Protein 7E76 (pdb70)

Foldseek 3Di:
DVVLQVVQWAADDPQRKIKGFSLFPDDDVLCVVCQVLLLVLLVLVVVLLQFDQLQVVVRGGAHLVCLLPLVSRHDPVRSVLSVVQLVVLLVVLVCQLVLVQAQPDADVSGAAEEEEFEEDLLPLLQVLCCLQFFDPRFSHYYDYQHFLDPVVLVVVLVVCPRSLSRYQYEQEDAACPPVSSVSSVVVVVVVCVVVPGLNQSRYEYEYAPPHPVNVVNVVSNHPYYGHDDPSHFSLSCCSPCSNSNSCSNRVADSNLLSVLLNSLVVQQSDSPQSSHLLSSLLSSQCSLCVLQQQAAEEEAEADSSRQSVQVSVQSNFFQLFQDQAFPVGHGRRHGHHTDYGYPPVCVVPCVVCLLPNDQRYAYEYEEEADDDPPPPWDPPDVPHTPVNVSVVSVVVSCVSRSVRVHGYMYMYGHHSGSSNVSSVSSSNNSSSSSNCSSSRHSRRDGPPVVVVVVVVVVLVVLLVLLVVLQCCLVDPPVNDDADLCRSCVSSVNNVCSVSSVVSVVVCCVVVRDDD/DVVLQVQQWAALVVQRKIKGQSLQPDDVVLVVVCLVLLLVLLVLVVCLLQFHQLQVVVRGHAHLVCLLPVVSDNDVVSSVQSVVQLVVLLVVLVCQLVLVQAQPDDDVSGAAEEEEQEEFLLPLLQVLLCLLFFDPRFSHYYDYQYFLDPVVLVVVLVVCPRSLSRYQYEQEDAQCPDVSSVNSVVSNVVSCVVVVHDQQSRYEYEYADPHPVNVVNVVSRHPYYGHDDPSYFSLSCCSGCSNSNSQSNRVADSNLLSVLLNSLVVQCSDSPQSHNLLSSLLSSQCSLCVLAQQAAEEEAEAASSNQSVQVSVQSLFFQQFQDQAFLVRHGRRHGHHTDYGYPPVCVVPCLVCLLPNDQRYAYEYEAEQPHDDPPPWDCPDPPHTPVNVSVVSVVVSQVSNSVSVHGYMYMYGHGSGSSNNSSVSSSSNSSSSSNCSSSRHRRRDGPPVVVVVVVVVVLVVVLVLLVVVQVVQCPDPVRHDDDLCRSCVSSPHNVCSVSVVVSQVVCVVVVNHDD

B-factor: mean 38.46, std 12.87, range [17.07, 135.12]

CATH classification: 3.40.50.10490

Structure (mmCIF, N/CA/C/O backbone):
data_7E76
#
_entry.id   7E76
#
_cell.length_a   73.387
_cell.length_b   73.387
_cell.length_c   360.262
_cell.angle_alpha   90.000
_cell.angle_beta   90.000
_cell.angle_gamma   120.000
#
_symmetry.space_group_name_H-M   'P 61'
#
loop_
_entity.id
_entity.type
_entity.pdbx_description
1 polymer 'Glucose-6-phosphate isomerase'
2 water water
#
loop_
_atom_site.group_PDB
_atom_site.id
_atom_site.type_symbol
_atom_site.label_atom_id
_atom_site.label_alt_id
_atom_site.label_comp_id
_atom_site.label_asym_id
_atom_site.label_entity_id
_atom_site.label_seq_id
_atom_site.pdbx_PDB_ins_code
_atom_site.Cartn_x
_atom_site.Cartn_y
_atom_site.Cartn_z
_atom_site.occupancy
_atom_site.B_iso_or_equiv
_atom_site.auth_seq_id
_atom_site.auth_comp_id
_atom_site.auth_asym_id
_atom_site.auth_atom_id
_atom_site.pdbx_PDB_model_num
ATOM 1 N N . LEU A 1 20 ? -21.16500 45.34800 187.10400 1.000 32.08035 20 LEU A N 1
ATOM 2 C CA . LEU A 1 20 ? -20.47500 44.32800 186.32200 1.000 31.75155 20 LEU A CA 1
ATOM 3 C C . LEU A 1 20 ? -21.32100 43.06800 186.16600 1.000 36.27525 20 LEU A C 1
ATOM 4 O O . LEU A 1 20 ? -21.16800 42.32400 185.19500 1.000 31.82871 20 LEU A O 1
ATOM 9 N N . TRP A 1 21 ? -22.21100 42.83000 187.13400 1.000 33.38745 21 TRP A N 1
ATOM 10 C CA . TRP A 1 21 ? -23.16000 41.72900 187.00700 1.000 31.23734 21 TRP A CA 1
ATOM 11 C C . TRP A 1 21 ? -24.20400 42.02700 185.93900 1.000 32.05229 21 TRP A C 1
ATOM 12 O O . TRP A 1 21 ? -24.50600 41.16700 185.10200 1.000 34.49708 21 TRP A O 1
ATOM 23 N N . ASP A 1 22 ? -24.76100 43.23900 185.94200 1.000 31.13850 22 ASP A N 1
ATOM 24 C CA . ASP A 1 22 ? -25.71900 43.60400 184.90400 1.000 36.10522 22 ASP A CA 1
ATOM 25 C C . ASP A 1 22 ? -25.06700 43.59300 183.52800 1.000 31.77568 22 ASP A C 1
ATOM 26 O O . ASP A 1 22 ? -25.70100 43.21800 182.53400 1.000 31.82975 22 ASP A O 1
ATOM 31 N N . ARG A 1 23 ? -23.79800 43.99500 183.45300 1.000 34.91087 23 ARG A N 1
ATOM 32 C CA . ARG A 1 23 ? -23.08000 43.94700 182.18400 1.000 33.82410 23 ARG A CA 1
ATOM 33 C C . ARG A 1 23 ? -22.83300 42.50900 181.74300 1.000 32.29367 23 ARG A C 1
ATOM 34 O O . ARG A 1 23 ? -22.92500 42.19800 180.55000 1.000 34.51660 23 ARG A O 1
ATOM 42 N N . TYR A 1 24 ? -22.52300 41.61800 182.68700 1.000 32.38922 24 TYR A N 1
ATOM 43 C CA . TYR A 1 24 ? -22.27400 40.22600 182.32700 1.000 32.17870 24 TYR A CA 1
ATOM 44 C C . TYR A 1 24 ? -23.54100 39.55600 181.80400 1.000 34.98547 24 TYR A C 1
ATOM 45 O O . TYR A 1 24 ? -23.48200 38.77100 180.85100 1.000 36.29823 24 TYR A O 1
ATOM 54 N N . VAL A 1 25 ? -24.69700 39.86600 182.39700 1.000 32.18552 25 VAL A N 1
ATOM 55 C CA . VAL A 1 25 ? -25.93900 39.23700 181.95300 1.000 35.46206 25 VAL A CA 1
ATOM 56 C C . VAL A 1 25 ? -26.40300 39.82000 180.62100 1.000 37.09777 25 VAL A C 1
ATOM 57 O O . VAL A 1 25 ? -26.99000 39.10900 179.79600 1.000 39.20903 25 VAL A O 1
ATOM 61 N N . GLU A 1 26 ? -26.13800 41.10600 180.37600 1.000 35.49833 26 GLU A N 1
ATOM 62 C CA . GLU A 1 26 ? -26.61600 41.73800 179.15000 1.000 37.46515 26 GLU A CA 1
ATOM 63 C C . GLU A 1 26 ? -25.84400 41.26700 177.92200 1.000 39.65737 26 GLU A C 1
ATOM 64 O O . GLU A 1 26 ? -26.40300 41.22300 176.82100 1.000 37.11853 26 GLU A O 1
ATOM 70 N N . TRP A 1 27 ? -24.57300 40.90400 178.08300 1.000 37.32286 27 TRP A N 1
ATOM 71 C CA . TRP A 1 27 ? -23.73300 40.56900 176.94400 1.000 35.48966 27 TRP A CA 1
ATOM 72 C C . TRP A 1 27 ? -23.38800 39.09000 176.83400 1.000 34.91649 27 TRP A C 1
ATOM 73 O O . TRP A 1 27 ? -22.75100 38.70100 175.85000 1.000 37.03483 27 TRP A O 1
ATOM 84 N N . LEU A 1 28 ? -23.78800 38.25900 177.79500 1.000 38.94414 28 LEU A N 1
ATOM 85 C CA . LEU A 1 28 ? -23.38000 36.85700 177.77600 1.000 33.70488 28 LEU A CA 1
ATOM 86 C C . LEU A 1 28 ? -23.96700 36.14000 176.56800 1.000 34.08281 28 LEU A C 1
ATOM 87 O O . LEU A 1 28 ? -25.18800 36.10100 176.39100 1.000 32.42744 28 LEU A O 1
ATOM 92 N N . TYR A 1 29 ? -23.09400 35.58300 175.73100 1.000 34.55254 29 TYR A N 1
ATOM 93 C CA . TYR A 1 29 ? -23.52300 34.74900 174.61900 1.000 32.90600 29 TYR A CA 1
ATOM 94 C C . TYR A 1 29 ? -23.48800 33.28600 175.03900 1.000 35.84392 29 TYR A C 1
ATOM 95 O O . TYR A 1 29 ? -22.47800 32.80700 175.56700 1.000 35.84874 29 TYR A O 1
ATOM 104 N N . GLN A 1 30 ? -24.58700 32.57800 174.79500 1.000 39.92539 30 GLN A N 1
ATOM 105 C CA . GLN A 1 30 ? -24.68700 31.15700 175.09900 1.000 40.18456 30 GLN A CA 1
ATOM 106 C C . GLN A 1 30 ? -25.19100 30.42900 173.86500 1.000 41.14657 30 GLN A C 1
ATOM 107 O O . GLN A 1 30 ? -26.18100 30.84800 173.25500 1.000 43.71932 30 GLN A O 1
ATOM 113 N N . HIS A 1 31 ? -24.51200 29.34900 173.49600 1.000 43.37305 31 HIS A N 1
ATOM 114 C CA . HIS A 1 31 ? -24.96000 28.48800 172.41300 1.000 49.73788 31 HIS A CA 1
ATOM 115 C C . HIS A 1 31 ? -25.61000 27.24500 173.00300 1.000 54.98283 31 HIS A C 1
ATOM 116 O O . HIS A 1 31 ? -25.00300 26.55100 173.82600 1.000 48.90612 31 HIS A O 1
ATOM 123 N N . LYS A 1 32 ? -26.84100 26.96600 172.57200 1.000 67.66976 32 LYS A N 1
ATOM 124 C CA . LYS A 1 32 ? -27.63800 25.91400 173.19500 1.000 69.42113 32 LYS A CA 1
ATOM 125 C C . LYS A 1 32 ? -26.98300 24.54600 173.02900 1.000 77.46042 32 LYS A C 1
ATOM 126 O O . LYS A 1 32 ? -26.70600 23.85000 174.01400 1.000 56.97429 32 LYS A O 1
ATOM 132 N N . GLN A 1 33 ? -26.70800 24.15200 171.78400 1.000 60.98687 33 GLN A N 1
ATOM 133 C CA . GLN A 1 33 ? -26.26100 22.78700 171.52100 1.000 52.12109 33 GLN A CA 1
ATOM 134 C C . GLN A 1 33 ? -24.82200 22.56700 171.98000 1.000 46.38834 33 GLN A C 1
ATOM 135 O O . GLN A 1 33 ? -24.54200 21.64700 172.75700 1.000 46.49182 33 GLN A O 1
ATOM 141 N N . LEU A 1 34 ? -23.89500 23.41100 171.51800 1.000 48.09329 34 LEU A N 1
ATOM 142 C CA . LEU A 1 34 ? -22.47300 23.15900 171.73300 1.000 40.91593 34 LEU A CA 1
ATOM 143 C C . LEU A 1 34 ? -22.04300 23.33800 173.18400 1.000 45.54956 34 LEU A C 1
ATOM 144 O O . LEU A 1 34 ? -20.98900 22.81900 173.57000 1.000 45.61675 34 LEU A O 1
ATOM 149 N N . GLY A 1 35 ? -22.82000 24.05200 173.99000 1.000 42.59130 35 GLY A N 1
ATOM 150 C CA . GLY A 1 35 ? -22.37500 24.36600 175.33500 1.000 33.43749 35 GLY A CA 1
ATOM 151 C C . GLY A 1 35 ? -21.18700 25.30400 175.35900 1.000 38.75665 35 GLY A C 1
ATOM 152 O O . GLY A 1 35 ? -20.30600 25.16200 176.21600 1.000 39.82443 35 GLY A O 1
ATOM 153 N N . LEU A 1 36 ? -21.13800 26.25400 174.43000 1.000 37.93065 36 LEU A N 1
ATOM 154 C CA . LEU A 1 36 ? -20.05300 27.21800 174.32900 1.000 32.12634 36 LEU A CA 1
ATOM 155 C C . LEU A 1 36 ? -20.56600 28.59600 174.72200 1.000 32.60090 36 LEU A C 1
ATOM 156 O O . LEU A 1 36 ? -21.68800 28.97200 174.37200 1.000 36.84477 36 LEU A O 1
ATOM 161 N N . PHE A 1 37 ? -19.74200 29.34700 175.44900 1.000 30.65043 37 PHE A N 1
ATOM 162 C CA . PHE A 1 37 ? -20.13200 30.64300 175.98600 1.000 33.42941 37 PHE A CA 1
ATOM 163 C C . PHE A 1 37 ? -19.05200 31.67300 175.69000 1.000 33.39130 37 PHE A C 1
ATOM 164 O O . PHE A 1 37 ? -17.85700 31.36400 175.70100 1.000 32.50185 37 PHE A O 1
ATOM 172 N N . VAL A 1 38 ? -19.48200 32.90900 175.43800 1.000 29.32718 38 VAL A N 1
ATOM 173 C CA . VAL A 1 38 ? -18.57100 34.01500 175.16800 1.000 30.53838 38 VAL A CA 1
ATOM 174 C C . VAL A 1 38 ? -18.93000 35.16900 176.09200 1.000 32.22269 38 VAL A C 1
ATOM 175 O O . VAL A 1 38 ? -20.06000 35.67300 176.05300 1.000 31.00308 38 VAL A O 1
ATOM 179 N N . ASP A 1 39 ? -17.97000 35.58800 176.91600 1.000 30.03520 39 ASP A N 1
ATOM 180 C CA . ASP A 1 39 ? -18.14600 36.68400 177.86300 1.000 27.66113 39 ASP A CA 1
ATOM 181 C C . ASP A 1 39 ? -17.20200 37.81700 177.49100 1.000 26.95981 39 ASP A C 1
ATOM 182 O O . ASP A 1 39 ? -15.97900 37.63800 177.49300 1.000 29.62296 39 ASP A O 1
ATOM 187 N N . VAL A 1 40 ? -17.76700 38.98300 177.19100 1.000 31.67870 40 VAL A N 1
ATOM 188 C CA . VAL A 1 40 ? -16.99700 40.17100 176.85200 1.000 32.55733 40 VAL A CA 1
ATOM 189 C C . VAL A 1 40 ? -17.29900 41.32600 177.80700 1.000 31.98553 40 VAL A C 1
ATOM 190 O O . VAL A 1 40 ? -17.00500 42.47600 177.50100 1.000 33.09098 40 VAL A O 1
ATOM 194 N N . SER A 1 41 ? -17.88400 41.02900 178.97100 1.000 28.86570 41 SER A N 1
ATOM 195 C CA . SER A 1 41 ? -18.21700 42.08700 179.91800 1.000 29.00596 41 SER A CA 1
ATOM 196 C C . SER A 1 41 ? -16.96900 42.75800 180.47600 1.000 33.69668 41 SER A C 1
ATOM 197 O O . SER A 1 41 ? -17.01400 43.93700 180.84700 1.000 34.63622 41 SER A O 1
ATOM 200 N N . ARG A 1 42 ? -15.85100 42.03400 180.54600 1.000 33.57764 42 ARG A N 1
ATOM 201 C CA . ARG A 1 42 ? -14.59200 42.60900 181.00400 1.000 32.06183 42 ARG A CA 1
ATOM 202 C C . ARG A 1 42 ? -13.83900 43.33700 179.89700 1.000 33.28566 42 ARG A C 1
ATOM 203 O O . ARG A 1 42 ? -12.65300 43.64000 180.06300 1.000 32.19219 42 ARG A O 1
ATOM 211 N N . MET A 1 43 ? -14.50000 43.60500 178.77500 1.000 33.53164 43 MET A N 1
ATOM 212 C CA . MET A 1 43 ? -14.00700 44.52400 177.76000 1.000 33.90109 43 MET A CA 1
ATOM 213 C C . MET A 1 43 ? -14.74300 45.84500 177.92300 1.000 37.20692 43 MET A C 1
ATOM 214 O O . MET A 1 43 ? -15.97100 45.86300 178.06600 1.000 39.22302 43 MET A O 1
ATOM 219 N N . GLY A 1 44 ? -13.99700 46.94500 177.91500 1.000 40.41011 44 GLY A N 1
ATOM 220 C CA . GLY A 1 44 ? -14.57600 48.23100 178.25100 1.000 40.02272 44 GLY A CA 1
ATOM 221 C C . GLY A 1 44 ? -15.12600 49.03500 177.09100 1.000 40.23978 44 GLY A C 1
ATOM 222 O O . GLY A 1 44 ? -15.03400 50.26700 177.10100 1.000 40.57899 44 GLY A O 1
ATOM 223 N N . PHE A 1 45 ? -15.71100 48.37300 176.09400 1.000 42.20843 45 PHE A N 1
ATOM 224 C CA . PHE A 1 45 ? -16.25400 49.10500 174.95800 1.000 44.54508 45 PHE A CA 1
ATOM 225 C C . PHE A 1 45 ? -17.45700 49.93900 175.38700 1.000 45.17228 45 PHE A C 1
ATOM 226 O O . PHE A 1 45 ? -18.23400 49.54100 176.26000 1.000 42.39016 45 PHE A O 1
ATOM 234 N N . THR A 1 46 ? -17.59300 51.11500 174.77700 1.000 54.83875 46 THR A N 1
ATOM 235 C CA . THR A 1 46 ? -18.56500 52.10900 175.20300 1.000 57.69038 46 THR A CA 1
ATOM 236 C C . THR A 1 46 ? -19.86800 51.97100 174.42000 1.000 62.65650 46 THR A C 1
ATOM 237 O O . THR A 1 46 ? -20.00400 51.14600 173.51300 1.000 59.41588 46 THR A O 1
ATOM 241 N N . ASP A 1 47 ? -20.84200 52.80600 174.78000 1.000 69.56964 47 ASP A N 1
ATOM 242 C CA . ASP A 1 47 ? -22.13700 52.78500 174.10900 1.000 73.01728 47 ASP A CA 1
ATOM 243 C C . ASP A 1 47 ? -22.01900 53.25300 172.66200 1.000 71.52008 47 ASP A C 1
ATOM 244 O O . ASP A 1 47 ? -22.50400 52.58500 171.74000 1.000 66.27704 47 ASP A O 1
ATOM 249 N N . ASP A 1 48 ? -21.37700 54.40300 172.44400 1.000 69.48602 48 ASP A N 1
ATOM 250 C CA . ASP A 1 48 ? -21.22800 54.94900 171.09900 1.000 66.18726 48 ASP A CA 1
ATOM 251 C C . ASP A 1 48 ? -20.33500 54.08900 170.21600 1.000 63.49589 48 ASP A C 1
ATOM 252 O O . ASP A 1 48 ? -20.47200 54.13100 168.98900 1.000 64.68987 48 ASP A O 1
ATOM 257 N N . PHE A 1 49 ? -19.42800 53.31200 170.80900 1.000 65.81026 49 PHE A N 1
ATOM 258 C CA . PHE A 1 49 ? -18.56900 52.43500 170.01800 1.000 58.08343 49 PHE A CA 1
ATOM 259 C C . PHE A 1 49 ? -19.37300 51.35800 169.30100 1.000 56.81885 49 PHE A C 1
ATOM 260 O O . PHE A 1 49 ? -19.00600 50.94100 168.19600 1.000 53.06170 49 PHE A O 1
ATOM 268 N N . LEU A 1 50 ? -20.47000 50.89500 169.90900 1.000 57.65646 50 LEU A N 1
ATOM 269 C CA . LEU A 1 50 ? -21.30900 49.89200 169.25900 1.000 55.75019 50 LEU A CA 1
ATOM 270 C C . LEU A 1 50 ? -22.02100 50.47100 168.04500 1.000 55.38907 50 LEU A C 1
ATOM 271 O O . LEU A 1 50 ? -22.09800 49.82500 166.99300 1.000 51.82791 50 LEU A O 1
ATOM 276 N N . LEU A 1 51 ? -22.55500 51.68500 168.17500 1.000 57.63799 51 LEU A N 1
ATOM 277 C CA . LEU A 1 51 ? -23.24300 52.31400 167.05500 1.000 55.20830 51 LEU A CA 1
ATOM 278 C C . LEU A 1 51 ? -22.27100 52.69100 165.94700 1.000 54.83584 51 LEU A C 1
ATOM 279 O O . LEU A 1 51 ? -22.61600 52.60400 164.76300 1.000 56.98704 51 LEU A O 1
ATOM 284 N N . GLN A 1 52 ? -21.05200 53.09500 166.30600 1.000 53.05536 52 GLN A N 1
ATOM 285 C CA . GLN A 1 52 ? -20.07000 53.45700 165.28900 1.000 56.06832 52 GLN A CA 1
ATOM 286 C C . GLN A 1 52 ? -19.58200 52.24000 164.51300 1.000 54.54298 52 GLN A C 1
ATOM 287 O O . GLN A 1 52 ? -19.21200 52.36400 163.34000 1.000 55.57552 52 GLN A O 1
ATOM 293 N N . MET A 1 53 ? -19.57300 51.06500 165.14000 1.000 52.57901 53 MET A N 1
ATOM 294 C CA . MET A 1 53 ? -19.12300 49.84200 164.48500 1.000 49.22144 53 MET A CA 1
ATOM 295 C C . MET A 1 53 ? -20.25200 49.07900 163.80100 1.000 49.00361 53 MET A C 1
ATOM 296 O O . MET A 1 53 ? -19.99600 48.03100 163.19800 1.000 44.83454 53 MET A O 1
ATOM 301 N N . GLU A 1 54 ? -21.49000 49.57700 163.87500 1.000 50.98034 54 GLU A N 1
ATOM 302 C CA . GLU A 1 54 ? -22.60300 48.85000 163.26500 1.000 49.43162 54 GLU A CA 1
ATOM 303 C C . GLU A 1 54 ? -22.54200 48.85400 161.74100 1.000 48.42490 54 GLU A C 1
ATOM 304 O O . GLU A 1 54 ? -22.73900 47.78400 161.13700 1.000 43.00454 54 GLU A O 1
ATOM 310 N N . PRO A 1 55 ? -22.29400 49.98000 161.05500 1.000 46.41664 55 PRO A N 1
ATOM 311 C CA . PRO A 1 55 ? -22.23100 49.91700 159.58200 1.000 45.10536 55 PRO A CA 1
ATOM 312 C C . PRO A 1 55 ? -21.10900 49.03700 159.05900 1.000 43.36890 55 PRO A C 1
ATOM 313 O O . PRO A 1 55 ? -21.28900 48.34600 158.04800 1.000 45.87733 55 PRO A O 1
ATOM 317 N N . LEU A 1 56 ? -19.95100 49.04300 159.72100 1.000 42.36635 56 LEU A N 1
ATOM 318 C CA . LEU A 1 56 ? -18.84100 48.20600 159.27700 1.000 42.19505 56 LEU A CA 1
ATOM 319 C C . LEU A 1 56 ? -19.11600 46.72800 159.52200 1.000 45.40367 56 LEU A C 1
ATOM 320 O O . LEU A 1 56 ? -18.64300 45.87700 158.76000 1.000 43.77693 56 LEU A O 1
ATOM 325 N N . MET A 1 57 ? -19.86400 46.39900 160.57600 1.000 52.59128 57 MET A N 1
ATOM 326 C CA . MET A 1 57 ? -20.20400 45.00100 160.82200 1.000 44.18979 57 MET A CA 1
ATOM 327 C C . MET A 1 57 ? -21.15800 44.47000 159.76100 1.000 46.07901 57 MET A C 1
ATOM 328 O O . MET A 1 57 ? -21.06300 43.30500 159.36100 1.000 48.07598 57 MET A O 1
ATOM 333 N N . GLN A 1 58 ? -22.08500 45.30800 159.29300 1.000 44.96277 58 GLN A N 1
ATOM 334 C CA . GLN A 1 58 ? -22.98200 44.87900 158.22700 1.000 42.85169 58 GLN A CA 1
ATOM 335 C C . GLN A 1 58 ? -22.21600 44.63400 156.93400 1.000 42.84267 58 GLN A C 1
ATOM 336 O O . GLN A 1 58 ? -22.52600 43.69700 156.18900 1.000 39.39209 58 GLN A O 1
ATOM 342 N N . ARG A 1 59 ? -21.20200 45.46000 156.66000 1.000 40.73638 59 ARG A N 1
ATOM 343 C CA . ARG A 1 59 ? -20.36400 45.24600 155.48700 1.000 39.36415 59 ARG A CA 1
ATOM 344 C C . ARG A 1 59 ? -19.57300 43.95100 155.59800 1.000 40.42940 59 ARG A C 1
ATOM 345 O O . ARG A 1 59 ? -19.33200 43.28400 154.58700 1.000 43.04620 59 ARG A O 1
ATOM 353 N N . ALA A 1 60 ? -19.17300 43.57700 156.81600 1.000 41.30309 60 ALA A N 1
ATOM 354 C CA . ALA A 1 60 ? -18.44300 42.32800 157.00600 1.000 39.32760 60 ALA A CA 1
ATOM 355 C C . ALA A 1 60 ? -19.34500 41.12000 156.78900 1.000 34.57602 60 ALA A C 1
ATOM 356 O O . ALA A 1 60 ? -18.89900 40.09200 156.26900 1.000 32.69781 60 ALA A O 1
ATOM 358 N N . PHE A 1 61 ? -20.61600 41.22000 157.18100 1.000 39.15791 61 PHE A N 1
ATOM 359 C CA . PHE A 1 61 ? -21.52100 40.09200 156.98800 1.000 35.91668 61 PHE A CA 1
ATOM 360 C C . PHE A 1 61 ? -21.89100 39.91600 155.52300 1.000 38.76235 61 PHE A C 1
ATOM 361 O O . PHE A 1 61 ? -22.09400 38.78400 155.07100 1.000 44.27358 61 PHE A O 1
ATOM 369 N N . VAL A 1 62 ? -21.96900 41.00900 154.76100 1.000 39.17372 62 VAL A N 1
ATOM 370 C CA . VAL A 1 62 ? -22.27600 40.88700 153.34000 1.000 42.10117 62 VAL A CA 1
ATOM 371 C C . VAL A 1 62 ? -21.06300 40.38400 152.56800 1.000 41.45754 62 VAL A C 1
ATOM 372 O O . VAL A 1 62 ? -21.19200 39.56100 151.65400 1.000 39.68660 62 VAL A O 1
ATOM 376 N N . ALA A 1 63 ? -19.86900 40.86600 152.92100 1.000 40.26466 63 ALA A N 1
ATOM 377 C CA . ALA A 1 63 ? -18.65600 40.37000 152.27800 1.000 37.75600 63 ALA A CA 1
ATOM 378 C C . ALA A 1 63 ? -18.43200 38.89700 152.59300 1.000 41.65083 63 ALA A C 1
ATOM 379 O O . ALA A 1 63 ? -17.99200 38.12900 151.72900 1.000 39.06722 63 ALA A O 1
ATOM 381 N N . MET A 1 64 ? -18.73300 38.48400 153.82800 1.000 39.54476 64 MET A N 1
ATOM 382 C CA . MET A 1 64 ? -18.60300 37.07700 154.18900 1.000 37.82705 64 MET A CA 1
ATOM 383 C C . MET A 1 64 ? -19.68900 36.23200 153.53700 1.000 40.61701 64 MET A C 1
ATOM 384 O O . MET A 1 64 ? -19.46900 35.04800 153.25600 1.000 41.15786 64 MET A O 1
ATOM 389 N N . GLY A 1 65 ? -20.86200 36.81800 153.29000 1.000 38.31939 65 GLY A N 1
ATOM 390 C CA . GLY A 1 65 ? -21.91700 36.08000 152.61700 1.000 38.82250 65 GLY A CA 1
ATOM 391 C C . GLY A 1 65 ? -21.56300 35.73100 151.18500 1.000 42.18868 65 GLY A C 1
ATOM 392 O O . GLY A 1 65 ? -21.86200 34.63100 150.71300 1.000 45.60828 65 GLY A O 1
ATOM 393 N N . GLU A 1 66 ? -20.92400 36.66000 150.47200 1.000 40.95584 66 GLU A N 1
ATOM 394 C CA . GLU A 1 66 ? -20.47800 36.39100 149.11100 1.000 39.46890 66 GLU A CA 1
ATOM 395 C C . GLU A 1 66 ? -19.23700 35.51100 149.06600 1.000 41.80141 66 GLU A C 1
ATOM 396 O O . GLU A 1 66 ? -18.97600 34.88600 148.03300 1.000 43.08255 66 GLU A O 1
ATOM 402 N N . LEU A 1 67 ? -18.46800 35.45400 150.15600 1.000 45.08214 67 LEU A N 1
ATOM 403 C CA . LEU A 1 67 ? -17.34000 34.53200 150.22700 1.000 39.88755 67 LEU A CA 1
ATOM 404 C C . LEU A 1 67 ? -17.82300 33.08800 150.19600 1.000 38.63305 67 LEU A C 1
ATOM 405 O O . LEU A 1 67 ? -17.27800 32.25100 149.46700 1.000 32.99870 67 LEU A O 1
ATOM 410 N N . GLU A 1 68 ? -18.85600 32.78000 150.98300 1.000 40.34070 68 GLU A N 1
ATOM 411 C CA . GLU A 1 68 ? -19.39600 31.42700 151.00700 1.000 41.19630 68 GLU A CA 1
ATOM 412 C C . GLU A 1 68 ? -20.13300 31.07200 149.72300 1.000 41.55369 68 GLU A C 1
ATOM 413 O O . GLU A 1 68 ? -20.25400 29.88500 149.40300 1.000 42.65458 68 GLU A O 1
ATOM 419 N N . LYS A 1 69 ? -20.62300 32.06700 148.98200 1.000 40.82037 69 LYS A N 1
ATOM 420 C CA . LYS A 1 69 ? -21.31200 31.81000 147.72400 1.000 41.85275 69 LYS A CA 1
ATOM 421 C C . LYS A 1 69 ? -20.35700 31.47200 146.58800 1.000 41.58359 69 LYS A C 1
ATOM 422 O O . LYS A 1 69 ? -20.81500 31.04600 145.52300 1.000 47.11353 69 LYS A O 1
ATOM 428 N N . GLY A 1 70 ? -19.05400 31.64100 146.78900 1.000 40.90150 70 GLY A N 1
ATOM 429 C CA . GLY A 1 70 ? -18.06700 31.29700 145.79000 1.000 37.45696 70 GLY A CA 1
ATOM 430 C C . GLY A 1 70 ? -17.36800 32.46400 145.13200 1.000 33.37255 70 GLY A C 1
ATOM 431 O O . GLY A 1 70 ? -16.60400 32.24600 144.18400 1.000 32.30416 70 GLY A O 1
ATOM 432 N N . ALA A 1 71 ? -17.60100 33.69000 145.59100 1.000 33.02609 71 ALA A N 1
ATOM 433 C CA . ALA A 1 71 ? -16.94300 34.83700 144.99000 1.000 32.40407 71 ALA A CA 1
ATOM 434 C C . ALA A 1 71 ? -15.44400 34.79500 145.26700 1.000 31.31555 71 ALA A C 1
ATOM 435 O O . ALA A 1 71 ? -14.96300 34.08200 146.15200 1.000 32.51383 71 ALA A O 1
ATOM 437 N N . ILE A 1 72 ? -14.69700 35.56600 144.48100 1.000 32.54765 72 ILE A N 1
ATOM 438 C CA . ILE A 1 72 ? -13.25200 35.66900 144.66700 1.000 35.69486 72 ILE A CA 1
ATOM 439 C C . ILE A 1 72 ? -13.03300 36.58600 145.86900 1.000 34.11074 72 ILE A C 1
ATOM 440 O O . ILE A 1 72 ? -13.06600 37.81200 145.75200 1.000 37.52959 72 ILE A O 1
ATOM 445 N N . ALA A 1 73 ? -12.86400 35.98600 147.04600 1.000 31.10506 73 ALA A N 1
ATOM 446 C CA . ALA A 1 73 ? -12.60400 36.72600 148.27200 1.000 34.54541 73 ALA A CA 1
ATOM 447 C C . ALA A 1 73 ? -11.11700 36.86500 148.55800 1.000 37.80721 73 ALA A C 1
ATOM 448 O O . ALA A 1 73 ? -10.74100 37.51400 149.54100 1.000 31.63439 73 ALA A O 1
ATOM 450 N N . ASN A 1 74 ? -10.26900 36.25600 147.72700 1.000 40.08624 74 ASN A N 1
ATOM 451 C CA . ASN A 1 74 ? -8.82000 36.42100 147.77500 1.000 37.00547 74 ASN A CA 1
ATOM 452 C C . ASN A 1 74 ? -8.40100 37.01200 146.43300 1.000 39.24924 74 ASN A C 1
ATOM 453 O O . ASN A 1 74 ? -7.90800 36.29200 145.55100 1.000 43.56350 74 ASN A O 1
ATOM 458 N N . PRO A 1 75 ? -8.59700 38.31900 146.23700 1.000 43.50069 75 PRO A N 1
ATOM 459 C CA . PRO A 1 75 ? -8.25100 38.92800 144.94400 1.000 43.48915 75 PRO A CA 1
ATOM 460 C C . PRO A 1 75 ? -6.76900 38.88000 144.63500 1.000 48.64876 75 PRO A C 1
ATOM 461 O O . PRO A 1 75 ? -6.39500 38.93000 143.45700 1.000 54.60061 75 PRO A O 1
ATOM 465 N N . ASP A 1 76 ? -5.91400 38.78200 145.65500 1.000 48.80181 76 ASP A N 1
ATOM 466 C CA . ASP A 1 76 ? -4.47600 38.84600 145.42300 1.000 51.47439 76 ASP A CA 1
ATOM 467 C C . ASP A 1 76 ? -3.96600 37.58800 144.73300 1.000 52.67077 76 ASP A C 1
ATOM 468 O O . ASP A 1 76 ? -3.11800 37.66600 143.83700 1.000 48.34049 76 ASP A O 1
ATOM 473 N N . GLU A 1 77 ? -4.47800 36.42600 145.11800 1.000 43.86724 77 GLU A N 1
ATOM 474 C CA . GLU A 1 77 ? -4.12200 35.18000 144.46000 1.000 40.24292 77 GLU A CA 1
ATOM 475 C C . GLU A 1 77 ? -5.17100 34.73800 143.44900 1.000 39.63586 77 GLU A C 1
ATOM 476 O O . GLU A 1 77 ? -4.99900 33.69400 142.81300 1.000 36.90491 77 GLU A O 1
ATOM 482 N N . GLY A 1 78 ? -6.23600 35.51800 143.27700 1.000 40.05538 78 GLY A N 1
ATOM 483 C CA . GLY A 1 78 ? -7.29500 35.19300 142.33200 1.000 34.73870 78 GLY A CA 1
ATOM 484 C C . GLY A 1 78 ? -7.99900 33.88500 142.61500 1.000 36.23316 78 GLY A C 1
ATOM 485 O O . GLY A 1 78 ? -8.27700 33.11900 141.68300 1.000 38.00151 78 GLY A O 1
ATOM 486 N N . ARG A 1 79 ? -8.30500 33.61100 143.88200 1.000 38.73767 79 ARG A N 1
ATOM 487 C CA . ARG A 1 79 ? -8.84300 32.32300 144.29200 1.000 36.80767 79 ARG A CA 1
ATOM 488 C C . ARG A 1 79 ? -10.05800 32.51500 145.18700 1.000 33.15019 79 ARG A C 1
ATOM 489 O O . ARG A 1 79 ? -10.22000 33.54500 145.84500 1.000 35.48499 79 ARG A O 1
ATOM 497 N N . MET A 1 80 ? -10.90800 31.49400 145.20900 1.000 34.61362 80 MET A N 1
ATOM 498 C CA . MET A 1 80 ? -12.00800 31.46400 146.15500 1.000 33.82163 80 MET A CA 1
ATOM 499 C C . MET A 1 80 ? -11.49100 31.16900 147.55900 1.000 34.18494 80 MET A C 1
ATOM 500 O O . MET A 1 80 ? -10.36300 30.70600 147.75600 1.000 36.40184 80 MET A O 1
ATOM 505 N N . VAL A 1 81 ? -12.33400 31.45200 148.54400 1.000 39.11751 81 VAL A N 1
ATOM 506 C CA . VAL A 1 81 ? -12.05000 31.16000 149.94200 1.000 29.75133 81 VAL A CA 1
ATOM 507 C C . VAL A 1 81 ? -13.19300 30.28300 150.43000 1.000 33.33494 81 VAL A C 1
ATOM 508 O O . VAL A 1 81 ? -14.25500 30.78700 150.81500 1.000 38.10461 81 VAL A O 1
ATOM 512 N N . GLY A 1 82 ? -12.99000 28.97000 150.40900 1.000 35.26757 82 GLY A N 1
ATOM 513 C CA . GLY A 1 82 ? -14.07200 28.06000 150.71900 1.000 37.22209 82 GLY A CA 1
ATOM 514 C C . GLY A 1 82 ? -13.77700 27.07000 151.82400 1.000 37.90921 82 GLY A C 1
ATOM 515 O O . GLY A 1 82 ? -14.20000 25.91300 151.74500 1.000 39.44114 82 GLY A O 1
ATOM 516 N N . HIS A 1 83 ? -13.06400 27.50100 152.86700 1.000 34.44200 83 HIS A N 1
ATOM 517 C CA . HIS A 1 83 ? -12.83500 26.60600 153.99200 1.000 34.44406 83 HIS A CA 1
ATOM 518 C C . HIS A 1 83 ? -14.09000 26.39700 154.82800 1.000 35.40069 83 HIS A C 1
ATOM 519 O O . HIS A 1 83 ? -14.07400 25.56600 155.74200 1.000 34.79185 83 HIS A O 1
ATOM 526 N N . TYR A 1 84 ? -15.16900 27.12700 154.53500 1.000 37.20896 84 TYR A N 1
ATOM 527 C CA . TYR A 1 84 ? -16.45900 26.86900 155.15700 1.000 36.59609 84 TYR A CA 1
ATOM 528 C C . TYR A 1 84 ? -17.23200 25.76100 154.45400 1.000 37.45067 84 TYR A C 1
ATOM 529 O O . TYR A 1 84 ? -18.16400 25.20500 155.04400 1.000 35.85685 84 TYR A O 1
ATOM 538 N N . TRP A 1 85 ? -16.86700 25.42400 153.21400 1.000 38.22103 85 TRP A N 1
ATOM 539 C CA . TRP A 1 85 ? -17.49800 24.30300 152.52900 1.000 41.39873 85 TRP A CA 1
ATOM 540 C C . TRP A 1 85 ? -17.00300 22.95800 153.04600 1.000 41.23977 85 TRP A C 1
ATOM 541 O O . TRP A 1 85 ? -17.69400 21.94800 152.86900 1.000 39.49075 85 TRP A O 1
ATOM 552 N N . LEU A 1 86 ? -15.82200 22.92800 153.67400 1.000 41.21440 86 LEU A N 1
ATOM 553 C CA . LEU A 1 86 ? -15.25700 21.67600 154.17000 1.000 42.19582 86 LEU A CA 1
ATOM 554 C C . LEU A 1 86 ? -16.12800 21.05500 155.25200 1.000 40.83700 86 LEU A C 1
ATOM 555 O O . LEU A 1 86 ? -16.14600 19.82800 155.40900 1.000 36.82333 86 LEU A O 1
ATOM 560 N N . ARG A 1 87 ? -16.84500 21.88300 156.00800 1.000 39.51746 87 ARG A N 1
ATOM 561 C CA . ARG A 1 87 ? -17.73700 21.42900 157.06300 1.000 38.20786 87 ARG A CA 1
ATOM 562 C C . ARG A 1 87 ? -19.20400 21.48400 156.65900 1.000 42.13050 87 ARG A C 1
ATOM 563 O O . ARG A 1 87 ? -20.04000 20.87500 157.33500 1.000 44.51515 87 ARG A O 1
ATOM 571 N N . ASP A 1 88 ? -19.53400 22.19700 155.58400 1.000 42.55451 88 ASP A N 1
ATOM 572 C CA . ASP A 1 88 ? -20.89500 22.25600 155.05400 1.000 53.90757 88 ASP A CA 1
ATOM 573 C C . ASP A 1 88 ? -20.81000 22.03100 153.54900 1.000 58.76064 88 ASP A C 1
ATOM 574 O O . ASP A 1 88 ? -20.72800 22.99100 152.77000 1.000 54.68952 88 ASP A O 1
ATOM 579 N N . PRO A 1 89 ? -20.81400 20.77000 153.10300 1.000 53.48933 89 PRO A N 1
ATOM 580 C CA . PRO A 1 89 ? -20.63800 20.50300 151.66500 1.000 53.55181 89 PRO A CA 1
ATOM 581 C C . PRO A 1 89 ? -21.74900 21.06400 150.79600 1.000 55.05107 89 PRO A C 1
ATOM 582 O O . PRO A 1 89 ? -21.51400 21.33400 149.61100 1.000 58.21570 89 PRO A O 1
ATOM 586 N N . GLY A 1 90 ? -22.95300 21.24400 151.34200 1.000 59.40747 90 GLY A N 1
ATOM 587 C CA . GLY A 1 90 ? -24.04100 21.78800 150.54600 1.000 55.93084 90 GLY A CA 1
ATOM 588 C C . GLY A 1 90 ? -23.78300 23.20500 150.07600 1.000 60.71175 90 GLY A C 1
ATOM 589 O O . GLY A 1 90 ? -24.25800 23.60600 149.00800 1.000 54.84495 90 GLY A O 1
ATOM 590 N N . LEU A 1 91 ? -23.01600 23.95700 150.86900 1.000 58.16487 91 LEU A N 1
ATOM 591 C CA . LEU A 1 91 ? -22.79000 25.39700 150.60200 1.000 57.72979 91 LEU A CA 1
ATOM 592 C C . LEU A 1 91 ? -21.73600 25.52900 149.51200 1.000 54.64245 91 LEU A C 1
ATOM 593 O O . LEU A 1 91 ? -21.53200 26.63500 149.02900 1.000 56.62976 91 LEU A O 1
ATOM 598 N N . ALA A 1 92 ? -21.09400 24.43000 149.15700 1.000 53.05835 92 ALA A N 1
ATOM 599 C CA . ALA A 1 92 ? -20.16100 24.45900 148.01800 1.000 55.10712 92 ALA A CA 1
ATOM 600 C C . ALA A 1 92 ? -20.98300 24.77100 146.77600 1.000 63.93231 92 ALA A C 1
ATOM 601 O O . ALA A 1 92 ? -22.06400 24.18500 146.61800 1.000 68.09956 92 ALA A O 1
ATOM 603 N N . PRO A 1 93 ? -20.52900 25.65300 145.87800 1.000 61.86047 93 PRO A N 1
ATOM 604 C CA . PRO A 1 93 ? -21.36200 26.05600 144.74900 1.000 70.73672 93 PRO A CA 1
ATOM 605 C C . PRO A 1 93 ? -21.72700 25.04600 143.64300 1.000 76.06633 93 PRO A C 1
ATOM 606 O O . PRO A 1 93 ? -22.85100 25.08800 143.22100 1.000 83.76195 93 PRO A O 1
ATOM 610 N N . ASN A 1 94 ? -20.79900 24.17900 143.22000 1.000 72.24593 94 ASN A N 1
ATOM 611 C CA . ASN A 1 94 ? -21.04500 23.27100 142.07200 1.000 72.73214 94 ASN A CA 1
ATOM 612 C C . ASN A 1 94 ? -21.01600 21.80700 142.50400 1.000 69.55517 94 ASN A C 1
ATOM 613 O O . ASN A 1 94 ? -20.49900 21.53400 143.59600 1.000 62.95112 94 ASN A O 1
ATOM 618 N N . SER A 1 95 ? -21.55400 20.91200 141.67100 1.000 68.11764 95 SER A N 1
ATOM 619 C CA . SER A 1 95 ? -21.69200 19.52500 142.10700 1.000 65.65949 95 SER A CA 1
ATOM 620 C C . SER A 1 95 ? -20.33800 18.83800 142.21100 1.000 62.95146 95 SER A C 1
ATOM 621 O O . SER A 1 95 ? -20.13700 17.98100 143.07900 1.000 55.85708 95 SER A O 1
ATOM 624 N N . PHE A 1 96 ? -19.39900 19.19500 141.33100 1.000 62.61651 96 PHE A N 1
ATOM 625 C CA . PHE A 1 96 ? -18.07100 18.59700 141.37900 1.000 64.94236 96 PHE A CA 1
ATOM 626 C C . PHE A 1 96 ? -17.35200 18.89700 142.68700 1.000 60.69082 96 PHE A C 1
ATOM 627 O O . PHE A 1 96 ? -16.42200 18.17000 143.04800 1.000 62.58214 96 PHE A O 1
ATOM 635 N N . LEU A 1 97 ? -17.76600 19.94100 143.40900 1.000 60.54096 97 LEU A N 1
ATOM 636 C CA . LEU A 1 97 ? -17.13500 20.29000 144.67800 1.000 57.99330 97 LEU A CA 1
ATOM 637 C C . LEU A 1 97 ? -17.85900 19.68900 145.87600 1.000 50.91911 97 LEU A C 1
ATOM 638 O O . LEU A 1 97 ? -17.20800 19.24000 146.82700 1.000 45.01422 97 LEU A O 1
ATOM 643 N N . ARG A 1 98 ? -19.19400 19.67700 145.85800 1.000 52.36743 98 ARG A N 1
ATOM 644 C CA . ARG A 1 98 ? -19.93100 19.06100 146.95600 1.000 48.15055 98 ARG A CA 1
ATOM 645 C C . ARG A 1 98 ? -19.60900 17.57700 147.07200 1.000 46.13067 98 ARG A C 1
ATOM 646 O O . ARG A 1 98 ? -19.42300 17.06000 148.17900 1.000 47.61753 98 ARG A O 1
ATOM 654 N N . THR A 1 99 ? -19.53600 16.87200 145.94100 1.000 43.73001 99 THR A N 1
ATOM 655 C CA . THR A 1 99 ? -19.24100 15.44500 146.00100 1.000 46.51285 99 THR A CA 1
ATOM 656 C C . THR A 1 99 ? -17.76300 15.18300 146.26300 1.000 46.68771 99 THR A C 1
ATOM 657 O O . THR A 1 99 ? -17.42200 14.20000 146.93100 1.000 45.25520 99 THR A O 1
ATOM 661 N N . LYS A 1 100 ? -16.87800 16.05200 145.76300 1.000 42.55186 100 LYS A N 1
ATOM 662 C CA . LYS A 1 100 ? -15.45000 15.89500 146.02500 1.000 41.03939 100 LYS A CA 1
ATOM 663 C C . LYS A 1 100 ? -15.14900 16.01100 147.51400 1.000 45.40738 100 LYS A C 1
ATOM 664 O O . LYS A 1 100 ? -14.36800 15.22400 148.06300 1.000 46.12441 100 LYS A O 1
ATOM 670 N N . ILE A 1 101 ? -15.76000 16.98900 148.18500 1.000 43.76202 101 ILE A N 1
ATOM 671 C CA . ILE A 1 101 ? -15.55300 17.14100 149.62000 1.000 36.06445 101 ILE A CA 1
ATOM 672 C C . ILE A 1 101 ? -16.12500 15.94600 150.37200 1.000 42.56752 101 ILE A C 1
ATOM 673 O O . ILE A 1 101 ? -15.51600 15.44900 151.32800 1.000 45.19324 101 ILE A O 1
ATOM 678 N N . GLU A 1 102 ? -17.29400 15.45700 149.94900 1.000 42.18764 102 GLU A N 1
ATOM 679 C CA . GLU A 1 102 ? -17.93000 14.34700 150.65300 1.000 38.96188 102 GLU A CA 1
ATOM 680 C C . GLU A 1 102 ? -17.17400 13.04200 150.43400 1.000 39.35037 102 GLU A C 1
ATOM 681 O O . GLU A 1 102 ? -17.05100 12.22900 151.35800 1.000 42.11741 102 GLU A O 1
ATOM 687 N N . LYS A 1 103 ? -16.66200 12.81800 149.22200 1.000 40.21983 103 LYS A N 1
ATOM 688 C CA . LYS A 1 103 ? -15.92400 11.58900 148.96200 1.000 40.89663 103 LYS A CA 1
ATOM 689 C C . LYS A 1 103 ? -14.56900 11.57200 149.65200 1.000 37.78157 103 LYS A C 1
ATOM 690 O O . LYS A 1 103 ? -14.02500 10.49000 149.88700 1.000 37.15072 103 LYS A O 1
ATOM 696 N N . THR A 1 104 ? -14.01700 12.73700 149.99400 1.000 37.42774 104 THR A N 1
ATOM 697 C CA . THR A 1 104 ? -12.75300 12.74900 150.72200 1.000 37.92863 104 THR A CA 1
ATOM 698 C C . THR A 1 104 ? -12.95400 12.38900 152.18700 1.000 36.62165 104 THR A C 1
ATOM 699 O O . THR A 1 104 ? -12.13500 11.67000 152.77000 1.000 39.52444 104 THR A O 1
ATOM 703 N N . VAL A 1 105 ? -14.03400 12.87800 152.79900 1.000 35.28866 105 VAL A N 1
ATOM 704 C CA . VAL A 1 105 ? -14.33000 12.50500 154.17900 1.000 37.65655 105 VAL A CA 1
ATOM 705 C C . VAL A 1 105 ? -14.54200 11.00000 154.28200 1.000 36.32919 105 VAL A C 1
ATOM 706 O O . VAL A 1 105 ? -13.98600 10.33600 155.16300 1.000 37.64103 105 VAL A O 1
ATOM 710 N N . ASP A 1 106 ? -15.33600 10.43700 153.36900 1.000 34.86373 106 ASP A N 1
ATOM 711 C CA . ASP A 1 106 ? -15.53300 8.99200 153.37000 1.000 39.81934 106 ASP A CA 1
ATOM 712 C C . ASP A 1 106 ? -14.23900 8.25500 153.05300 1.000 39.42257 106 ASP A C 1
ATOM 713 O O . ASP A 1 106 ? -13.99400 7.16800 153.58800 1.000 41.48406 106 ASP A O 1
ATOM 718 N N . HIS A 1 107 ? -13.39300 8.83800 152.20300 1.000 37.51079 107 HIS A N 1
ATOM 719 C CA . HIS A 1 107 ? -12.10700 8.22400 151.89500 1.000 34.16458 107 HIS A CA 1
ATOM 720 C C . HIS A 1 107 ? -11.20400 8.19000 153.12500 1.000 38.96874 107 HIS A C 1
ATOM 721 O O . HIS A 1 107 ? -10.51500 7.19100 153.37100 1.000 35.60674 107 HIS A O 1
ATOM 728 N N . ILE A 1 108 ? -11.19600 9.27300 153.90600 1.000 36.83329 108 ILE A N 1
ATOM 729 C CA . ILE A 1 108 ? -10.40400 9.31400 155.13000 1.000 31.96009 108 ILE A CA 1
ATOM 730 C C . ILE A 1 108 ? -10.93200 8.30700 156.14500 1.000 37.86341 108 ILE A C 1
ATOM 731 O O . ILE A 1 108 ? -10.16000 7.56000 156.75800 1.000 37.85968 108 ILE A O 1
ATOM 736 N N . LEU A 1 109 ? -12.25400 8.26500 156.33300 1.000 37.26673 109 LEU A N 1
ATOM 737 C CA . LEU A 1 109 ? -12.84100 7.33300 157.29100 1.000 32.34527 109 LEU A CA 1
ATOM 738 C C . LEU A 1 109 ? -12.56000 5.88600 156.90500 1.000 33.86636 109 LEU A C 1
ATOM 739 O O . LEU A 1 109 ? -12.27700 5.05000 157.77000 1.000 38.01304 109 LEU A O 1
ATOM 744 N N . ALA A 1 110 ? -12.62800 5.57100 155.61100 1.000 34.84114 110 ALA A N 1
ATOM 745 C CA . ALA A 1 110 ? -12.34900 4.20800 155.16800 1.000 36.41699 110 ALA A CA 1
ATOM 746 C C . ALA A 1 110 ? -10.89000 3.83800 155.40900 1.000 38.63570 110 ALA A C 1
ATOM 747 O O . ALA A 1 110 ? -10.59200 2.77300 155.96000 1.000 39.51280 110 ALA A O 1
ATOM 749 N N . PHE A 1 111 ? -9.96300 4.71600 155.00900 1.000 39.10507 111 PHE A N 1
ATOM 750 C CA . PHE A 1 111 ? -8.54100 4.42300 155.15900 1.000 37.16230 111 PHE A CA 1
ATOM 751 C C . PHE A 1 111 ? -8.10400 4.44400 156.61900 1.000 37.98438 111 PHE A C 1
ATOM 752 O O . PHE A 1 111 ? -7.19700 3.69500 157.00300 1.000 34.64621 111 PHE A O 1
ATOM 760 N N . SER A 1 112 ? -8.72500 5.29300 157.44100 1.000 34.67208 112 SER A N 1
ATOM 761 C CA . SER A 1 112 ? -8.37300 5.34900 158.85700 1.000 36.10898 112 SER A CA 1
ATOM 762 C C . SER A 1 112 ? -8.73600 4.05100 159.56200 1.000 35.95257 112 SER A C 1
ATOM 763 O O . SER A 1 112 ? -7.93000 3.49200 160.31600 1.000 33.76137 112 SER A O 1
ATOM 766 N N . GLN A 1 113 ? -9.95400 3.56200 159.33700 1.000 36.13439 113 GLN A N 1
ATOM 767 C CA . GLN A 1 113 ? -10.38900 2.33000 159.97600 1.000 34.79963 113 GLN A CA 1
ATOM 768 C C . GLN A 1 113 ? -9.61300 1.11800 159.47900 1.000 36.17901 113 GLN A C 1
ATOM 769 O O . GLN A 1 113 ? -9.51100 0.12600 160.20600 1.000 42.02503 113 GLN A O 1
ATOM 775 N N . ASP A 1 114 ? -9.04500 1.18200 158.27200 1.000 42.44295 114 ASP A N 1
ATOM 776 C CA . ASP A 1 114 ? -8.21300 0.08600 157.78500 1.000 41.60413 114 ASP A CA 1
ATOM 777 C C . ASP A 1 114 ? -6.84400 0.06500 158.45300 1.000 38.79406 114 ASP A C 1
ATOM 778 O O . ASP A 1 114 ? -6.25400 -1.00900 158.61200 1.000 43.59345 114 ASP A O 1
ATOM 783 N N . ILE A 1 115 ? -6.32400 1.22800 158.84200 1.000 35.67060 115 ILE A N 1
ATOM 784 C CA . ILE A 1 115 ? -5.04000 1.27200 159.53200 1.000 36.00465 115 ILE A CA 1
ATOM 785 C C . ILE A 1 115 ? -5.20200 0.89100 161.00000 1.000 40.67255 115 ILE A C 1
ATOM 786 O O . ILE A 1 115 ? -4.40000 0.12400 161.54600 1.000 39.59454 115 ILE A O 1
ATOM 791 N N . VAL A 1 116 ? -6.24500 1.40400 161.65600 1.000 39.40084 116 VAL A N 1
ATOM 792 C CA . VAL A 1 116 ? -6.44900 1.12300 163.07500 1.000 35.99526 116 VAL A CA 1
ATOM 793 C C . VAL A 1 116 ? -6.73400 -0.35900 163.29400 1.000 42.78137 116 VAL A C 1
ATOM 794 O O . VAL A 1 116 ? -6.10300 -1.01200 164.13300 1.000 45.02580 116 VAL A O 1
ATOM 798 N N . SER A 1 117 ? -7.68100 -0.91800 162.53600 1.000 42.38954 117 SER A N 1
ATOM 799 C CA . SER A 1 117 ? -8.02100 -2.32900 162.68600 1.000 40.89738 117 SER A CA 1
ATOM 800 C C . SER A 1 117 ? -6.93700 -3.26100 162.16800 1.000 42.24127 117 SER A C 1
ATOM 801 O O . SER A 1 117 ? -7.08900 -4.48200 162.28600 1.000 41.73857 117 SER A O 1
ATOM 804 N N . GLY A 1 118 ? -5.86400 -2.72700 161.59100 1.000 43.39487 118 GLY A N 1
ATOM 805 C CA . GLY A 1 118 ? -4.78400 -3.54900 161.09000 1.000 46.10979 118 GLY A CA 1
ATOM 806 C C . GLY A 1 118 ? -5.04100 -4.23500 159.76800 1.000 45.88955 118 GLY A C 1
ATOM 807 O O . GLY A 1 118 ? -4.27100 -5.12700 159.39900 1.000 44.35772 118 GLY A O 1
ATOM 808 N N . LYS A 1 119 ? -6.09400 -3.85900 159.04000 1.000 40.82768 119 LYS A N 1
ATOM 809 C CA . LYS A 1 119 ? -6.33400 -4.48800 157.74600 1.000 44.06419 119 LYS A CA 1
ATOM 810 C C . LYS A 1 119 ? -5.24300 -4.12000 156.74600 1.000 47.43168 119 LYS A C 1
ATOM 811 O O . LYS A 1 119 ? -4.85000 -4.94700 155.91500 1.000 48.42016 119 LYS A O 1
ATOM 817 N N . ILE A 1 120 ? -4.74500 -2.88800 156.80900 1.000 47.83594 120 ILE A N 1
ATOM 818 C CA . ILE A 1 120 ? -3.59900 -2.45300 156.02000 1.000 42.81021 120 ILE A CA 1
ATOM 819 C C . ILE A 1 120 ? -2.38300 -2.46700 156.93600 1.000 40.42958 120 ILE A C 1
ATOM 820 O O . ILE A 1 120 ? -2.33200 -1.72500 157.92400 1.000 42.43997 120 ILE A O 1
ATOM 825 N N . LYS A 1 121 ? -1.41300 -3.31600 156.61800 1.000 42.88479 121 LYS A N 1
ATOM 826 C CA . LYS A 1 121 ? -0.25700 -3.56200 157.46400 1.000 42.16948 121 LYS A CA 1
ATOM 827 C C . LYS A 1 121 ? 1.02400 -3.07000 156.80800 1.000 35.78242 121 LYS A C 1
ATOM 828 O O . LYS A 1 121 ? 1.08100 -2.87800 155.58900 1.000 39.37760 121 LYS A O 1
ATOM 834 N N . PRO A 1 122 ? 2.07600 -2.85000 157.59000 1.000 37.57855 122 PRO A N 1
ATOM 835 C CA . PRO A 1 122 ? 3.41300 -2.73900 157.01100 1.000 43.32547 122 PRO A CA 1
ATOM 836 C C . PRO A 1 122 ? 3.89700 -4.10300 156.55900 1.000 43.85135 122 PRO A C 1
ATOM 837 O O . PRO A 1 122 ? 3.39600 -5.13200 157.03600 1.000 45.80120 122 PRO A O 1
ATOM 841 N N . PRO A 1 123 ? 4.85700 -4.15400 155.63100 1.000 44.70505 123 PRO A N 1
ATOM 842 C CA . PRO A 1 123 ? 5.27800 -5.46300 155.09400 1.000 51.01439 123 PRO A CA 1
ATOM 843 C C . PRO A 1 123 ? 5.72400 -6.44500 156.16300 1.000 50.40628 123 PRO A C 1
ATOM 844 O O . PRO A 1 123 ? 5.28900 -7.60500 156.15900 1.000 50.82965 123 PRO A O 1
ATOM 848 N N . SER A 1 124 ? 6.57500 -6.01500 157.08900 1.000 45.23996 124 SER A N 1
ATOM 849 C CA . SER A 1 124 ? 7.04700 -6.90300 158.14600 1.000 50.13457 124 SER A CA 1
ATOM 850 C C . SER A 1 124 ? 7.40300 -6.06200 159.36100 1.000 52.94358 124 SER A C 1
ATOM 851 O O . SER A 1 124 ? 8.36200 -5.28500 159.32200 1.000 51.52722 124 SER A O 1
ATOM 854 N N . SER A 1 125 ? 6.63500 -6.23100 160.43500 1.000 57.24873 125 SER A N 1
ATOM 855 C CA . SER A 1 125 ? 6.85800 -5.52600 161.68500 1.000 52.51879 125 SER A CA 1
ATOM 856 C C . SER A 1 125 ? 6.57900 -6.47500 162.84200 1.000 54.51173 125 SER A C 1
ATOM 857 O O . SER A 1 125 ? 6.03500 -7.56800 162.66300 1.000 45.77859 125 SER A O 1
ATOM 860 N N . GLN A 1 126 ? 6.95700 -6.03700 164.04500 1.000 58.87439 126 GLN A N 1
ATOM 861 C CA . GLN A 1 126 ? 6.72500 -6.84500 165.23800 1.000 68.03993 126 GLN A CA 1
ATOM 862 C C . GLN A 1 126 ? 5.24600 -6.87900 165.60800 1.000 68.07480 126 GLN A C 1
ATOM 863 O O . GLN A 1 126 ? 4.70500 -7.94200 165.93500 1.000 63.79009 126 GLN A O 1
ATOM 869 N N . ALA A 1 127 ? 4.57600 -5.72500 165.57000 1.000 79.30364 127 ALA A N 1
ATOM 870 C CA . ALA A 1 127 ? 3.16300 -5.66500 165.91400 1.000 86.40376 127 ALA A CA 1
ATOM 871 C C . ALA A 1 127 ? 2.25900 -6.12900 164.78200 1.000 80.42500 127 ALA A C 1
ATOM 872 O O . ALA A 1 127 ? 1.09300 -6.44900 165.03100 1.000 80.53731 127 ALA A O 1
ATOM 874 N N . GLY A 1 128 ? 2.75800 -6.17700 163.55700 1.000 62.89111 128 GLY A N 1
ATOM 875 C CA . GLY A 1 128 ? 1.90900 -6.52900 162.42300 1.000 54.40454 128 GLY A CA 1
ATOM 876 C C . GLY A 1 128 ? 1.14700 -5.36500 161.84600 1.000 53.38002 128 GLY A C 1
ATOM 877 O O . GLY A 1 128 ? 1.17600 -5.14700 160.63300 1.000 59.20875 128 GLY A O 1
ATOM 878 N N . ARG A 1 129 ? 0.47100 -4.59700 162.69000 1.000 53.33352 129 ARG A N 1
ATOM 879 C CA . ARG A 1 129 ? -0.24400 -3.40500 162.26600 1.000 45.15020 129 ARG A CA 1
ATOM 880 C C . ARG A 1 129 ? 0.63800 -2.16900 162.43600 1.000 43.91096 129 ARG A C 1
ATOM 881 O O . ARG A 1 129 ? 1.68900 -2.20500 163.08100 1.000 42.41925 129 ARG A O 1
ATOM 889 N N . PHE A 1 130 ? 0.20400 -1.06300 161.83500 1.000 40.93667 130 PHE A N 1
ATOM 890 C CA . PHE A 1 130 ? 0.85600 0.21700 162.07300 1.000 35.21964 130 PHE A CA 1
ATOM 891 C C . PHE A 1 130 ? 0.56700 0.69000 163.49300 1.000 37.39786 130 PHE A C 1
ATOM 892 O O . PHE A 1 130 ? -0.54900 0.54000 164.00000 1.000 37.87799 130 PHE A O 1
ATOM 900 N N . THR A 1 131 ? 1.58600 1.25400 164.14500 1.000 38.63056 131 THR A N 1
ATOM 901 C CA . THR A 1 131 ? 1.45400 1.73500 165.51300 1.000 33.47705 131 THR A CA 1
ATOM 902 C C . THR A 1 131 ? 1.96100 3.15500 165.72600 1.000 33.55148 131 THR A C 1
ATOM 903 O O . THR A 1 131 ? 1.71000 3.71900 166.79700 1.000 36.25081 131 THR A O 1
ATOM 907 N N . GLN A 1 132 ? 2.66100 3.74700 164.76000 1.000 33.79491 132 GLN A N 1
ATOM 908 C CA . GLN A 1 132 ? 3.21600 5.08600 164.89700 1.000 33.15464 132 GLN A CA 1
ATOM 909 C C . GLN A 1 132 ? 2.92400 5.90200 163.64500 1.000 30.48098 132 GLN A C 1
ATOM 910 O O . GLN A 1 132 ? 2.74200 5.36200 162.55000 1.000 30.15445 132 GLN A O 1
ATOM 916 N N . ILE A 1 133 ? 2.88300 7.22000 163.82600 1.000 30.89438 133 ILE A N 1
ATOM 917 C CA . ILE A 1 133 ? 2.60000 8.17100 162.75800 1.000 28.48316 133 ILE A CA 1
ATOM 918 C C . ILE A 1 133 ? 3.70400 9.21400 162.75300 1.000 26.31998 133 ILE A C 1
ATOM 919 O O . ILE A 1 133 ? 3.99500 9.82000 163.79000 1.000 28.54551 133 ILE A O 1
ATOM 924 N N . LEU A 1 134 ? 4.31400 9.42600 161.59400 1.000 25.19584 134 LEU A N 1
ATOM 925 C CA . LEU A 1 134 ? 5.34100 10.44800 161.42100 1.000 27.01209 134 LEU A CA 1
ATOM 926 C C . LEU A 1 134 ? 4.80200 11.44400 160.40000 1.000 24.38751 134 LEU A C 1
ATOM 927 O O . LEU A 1 134 ? 4.97800 11.26700 159.19200 1.000 27.35972 134 LEU A O 1
ATOM 932 N N . SER A 1 135 ? 4.12800 12.48300 160.88700 1.000 27.41711 135 SER A N 1
ATOM 933 C CA . SER A 1 135 ? 3.53900 13.48500 160.00700 1.000 25.07901 135 SER A CA 1
ATOM 934 C C . SER A 1 135 ? 4.58500 14.53200 159.65400 1.000 22.12822 135 SER A C 1
ATOM 935 O O . SER A 1 135 ? 5.14700 15.18100 160.54100 1.000 24.68262 135 SER A O 1
ATOM 938 N N . ILE A 1 136 ? 4.84500 14.69400 158.36000 1.000 25.36007 136 ILE A N 1
ATOM 939 C CA . ILE A 1 136 ? 5.80500 15.67000 157.85600 1.000 26.46183 136 ILE A CA 1
ATOM 940 C C . ILE A 1 136 ? 5.02700 16.81100 157.21600 1.000 25.83567 136 ILE A C 1
ATOM 941 O O . ILE A 1 136 ? 4.28900 16.60600 156.24400 1.000 27.48153 136 ILE A O 1
ATOM 946 N N . GLY A 1 137 ? 5.19600 18.00800 157.75900 1.000 21.34689 137 GLY A N 1
ATOM 947 C CA . GLY A 1 137 ? 4.48500 19.17200 157.26900 1.000 21.11132 137 GLY A CA 1
ATOM 948 C C . GLY A 1 137 ? 4.86900 20.37500 158.10200 1.000 25.52742 137 GLY A C 1
ATOM 949 O O . GLY A 1 137 ? 5.38700 20.24500 159.21700 1.000 29.46468 137 GLY A O 1
ATOM 950 N N . ILE A 1 138 ? 4.60800 21.55500 157.53800 1.000 26.48896 138 ILE A N 1
ATOM 951 C CA . ILE A 1 138 ? 4.97100 22.81200 158.18000 1.000 24.72353 138 ILE A CA 1
ATOM 952 C C . ILE A 1 138 ? 3.81000 23.78800 158.04600 1.000 24.37768 138 ILE A C 1
ATOM 953 O O . ILE A 1 138 ? 2.95000 23.65000 157.17600 1.000 29.29085 138 ILE A O 1
ATOM 958 N N . GLY A 1 139 ? 3.79000 24.77900 158.93600 1.000 28.01225 139 GLY A N 1
ATOM 959 C CA . GLY A 1 139 ? 2.71000 25.75300 158.92700 1.000 27.60911 139 GLY A CA 1
ATOM 960 C C . GLY A 1 139 ? 1.40600 25.13600 159.39600 1.000 29.82516 139 GLY A C 1
ATOM 961 O O . GLY A 1 139 ? 1.35600 24.40000 160.38700 1.000 26.52567 139 GLY A O 1
ATOM 962 N N . GLY A 1 140 ? 0.32700 25.44100 158.67200 1.000 26.50892 140 GLY A N 1
ATOM 963 C CA . GLY A 1 140 ? -0.96700 24.86900 158.99800 1.000 28.63351 140 GLY A CA 1
ATOM 964 C C . GLY A 1 140 ? -1.00700 23.36100 158.88700 1.000 29.95970 140 GLY A C 1
ATOM 965 O O . GLY A 1 140 ? -1.84400 22.71800 159.53200 1.000 29.73211 140 GLY A O 1
ATOM 966 N N . SER A 1 141 ? -0.11400 22.78100 158.08400 1.000 26.61276 141 SER A N 1
ATOM 967 C CA . SER A 1 141 ? -0.02200 21.33600 157.93100 1.000 27.62298 141 SER A CA 1
ATOM 968 C C . SER A 1 141 ? 0.47900 20.63700 159.18900 1.000 25.19963 141 SER A C 1
ATOM 969 O O . SER A 1 141 ? 0.32600 19.41500 159.29900 1.000 23.27640 141 SER A O 1
ATOM 972 N N . SER A 1 142 ? 1.05700 21.36800 160.13500 1.000 24.72216 142 SER A N 1
ATOM 973 C CA . SER A 1 142 ? 1.47600 20.78800 161.40400 1.000 22.92354 142 SER A CA 1
ATOM 974 C C . SER A 1 142 ? 0.85200 21.46300 162.61400 1.000 26.69044 142 SER A C 1
ATOM 975 O O . SER A 1 142 ? 0.45100 20.77000 163.55000 1.000 29.92450 142 SER A O 1
ATOM 978 N N . LEU A 1 143 ? 0.76100 22.79800 162.62800 1.000 26.38849 143 LEU A N 1
ATOM 979 C CA . LEU A 1 143 ? 0.22600 23.49200 163.79900 1.000 26.98414 143 LEU A CA 1
ATOM 980 C C . LEU A 1 143 ? -1.19900 23.04800 164.10200 1.000 27.96633 143 LEU A C 1
ATOM 981 O O . LEU A 1 143 ? -1.57600 22.89600 165.27000 1.000 27.19285 143 LEU A O 1
ATOM 986 N N . GLY A 1 144 ? -2.00200 22.83800 163.06500 1.000 29.19849 144 GLY A N 1
ATOM 987 C CA . GLY A 1 144 ? -3.33900 22.32600 163.22900 1.000 25.64798 144 GLY A CA 1
ATOM 988 C C . GLY A 1 144 ? -3.34900 20.91600 163.78500 1.000 30.14673 144 GLY A C 1
ATOM 989 O O . GLY A 1 144 ? -3.91100 20.65300 164.85300 1.000 25.91488 144 GLY A O 1
ATOM 990 N N . PRO A 1 145 ? -2.73700 19.97400 163.05700 1.000 29.71449 145 PRO A N 1
ATOM 991 C CA . PRO A 1 145 ? -2.70000 18.58300 163.54600 1.000 28.88834 145 PRO A CA 1
ATOM 992 C C . PRO A 1 145 ? -2.04800 18.41500 164.91000 1.000 26.32933 145 PRO A C 1
ATOM 993 O O . PRO A 1 145 ? -2.46800 17.53700 165.67300 1.000 30.16388 145 PRO A O 1
ATOM 997 N N . GLN A 1 146 ? -1.03700 19.21800 165.24800 1.000 26.38022 146 GLN A N 1
ATOM 998 C CA . GLN A 1 146 ? -0.46900 19.13600 166.59200 1.000 28.04324 146 GLN A CA 1
ATOM 999 C C . GLN A 1 146 ? -1.47300 19.60100 167.64200 1.000 27.64726 146 GLN A C 1
ATOM 1000 O O . GLN A 1 146 ? -1.51800 19.05500 168.75100 1.000 27.59073 146 GLN A O 1
ATOM 1006 N N . PHE A 1 147 ? -2.29100 20.60600 167.31300 1.000 29.37377 147 PHE A N 1
ATOM 1007 C CA . PHE A 1 147 ? -3.24400 21.13000 168.28800 1.000 25.39555 147 PHE A CA 1
ATOM 1008 C C . PHE A 1 147 ? -4.35600 20.12500 168.56600 1.000 23.79015 147 PHE A C 1
ATOM 1009 O O . PHE A 1 147 ? -4.67900 19.85100 169.72500 1.000 26.77261 147 PHE A O 1
ATOM 1017 N N . VAL A 1 148 ? -4.94200 19.55300 167.51200 1.000 22.10109 148 VAL A N 1
ATOM 1018 C CA . VAL A 1 148 ? -6.04000 18.60600 167.68700 1.000 25.16638 148 VAL A CA 1
ATOM 1019 C C . VAL A 1 148 ? -5.54500 17.32500 168.34800 1.000 26.95705 148 VAL A C 1
ATOM 1020 O O . VAL A 1 148 ? -6.24400 16.72300 169.17100 1.000 25.72454 148 VAL A O 1
ATOM 1024 N N . SER A 1 149 ? -4.32900 16.89200 168.00900 1.000 24.70779 149 SER A N 1
ATOM 1025 C CA . SER A 1 149 ? -3.78700 15.67600 168.60300 1.000 22.84718 149 SER A CA 1
ATOM 1026 C C . SER A 1 149 ? -3.64600 15.82100 170.11200 1.000 24.82000 149 SER A C 1
ATOM 1027 O O . SER A 1 149 ? -4.06400 14.94100 170.87300 1.000 29.09290 149 SER A O 1
ATOM 1030 N N . GLU A 1 150 ? -3.05100 16.92600 170.56900 1.000 25.09421 150 GLU A N 1
ATOM 1031 C CA . GLU A 1 150 ? -2.89100 17.11200 172.00700 1.000 27.24384 150 GLU A CA 1
ATOM 1032 C C . GLU A 1 150 ? -4.22900 17.36400 172.69000 1.000 25.77081 150 GLU A C 1
ATOM 1033 O O . GLU A 1 150 ? -4.37700 17.08300 173.88400 1.000 25.76899 150 GLU A O 1
ATOM 1039 N N . ALA A 1 151 ? -5.21400 17.87400 171.95100 1.000 27.49491 151 ALA A N 1
ATOM 1040 C CA . ALA A 1 151 ? -6.48800 18.23500 172.55700 1.000 26.84865 151 ALA A CA 1
ATOM 1041 C C . ALA A 1 151 ? -7.42100 17.03700 172.68900 1.000 25.34564 151 ALA A C 1
ATOM 1042 O O . ALA A 1 151 ? -8.11500 16.90200 173.70200 1.000 23.42766 151 ALA A O 1
ATOM 1044 N N . LEU A 1 152 ? -7.45400 16.15900 171.68700 1.000 25.26563 152 LEU A N 1
ATOM 1045 C CA . LEU A 1 152 ? -8.51600 15.17000 171.57700 1.000 24.34871 152 LEU A CA 1
ATOM 1046 C C . LEU A 1 152 ? -8.04300 13.72500 171.51800 1.000 24.99332 152 LEU A C 1
ATOM 1047 O O . LEU A 1 152 ? -8.88500 12.82400 171.43500 1.000 30.07847 152 LEU A O 1
ATOM 1052 N N . ALA A 1 153 ? -6.78000 13.47900 171.55700 1.000 26.92400 153 ALA A N 1
ATOM 1053 C CA . ALA A 1 153 ? -6.41400 12.08200 171.37000 1.000 27.06492 153 ALA A CA 1
ATOM 1054 C C . ALA A 1 153 ? -6.53800 11.29200 172.67000 1.000 29.48093 153 ALA A C 1
ATOM 1055 O O . ALA A 1 153 ? -6.32500 11.83500 173.75600 1.000 26.69290 153 ALA A O 1
ATOM 1057 N N . PRO A 1 154 ? -6.88200 10.00700 172.57900 1.000 31.89293 154 PRO A N 1
ATOM 1058 C CA . PRO A 1 154 ? -6.91100 9.16300 173.77900 1.000 27.70937 154 PRO A CA 1
ATOM 1059 C C . PRO A 1 154 ? -5.53600 9.07400 174.42400 1.000 34.86541 154 PRO A C 1
ATOM 1060 O O . PRO A 1 154 ? -4.51000 9.35500 173.79900 1.000 34.28720 154 PRO A O 1
ATOM 1064 N N . ASP A 1 155 ? -5.52800 8.67500 175.70100 1.000 36.79137 155 ASP A N 1
ATOM 1065 C CA . ASP A 1 155 ? -4.27100 8.52400 176.43200 1.000 38.96268 155 ASP A CA 1
ATOM 1066 C C . ASP A 1 155 ? -3.36800 7.50200 175.75700 1.000 43.15039 155 ASP A C 1
ATOM 1067 O O . ASP A 1 155 ? -2.18800 7.76800 175.50300 1.000 51.95573 155 ASP A O 1
ATOM 1072 N N . ASN A 1 156 ? -3.90500 6.32500 175.46100 1.000 37.66916 156 ASN A N 1
ATOM 1073 C CA . ASN A 1 156 ? -3.16200 5.30100 174.74500 1.000 38.58823 156 ASN A CA 1
ATOM 1074 C C . ASN A 1 156 ? -3.83100 5.08300 173.39400 1.000 34.22760 156 ASN A C 1
ATOM 1075 O O . ASN A 1 156 ? -4.63000 4.15200 173.23600 1.000 34.85815 156 ASN A O 1
ATOM 1080 N N . PRO A 1 157 ? -3.53800 5.92300 172.40500 1.000 34.05355 157 PRO A N 1
ATOM 1081 C CA . PRO A 1 157 ? -4.29700 5.89300 171.15300 1.000 37.49005 157 PRO A CA 1
ATOM 1082 C C . PRO A 1 157 ? -3.90400 4.70100 170.29900 1.000 34.26678 157 PRO A C 1
ATOM 1083 O O . PRO A 1 157 ? -2.86200 4.07300 170.53800 1.000 30.28437 157 PRO A O 1
ATOM 1087 N N . PRO A 1 158 ? -4.72400 4.35000 169.30100 1.000 31.82015 158 PRO A N 1
ATOM 1088 C CA . PRO A 1 158 ? -4.33900 3.25400 168.39500 1.000 30.83935 158 PRO A CA 1
ATOM 1089 C C . PRO A 1 158 ? -2.99000 3.47300 167.73600 1.000 36.37470 158 PRO A C 1
ATOM 1090 O O . PRO A 1 158 ? -2.25000 2.51000 167.50100 1.000 34.54063 158 PRO A O 1
ATOM 1094 N N . LEU A 1 159 ? -2.65100 4.72100 167.42600 1.000 36.32772 159 LEU A N 1
ATOM 1095 C CA . LEU A 1 159 ? -1.34700 5.04800 166.87200 1.000 33.74043 159 LEU A CA 1
ATOM 1096 C C . LEU A 1 159 ? -0.81200 6.29300 167.56100 1.000 30.30498 159 LEU A C 1
ATOM 1097 O O . LEU A 1 159 ? -1.50600 7.31200 167.63800 1.000 28.41114 159 LEU A O 1
ATOM 1102 N N . LYS A 1 160 ? 0.40700 6.19700 168.08100 1.000 27.63346 160 LYS A N 1
ATOM 1103 C CA . LYS A 1 160 ? 1.12200 7.37400 168.54400 1.000 31.78554 160 LYS A CA 1
ATOM 1104 C C . LYS A 1 160 ? 1.51300 8.24000 167.34700 1.000 29.16420 160 LYS A C 1
ATOM 1105 O O . LYS A 1 160 ? 1.55800 7.77600 166.20500 1.000 32.77096 160 LYS A O 1
ATOM 1111 N N . ILE A 1 161 ? 1.79600 9.51400 167.61100 1.000 28.45530 161 ILE A N 1
ATOM 1112 C CA . ILE A 1 161 ? 2.12200 10.46400 166.55400 1.000 28.70005 161 ILE A CA 1
ATOM 1113 C C . ILE A 1 161 ? 3.38900 11.23100 166.92000 1.000 25.97933 161 ILE A C 1
ATOM 1114 O O . ILE A 1 161 ? 3.64600 11.51200 168.09600 1.000 26.15750 161 ILE A O 1
ATOM 1119 N N . ARG A 1 162 ? 4.19500 11.53100 165.90300 1.000 21.73164 162 ARG A N 1
ATOM 1120 C CA . ARG A 1 162 ? 5.33600 12.42900 165.99200 1.000 24.88880 162 ARG A CA 1
ATOM 1121 C C . ARG A 1 162 ? 5.30400 13.34900 164.77900 1.000 27.06909 162 ARG A C 1
ATOM 1122 O O . ARG A 1 162 ? 4.71500 13.02100 163.74500 1.000 23.93233 162 ARG A O 1
ATOM 1130 N N . PHE A 1 163 ? 5.95600 14.50300 164.90200 1.000 26.66286 163 PHE A N 1
ATOM 1131 C CA . PHE A 1 163 ? 5.88600 15.52800 163.87100 1.000 23.43953 163 PHE A CA 1
ATOM 1132 C C . PHE A 1 163 ? 7.27700 15.94400 163.41700 1.000 27.62515 163 PHE A C 1
ATOM 1133 O O . PHE A 1 163 ? 8.21600 16.00700 164.21600 1.000 31.69757 163 PHE A O 1
ATOM 1141 N N . ILE A 1 164 ? 7.39700 16.21600 162.12100 1.000 26.17574 164 ILE A N 1
ATOM 1142 C CA . ILE A 1 164 ? 8.57800 16.83700 161.53500 1.000 27.82678 164 ILE A CA 1
ATOM 1143 C C . ILE A 1 164 ? 8.09800 18.15800 160.94900 1.000 25.08479 164 ILE A C 1
ATOM 1144 O O . ILE A 1 164 ? 7.45900 18.18300 159.89100 1.000 30.49721 164 ILE A O 1
ATOM 1149 N N . ASP A 1 165 ? 8.37400 19.25900 161.64800 1.000 25.31400 165 ASP A N 1
ATOM 1150 C CA . ASP A 1 165 ? 7.85200 20.56900 161.27600 1.000 28.58384 165 ASP A CA 1
ATOM 1151 C C . ASP A 1 165 ? 8.96200 21.57600 161.00200 1.000 26.98418 165 ASP A C 1
ATOM 1152 O O . ASP A 1 165 ? 8.74000 22.78500 161.11600 1.000 29.91402 165 ASP A O 1
ATOM 1157 N N . ASN A 1 166 ? 10.14700 21.10400 160.63200 1.000 24.37424 166 ASN A N 1
ATOM 1158 C CA . ASN A 1 166 ? 11.29900 21.97600 160.47900 1.000 29.40876 166 ASN A CA 1
ATOM 1159 C C . ASN A 1 166 ? 12.27400 21.32000 159.51400 1.000 30.58285 166 ASN A C 1
ATOM 1160 O O . ASN A 1 166 ? 12.07300 20.18700 159.06700 1.000 31.96522 166 ASN A O 1
ATOM 1165 N N . THR A 1 167 ? 13.33800 22.04700 159.18800 1.000 30.23674 167 THR A N 1
ATOM 1166 C CA . THR A 1 167 ? 14.42700 21.52200 158.37700 1.000 30.13809 167 THR A CA 1
ATOM 1167 C C . THR A 1 167 ? 15.71000 21.39600 159.19400 1.000 31.90989 167 THR A C 1
ATOM 1168 O O . THR A 1 167 ? 16.81600 21.49000 158.65600 1.000 33.57677 167 THR A O 1
ATOM 1172 N N . ASP A 1 168 ? 15.56700 21.18900 160.49700 1.000 28.40235 168 ASP A N 1
ATOM 1173 C CA . ASP A 1 168 ? 16.71300 20.98900 161.37100 1.000 29.11041 168 ASP A CA 1
ATOM 1174 C C . ASP A 1 168 ? 17.19400 19.54700 161.25500 1.000 36.01926 168 ASP A C 1
ATOM 1175 O O . ASP A 1 168 ? 16.42400 18.62300 161.54800 1.000 35.78974 168 ASP A O 1
ATOM 1180 N N . PRO A 1 169 ? 18.43700 19.30800 160.83000 1.000 34.83549 169 PRO A N 1
ATOM 1181 C CA . PRO A 1 169 ? 18.91100 17.92000 160.72400 1.000 35.45148 169 PRO A CA 1
ATOM 1182 C C . PRO A 1 169 ? 18.95800 17.20300 162.06000 1.000 36.26830 169 PRO A C 1
ATOM 1183 O O . PRO A 1 169 ? 18.67300 15.99900 162.12300 1.000 34.79706 169 PRO A O 1
ATOM 1187 N N . ALA A 1 170 ? 19.32500 17.90500 163.13400 1.000 35.86773 170 ALA A N 1
ATOM 1188 C CA . ALA A 1 170 ? 19.41900 17.24800 164.43200 1.000 32.33826 170 ALA A CA 1
ATOM 1189 C C . ALA A 1 170 ? 18.04400 16.82800 164.93700 1.000 32.42550 170 ALA A C 1
ATOM 1190 O O . ALA A 1 170 ? 17.90800 15.78200 165.58100 1.000 33.12914 170 ALA A O 1
ATOM 1192 N N . GLY A 1 171 ? 17.01300 17.62500 164.65000 1.000 34.31304 171 GLY A N 1
ATOM 1193 C CA . GLY A 1 171 ? 15.67300 17.27200 165.08800 1.000 30.17590 171 GLY A CA 1
ATOM 1194 C C . GLY A 1 171 ? 15.13400 16.04100 164.38800 1.000 36.85623 171 GLY A C 1
ATOM 1195 O O . GLY A 1 171 ? 14.51600 15.18100 165.02100 1.000 39.68649 171 GLY A O 1
ATOM 1196 N N . ILE A 1 172 ? 15.35800 15.93400 163.07400 1.000 34.01214 172 ILE A N 1
ATOM 1197 C CA . ILE A 1 172 ? 14.89200 14.75800 162.34700 1.000 35.79185 172 ILE A CA 1
ATOM 1198 C C . ILE A 1 172 ? 15.69100 13.52500 162.74900 1.000 34.16382 172 ILE A C 1
ATOM 1199 O O . ILE A 1 172 ? 15.12700 12.43900 162.93400 1.000 32.58725 172 ILE A O 1
ATOM 1204 N N . ASP A 1 173 ? 17.01100 13.66900 162.89400 1.000 33.77972 173 ASP A N 1
ATOM 1205 C CA . ASP A 1 173 ? 17.81900 12.55600 163.38300 1.000 30.05971 173 ASP A CA 1
ATOM 1206 C C . ASP A 1 173 ? 17.34900 12.10400 164.76100 1.000 35.47778 173 ASP A C 1
ATOM 1207 O O . ASP A 1 173 ? 17.28400 10.90000 165.03800 1.000 36.40957 173 ASP A O 1
ATOM 1212 N N . HIS A 1 174 ? 17.00400 13.05900 165.63200 1.000 36.19000 174 HIS A N 1
ATOM 1213 C CA . HIS A 1 174 ? 16.54100 12.71800 166.97500 1.000 35.04937 174 HIS A CA 1
ATOM 1214 C C . HIS A 1 174 ? 15.22800 11.94600 166.93000 1.000 33.70512 174 HIS A C 1
ATOM 1215 O O . HIS A 1 174 ? 15.04100 10.98200 167.68000 1.000 34.97792 174 HIS A O 1
ATOM 1222 N N . GLN A 1 175 ? 14.30900 12.35100 166.05200 1.000 34.29833 175 GLN A N 1
ATOM 1223 C CA . GLN A 1 175 ? 13.05100 11.62400 165.91400 1.000 33.61905 175 GLN A CA 1
ATOM 1224 C C . GLN A 1 175 ? 13.27900 10.21300 165.38300 1.000 36.43750 175 GLN A C 1
ATOM 1225 O O . GLN A 1 175 ? 12.59100 9.27200 165.79300 1.000 35.45137 175 GLN A O 1
ATOM 1231 N N . ILE A 1 176 ? 14.23800 10.04600 164.46900 1.000 35.84753 176 ILE A N 1
ATOM 1232 C CA . ILE A 1 176 ? 14.50100 8.72600 163.90300 1.000 32.66536 176 ILE A CA 1
ATOM 1233 C C . ILE A 1 176 ? 15.13700 7.81900 164.94700 1.000 35.55232 176 ILE A C 1
ATOM 1234 O O . ILE A 1 176 ? 14.83800 6.61900 165.01300 1.000 34.79232 176 ILE A O 1
ATOM 1239 N N . ALA A 1 177 ? 16.01400 8.37900 165.78600 1.000 36.19331 177 ALA A N 1
ATOM 1240 C CA . ALA A 1 177 ? 16.67300 7.59300 166.82500 1.000 35.47550 177 ALA A CA 1
ATOM 1241 C C . ALA A 1 177 ? 15.68100 7.11600 167.87700 1.000 36.79038 177 ALA A C 1
ATOM 1242 O O . ALA A 1 177 ? 15.72300 5.95400 168.29800 1.000 35.57128 177 ALA A O 1
ATOM 1244 N N . GLN A 1 178 ? 14.78900 8.00000 168.32400 1.000 36.09308 178 GLN A N 1
ATOM 1245 C CA . GLN A 1 178 ? 13.79000 7.58900 169.30100 1.000 36.32860 178 GLN A CA 1
ATOM 1246 C C . GLN A 1 178 ? 12.78200 6.62100 168.69700 1.000 37.61379 178 GLN A C 1
ATOM 1247 O O . GLN A 1 178 ? 12.31200 5.71100 169.38800 1.000 42.77594 178 GLN A O 1
ATOM 1253 N N . LEU A 1 179 ? 12.43500 6.79600 167.42100 1.000 41.93493 179 LEU A N 1
ATOM 1254 C CA . LEU A 1 179 ? 11.54500 5.84100 166.76700 1.000 42.14901 179 LEU A CA 1
ATOM 1255 C C . LEU A 1 179 ? 12.16700 4.45200 166.74400 1.000 45.99879 179 LEU A C 1
ATOM 1256 O O . LEU A 1 179 ? 11.47300 3.44700 166.94100 1.000 45.84781 179 LEU A O 1
ATOM 1261 N N . GLY A 1 180 ? 13.47800 4.38000 166.51500 1.000 47.33116 180 GLY A N 1
ATOM 1262 C CA . GLY A 1 180 ? 14.22800 3.14100 166.59200 1.000 49.95964 180 GLY A CA 1
ATOM 1263 C C . GLY A 1 180 ? 13.78100 2.04500 165.64600 1.000 59.34638 180 GLY A C 1
ATOM 1264 O O . GLY A 1 180 ? 13.93700 2.15700 164.42600 1.000 57.05546 180 GLY A O 1
ATOM 1265 N N . GLU A 1 181 ? 13.21300 0.98200 166.21300 1.000 71.62908 181 GLU A N 1
ATOM 1266 C CA . GLU A 1 181 ? 12.82700 -0.21700 165.48200 1.000 73.16264 181 GLU A CA 1
ATOM 1267 C C . GLU A 1 181 ? 11.34100 -0.25300 165.14900 1.000 74.30255 181 GLU A C 1
ATOM 1268 O O . GLU A 1 181 ? 10.88900 -1.19000 164.48300 1.000 82.06227 181 GLU A O 1
ATOM 1274 N N . GLU A 1 182 ? 10.57200 0.73000 165.61400 1.000 52.62933 182 GLU A N 1
ATOM 1275 C CA . GLU A 1 182 ? 9.17800 0.88400 165.22400 1.000 49.16482 182 GLU A CA 1
ATOM 1276 C C . GLU A 1 182 ? 9.03600 1.64200 163.91400 1.000 44.25066 182 GLU A C 1
ATOM 1277 O O . GLU A 1 182 ? 7.91100 1.84100 163.44200 1.000 36.82313 182 GLU A O 1
ATOM 1283 N N . LEU A 1 183 ? 10.15600 2.06900 163.32700 1.000 40.32845 183 LEU A N 1
ATOM 1284 C CA . LEU A 1 183 ? 10.12800 2.61500 161.97900 1.000 43.10650 183 LEU A CA 1
ATOM 1285 C C . LEU A 1 183 ? 9.52400 1.61900 161.00200 1.000 38.57701 183 LEU A C 1
ATOM 1286 O O . LEU A 1 183 ? 8.84700 2.01800 160.04900 1.000 36.13603 183 LEU A O 1
ATOM 1291 N N . LYS A 1 184 ? 9.68400 0.34300 161.32100 1.000 38.10798 184 LYS A N 1
ATOM 1292 C CA . LYS A 1 184 ? 9.12300 -0.80000 160.56200 1.000 41.33490 184 LYS A CA 1
ATOM 1293 C C . LYS A 1 184 ? 7.60700 -0.88800 160.74500 1.000 37.61051 184 LYS A C 1
ATOM 1294 O O . LYS A 1 184 ? 6.97000 -1.64800 160.03400 1.000 37.25757 184 LYS A O 1
ATOM 1300 N N . SER A 1 185 ? 7.06900 -0.08400 161.65000 1.000 38.29240 185 SER A N 1
ATOM 1301 C CA . SER A 1 185 ? 5.62900 -0.01300 161.86100 1.000 39.03872 185 SER A CA 1
ATOM 1302 C C . SER A 1 185 ? 5.14100 1.43000 161.86600 1.000 35.47529 185 SER A C 1
ATOM 1303 O O . SER A 1 185 ? 4.08700 1.71900 162.43600 1.000 35.49097 185 SER A O 1
ATOM 1306 N N . THR A 1 186 ? 5.88800 2.33800 161.24400 1.000 34.78412 186 THR A N 1
ATOM 1307 C CA . THR A 1 186 ? 5.53500 3.75000 161.19800 1.000 33.69303 186 THR A CA 1
ATOM 1308 C C . THR A 1 186 ? 4.88600 4.07600 159.86200 1.000 30.48872 186 THR A C 1
ATOM 1309 O O . THR A 1 186 ? 5.40400 3.69600 158.80900 1.000 31.91795 186 THR A O 1
ATOM 1313 N N . LEU A 1 187 ? 3.75300 4.77200 159.91300 1.000 28.26006 187 LEU A N 1
ATOM 1314 C CA . LEU A 1 187 ? 3.06300 5.25800 158.72400 1.000 28.27703 187 LEU A CA 1
ATOM 1315 C C . LEU A 1 187 ? 3.41000 6.73100 158.55100 1.000 28.23421 187 LEU A C 1
ATOM 1316 O O . LEU A 1 187 ? 2.94900 7.57500 159.32400 1.000 33.20301 187 LEU A O 1
ATOM 1321 N N . VAL A 1 188 ? 4.21800 7.03700 157.54500 1.000 26.67287 188 VAL A N 1
ATOM 1322 C CA . VAL A 1 188 ? 4.68900 8.39800 157.31100 1.000 27.88834 188 VAL A CA 1
ATOM 1323 C C . VAL A 1 188 ? 3.66700 9.14200 156.46100 1.000 27.64395 188 VAL A C 1
ATOM 1324 O O . VAL A 1 188 ? 3.21800 8.63600 155.42600 1.000 28.26582 188 VAL A O 1
ATOM 1328 N N . ILE A 1 189 ? 3.30900 10.34900 156.89300 1.000 28.38512 189 ILE A N 1
ATOM 1329 C CA . ILE A 1 189 ? 2.36000 11.20300 156.18700 1.000 26.92132 189 ILE A CA 1
ATOM 1330 C C . ILE A 1 189 ? 3.09200 12.46000 155.74700 1.000 26.66326 189 ILE A C 1
ATOM 1331 O O . ILE A 1 189 ? 3.66900 13.16900 156.58100 1.000 27.53704 189 ILE A O 1
ATOM 1336 N N . VAL A 1 190 ? 3.05100 12.74900 154.44900 1.000 25.91872 190 VAL A N 1
ATOM 1337 C CA . VAL A 1 190 ? 3.68100 13.93900 153.89100 1.000 28.47902 190 VAL A CA 1
ATOM 1338 C C . VAL A 1 190 ? 2.58000 14.89400 153.45400 1.000 28.07873 190 VAL A C 1
ATOM 1339 O O . VAL A 1 190 ? 1.79100 14.57300 152.55600 1.000 29.66981 190 VAL A O 1
ATOM 1343 N N . ILE A 1 191 ? 2.53500 16.07000 154.07900 1.000 24.84880 191 ILE A N 1
ATOM 1344 C CA . ILE A 1 191 ? 1.48100 17.05300 153.85300 1.000 26.86085 191 ILE A CA 1
ATOM 1345 C C . ILE A 1 191 ? 2.11100 18.29500 153.23500 1.000 30.97834 191 ILE A C 1
ATOM 1346 O O . ILE A 1 191 ? 2.85400 19.02400 153.90400 1.000 30.34438 191 ILE A O 1
ATOM 1351 N N . SER A 1 192 ? 1.79900 18.54700 151.96700 1.000 31.34581 192 SER A N 1
ATOM 1352 C CA . SER A 1 192 ? 2.27400 19.73200 151.26600 1.000 34.28554 192 SER A CA 1
ATOM 1353 C C . SER A 1 192 ? 1.41000 19.91200 150.02900 1.000 39.12112 192 SER A C 1
ATOM 1354 O O . SER A 1 192 ? 1.10600 18.93600 149.34900 1.000 39.63276 192 SER A O 1
ATOM 1357 N N . LYS A 1 193 ? 1.01200 21.15500 149.74300 1.000 41.05755 193 LYS A N 1
ATOM 1358 C CA . LYS A 1 193 ? 0.12400 21.38600 148.60600 1.000 39.84507 193 LYS A CA 1
ATOM 1359 C C . LYS A 1 193 ? 0.83200 21.11200 147.28500 1.000 44.90015 193 LYS A C 1
ATOM 1360 O O . LYS A 1 193 ? 0.24000 20.54000 146.36200 1.000 46.19328 193 LYS A O 1
ATOM 1366 N N . SER A 1 194 ? 2.09900 21.50000 147.17900 1.000 40.35258 194 SER A N 1
ATOM 1367 C CA . SER A 1 194 ? 2.84900 21.37200 145.94100 1.000 41.84512 194 SER A CA 1
ATOM 1368 C C . SER A 1 194 ? 4.02100 20.40900 146.02400 1.000 40.71661 194 SER A C 1
ATOM 1369 O O . SER A 1 194 ? 4.41200 19.85200 144.99600 1.000 38.13230 194 SER A O 1
ATOM 1372 N N . GLY A 1 195 ? 4.58600 20.19400 147.20900 1.000 39.06031 195 GLY A N 1
ATOM 1373 C CA . GLY A 1 195 ? 5.81300 19.44200 147.34300 1.000 35.22778 195 GLY A CA 1
ATOM 1374 C C . GLY A 1 195 ? 7.07000 20.25600 147.14200 1.000 39.97809 195 GLY A C 1
ATOM 1375 O O . GLY A 1 195 ? 8.16500 19.67800 147.12300 1.000 40.14700 195 GLY A O 1
ATOM 1376 N N . GLY A 1 196 ? 6.95100 21.57500 146.99700 1.000 38.54125 196 GLY A N 1
ATOM 1377 C CA . GLY A 1 196 ? 8.09600 22.43400 146.77800 1.000 37.12167 196 GLY A CA 1
ATOM 1378 C C . GLY A 1 196 ? 8.51800 23.19400 148.01600 1.000 37.37167 196 GLY A C 1
ATOM 1379 O O . GLY A 1 196 ? 9.54900 23.87400 148.00500 1.000 40.67244 196 GLY A O 1
ATOM 1380 N N . THR A 1 197 ? 7.72800 23.09600 149.08200 1.000 36.86337 197 THR A N 1
ATOM 1381 C CA . THR A 1 197 ? 8.08600 23.71000 150.35300 1.000 34.04017 197 THR A CA 1
ATOM 1382 C C . THR A 1 197 ? 9.44000 23.17600 150.80400 1.000 38.46116 197 THR A C 1
ATOM 1383 O O . THR A 1 197 ? 9.57600 21.96100 151.01700 1.000 39.04680 197 THR A O 1
ATOM 1387 N N . PRO A 1 198 ? 10.45200 24.03100 150.96800 1.000 36.80177 198 PRO A N 1
ATOM 1388 C CA . PRO A 1 198 ? 11.80600 23.51900 151.24900 1.000 40.47848 198 PRO A CA 1
ATOM 1389 C C . PRO A 1 198 ? 11.89100 22.65700 152.49500 1.000 37.71680 198 PRO A C 1
ATOM 1390 O O . PRO A 1 198 ? 12.60700 21.64800 152.49400 1.000 37.02205 198 PRO A O 1
ATOM 1394 N N . GLU A 1 199 ? 11.18300 23.01800 153.56300 1.000 31.09175 199 GLU A N 1
ATOM 1395 C CA . GLU A 1 199 ? 11.25900 22.22000 154.78000 1.000 33.79442 199 GLU A CA 1
ATOM 1396 C C . GLU A 1 199 ? 10.60100 20.85900 154.59100 1.000 33.25675 199 GLU A C 1
ATOM 1397 O O . GLU A 1 199 ? 11.16100 19.83000 154.98500 1.000 37.45591 199 GLU A O 1
ATOM 1403 N N . THR A 1 200 ? 9.41700 20.83100 153.98100 1.000 32.95123 200 THR A N 1
ATOM 1404 C CA . THR A 1 200 ? 8.70500 19.56700 153.83000 1.000 31.60493 200 THR A CA 1
ATOM 1405 C C . THR A 1 200 ? 9.45100 18.62000 152.89800 1.000 31.67148 200 THR A C 1
ATOM 1406 O O . THR A 1 200 ? 9.50400 17.41100 153.14900 1.000 28.75323 200 THR A O 1
ATOM 1410 N N . ARG A 1 201 ? 10.04100 19.14900 151.82300 1.000 31.59761 201 ARG A N 1
ATOM 1411 C CA . ARG A 1 201 ? 10.82400 18.30300 150.93000 1.000 30.78444 201 ARG A CA 1
ATOM 1412 C C . ARG A 1 201 ? 12.07600 17.78100 151.62100 1.000 30.60660 201 ARG A C 1
ATOM 1413 O O . ARG A 1 201 ? 12.43500 16.60900 151.46200 1.000 31.83783 201 ARG A O 1
ATOM 1421 N N . ASN A 1 202 ? 12.75900 18.64100 152.38000 1.000 30.81239 202 ASN A N 1
ATOM 1422 C CA . ASN A 1 202 ? 13.91500 18.19400 153.14900 1.000 31.52645 202 ASN A CA 1
ATOM 1423 C C . ASN A 1 202 ? 13.53700 17.08100 154.11400 1.000 31.55454 202 ASN A C 1
ATOM 1424 O O . ASN A 1 202 ? 14.28600 16.11000 154.27600 1.000 32.49466 202 ASN A O 1
ATOM 1429 N N . GLY A 1 203 ? 12.37900 17.20800 154.76400 1.000 30.27573 203 GLY A N 1
ATOM 1430 C CA . GLY A 1 203 ? 11.94500 16.17000 155.68500 1.000 31.25907 203 GLY A CA 1
ATOM 1431 C C . GLY A 1 203 ? 11.74500 14.83500 154.99600 1.000 29.55707 203 GLY A C 1
ATOM 1432 O O . GLY A 1 203 ? 12.25000 13.80500 155.45200 1.000 28.23894 203 GLY A O 1
ATOM 1433 N N . LEU A 1 204 ? 11.01300 14.83700 153.87700 1.000 31.75304 204 LEU A N 1
ATOM 1434 C CA . LEU A 1 204 ? 10.76400 13.59600 153.15200 1.000 27.97874 204 LEU A CA 1
ATOM 1435 C C . LEU A 1 204 ? 12.06600 12.97300 152.66300 1.000 31.56400 204 LEU A C 1
ATOM 1436 O O . LEU A 1 204 ? 12.24100 11.75200 152.73000 1.000 33.91321 204 LEU A O 1
ATOM 1441 N N . LEU A 1 205 ? 12.99600 13.80100 152.18200 1.000 32.89244 205 LEU A N 1
ATOM 1442 C CA . LEU A 1 205 ? 14.27900 13.28700 151.71100 1.000 30.74536 205 LEU A CA 1
ATOM 1443 C C . LEU A 1 205 ? 15.07600 12.65700 152.84900 1.000 33.08595 205 LEU A C 1
ATOM 1444 O O . LEU A 1 205 ? 15.70900 11.61100 152.66600 1.000 34.94212 205 LEU A O 1
ATOM 1449 N N . GLU A 1 206 ? 15.05600 13.27400 154.03100 1.000 32.64799 206 GLU A N 1
ATOM 1450 C CA . GLU A 1 206 ? 15.78900 12.70700 155.15800 1.000 29.33418 206 GLU A CA 1
ATOM 1451 C C . GLU A 1 206 ? 15.14800 11.41100 155.64200 1.000 32.13816 206 GLU A C 1
ATOM 1452 O O . GLU A 1 206 ? 15.85400 10.46400 156.01100 1.000 30.04804 206 GLU A O 1
ATOM 1458 N N . VAL A 1 207 ? 13.81400 11.34300 155.64000 1.000 29.98078 207 VAL A N 1
ATOM 1459 C CA . VAL A 1 207 ? 13.13600 10.14300 156.12000 1.000 27.19194 207 VAL A CA 1
ATOM 1460 C C . VAL A 1 207 ? 13.32000 8.99300 155.13700 1.000 33.31477 207 VAL A C 1
ATOM 1461 O O . VAL A 1 207 ? 13.52700 7.84000 155.53900 1.000 34.88100 207 VAL A O 1
ATOM 1465 N N . GLN A 1 208 ? 13.25300 9.28600 153.83500 1.000 31.83458 208 GLN A N 1
ATOM 1466 C CA . GLN A 1 208 ? 13.48300 8.25200 152.83300 1.000 30.35405 208 GLN A CA 1
ATOM 1467 C C . GLN A 1 208 ? 14.91400 7.73300 152.87900 1.000 33.31558 208 GLN A C 1
ATOM 1468 O O . GLN A 1 208 ? 15.15400 6.55500 152.59200 1.000 33.45426 208 GLN A O 1
ATOM 1474 N N . LYS A 1 209 ? 15.87400 8.58700 153.24200 1.000 32.43349 209 LYS A N 1
ATOM 1475 C CA . LYS A 1 209 ? 17.23300 8.10800 153.46500 1.000 30.95286 209 LYS A CA 1
ATOM 1476 C C . LYS A 1 209 ? 17.30300 7.20200 154.68600 1.000 38.05686 209 LYS A C 1
ATOM 1477 O O . LYS A 1 209 ? 18.08100 6.24200 154.70000 1.000 38.99279 209 LYS A O 1
ATOM 1483 N N . ALA A 1 210 ? 16.49500 7.48200 155.71300 1.000 35.93464 210 ALA A N 1
ATOM 1484 C CA . ALA A 1 210 ? 16.46900 6.61400 156.88700 1.000 31.88749 210 ALA A CA 1
ATOM 1485 C C . ALA A 1 210 ? 15.77700 5.28900 156.59100 1.000 35.04586 210 ALA A C 1
ATOM 1486 O O . ALA A 1 210 ? 16.15700 4.25200 157.14900 1.000 38.86893 210 ALA A O 1
ATOM 1488 N N . PHE A 1 211 ? 14.76700 5.30000 155.71800 1.000 34.96655 211 PHE A N 1
ATOM 1489 C CA . PHE A 1 211 ? 14.10400 4.05500 155.34700 1.000 33.68559 211 PHE A CA 1
ATOM 1490 C C . PHE A 1 211 ? 15.01600 3.15300 154.52700 1.000 34.95727 211 PHE A C 1
ATOM 1491 O O . PHE A 1 211 ? 14.92500 1.92500 154.63200 1.000 35.14878 211 PHE A O 1
ATOM 1499 N N . ARG A 1 212 ? 15.89400 3.72900 153.70500 1.000 33.34108 212 ARG A N 1
ATOM 1500 C CA . ARG A 1 212 ? 16.82700 2.89300 152.95800 1.000 38.01681 212 ARG A CA 1
ATOM 1501 C C . ARG A 1 212 ? 17.91300 2.33000 153.86200 1.000 40.94264 212 ARG A C 1
ATOM 1502 O O . ARG A 1 212 ? 18.37000 1.20000 153.65200 1.000 42.14398 212 ARG A O 1
ATOM 1510 N N . ASP A 1 213 ? 18.32700 3.09300 154.87600 1.000 40.11014 213 ASP A N 1
ATOM 1511 C CA . ASP A 1 213 ? 19.35000 2.60700 155.79400 1.000 37.86459 213 ASP A CA 1
ATOM 1512 C C . ASP A 1 213 ? 18.83700 1.45400 156.64600 1.000 40.84977 213 ASP A C 1
ATOM 1513 O O . ASP A 1 213 ? 19.62600 0.60300 157.06900 1.000 47.69826 213 ASP A O 1
ATOM 1518 N N . ALA A 1 214 ? 17.53100 1.40700 156.90700 1.000 41.31032 214 ALA A N 1
ATOM 1519 C CA . ALA A 1 214 ? 16.92000 0.28800 157.61200 1.000 35.16353 214 ALA A CA 1
ATOM 1520 C C . ALA A 1 214 ? 16.40300 -0.79100 156.67100 1.000 37.87946 214 ALA A C 1
ATOM 1521 O O . ALA A 1 214 ? 15.80700 -1.76600 157.14000 1.000 42.36567 214 ALA A O 1
ATOM 1523 N N . GLY A 1 215 ? 16.61600 -0.64400 155.36400 1.000 36.67022 215 GLY A N 1
ATOM 1524 C CA . GLY A 1 215 ? 16.15400 -1.62400 154.40200 1.000 37.75671 215 GLY A CA 1
ATOM 1525 C C . GLY A 1 215 ? 14.64500 -1.73100 154.34500 1.000 37.27532 215 GLY A C 1
ATOM 1526 O O . GLY A 1 215 ? 14.09500 -2.83600 154.33300 1.000 38.57665 215 GLY A O 1
ATOM 1527 N N . LEU A 1 216 ? 13.96300 -0.59100 154.30900 1.000 35.98442 216 LEU A N 1
ATOM 1528 C CA . LEU A 1 216 ? 12.50900 -0.54800 154.29900 1.000 35.46266 216 LEU A CA 1
ATOM 1529 C C . LEU A 1 216 ? 12.01900 0.16400 153.04800 1.000 35.21549 216 LEU A C 1
ATOM 1530 O O . LEU A 1 216 ? 12.59600 1.17200 152.62900 1.000 34.69800 216 LEU A O 1
ATOM 1535 N N . ASP A 1 217 ? 10.95000 -0.36500 152.45900 1.000 36.88531 217 ASP A N 1
ATOM 1536 C CA . ASP A 1 217 ? 10.31100 0.26300 151.30900 1.000 36.70661 217 ASP A CA 1
ATOM 1537 C C . ASP A 1 217 ? 9.38500 1.36300 151.81100 1.000 35.30712 217 ASP A C 1
ATOM 1538 O O . ASP A 1 217 ? 8.34100 1.08000 152.40800 1.000 36.50529 217 ASP A O 1
ATOM 1543 N N . PHE A 1 218 ? 9.76300 2.61900 151.55600 1.000 33.23925 218 PHE A N 1
ATOM 1544 C CA . PHE A 1 218 ? 8.99300 3.74900 152.06600 1.000 31.94457 218 PHE A CA 1
ATOM 1545 C C . PHE A 1 218 ? 7.58900 3.78700 151.47600 1.000 31.94958 218 PHE A C 1
ATOM 1546 O O . PHE A 1 218 ? 6.63200 4.15000 152.17000 1.000 31.20911 218 PHE A O 1
ATOM 1554 N N . SER A 1 219 ? 7.44900 3.42300 150.19800 1.000 32.84344 219 SER A N 1
ATOM 1555 C CA . SER A 1 219 ? 6.15600 3.52900 149.52900 1.000 32.94611 219 SER A CA 1
ATOM 1556 C C . SER A 1 219 ? 5.08500 2.71700 150.24500 1.000 33.12882 219 SER A C 1
ATOM 1557 O O . SER A 1 219 ? 3.93400 3.15600 150.36000 1.000 34.77146 219 SER A O 1
ATOM 1560 N N . LYS A 1 220 ? 5.44100 1.53500 150.73200 1.000 33.88509 220 LYS A N 1
ATOM 1561 C CA . LYS A 1 220 ? 4.48300 0.70200 151.44000 1.000 38.88305 220 LYS A CA 1
ATOM 1562 C C . LYS A 1 220 ? 4.18700 1.21100 152.84400 1.000 34.41980 220 LYS A C 1
ATOM 1563 O O . LYS A 1 220 ? 3.37800 0.59900 153.55200 1.000 36.56027 220 LYS A O 1
ATOM 1569 N N . GLN A 1 221 ? 4.81100 2.31800 153.26100 1.000 33.15943 221 GLN A N 1
ATOM 1570 C CA . GLN A 1 221 ? 4.51600 2.91000 154.55900 1.000 30.88653 221 GLN A CA 1
ATOM 1571 C C . GLN A 1 221 ? 4.34100 4.42700 154.47100 1.000 30.38412 221 GLN A C 1
ATOM 1572 O O . GLN A 1 221 ? 4.51700 5.12100 155.48300 1.000 30.91173 221 GLN A O 1
ATOM 1578 N N . GLY A 1 222 ? 3.99200 4.96100 153.30200 1.000 29.85175 222 GLY A N 1
ATOM 1579 C CA . GLY A 1 222 ? 3.89100 6.39500 153.10700 1.000 28.91916 222 GLY A CA 1
ATOM 1580 C C . GLY A 1 222 ? 2.51800 6.81200 152.61700 1.000 28.83191 222 GLY A C 1
ATOM 1581 O O . GLY A 1 222 ? 1.85600 6.08200 151.87900 1.000 30.18013 222 GLY A O 1
ATOM 1582 N N . VAL A 1 223 ? 2.09800 8.00300 153.03600 1.000 27.85910 223 VAL A N 1
ATOM 1583 C CA . VAL A 1 223 ? 0.83000 8.59500 152.62700 1.000 27.86706 223 VAL A CA 1
ATOM 1584 C C . VAL A 1 223 ? 1.07700 10.05600 152.27000 1.000 28.01688 223 VAL A C 1
ATOM 1585 O O . VAL A 1 223 ? 1.89700 10.73100 152.90400 1.000 26.72928 223 VAL A O 1
ATOM 1589 N N . ALA A 1 224 ? 0.38300 10.54100 151.24300 1.000 29.44616 224 ALA A N 1
ATOM 1590 C CA . ALA A 1 224 ? 0.54700 11.90500 150.75800 1.000 31.36426 224 ALA A CA 1
ATOM 1591 C C . ALA A 1 224 ? -0.77700 12.65300 150.84100 1.000 30.88493 224 ALA A C 1
ATOM 1592 O O . ALA A 1 224 ? -1.82200 12.12800 150.44000 1.000 31.46337 224 ALA A O 1
ATOM 1594 N N . ILE A 1 225 ? -0.72400 13.87400 151.36600 1.000 28.54003 225 ILE A N 1
ATOM 1595 C CA . ILE A 1 225 ? -1.85500 14.79500 151.38900 1.000 29.90009 225 ILE A CA 1
ATOM 1596 C C . ILE A 1 225 ? -1.43900 16.00100 150.56000 1.000 33.00058 225 ILE A C 1
ATOM 1597 O O . ILE A 1 225 ? -0.62500 16.81900 151.00600 1.000 34.83024 225 ILE A O 1
ATOM 1602 N N . THR A 1 226 ? -1.98300 16.10600 149.34900 1.000 31.68412 226 THR A N 1
ATOM 1603 C CA . THR A 1 226 ? -1.41400 16.98500 148.33700 1.000 35.58834 226 THR A CA 1
ATOM 1604 C C . THR A 1 226 ? -2.50000 17.44200 147.36800 1.000 36.58577 226 THR A C 1
ATOM 1605 O O . THR A 1 226 ? -3.56100 16.82300 147.25300 1.000 36.87795 226 THR A O 1
ATOM 1609 N N . GLN A 1 227 ? -2.23000 18.55500 146.68600 1.000 36.03488 227 GLN A N 1
ATOM 1610 C CA . GLN A 1 227 ? -3.08500 18.98800 145.59300 1.000 42.20002 227 GLN A CA 1
ATOM 1611 C C . GLN A 1 227 ? -2.84400 18.11700 144.36600 1.000 43.79521 227 GLN A C 1
ATOM 1612 O O . GLN A 1 227 ? -1.79400 17.48600 144.21100 1.000 43.46197 227 GLN A O 1
ATOM 1618 N N . GLU A 1 228 ? -3.84200 18.08900 143.48900 1.000 44.71274 228 GLU A N 1
ATOM 1619 C CA . GLU A 1 228 ? -3.80000 17.22100 142.32100 1.000 48.34163 228 GLU A CA 1
ATOM 1620 C C . GLU A 1 228 ? -2.66700 17.61500 141.37700 1.000 46.72077 228 GLU A C 1
ATOM 1621 O O . GLU A 1 228 ? -2.36700 18.79900 141.19400 1.000 43.66180 228 GLU A O 1
ATOM 1627 N N . ASN A 1 229 ? -2.02100 16.59800 140.79800 1.000 46.40672 229 ASN A N 1
ATOM 1628 C CA . ASN A 1 229 ? -1.02500 16.76600 139.73200 1.000 46.07005 229 ASN A CA 1
ATOM 1629 C C . ASN A 1 229 ? 0.13100 17.67200 140.15100 1.000 42.46800 229 ASN A C 1
ATOM 1630 O O . ASN A 1 229 ? 0.65600 18.45300 139.35300 1.000 43.34658 229 ASN A O 1
ATOM 1635 N N . SER A 1 230 ? 0.54600 17.56100 141.40500 1.000 38.96256 230 SER A N 1
ATOM 1636 C CA . SER A 1 230 ? 1.66100 18.33700 141.91500 1.000 37.10540 230 SER A CA 1
ATOM 1637 C C . SER A 1 230 ? 2.90700 17.46200 142.01400 1.000 38.85679 230 SER A C 1
ATOM 1638 O O . SER A 1 230 ? 2.87600 16.25800 141.75300 1.000 43.38097 230 SER A O 1
ATOM 1641 N N . LEU A 1 231 ? 4.01600 18.08300 142.43100 1.000 37.62368 231 LEU A N 1
ATOM 1642 C CA . LEU A 1 231 ? 5.28800 17.37200 142.51800 1.000 35.99484 231 LEU A CA 1
ATOM 1643 C C . LEU A 1 231 ? 5.23500 16.23500 143.53300 1.000 37.56206 231 LEU A C 1
ATOM 1644 O O . LEU A 1 231 ? 5.85300 15.18600 143.31600 1.000 34.49640 231 LEU A O 1
ATOM 1649 N N . LEU A 1 232 ? 4.51200 16.42200 144.64300 1.000 36.97752 232 LEU A N 1
ATOM 1650 C CA . LEU A 1 232 ? 4.35400 15.35900 145.63300 1.000 34.45885 232 LEU A CA 1
ATOM 1651 C C . LEU A 1 232 ? 3.31400 14.33200 145.20000 1.000 36.40129 232 LEU A C 1
ATOM 1652 O O . LEU A 1 232 ? 3.47000 13.14000 145.48600 1.000 30.43738 232 LEU A O 1
ATOM 1657 N N . ASP A 1 233 ? 2.26000 14.76500 144.50300 1.000 40.24637 233 ASP A N 1
ATOM 1658 C CA . ASP A 1 233 ? 1.26500 13.81800 144.00500 1.000 37.19269 233 ASP A CA 1
ATOM 1659 C C . ASP A 1 233 ? 1.86700 12.88800 142.96100 1.000 36.81722 233 ASP A C 1
ATOM 1660 O O . ASP A 1 233 ? 1.62900 11.67400 142.98900 1.000 37.10728 233 ASP A O 1
ATOM 1665 N N . ASN A 1 234 ? 2.65300 13.44000 142.03600 1.000 34.08185 234 ASN A N 1
ATOM 1666 C CA . ASN A 1 234 ? 3.29600 12.61600 141.02000 1.000 35.10911 234 ASN A CA 1
ATOM 1667 C C . ASN A 1 234 ? 4.29400 11.65000 141.64500 1.000 34.03201 234 ASN A C 1
ATOM 1668 O O . ASN A 1 234 ? 4.39000 10.49100 141.22800 1.000 33.46796 234 ASN A O 1
ATOM 1673 N N . THR A 1 235 ? 5.04200 12.10600 142.65000 1.000 36.73403 235 THR A N 1
ATOM 1674 C CA . THR A 1 235 ? 5.98600 11.22400 143.32800 1.000 33.72745 235 THR A CA 1
ATOM 1675 C C . THR A 1 235 ? 5.25900 10.08700 144.03600 1.000 33.43652 235 THR A C 1
ATOM 1676 O O . THR A 1 235 ? 5.66600 8.92300 143.94700 1.000 34.96696 235 THR A O 1
ATOM 1680 N N . ALA A 1 236 ? 4.17400 10.40400 144.74400 1.000 32.87298 236 ALA A N 1
ATOM 1681 C CA . ALA A 1 236 ? 3.43300 9.36100 145.44500 1.000 31.57751 236 ALA A CA 1
ATOM 1682 C C . ALA A 1 236 ? 2.73600 8.42300 144.47300 1.000 32.20978 236 ALA A C 1
ATOM 1683 O O . ALA A 1 236 ? 2.61100 7.22600 144.75200 1.000 37.18773 236 ALA A O 1
ATOM 1685 N N . ARG A 1 237 ? 2.28500 8.94200 143.33100 1.000 35.06748 237 ARG A N 1
ATOM 1686 C CA . ARG A 1 237 ? 1.63500 8.09100 142.34100 1.000 36.81372 237 ARG A CA 1
ATOM 1687 C C . ARG A 1 237 ? 2.64900 7.19400 141.63900 1.000 35.43235 237 ARG A C 1
ATOM 1688 O O . ARG A 1 237 ? 2.39500 6.00100 141.43600 1.000 37.80845 237 ARG A O 1
ATOM 1696 N N . ILE A 1 238 ? 3.81200 7.74200 141.28400 1.000 34.71663 238 ILE A N 1
ATOM 1697 C CA . ILE A 1 238 ? 4.80100 6.97200 140.53400 1.000 37.55851 238 ILE A CA 1
ATOM 1698 C C . ILE A 1 238 ? 5.48500 5.95000 141.43400 1.000 35.91000 238 ILE A C 1
ATOM 1699 O O . ILE A 1 238 ? 5.61700 4.77400 141.07300 1.000 37.03897 238 ILE A O 1
ATOM 1704 N N . GLU A 1 239 ? 5.93900 6.38100 142.61200 1.000 37.78301 239 GLU A N 1
ATOM 1705 C CA . GLU A 1 239 ? 6.55700 5.45300 143.55200 1.000 34.96861 239 GLU A CA 1
ATOM 1706 C C . GLU A 1 239 ? 5.55200 4.50800 144.19200 1.000 35.19915 239 GLU A C 1
ATOM 1707 O O . GLU A 1 239 ? 5.96500 3.57300 144.88400 1.000 35.53020 239 GLU A O 1
ATOM 1713 N N . GLY A 1 240 ? 4.25600 4.72800 143.98000 1.000 35.10764 240 GLY A N 1
ATOM 1714 C CA . GLY A 1 240 ? 3.23200 3.81600 144.44800 1.000 35.50714 240 GLY A CA 1
ATOM 1715 C C . GLY A 1 240 ? 3.07900 3.76500 145.95100 1.000 34.62303 240 GLY A C 1
ATOM 1716 O O . GLY A 1 240 ? 3.15000 2.68700 146.54800 1.000 35.12953 240 GLY A O 1
ATOM 1717 N N . TRP A 1 241 ? 2.87000 4.92100 146.57500 1.000 33.36860 241 TRP A N 1
ATOM 1718 C CA . TRP A 1 241 ? 2.66200 4.97900 148.01200 1.000 32.50216 241 TRP A CA 1
ATOM 1719 C C . TRP A 1 241 ? 1.32400 4.33100 148.36700 1.000 32.82990 241 TRP A C 1
ATOM 1720 O O . TRP A 1 241 ? 0.53900 3.93500 147.50000 1.000 33.67756 241 TRP A O 1
ATOM 1731 N N . LEU A 1 242 ? 1.05400 4.22700 149.66900 1.000 33.84561 242 LEU A N 1
ATOM 1732 C CA . LEU A 1 242 ? -0.16700 3.56300 150.11700 1.000 32.56674 242 LEU A CA 1
ATOM 1733 C C . LEU A 1 242 ? -1.40800 4.28600 149.61200 1.000 34.09227 242 LEU A C 1
ATOM 1734 O O . LEU A 1 242 ? -2.31400 3.66300 149.04900 1.000 33.33707 242 LEU A O 1
ATOM 1739 N N . ASP A 1 243 ? -1.46700 5.60300 149.79100 1.000 35.10324 243 ASP A N 1
ATOM 1740 C CA . ASP A 1 243 ? -2.67000 6.34100 149.43200 1.000 35.39078 243 ASP A CA 1
ATOM 1741 C C . ASP A 1 243 ? -2.32800 7.81500 149.25800 1.000 30.49044 243 ASP A C 1
ATOM 1742 O O . ASP A 1 243 ? -1.25900 8.28000 149.65900 1.000 30.22130 243 ASP A O 1
ATOM 1747 N N . ARG A 1 244 ? -3.26100 8.54200 148.64000 1.000 30.32951 244 ARG A N 1
ATOM 1748 C CA . ARG A 1 244 ? -3.14200 9.97400 148.40000 1.000 30.25740 244 ARG A CA 1
ATOM 1749 C C . ARG A 1 244 ? -4.46300 10.64600 148.74400 1.000 32.78218 244 ARG A C 1
ATOM 1750 O O . ARG A 1 244 ? -5.53500 10.08400 148.49900 1.000 29.96883 244 ARG A O 1
ATOM 1758 N N . PHE A 1 245 ? -4.38000 11.84800 149.31400 1.000 32.43904 245 PHE A N 1
ATOM 1759 C CA . PHE A 1 245 ? -5.55600 12.59800 149.72300 1.000 29.73822 245 PHE A CA 1
ATOM 1760 C C . PHE A 1 245 ? -5.48800 14.01700 149.17800 1.000 33.33114 245 PHE A C 1
ATOM 1761 O O . PHE A 1 245 ? -4.43300 14.66000 149.23900 1.000 33.16842 245 PHE A O 1
ATOM 1769 N N . PRO A 1 246 ? -6.59300 14.53100 148.65000 1.000 32.94877 246 PRO A N 1
ATOM 1770 C CA . PRO A 1 246 ? -6.54700 15.79100 147.90400 1.000 35.95559 246 PRO A CA 1
ATOM 1771 C C . PRO A 1 246 ? -6.50300 17.02100 148.79600 1.000 37.20229 246 PRO A C 1
ATOM 1772 O O . PRO A 1 246 ? -7.03100 17.04000 149.91000 1.000 38.59271 246 PRO A O 1
ATOM 1776 N N . MET A 1 247 ? -5.85200 18.06000 148.27800 1.000 43.90102 247 MET A N 1
ATOM 1777 C CA . MET A 1 247 ? -5.88600 19.40000 148.84400 1.000 38.65698 247 MET A CA 1
ATOM 1778 C C . MET A 1 247 ? -6.35800 20.36200 147.76500 1.000 40.79653 247 MET A C 1
ATOM 1779 O O . MET A 1 247 ? -6.03700 20.18900 146.58600 1.000 40.87091 247 MET A O 1
ATOM 1784 N N . PHE A 1 248 ? -7.12900 21.36600 148.16200 1.000 46.88685 248 PHE A N 1
ATOM 1785 C CA . PHE A 1 248 ? -7.70900 22.31300 147.22300 1.000 45.10714 248 PHE A CA 1
ATOM 1786 C C . PHE A 1 248 ? -7.08000 23.68800 147.40800 1.000 49.05571 248 PHE A C 1
ATOM 1787 O O . PHE A 1 248 ? -6.65200 24.05000 148.50800 1.000 49.40323 248 PHE A O 1
ATOM 1795 N N . ASP A 1 249 ? -7.02300 24.45500 146.31700 1.000 48.03471 249 ASP A N 1
ATOM 1796 C CA . ASP A 1 249 ? -6.36500 25.75600 146.36600 1.000 51.68581 249 ASP A CA 1
ATOM 1797 C C . ASP A 1 249 ? -7.20800 26.82000 147.05600 1.000 47.40673 249 ASP A C 1
ATOM 1798 O O . ASP A 1 249 ? -6.64700 27.80400 147.55000 1.000 46.29463 249 ASP A O 1
ATOM 1803 N N . TRP A 1 250 ? -8.52900 26.65400 147.10500 1.000 51.30874 250 TRP A N 1
ATOM 1804 C CA . TRP A 1 250 ? -9.37300 27.56400 147.87000 1.000 44.27585 250 TRP A CA 1
ATOM 1805 C C . TRP A 1 250 ? -9.34400 27.27000 149.36400 1.000 41.45638 250 TRP A C 1
ATOM 1806 O O . TRP A 1 250 ? -10.09800 27.89600 150.11700 1.000 38.45769 250 TRP A O 1
ATOM 1817 N N . VAL A 1 251 ? -8.50200 26.34100 149.80500 1.000 42.78442 251 VAL A N 1
ATOM 1818 C CA . VAL A 1 251 ? -8.32200 26.03000 151.21700 1.000 41.35013 251 VAL A CA 1
ATOM 1819 C C . VAL A 1 251 ? -6.89900 26.43500 151.57700 1.000 41.22274 251 VAL A C 1
ATOM 1820 O O . VAL A 1 251 ? -5.94500 25.69600 151.30900 1.000 41.10775 251 VAL A O 1
ATOM 1824 N N . GLY A 1 252 ? -6.74400 27.61300 152.17300 1.000 37.38155 252 GLY A N 1
ATOM 1825 C CA . GLY A 1 252 ? -5.44000 28.01500 152.65600 1.000 33.07881 252 GLY A CA 1
ATOM 1826 C C . GLY A 1 252 ? -4.99100 27.14300 153.81200 1.000 31.90764 252 GLY A C 1
ATOM 1827 O O . GLY A 1 252 ? -5.79400 26.67100 154.61600 1.000 34.47361 252 GLY A O 1
ATOM 1828 N N . GLY A 1 253 ? -3.67800 26.91300 153.88700 1.000 33.23588 253 GLY A N 1
ATOM 1829 C CA . GLY A 1 253 ? -3.13200 26.14500 154.99300 1.000 27.06294 253 GLY A CA 1
ATOM 1830 C C . GLY A 1 253 ? -3.42400 26.75700 156.34500 1.000 28.44352 253 GLY A C 1
ATOM 1831 O O . GLY A 1 253 ? -3.37200 26.06000 157.36300 1.000 30.73457 253 GLY A O 1
ATOM 1832 N N . ARG A 1 254 ? -3.74300 28.05000 156.37200 1.000 30.26323 254 ARG A N 1
ATOM 1833 C CA . ARG A 1 254 ? -4.08400 28.72600 157.61600 1.000 29.29327 254 ARG A CA 1
ATOM 1834 C C . ARG A 1 254 ? -5.42400 28.25700 158.17000 1.000 29.97395 254 ARG A C 1
ATOM 1835 O O . ARG A 1 254 ? -5.64500 28.31300 159.38600 1.000 26.47198 254 ARG A O 1
ATOM 1843 N N . THR A 1 255 ? -6.32800 27.80800 157.30200 1.000 25.79990 255 THR A N 1
ATOM 1844 C CA . THR A 1 255 ? -7.67100 27.38000 157.67900 1.000 30.02986 255 THR A CA 1
ATOM 1845 C C . THR A 1 255 ? -7.96200 25.98900 157.13200 1.000 31.91689 255 THR A C 1
ATOM 1846 O O . THR A 1 255 ? -9.07000 25.70000 156.67000 1.000 29.87779 255 THR A O 1
ATOM 1850 N N . SER A 1 256 ? -6.96800 25.10100 157.18100 1.000 32.10230 256 SER A N 1
ATOM 1851 C CA . SER A 1 256 ? -7.06800 23.78100 156.57300 1.000 30.31454 256 SER A CA 1
ATOM 1852 C C . SER A 1 256 ? -7.19000 22.66500 157.60500 1.000 29.38609 256 SER A C 1
ATOM 1853 O O . SER A 1 256 ? -6.98800 21.49300 157.26700 1.000 29.72105 256 SER A O 1
ATOM 1856 N N . GLU A 1 257 ? -7.52000 22.99700 158.85600 1.000 29.85334 257 GLU A N 1
ATOM 1857 C CA . GLU A 1 257 ? -7.58500 21.96700 159.88900 1.000 26.98415 257 GLU A CA 1
ATOM 1858 C C . GLU A 1 257 ? -8.72200 20.98600 159.62800 1.000 29.97448 257 GLU A C 1
ATOM 1859 O O . GLU A 1 257 ? -8.57200 19.78000 159.85600 1.000 26.66371 257 GLU A O 1
ATOM 1865 N N . LEU A 1 258 ? -9.86100 21.47700 159.13900 1.000 30.58444 258 LEU A N 1
ATOM 1866 C CA . LEU A 1 258 ? -11.01200 20.63300 158.85200 1.000 27.03754 258 LEU A CA 1
ATOM 1867 C C . LEU A 1 258 ? -10.99500 20.06700 157.43400 1.000 30.83393 258 LEU A C 1
ATOM 1868 O O . LEU A 1 258 ? -12.02800 19.58300 156.95800 1.000 29.67639 258 LEU A O 1
ATOM 1873 N N . SER A 1 259 ? -9.85600 20.11900 156.75100 1.000 28.92993 259 SER A N 1
ATOM 1874 C CA . SER A 1 259 ? -9.68200 19.43300 155.48200 1.000 28.41848 259 SER A CA 1
ATOM 1875 C C . SER A 1 259 ? -8.93100 18.12500 155.72900 1.000 26.95170 259 SER A C 1
ATOM 1876 O O . SER A 1 259 ? -8.74700 17.69600 156.87200 1.000 27.59645 259 SER A O 1
ATOM 1879 N N . ALA A 1 260 ? -8.48300 17.47800 154.65100 1.000 27.33904 260 ALA A N 1
ATOM 1880 C CA . ALA A 1 260 ? -7.70300 16.25400 154.80500 1.000 25.57531 260 ALA A CA 1
ATOM 1881 C C . ALA A 1 260 ? -6.42400 16.48400 155.60000 1.000 30.40871 260 ALA A C 1
ATOM 1882 O O . ALA A 1 260 ? -5.85600 15.52100 156.12800 1.000 32.54689 260 ALA A O 1
ATOM 1884 N N . VAL A 1 261 ? -5.96700 17.73500 155.70100 1.000 28.13170 261 VAL A N 1
ATOM 1885 C CA . VAL A 1 261 ? -4.75100 18.04100 156.45300 1.000 29.74068 261 VAL A CA 1
ATOM 1886 C C . VAL A 1 261 ? -4.88400 17.58300 157.89900 1.000 29.07487 261 VAL A C 1
ATOM 1887 O O . VAL A 1 261 ? -3.97900 16.94900 158.45400 1.000 28.77500 261 VAL A O 1
ATOM 1891 N N . GLY A 1 262 ? -6.00800 17.90300 158.53000 1.000 26.68036 262 GLY A N 1
ATOM 1892 C CA . GLY A 1 262 ? -6.21500 17.55600 159.92000 1.000 27.98138 262 GLY A CA 1
ATOM 1893 C C . GLY A 1 262 ? -7.09900 16.34600 160.12400 1.000 28.41851 262 GLY A C 1
ATOM 1894 O O . GLY A 1 262 ? -6.91100 15.59400 161.08500 1.000 30.37131 262 GLY A O 1
ATOM 1895 N N . LEU A 1 263 ? -8.06900 16.14300 159.22900 1.000 25.99333 263 LEU A N 1
ATOM 1896 C CA . LEU A 1 263 ? -9.00400 15.03900 159.41100 1.000 26.65515 263 LEU A CA 1
ATOM 1897 C C . LEU A 1 263 ? -8.29100 13.69100 159.38600 1.000 27.08178 263 LEU A C 1
ATOM 1898 O O . LEU A 1 263 ? -8.56100 12.83100 160.23300 1.000 28.89193 263 LEU A O 1
ATOM 1903 N N . LEU A 1 264 ? -7.37100 13.48700 158.43800 1.000 25.18742 264 LEU A N 1
ATOM 1904 C CA . LEU A 1 264 ? -6.69700 12.18900 158.35000 1.000 26.33162 264 LEU A CA 1
ATOM 1905 C C . LEU A 1 264 ? -5.83900 11.89400 159.57200 1.000 30.51016 264 LEU A C 1
ATOM 1906 O O . LEU A 1 264 ? -6.03200 10.83300 160.19300 1.000 29.26983 264 LEU A O 1
ATOM 1911 N N . PRO A 1 265 ? -4.89200 12.75100 159.98000 1.000 30.23257 265 PRO A N 1
ATOM 1912 C CA . PRO A 1 265 ? -4.10800 12.43000 161.18500 1.000 23.90843 265 PRO A CA 1
ATOM 1913 C C . PRO A 1 265 ? -4.96000 12.25200 162.42200 1.000 26.90445 265 PRO A C 1
ATOM 1914 O O . PRO A 1 265 ? -4.63400 11.41900 163.27600 1.000 29.65338 265 PRO A O 1
ATOM 1918 N N . ALA A 1 266 ? -6.04700 13.01100 162.54900 1.000 27.06308 266 ALA A N 1
ATOM 1919 C CA . ALA A 1 266 ? -6.88400 12.88500 163.73500 1.000 24.62845 266 ALA A CA 1
ATOM 1920 C C . ALA A 1 266 ? -7.62700 11.55600 163.73400 1.000 25.82815 266 ALA A C 1
ATOM 1921 O O . ALA A 1 266 ? -7.66600 10.85500 164.75100 1.000 28.67116 266 ALA A O 1
ATOM 1923 N N . ALA A 1 267 ? -8.20200 11.18100 162.58900 1.000 25.67910 267 ALA A N 1
ATOM 1924 C CA . ALA A 1 267 ? -8.90600 9.90700 162.49700 1.000 27.85029 267 ALA A CA 1
ATOM 1925 C C . ALA A 1 267 ? -7.96300 8.72100 162.67700 1.000 27.50807 267 ALA A C 1
ATOM 1926 O O . ALA A 1 267 ? -8.39800 7.65000 163.11600 1.000 30.40970 267 ALA A O 1
ATOM 1928 N N . LEU A 1 268 ? -6.67800 8.88800 162.35300 1.000 27.01089 268 LEU A N 1
ATOM 1929 C CA . LEU A 1 268 ? -5.70300 7.81800 162.53900 1.000 26.34475 268 LEU A CA 1
ATOM 1930 C C . LEU A 1 268 ? -5.33900 7.60100 164.00100 1.000 31.14743 268 LEU A C 1
ATOM 1931 O O . LEU A 1 268 ? -4.59500 6.66000 164.30400 1.000 33.13660 268 LEU A O 1
ATOM 1936 N N . GLN A 1 269 ? -5.83700 8.44600 164.90700 1.000 29.90548 269 GLN A N 1
ATOM 1937 C CA . GLN A 1 269 ? -5.62300 8.29200 166.34100 1.000 29.43037 269 GLN A CA 1
ATOM 1938 C C . GLN A 1 269 ? -6.92200 8.00600 167.08600 1.000 26.13597 269 GLN A C 1
ATOM 1939 O O . GLN A 1 269 ? -6.98900 8.20500 168.30200 1.000 27.90797 269 GLN A O 1
ATOM 1945 N N . GLY A 1 270 ? -7.95500 7.55100 166.38100 1.000 26.73503 270 GLY A N 1
ATOM 1946 C CA . GLY A 1 270 ? -9.21100 7.20900 167.02000 1.000 27.51916 270 GLY A CA 1
ATOM 1947 C C . GLY A 1 270 ? -10.09900 8.37900 167.37300 1.000 29.08449 270 GLY A C 1
ATOM 1948 O O . GLY A 1 270 ? -11.00400 8.22600 168.19900 1.000 30.55215 270 GLY A O 1
ATOM 1949 N N . ILE A 1 271 ? -9.87700 9.54100 166.76900 1.000 29.19518 271 ILE A N 1
ATOM 1950 C CA . ILE A 1 271 ? -10.65600 10.74000 167.05500 1.000 27.36621 271 ILE A CA 1
ATOM 1951 C C . ILE A 1 271 ? -11.85800 10.78400 166.12200 1.000 24.38598 271 ILE A C 1
ATOM 1952 O O . ILE A 1 271 ? -11.72600 10.55900 164.91300 1.000 32.44090 271 ILE A O 1
ATOM 1957 N N . ASP A 1 272 ? -13.03200 11.07100 166.68200 1.000 28.63496 272 ASP A N 1
ATOM 1958 C CA . ASP A 1 272 ? -14.24600 11.22100 165.88800 1.000 30.24758 272 ASP A CA 1
ATOM 1959 C C . ASP A 1 272 ? -14.19400 12.52000 165.09000 1.000 32.83885 272 ASP A C 1
ATOM 1960 O O . ASP A 1 272 ? -14.61000 13.57500 165.58100 1.000 34.35533 272 ASP A O 1
ATOM 1965 N N . VAL A 1 273 ? -13.68800 12.45400 163.85600 1.000 33.15351 273 VAL A N 1
ATOM 1966 C CA . VAL A 1 273 ? -13.57700 13.65500 163.03500 1.000 31.94795 273 VAL A CA 1
ATOM 1967 C C . VAL A 1 273 ? -14.92300 14.09400 162.47000 1.000 38.30979 273 VAL A C 1
ATOM 1968 O O . VAL A 1 273 ? -15.09500 15.27900 162.15500 1.000 36.13117 273 VAL A O 1
ATOM 1972 N N . LYS A 1 274 ? -15.88200 13.17500 162.32900 1.000 36.90560 274 LYS A N 1
ATOM 1973 C CA . LYS A 1 274 ? -17.21900 13.57400 161.90800 1.000 37.47795 274 LYS A CA 1
ATOM 1974 C C . LYS A 1 274 ? -17.85000 14.51400 162.92700 1.000 36.94712 274 LYS A C 1
ATOM 1975 O O . LYS A 1 274 ? -18.53300 15.47600 162.55700 1.000 33.01225 274 LYS A O 1
ATOM 1981 N N . GLU A 1 275 ? -17.61800 14.25900 164.21900 1.000 39.62534 275 GLU A N 1
ATOM 1982 C CA . GLU A 1 275 ? -18.12300 15.16100 165.24900 1.000 39.67892 275 GLU A CA 1
ATOM 1983 C C . GLU A 1 275 ? -17.40900 16.50600 165.21500 1.000 35.37927 275 GLU A C 1
ATOM 1984 O O . GLU A 1 275 ? -18.00900 17.53100 165.55800 1.000 36.40503 275 GLU A O 1
ATOM 1990 N N . MET A 1 276 ? -16.13900 16.52800 164.80300 1.000 32.82964 276 MET A N 1
ATOM 1991 C CA . MET A 1 276 ? -15.45900 17.80300 164.59700 1.000 31.52128 276 MET A CA 1
ATOM 1992 C C . MET A 1 276 ? -16.13700 18.61000 163.50000 1.000 28.69235 276 MET A C 1
ATOM 1993 O O . MET A 1 276 ? -16.36700 19.81400 163.65200 1.000 29.87222 276 MET A O 1
ATOM 1998 N N . LEU A 1 277 ? -16.46000 17.96200 162.38200 1.000 31.22190 277 LEU A N 1
ATOM 1999 C CA . LEU A 1 277 ? -17.12700 18.67000 161.29800 1.000 32.26216 277 LEU A CA 1
ATOM 2000 C C . LEU A 1 277 ? -18.50600 19.15500 161.71900 1.000 32.94669 277 LEU A C 1
ATOM 2001 O O . LEU A 1 277 ? -18.93000 20.24500 161.31400 1.000 34.69141 277 LEU A O 1
ATOM 2006 N N . VAL A 1 278 ? -19.20500 18.37900 162.55000 1.000 33.30544 278 VAL A N 1
ATOM 2007 C CA . VAL A 1 278 ? -20.52000 18.79400 163.03400 1.000 34.85484 278 VAL A CA 1
ATOM 2008 C C . VAL A 1 278 ? -20.40000 20.01900 163.93300 1.000 35.71363 278 VAL A C 1
ATOM 2009 O O . VAL A 1 278 ? -21.15400 20.99200 163.79200 1.000 36.50403 278 VAL A O 1
ATOM 2013 N N . GLY A 1 279 ? -19.45100 19.99000 164.87100 1.000 31.47622 279 GLY A N 1
ATOM 2014 C CA . GLY A 1 279 ? -19.26300 21.12800 165.75400 1.000 30.21815 279 GLY A CA 1
ATOM 2015 C C . GLY A 1 279 ? -18.91900 22.39800 165.00100 1.000 34.46278 279 GLY A C 1
ATOM 2016 O O . GLY A 1 279 ? -19.41700 23.47900 165.32400 1.000 35.95729 279 GLY A O 1
ATOM 2017 N N . ALA A 1 280 ? -18.06900 22.28600 163.98100 1.000 32.90784 280 ALA A N 1
ATOM 2018 C CA . ALA A 1 280 ? -17.77200 23.44900 163.15600 1.000 30.31270 280 ALA A CA 1
ATOM 2019 C C . ALA A 1 280 ? -18.98300 23.88400 162.34200 1.000 36.04298 280 ALA A C 1
ATOM 2020 O O . ALA A 1 280 ? -19.15300 25.08000 162.08100 1.000 39.36997 280 ALA A O 1
ATOM 2022 N N . ALA A 1 281 ? -19.83500 22.93600 161.94000 1.000 36.29258 281 ALA A N 1
ATOM 2023 C CA . ALA A 1 281 ? -21.01900 23.28500 161.15900 1.000 35.26718 281 ALA A CA 1
ATOM 2024 C C . ALA A 1 281 ? -22.01800 24.06900 161.99800 1.000 36.60959 281 ALA A C 1
ATOM 2025 O O . ALA A 1 281 ? -22.55600 25.08800 161.54900 1.000 37.96732 281 ALA A O 1
ATOM 2027 N N . LEU A 1 282 ? -22.28400 23.60200 163.22200 1.000 39.16735 282 LEU A N 1
ATOM 2028 C CA . LEU A 1 282 ? -23.17100 24.33700 164.11700 1.000 36.11873 282 LEU A CA 1
ATOM 2029 C C . LEU A 1 282 ? -22.59700 25.70000 164.46800 1.000 35.26527 282 LEU A C 1
ATOM 2030 O O . LEU A 1 282 ? -23.35200 26.64700 164.72300 1.000 36.08569 282 LEU A O 1
ATOM 2035 N N . MET A 1 283 ? -21.26800 25.82100 164.47800 1.000 35.65147 283 MET A N 1
ATOM 2036 C CA . MET A 1 283 ? -20.64100 27.09800 164.79800 1.000 36.04557 283 MET A CA 1
ATOM 2037 C C . MET A 1 283 ? -20.79400 28.09400 163.65400 1.000 33.56532 283 MET A C 1
ATOM 2038 O O . MET A 1 283 ? -21.03600 29.28200 163.88800 1.000 34.40638 283 MET A O 1
ATOM 2043 N N . ASP A 1 284 ? -20.66000 27.63200 162.40800 1.000 34.67866 284 ASP A N 1
ATOM 2044 C CA . ASP A 1 284 ? -20.80700 28.54200 161.27700 1.000 37.02810 284 ASP A CA 1
ATOM 2045 C C . ASP A 1 284 ? -22.22000 29.10100 161.18200 1.000 38.28701 284 ASP A C 1
ATOM 2046 O O . ASP A 1 284 ? -22.41300 30.20300 160.65500 1.000 40.19632 284 ASP A O 1
ATOM 2051 N N . GLU A 1 285 ? -23.21700 28.36800 161.67900 1.000 38.45123 285 GLU A N 1
ATOM 2052 C CA . GLU A 1 285 ? -24.58300 28.88200 161.64800 1.000 41.30047 285 GLU A CA 1
ATOM 2053 C C . GLU A 1 285 ? -24.74400 30.08100 162.57500 1.000 41.29135 285 GLU A C 1
ATOM 2054 O O . GLU A 1 285 ? -25.40900 31.06100 162.22100 1.000 42.22851 285 GLU A O 1
ATOM 2060 N N . GLU A 1 286 ? -24.13300 30.02500 163.76200 1.000 40.11041 286 GLU A N 1
ATOM 2061 C CA . GLU A 1 286 ? -24.23500 31.13400 164.70400 1.000 39.67871 286 GLU A CA 1
ATOM 2062 C C . GLU A 1 286 ? -23.46500 32.35700 164.22200 1.000 37.53132 286 GLU A C 1
ATOM 2063 O O . GLU A 1 286 ? -23.87600 33.49100 164.49300 1.000 38.47214 286 GLU A O 1
ATOM 2069 N N . THR A 1 287 ? -22.35600 32.15100 163.50900 1.000 38.30341 287 THR A N 1
ATOM 2070 C CA . THR A 1 287 ? -21.53500 33.26400 163.04900 1.000 41.49445 287 THR A CA 1
ATOM 2071 C C . THR A 1 287 ? -22.12900 33.98500 161.84700 1.000 36.31295 287 THR A C 1
ATOM 2072 O O . THR A 1 287 ? -21.73200 35.12100 161.56800 1.000 37.95550 287 THR A O 1
ATOM 2076 N N . ARG A 1 288 ? -23.06300 33.35900 161.13100 1.000 40.17207 288 ARG A N 1
ATOM 2077 C CA . ARG A 1 288 ? -23.73800 34.02300 160.02400 1.000 40.79217 288 ARG A CA 1
ATOM 2078 C C . ARG A 1 288 ? -24.84200 34.96800 160.48500 1.000 41.87074 288 ARG A C 1
ATOM 2079 O O . ARG A 1 288 ? -25.49300 35.58500 159.63700 1.000 47.52196 288 ARG A O 1
ATOM 2087 N N . ASN A 1 289 ? -25.06300 35.11200 161.79100 1.000 37.93446 289 ASN A N 1
ATOM 2088 C CA . ASN A 1 289 ? -26.13700 35.96900 162.27800 1.000 41.52987 289 ASN A CA 1
ATOM 2089 C C . ASN A 1 289 ? -25.76800 37.43700 162.12900 1.000 39.90060 289 ASN A C 1
ATOM 2090 O O . ASN A 1 289 ? -24.64900 37.84300 162.45500 1.000 34.48900 289 ASN A O 1
ATOM 2095 N N . THR A 1 290 ? -26.72400 38.23200 161.65000 1.000 41.78444 290 THR A N 1
ATOM 2096 C CA . THR A 1 290 ? -26.49600 39.64000 161.35900 1.000 39.12426 290 THR A CA 1
ATOM 2097 C C . THR A 1 290 ? -26.70200 40.54300 162.56500 1.000 38.61137 290 THR A C 1
ATOM 2098 O O . THR A 1 290 ? -26.39100 41.73600 162.48500 1.000 40.97857 290 THR A O 1
ATOM 2102 N N . VAL A 1 291 ? -27.23900 40.02100 163.66000 1.000 39.05374 291 VAL A N 1
ATOM 2103 C CA . VAL A 1 291 ? -27.33700 40.77700 164.90100 1.000 39.57532 291 VAL A CA 1
ATOM 2104 C C . VAL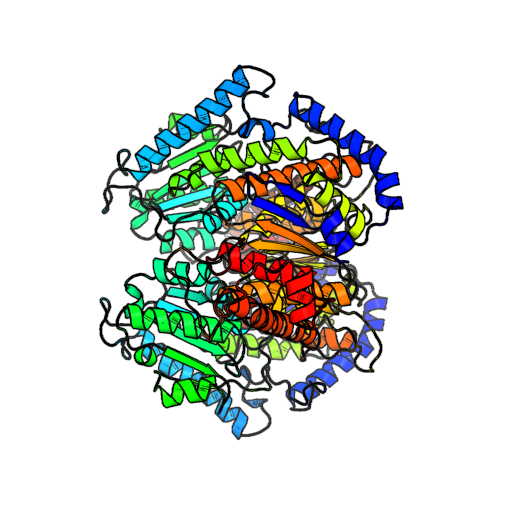 A 1 291 ? -26.04900 40.54200 165.68000 1.000 43.21964 291 VAL A C 1
ATOM 2105 O O . VAL A 1 291 ? -25.72500 39.40600 166.04100 1.000 38.47794 291 VAL A O 1
ATOM 2109 N N . VAL A 1 292 ? -25.30100 41.62100 165.91600 1.000 42.42126 292 VAL A N 1
ATOM 2110 C CA . VAL A 1 292 ? -23.91500 41.50000 166.35800 1.000 38.51336 292 VAL A CA 1
ATOM 2111 C C . VAL A 1 292 ? -23.83800 40.97900 167.78900 1.000 41.92049 292 VAL A C 1
ATOM 2112 O O . VAL A 1 292 ? -22.99200 40.13400 168.10800 1.000 41.18085 292 VAL A O 1
ATOM 2116 N N . LYS A 1 293 ? -24.71300 41.46800 168.67200 1.000 42.05300 293 LYS A N 1
ATOM 2117 C CA . LYS A 1 293 ? -24.67900 41.02000 170.06100 1.000 44.05829 293 LYS A CA 1
ATOM 2118 C C . LYS A 1 293 ? -24.90000 39.51600 170.17200 1.000 41.52352 293 LYS A C 1
ATOM 2119 O O . LYS A 1 293 ? -24.40600 38.88300 171.11300 1.000 46.48595 293 LYS A O 1
ATOM 2125 N N . GLU A 1 294 ? -25.60900 38.92200 169.21500 1.000 42.00174 294 GLU A N 1
ATOM 2126 C CA . GLU A 1 294 ? -25.86000 37.48900 169.20300 1.000 38.83801 294 GLU A CA 1
ATOM 2127 C C . GLU A 1 294 ? -24.86600 36.71900 168.34100 1.000 38.26255 294 GLU A C 1
ATOM 2128 O O . GLU A 1 294 ? -25.02900 35.50900 168.16000 1.000 41.51419 294 GLU A O 1
ATOM 2134 N N . ASN A 1 295 ? -23.84500 37.38500 167.80700 1.000 40.30779 295 ASN A N 1
ATOM 2135 C CA . ASN A 1 295 ? -22.86600 36.73100 166.94600 1.000 36.37737 295 ASN A CA 1
ATOM 2136 C C . ASN A 1 295 ? -21.55000 36.60500 167.69900 1.000 33.26790 295 ASN A C 1
ATOM 2137 O O . ASN A 1 295 ? -20.89700 37.62500 167.97100 1.000 33.38290 295 ASN A O 1
ATOM 2142 N N . PRO A 1 296 ? -21.12200 35.39400 168.05700 1.000 33.31358 296 PRO A N 1
ATOM 2143 C CA . PRO A 1 296 ? -19.89600 35.26500 168.85800 1.000 33.72442 296 PRO A CA 1
ATOM 2144 C C . PRO A 1 296 ? -18.64000 35.63700 168.09600 1.000 33.36902 296 PRO A C 1
ATOM 2145 O O . PRO A 1 296 ? -17.70300 36.18000 168.69600 1.000 36.21795 296 PRO A O 1
ATOM 2149 N N . ALA A 1 297 ? -18.58300 35.35500 166.79400 1.000 30.84541 297 ALA A N 1
ATOM 2150 C CA . ALA A 1 297 ? -17.44400 35.80500 166.00700 1.000 30.20438 297 ALA A CA 1
ATOM 2151 C C . ALA A 1 297 ? -17.39300 37.32500 165.93400 1.000 32.49347 297 ALA A C 1
ATOM 2152 O O . ALA A 1 297 ? -16.30200 37.90600 165.93400 1.000 32.34198 297 ALA A O 1
ATOM 2154 N N . ALA A 1 298 ? -18.55500 37.98400 165.88800 1.000 33.43527 298 ALA A N 1
ATOM 2155 C CA . ALA A 1 298 ? -18.57300 39.44300 165.90900 1.000 30.26454 298 ALA A CA 1
ATOM 2156 C C . ALA A 1 298 ? -18.14300 39.98000 167.27000 1.000 32.09034 298 ALA A C 1
ATOM 2157 O O . ALA A 1 298 ? -17.44300 40.99700 167.34700 1.000 32.60945 298 ALA A O 1
ATOM 2159 N N . LEU A 1 299 ? -18.54700 39.31300 168.35500 1.000 31.25621 299 LEU A N 1
ATOM 2160 C CA . LEU A 1 299 ? -18.15300 39.76500 169.68600 1.000 31.68671 299 LEU A CA 1
ATOM 2161 C C . LEU A 1 299 ? -16.64000 39.69900 169.86800 1.000 30.75946 299 LEU A C 1
ATOM 2162 O O . LEU A 1 299 ? -16.03900 40.62100 170.43200 1.000 28.41310 299 LEU A O 1
ATOM 2167 N N . LEU A 1 300 ? -16.00800 38.61600 169.40400 1.000 27.91516 300 LEU A N 1
ATOM 2168 C CA . LEU A 1 300 ? -14.55300 38.52600 169.48700 1.000 27.50267 300 LEU A CA 1
ATOM 2169 C C . LEU A 1 300 ? -13.88900 39.61700 168.66100 1.000 26.81324 300 LEU A C 1
ATOM 2170 O O . LEU A 1 300 ? -12.92800 40.25200 169.11100 1.000 27.40499 300 LEU A O 1
ATOM 2175 N N . ALA A 1 301 ? -14.39800 39.84800 167.44800 1.000 29.81773 301 ALA A N 1
ATOM 2176 C CA . ALA A 1 301 ? -13.82900 40.86100 166.56600 1.000 27.55099 301 ALA A CA 1
ATOM 2177 C C . ALA A 1 301 ? -14.03600 42.26500 167.12200 1.000 27.78938 301 ALA A C 1
ATOM 2178 O O . ALA A 1 301 ? -13.14600 43.11600 167.01300 1.000 27.73311 301 ALA A O 1
ATOM 2180 N N . LEU A 1 302 ? -15.20800 42.53100 167.70500 1.000 28.75732 302 LEU A N 1
ATOM 2181 C CA . LEU A 1 302 ? -15.43000 43.81600 168.36200 1.000 30.23795 302 LEU A CA 1
ATOM 2182 C C . LEU A 1 302 ? -14.38700 44.06100 169.44000 1.000 29.86639 302 LEU A C 1
ATOM 2183 O O . LEU A 1 302 ? -13.75000 45.12000 169.47900 1.000 31.80595 302 LEU A O 1
ATOM 2188 N N . SER A 1 303 ? -14.20000 43.08200 170.32900 1.000 24.48937 303 SER A N 1
ATOM 2189 C CA . SER A 1 303 ? -13.28700 43.26700 171.45000 1.000 29.63644 303 SER A CA 1
ATOM 2190 C C . SER A 1 303 ? -11.84800 43.42100 170.97500 1.000 30.26697 303 SER A C 1
ATOM 2191 O O . SER A 1 303 ? -11.08900 44.22000 171.53700 1.000 30.54011 303 SER A O 1
ATOM 2194 N N . TRP A 1 304 ? -11.45100 42.66700 169.94400 1.000 31.00258 304 TRP A N 1
ATOM 2195 C CA . TRP A 1 304 ? -10.13500 42.87700 169.34600 1.000 29.20533 304 TRP A CA 1
ATOM 2196 C C . TRP A 1 304 ? -10.00600 44.29600 168.81500 1.000 31.21290 304 TRP A C 1
ATOM 2197 O O . TRP A 1 304 ? -8.98100 44.95900 169.01600 1.000 30.83545 304 TRP A O 1
ATOM 2208 N N . TYR A 1 305 ? -11.04400 44.77300 168.11800 1.000 28.81158 305 TYR A N 1
ATOM 2209 C CA . TYR A 1 305 ? -11.02200 46.12900 167.58000 1.000 29.84738 305 TYR A CA 1
ATOM 2210 C C . TYR A 1 305 ? -10.94700 47.15600 168.69900 1.000 31.43047 305 TYR A C 1
ATOM 2211 O O . TYR A 1 305 ? -10.18300 48.12400 168.61600 1.000 36.04101 305 TYR A O 1
ATOM 2220 N N . TRP A 1 306 ? -11.72200 46.95400 169.76300 1.000 32.13606 306 TRP A N 1
ATOM 2221 C CA . TRP A 1 306 ? -11.72200 47.91500 170.85700 1.000 33.09402 306 TRP A CA 1
ATOM 2222 C C . TRP A 1 306 ? -10.39600 47.90300 171.60700 1.000 34.30975 306 TRP A C 1
ATOM 2223 O O . TRP A 1 306 ? -9.85700 48.96400 171.94000 1.000 37.97658 306 TRP A O 1
ATOM 2234 N N . ALA A 1 307 ? -9.85600 46.71200 171.88200 1.000 33.40897 307 ALA A N 1
ATOM 2235 C CA . ALA A 1 307 ? -8.65200 46.62300 172.69900 1.000 29.58475 307 ALA A CA 1
ATOM 2236 C C . ALA A 1 307 ? -7.42300 47.11500 171.94800 1.000 35.22143 307 ALA A C 1
ATOM 2237 O O . ALA A 1 307 ? -6.49300 47.64900 172.56300 1.000 38.10945 307 ALA A O 1
ATOM 2239 N N . THR A 1 308 ? -7.40200 46.95400 170.63100 1.000 33.51599 308 THR A N 1
ATOM 2240 C CA . THR A 1 308 ? -6.24800 47.31500 169.82900 1.000 31.37013 308 THR A CA 1
ATOM 2241 C C . THR A 1 308 ? -6.45400 48.60200 169.05300 1.000 35.23180 308 THR A C 1
ATOM 2242 O O . THR A 1 308 ? -5.57100 48.99000 168.28500 1.000 35.89824 308 THR A O 1
ATOM 2246 N N . ASP A 1 309 ? -7.59900 49.26600 169.22500 1.000 33.89337 309 ASP A N 1
ATOM 2247 C CA . ASP A 1 309 ? -7.90500 50.49800 168.50100 1.000 35.09432 309 ASP A CA 1
ATOM 2248 C C . ASP A 1 309 ? -7.91300 50.26700 166.99300 1.000 36.65459 309 ASP A C 1
ATOM 2249 O O . ASP A 1 309 ? -7.71400 51.19700 166.20600 1.000 35.85520 309 ASP A O 1
ATOM 2254 N N . GLY A 1 310 ? -8.12400 49.01700 166.58200 1.000 34.79475 310 GLY A N 1
ATOM 2255 C CA . GLY A 1 310 ? -8.16700 48.65900 165.18000 1.000 39.01414 310 GLY A CA 1
ATOM 2256 C C . GLY A 1 310 ? -6.84200 48.68800 164.45100 1.000 39.67730 310 GLY A C 1
ATOM 2257 O O . GLY A 1 310 ? -6.82500 48.46900 163.23500 1.000 42.49502 310 GLY A O 1
ATOM 2258 N N . ILE A 1 311 ? -5.73300 48.95000 165.14100 1.000 35.97113 311 ILE A N 1
ATOM 2259 C CA . ILE A 1 311 ? -4.43500 49.06000 164.48300 1.000 36.23219 311 ILE A CA 1
ATOM 2260 C C . ILE A 1 311 ? -3.42100 48.14600 165.15700 1.000 35.17558 311 ILE A C 1
ATOM 2261 O O . ILE A 1 311 ? -2.21200 48.27200 164.93200 1.000 35.49424 311 ILE A O 1
ATOM 2266 N N . GLY A 1 312 ? -3.90200 47.22400 165.98500 1.000 31.55447 312 GLY A N 1
ATOM 2267 C CA . GLY A 1 312 ? -3.01800 46.29600 166.67000 1.000 30.57762 312 GLY A CA 1
ATOM 2268 C C . GLY A 1 312 ? -2.14700 46.91200 167.74700 1.000 33.51556 312 GLY A C 1
ATOM 2269 O O . GLY A 1 312 ? -0.97800 46.52600 167.88500 1.000 38.59649 312 GLY A O 1
ATOM 2270 N N . SER A 1 313 ? -2.69000 47.85400 168.52500 1.000 33.37745 313 SER A N 1
ATOM 2271 C CA . SER A 1 313 ? -1.90800 48.51700 169.56300 1.000 28.43713 313 SER A CA 1
ATOM 2272 C C . SER A 1 313 ? -1.64000 47.62400 170.76800 1.000 29.93874 313 SER A C 1
ATOM 2273 O O . SER A 1 313 ? -0.74800 47.93700 171.56300 1.000 31.47486 313 SER A O 1
ATOM 2276 N N . LYS A 1 314 ? -2.38800 46.53300 170.93000 1.000 28.47878 314 LYS A N 1
ATOM 2277 C CA . LYS A 1 314 ? -2.20700 45.62300 172.05200 1.000 29.01738 314 LYS A CA 1
ATOM 2278 C C . LYS A 1 314 ? -2.07000 44.19600 171.54400 1.000 27.67009 314 LYS A C 1
ATOM 2279 O O . LYS A 1 314 ? -2.49400 43.86500 170.43500 1.000 35.76498 314 LYS A O 1
ATOM 2285 N N . ASP A 1 315 ? -1.46400 43.35000 172.37000 1.000 26.41455 315 ASP A N 1
ATOM 2286 C CA . ASP A 1 315 ? -1.30400 41.94100 172.05100 1.000 27.48128 315 ASP A CA 1
ATOM 2287 C C . ASP A 1 315 ? -2.49100 41.14300 172.58000 1.000 29.51878 315 ASP A C 1
ATOM 2288 O O . ASP A 1 315 ? -3.12900 41.52100 173.56600 1.000 31.85028 315 ASP A O 1
ATOM 2293 N N . MET A 1 316 ? -2.78400 40.03100 171.91200 1.000 26.96195 316 MET A N 1
ATOM 2294 C CA . MET A 1 316 ? -3.84900 39.12300 172.32300 1.000 24.29548 316 MET A CA 1
ATOM 2295 C C . MET A 1 316 ? -3.21700 37.95900 173.07400 1.000 24.75734 316 MET A C 1
ATOM 2296 O O . MET A 1 316 ? -2.54000 37.12100 172.47200 1.000 28.03587 316 MET A O 1
ATOM 2301 N N . VAL A 1 317 ? -3.43100 37.90900 174.38300 1.000 21.93316 317 VAL A N 1
ATOM 2302 C CA . VAL A 1 317 ? -2.87600 36.85200 175.21900 1.000 24.22134 317 VAL A CA 1
ATOM 2303 C C . VAL A 1 317 ? -3.92900 35.76100 175.37500 1.000 27.40724 317 VAL A C 1
ATOM 2304 O O . VAL A 1 317 ? -5.01800 36.00700 175.90200 1.000 29.81176 317 VAL A O 1
ATOM 2308 N N . VAL A 1 318 ? -3.61400 34.56000 174.90200 1.000 25.73798 318 VAL A N 1
ATOM 2309 C CA . VAL A 1 318 ? -4.51300 33.41500 174.99400 1.000 26.98119 318 VAL A CA 1
ATOM 2310 C C . VAL A 1 318 ? -4.06300 32.55800 176.17100 1.000 31.08345 318 VAL A C 1
ATOM 2311 O O . VAL A 1 318 ? -2.91600 32.09400 176.20900 1.000 30.24514 318 VAL A O 1
ATOM 2315 N N . LEU A 1 319 ? -4.96000 32.36100 177.14100 1.000 28.09277 319 LEU A N 1
ATOM 2316 C CA . LEU A 1 319 ? -4.67700 31.59700 178.35700 1.000 23.46007 319 LEU A CA 1
ATOM 2317 C C . LEU A 1 319 ? -5.67300 30.45400 178.48900 1.000 24.60840 319 LEU A C 1
ATOM 2318 O O . LEU A 1 319 ? -6.72500 30.60100 179.13300 1.000 24.79914 319 LEU A O 1
ATOM 2323 N N . PRO A 1 320 ? -5.38800 29.29800 177.89000 1.000 23.25555 320 PRO A N 1
ATOM 2324 C CA . PRO A 1 320 ? -6.24500 28.12300 178.08900 1.000 21.20515 320 PRO A CA 1
ATOM 2325 C C . PRO A 1 320 ? -5.94000 27.46300 179.42700 1.000 24.45018 320 PRO A C 1
ATOM 2326 O O . PRO A 1 320 ? -4.78800 27.14000 179.72800 1.000 28.17999 320 PRO A O 1
ATOM 2330 N N . TYR A 1 321 ? -6.97800 27.25500 180.22700 1.000 24.96777 321 TYR A N 1
ATOM 2331 C CA . TYR A 1 321 ? -6.82400 26.58800 181.51900 1.000 22.21203 321 TYR A CA 1
ATOM 2332 C C . TYR A 1 321 ? -7.14000 25.09700 181.39900 1.000 23.82983 321 TYR A C 1
ATOM 2333 O O . TYR A 1 321 ? -8.00500 24.55000 182.08300 1.000 22.22617 321 TYR A O 1
ATOM 2342 N N . LYS A 1 322 ? -6.40700 24.44400 180.49500 1.000 24.20102 322 LYS A N 1
ATOM 2343 C CA . LYS A 1 322 ? -6.48300 23.00200 180.29600 1.000 23.41415 322 LYS A CA 1
ATOM 2344 C C . LYS A 1 322 ? -5.17700 22.52000 179.68400 1.000 24.43425 322 LYS A C 1
ATOM 2345 O O . LYS A 1 322 ? -4.67000 23.13600 178.74500 1.000 27.16666 322 LYS A O 1
ATOM 2351 N N . ASP A 1 323 ? -4.64700 21.41200 180.21200 1.000 26.28250 323 ASP A N 1
ATOM 2352 C CA . ASP A 1 323 ? -3.40200 20.86400 179.68000 1.000 24.23365 323 ASP A CA 1
ATOM 2353 C C . ASP A 1 323 ? -3.54400 20.44600 178.22500 1.000 24.75561 323 ASP A C 1
ATOM 2354 O O . ASP A 1 323 ? -2.56600 20.48500 177.47000 1.000 30.96261 323 ASP A O 1
ATOM 2359 N N . SER A 1 324 ? -4.74400 20.03700 177.81500 1.000 23.20620 324 SER A N 1
ATOM 2360 C CA . SER A 1 324 ? -4.95200 19.56600 176.45500 1.000 27.42775 324 SER A CA 1
ATOM 2361 C C . SER A 1 324 ? -4.99600 20.69500 175.43200 1.000 28.30691 324 SER A C 1
ATOM 2362 O O . SER A 1 324 ? -4.84000 20.43100 174.23500 1.000 32.03761 324 SER A O 1
ATOM 2365 N N . LEU A 1 325 ? -5.18700 21.94200 175.86500 1.000 24.98022 325 LEU A N 1
ATOM 2366 C CA . LEU A 1 325 ? -5.23000 23.08100 174.95800 1.000 27.59907 325 LEU A CA 1
ATOM 2367 C C . LEU A 1 325 ? -3.93500 23.88600 174.96400 1.000 27.53855 325 LEU A C 1
ATOM 2368 O O . LEU A 1 325 ? -3.95900 25.07800 174.63700 1.000 24.70413 325 LEU A O 1
ATOM 2373 N N . LEU A 1 326 ? -2.80800 23.26200 175.31900 1.000 27.12158 326 LEU A N 1
ATOM 2374 C CA . LEU A 1 326 ? -1.55500 24.00300 175.44000 1.000 26.62371 326 LEU A CA 1
ATOM 2375 C C . LEU A 1 326 ? -1.10600 24.55900 174.09500 1.000 32.37178 326 LEU A C 1
ATOM 2376 O O . LEU A 1 326 ? -0.52600 25.65000 174.02800 1.000 36.47741 326 LEU A O 1
ATOM 2381 N N . LEU A 1 327 ? -1.36400 23.82200 173.01100 1.000 32.29703 327 LEU A N 1
ATOM 2382 C CA . LEU A 1 327 ? -0.92800 24.19700 171.67400 1.000 24.86288 327 LEU A CA 1
ATOM 2383 C C . LEU A 1 327 ? -1.94100 25.07500 170.94700 1.000 29.23890 327 LEU A C 1
ATOM 2384 O O . LEU A 1 327 ? -1.82200 25.26200 169.73200 1.000 32.51792 327 LEU A O 1
ATOM 2389 N N . LEU A 1 328 ? -2.92300 25.62500 171.66400 1.000 27.93560 328 LEU A N 1
ATOM 2390 C CA . LEU A 1 328 ? -3.93200 26.46100 171.02200 1.000 23.83105 328 LEU A CA 1
ATOM 2391 C C . LEU A 1 328 ? -3.36400 27.81200 170.60700 1.000 26.12047 328 LEU A C 1
ATOM 2392 O O . LEU A 1 328 ? -3.69000 28.31800 169.52800 1.000 29.47482 328 LEU A O 1
ATOM 2397 N N . SER A 1 329 ? -2.51800 28.41600 171.44400 1.000 27.00513 329 SER A N 1
ATOM 2398 C CA . SER A 1 329 ? -2.07000 29.78100 171.17800 1.000 28.47153 329 SER A CA 1
ATOM 2399 C C . SER A 1 329 ? -1.16500 29.84800 169.95400 1.000 27.45150 329 SER A C 1
ATOM 2400 O O . SER A 1 329 ? -1.29800 30.75500 169.12600 1.000 26.41094 329 SER A O 1
ATOM 2403 N N . ARG A 1 330 ? -0.22400 28.91300 169.82400 1.000 27.43082 330 ARG A N 1
ATOM 2404 C CA . ARG A 1 330 ? 0.63500 28.95000 168.64900 1.000 26.45365 330 ARG A CA 1
ATOM 2405 C C . ARG A 1 330 ? -0.09500 28.46700 167.40500 1.000 25.40488 330 ARG A C 1
ATOM 2406 O O . ARG A 1 330 ? 0.37500 28.71400 166.29000 1.000 26.09286 330 ARG A O 1
ATOM 2414 N N . TYR A 1 331 ? -1.23400 27.78900 167.57000 1.000 27.71149 331 TYR A N 1
ATOM 2415 C CA . TYR A 1 331 ? -2.12700 27.57100 166.43700 1.000 23.75895 331 TYR A CA 1
ATOM 2416 C C . TYR A 1 331 ? -2.79700 28.87400 166.02300 1.000 24.24239 331 TYR A C 1
ATOM 2417 O O . TYR A 1 331 ? -2.90600 29.17200 164.82900 1.000 25.56336 331 TYR A O 1
ATOM 2426 N N . LEU A 1 332 ? -3.25300 29.66300 166.99900 1.000 24.63936 332 LEU A N 1
ATOM 2427 C CA . LEU A 1 332 ? -3.82400 30.97000 166.70100 1.000 24.24109 332 LEU A CA 1
ATOM 2428 C C . LEU A 1 332 ? -2.77200 31.97100 166.24200 1.000 26.25651 332 LEU A C 1
ATOM 2429 O O . LEU A 1 332 ? -3.12700 32.97100 165.60900 1.000 28.97051 332 LEU A O 1
ATOM 2434 N N . GLN A 1 333 ? -1.49300 31.74000 166.55000 1.000 24.30347 333 GLN A N 1
ATOM 2435 C CA . GLN A 1 333 ? -0.45700 32.64500 166.06200 1.000 26.06341 333 GLN A CA 1
ATOM 2436 C C . GLN A 1 333 ? -0.43400 32.67900 164.54100 1.000 30.10521 333 GLN A C 1
ATOM 2437 O O . GLN A 1 333 ? -0.24500 33.74200 163.93900 1.000 33.43350 333 GLN A O 1
ATOM 2443 N N . GLN A 1 334 ? -0.63400 31.52900 163.89700 1.000 28.21394 334 GLN A N 1
ATOM 2444 C CA . GLN A 1 334 ? -0.68500 31.52000 162.44100 1.000 31.53929 334 GLN A CA 1
ATOM 2445 C C . GLN A 1 334 ? -2.01100 32.07000 161.93600 1.000 31.55938 334 GLN A C 1
ATOM 2446 O O . GLN A 1 334 ? -2.03800 32.91100 161.03100 1.000 32.68121 334 GLN A O 1
ATOM 2452 N N . LEU A 1 335 ? -3.12100 31.61500 162.52300 1.000 30.41412 335 LEU A N 1
ATOM 2453 C CA . LEU A 1 335 ? -4.43500 32.01000 162.02900 1.000 27.63107 335 LEU A CA 1
ATOM 2454 C C . LEU A 1 335 ? -4.66300 33.51300 162.14700 1.000 29.68033 335 LEU A C 1
ATOM 2455 O O . LEU A 1 335 ? -5.28800 34.11300 161.26700 1.000 30.38303 335 LEU A O 1
ATOM 2460 N N . VAL A 1 336 ? -4.15500 34.14200 163.20300 1.000 26.19176 336 VAL A N 1
ATOM 2461 C CA . VAL A 1 336 ? -4.43400 35.55600 163.44900 1.000 24.78501 336 VAL A CA 1
ATOM 2462 C C . VAL A 1 336 ? -3.34500 36.45300 162.87300 1.000 29.70942 336 VAL A C 1
ATOM 2463 O O . VAL A 1 336 ? -3.63700 37.40800 162.14900 1.000 29.64376 336 VAL A O 1
ATOM 2467 N N . MET A 1 337 ? -2.07500 36.16600 163.17800 1.000 30.67924 337 MET A N 1
ATOM 2468 C CA . MET A 1 337 ? -1.00300 37.08300 162.79500 1.000 29.69757 337 MET A CA 1
ATOM 2469 C C . MET A 1 337 ? -0.70700 37.01600 161.30000 1.000 31.23429 337 MET A C 1
ATOM 2470 O O . MET A 1 337 ? -0.38300 38.03700 160.68300 1.000 28.50813 337 MET A O 1
ATOM 2475 N N . GLU A 1 338 ? -0.79900 35.83100 160.69700 1.000 27.46035 338 GLU A N 1
ATOM 2476 C CA . GLU A 1 338 ? -0.54200 35.74800 159.26500 1.000 28.24932 338 GLU A CA 1
ATOM 2477 C C . GLU A 1 338 ? -1.72800 36.24100 158.44400 1.000 29.87946 338 GLU A C 1
ATOM 2478 O O . GLU A 1 338 ? -1.54200 36.71100 157.31700 1.000 29.95676 338 GLU A O 1
ATOM 2484 N N . SER A 1 339 ? -2.94500 36.15800 158.98600 1.000 28.62406 339 SER A N 1
ATOM 2485 C CA . SER A 1 339 ? -4.11100 36.62900 158.24700 1.000 26.65333 339 SER A CA 1
ATOM 2486 C C . SER A 1 339 ? -4.28700 38.13600 158.35100 1.000 27.47216 339 SER A C 1
ATOM 2487 O O . SER A 1 339 ? -4.82000 38.75900 157.42600 1.000 25.91758 339 SER A O 1
ATOM 2490 N N . LEU A 1 340 ? -3.85100 38.73100 159.46000 1.000 27.81145 340 LEU A N 1
ATOM 2491 C CA . LEU A 1 340 ? -4.08700 40.13900 159.73400 1.000 26.61573 340 LEU A CA 1
ATOM 2492 C C . LEU A 1 340 ? -2.83200 40.99500 159.66600 1.000 30.97162 340 LEU A C 1
ATOM 2493 O O . LEU A 1 340 ? -2.94600 42.22500 159.65400 1.000 34.52164 340 LEU A O 1
ATOM 2498 N N . GLY A 1 341 ? -1.64800 40.39200 159.62500 1.000 29.50692 341 GLY A N 1
ATOM 2499 C CA . GLY A 1 341 ? -0.42600 41.16700 159.55700 1.000 26.90104 341 GLY A CA 1
ATOM 2500 C C . GLY A 1 341 ? -0.10500 41.63100 158.15200 1.000 30.46518 341 GLY A C 1
ATOM 2501 O O . GLY A 1 341 ? 0.94500 41.28200 157.60500 1.000 33.32964 341 GLY A O 1
ATOM 2502 N N . LYS A 1 342 ? -0.99700 42.42000 157.56000 1.000 31.82085 342 LYS A N 1
ATOM 2503 C CA . LYS A 1 342 ? -0.85700 42.87000 156.18200 1.000 32.32920 342 LYS A CA 1
ATOM 2504 C C . LYS A 1 342 ? -0.30400 44.28600 156.14000 1.000 34.05575 342 LYS A C 1
ATOM 2505 O O . LYS A 1 342 ? -0.64600 45.12300 156.98000 1.000 35.03920 342 LYS A O 1
ATOM 2511 N N . GLU A 1 343 ? 0.55300 44.54900 155.15000 1.000 35.99181 343 GLU A N 1
ATOM 2512 C CA . GLU A 1 343 ? 1.16100 45.86800 155.01800 1.000 36.83010 343 GLU A CA 1
ATOM 2513 C C . GLU A 1 343 ? 0.24300 46.84200 154.29600 1.000 38.04030 343 GLU A C 1
ATOM 2514 O O . GLU A 1 343 ? 0.20500 48.03000 154.63400 1.000 42.29382 343 GLU A O 1
ATOM 2520 N N . PHE A 1 344 ? -0.49800 46.36600 153.30600 1.000 37.08035 344 PHE A N 1
ATOM 2521 C CA . PHE A 1 344 ? -1.28100 47.23200 152.44100 1.000 44.85223 344 PHE A CA 1
ATOM 2522 C C . PHE A 1 344 ? -2.76600 46.98000 152.64600 1.000 43.07792 344 PHE A C 1
ATOM 2523 O O . PHE A 1 344 ? -3.21100 45.82800 152.70300 1.000 35.17156 344 PHE A O 1
ATOM 2531 N N . ASP A 1 345 ? -3.51300 48.07100 152.78000 1.000 47.47648 345 ASP A N 1
ATOM 2532 C CA . ASP A 1 345 ? -4.96400 48.04800 152.79700 1.000 44.53523 345 ASP A CA 1
ATOM 2533 C C . ASP A 1 345 ? -5.49300 47.57000 151.44300 1.000 44.40607 345 ASP A C 1
ATOM 2534 O O . ASP A 1 345 ? -4.80900 47.63900 150.41800 1.000 41.51723 345 ASP A O 1
ATOM 2539 N N . LEU A 1 346 ? -6.72800 47.05600 151.45100 1.000 45.33213 346 LEU A N 1
ATOM 2540 C CA . LEU A 1 346 ? -7.37400 46.56800 150.23400 1.000 48.46740 346 LEU A CA 1
ATOM 2541 C C . LEU A 1 346 ? -7.45200 47.61500 149.12300 1.000 53.51112 346 LEU A C 1
ATOM 2542 O O . LEU A 1 346 ? -7.76400 47.25600 147.98200 1.000 42.07898 346 LEU A O 1
ATOM 2547 N N . ASP A 1 347 ? -7.19100 48.89000 149.41800 1.000 57.34027 347 ASP A N 1
ATOM 2548 C CA . ASP A 1 347 ? -7.12700 49.93200 148.40000 1.000 53.06054 347 ASP A CA 1
ATOM 2549 C C . ASP A 1 347 ? -5.70400 50.42100 148.15500 1.000 50.65558 347 ASP A C 1
ATOM 2550 O O . ASP A 1 347 ? -5.51100 51.56000 147.71900 1.000 47.14634 347 ASP A O 1
ATOM 2555 N N . GLY A 1 348 ? -4.70400 49.58800 148.43800 1.000 49.53642 348 GLY A N 1
ATOM 2556 C CA . GLY A 1 348 ? -3.32900 49.90500 148.13000 1.000 44.57579 348 GLY A CA 1
ATOM 2557 C C . GLY A 1 348 ? -2.61400 50.79900 149.12000 1.000 46.30294 348 GLY A C 1
ATOM 2558 O O . GLY A 1 348 ? -1.39800 50.99900 148.98100 1.000 47.96236 348 GLY A O 1
ATOM 2559 N N . ASN A 1 349 ? -3.31100 51.33700 150.11700 1.000 45.82331 349 ASN A N 1
ATOM 2560 C CA . ASN A 1 349 ? -2.69500 52.26300 151.05700 1.000 47.68012 349 ASN A CA 1
ATOM 2561 C C . ASN A 1 349 ? -1.87500 51.51700 152.10200 1.000 49.41235 349 ASN A C 1
ATOM 2562 O O . ASN A 1 349 ? -2.25500 50.43600 152.56000 1.000 46.71737 349 ASN A O 1
ATOM 2567 N N . ARG A 1 350 ? -0.73900 52.10400 152.47100 1.000 50.39767 350 ARG A N 1
ATOM 2568 C CA . ARG A 1 350 ? 0.16100 51.51200 153.45400 1.000 48.02793 350 ARG A CA 1
ATOM 2569 C C . ARG A 1 350 ? -0.48800 51.55900 154.83500 1.000 53.82960 350 ARG A C 1
ATOM 2570 O O . ARG A 1 350 ? -0.63600 52.63200 155.42600 1.000 53.56957 350 ARG A O 1
ATOM 2578 N N . VAL A 1 351 ? -0.88700 50.39300 155.34000 1.000 67.51434 351 VAL A N 1
ATOM 2579 C CA . VAL A 1 351 ? -1.51900 50.23200 156.64600 1.000 61.62648 351 VAL A CA 1
ATOM 2580 C C . VAL A 1 351 ? -0.95600 48.95700 157.26500 1.000 62.30842 351 VAL A C 1
ATOM 2581 O O . VAL A 1 351 ? -1.34800 47.85200 156.87300 1.000 74.70585 351 VAL A O 1
ATOM 2585 N N . ASN A 1 352 ? -0.06400 49.10500 158.24600 1.000 46.75457 352 ASN A N 1
ATOM 2586 C CA . ASN A 1 352 ? 0.62800 47.96000 158.83400 1.000 38.49178 352 ASN A CA 1
ATOM 2587 C C . ASN A 1 352 ? -0.25500 47.33900 159.91400 1.000 34.82773 352 ASN A C 1
ATOM 2588 O O . ASN A 1 352 ? -0.09500 47.57100 161.11500 1.000 34.69337 352 ASN A O 1
ATOM 2593 N N . GLN A 1 353 ? -1.20200 46.51600 159.47100 1.000 32.64140 353 GLN A N 1
ATOM 2594 C CA . GLN A 1 353 ? -2.13200 45.87100 160.38300 1.000 35.13877 353 GLN A CA 1
ATOM 2595 C C . GLN A 1 353 ? -1.49100 44.65300 161.04200 1.000 31.83926 353 GLN A C 1
ATOM 2596 O O . GLN A 1 353 ? -0.37800 44.24100 160.70500 1.000 32.59963 353 GLN A O 1
ATOM 2602 N N . GLY A 1 354 ? -2.20600 44.08200 161.99500 1.000 27.97509 354 GLY A N 1
ATOM 2603 C CA . GLY A 1 354 ? -1.75400 42.87500 162.65900 1.000 28.61442 354 GLY A CA 1
ATOM 2604 C C . GLY A 1 354 ? -2.29400 42.79300 164.06900 1.000 26.23157 354 GLY A C 1
ATOM 2605 O O . GLY A 1 354 ? -2.85800 43.74200 164.60900 1.000 29.06869 354 GLY A O 1
ATOM 2606 N N . LEU A 1 355 ? -2.10400 41.61800 164.66800 1.000 25.96839 355 LEU A N 1
ATOM 2607 C CA . LEU A 1 355 ? -2.59800 41.34900 166.01600 1.000 24.42877 355 LEU A CA 1
ATOM 2608 C C . LEU A 1 355 ? -1.70000 40.27500 166.62100 1.000 28.66944 355 LEU A C 1
ATOM 2609 O O . LEU A 1 355 ? -1.86500 39.08800 166.32500 1.000 25.54651 355 LEU A O 1
ATOM 2614 N N . THR A 1 356 ? -0.75200 40.69800 167.45300 1.000 28.58832 356 THR A N 1
ATOM 2615 C CA . THR A 1 356 ? 0.17400 39.76200 168.07600 1.000 26.23683 356 THR A CA 1
ATOM 2616 C C . THR A 1 356 ? -0.56600 38.84500 169.04300 1.000 26.73843 356 THR A C 1
ATOM 2617 O O . THR A 1 356 ? -1.44600 39.28200 169.78800 1.000 25.86847 356 THR A O 1
ATOM 2621 N N . VAL A 1 357 ? -0.21000 37.56100 169.02000 1.000 22.77761 357 VAL A N 1
ATOM 2622 C CA . VAL A 1 357 ? -0.83000 36.55100 169.86700 1.000 25.77191 357 VAL A CA 1
ATOM 2623 C C . VAL A 1 357 ? 0.26900 35.74400 170.53600 1.000 27.06707 357 VAL A C 1
ATOM 2624 O O . VAL A 1 357 ? 1.23100 35.33400 169.87900 1.000 25.63150 357 VAL A O 1
ATOM 2628 N N . TYR A 1 358 ? 0.12700 35.51600 171.83600 1.000 20.91024 358 TYR A N 1
ATOM 2629 C CA . TYR A 1 358 ? 0.99800 34.59600 172.55100 1.000 24.37346 358 TYR A CA 1
ATOM 2630 C C . TYR A 1 358 ? 0.24100 34.10200 173.77800 1.000 22.84706 358 TYR A C 1
ATOM 2631 O O . TYR A 1 358 ? -0.93100 34.43100 173.98300 1.000 25.59674 358 TYR A O 1
ATOM 2640 N N . GLY A 1 359 ? 0.91300 33.29600 174.58800 1.000 23.66199 359 GLY A N 1
ATOM 2641 C CA . GLY A 1 359 ? 0.26000 32.66900 175.71900 1.000 27.93112 359 GLY A CA 1
ATOM 2642 C C . GLY A 1 359 ? 0.47700 31.17300 175.73000 1.000 27.90957 359 GLY A C 1
ATOM 2643 O O . GLY A 1 359 ? 0.74400 30.57600 174.68400 1.000 28.14399 359 GLY A O 1
ATOM 2644 N N . ASN A 1 360 ? 0.38400 30.54900 176.90200 1.000 26.71938 360 ASN A N 1
ATOM 2645 C CA . ASN A 1 360 ? 0.63000 29.11500 176.97800 1.000 30.01500 360 ASN A CA 1
ATOM 2646 C C . ASN A 1 360 ? -0.54200 28.38000 177.61600 1.000 28.59154 360 ASN A C 1
ATOM 2647 O O . ASN A 1 360 ? -1.30400 27.70300 176.91900 1.000 26.31360 360 ASN A O 1
ATOM 2652 N N . LYS A 1 361 ? -0.70000 28.51300 178.93100 1.000 29.83249 361 LYS A N 1
ATOM 2653 C CA . LYS A 1 361 ? -1.60800 27.63400 179.65200 1.000 24.41547 361 LYS A CA 1
ATOM 2654 C C . LYS A 1 361 ? -1.76000 28.13000 181.08300 1.000 28.11477 361 LYS A C 1
ATOM 2655 O O . LYS A 1 361 ? -0.80700 28.64000 181.67900 1.000 28.89529 361 LYS A O 1
ATOM 2661 N N . GLY A 1 362 ? -2.96400 27.97200 181.62600 1.000 25.89871 362 GLY A N 1
ATOM 2662 C CA . GLY A 1 362 ? -3.23200 28.24100 183.02700 1.000 23.44671 362 GLY A CA 1
ATOM 2663 C C . GLY A 1 362 ? -3.43200 26.93500 183.77500 1.000 25.60045 362 GLY A C 1
ATOM 2664 O O . GLY A 1 362 ? -3.90000 25.94600 183.20400 1.000 23.97769 362 GLY A O 1
ATOM 2665 N N . SER A 1 363 ? -3.08200 26.93100 185.06000 1.000 23.19994 363 SER A N 1
ATOM 2666 C CA . SER A 1 363 ? -2.60400 28.11900 185.75900 1.000 30.76921 363 SER A CA 1
ATOM 2667 C C . SER A 1 363 ? -1.08200 28.23700 185.73700 1.000 32.00270 363 SER A C 1
ATOM 2668 O O . SER A 1 363 ? -0.49700 28.96600 186.54100 1.000 22.34386 363 SER A O 1
ATOM 2671 N N . THR A 1 364 ? -0.44800 27.52300 184.80400 1.000 25.85046 364 THR A N 1
ATOM 2672 C CA . THR A 1 364 ? 1.01100 27.47800 184.76900 1.000 30.30329 364 THR A CA 1
ATOM 2673 C C . THR A 1 364 ? 1.60700 28.85700 184.50300 1.000 29.99916 364 THR A C 1
ATOM 2674 O O . THR A 1 364 ? 2.62000 29.23000 185.10700 1.000 28.78273 364 THR A O 1
ATOM 2678 N N . ASP A 1 365 ? 0.98400 29.63500 183.61300 1.000 29.86126 365 ASP A N 1
ATOM 2679 C CA . ASP A 1 365 ? 1.51100 30.94400 183.24200 1.000 29.91021 365 ASP A CA 1
ATOM 2680 C C . ASP A 1 365 ? 1.42300 31.97400 184.36500 1.000 31.18724 365 ASP A C 1
ATOM 2681 O O . ASP A 1 365 ? 2.08600 33.01200 184.27000 1.000 35.11691 365 ASP A O 1
ATOM 2686 N N . GLN A 1 366 ? 0.63400 31.72700 185.41800 1.000 28.90019 366 GLN A N 1
ATOM 2687 C CA . GLN A 1 366 ? 0.62500 32.65400 186.54800 1.000 26.45023 366 GLN A CA 1
ATOM 2688 C C . GLN A 1 366 ? 1.97400 32.69100 187.24700 1.000 29.84658 366 GLN A C 1
ATOM 2689 O O . GLN A 1 366 ? 2.36500 33.72900 187.79300 1.000 29.31793 366 GLN A O 1
ATOM 2695 N N . HIS A 1 367 ? 2.69600 31.57400 187.24400 1.000 29.45214 367 HIS A N 1
ATOM 2696 C CA . HIS A 1 367 ? 4.05100 31.52200 187.77100 1.000 32.57754 367 HIS A CA 1
ATOM 2697 C C . HIS A 1 367 ? 5.09400 31.82800 186.70600 1.000 34.59128 367 HIS A C 1
ATOM 2698 O O . HIS A 1 367 ? 6.23100 31.34600 186.79500 1.000 39.25343 367 HIS A O 1
ATOM 2705 N N . ALA A 1 368 ? 4.73400 32.61500 185.69300 1.000 32.78094 368 ALA A N 1
ATOM 2706 C CA . ALA A 1 368 ? 5.64700 32.90800 184.59800 1.000 33.21016 368 ALA A CA 1
ATOM 2707 C C . ALA A 1 368 ? 5.69200 34.39800 184.29100 1.000 31.94953 368 ALA A C 1
ATOM 2708 O O . ALA A 1 368 ? 6.68800 35.06700 184.58300 1.000 35.89467 368 ALA A O 1
ATOM 2710 N N . TYR A 1 369 ? 4.62000 34.92700 183.69900 1.000 28.78584 369 TYR A N 1
ATOM 2711 C CA . TYR A 1 369 ? 4.62600 36.29500 183.19900 1.000 27.47922 369 TYR A CA 1
ATOM 2712 C C . TYR A 1 369 ? 3.38300 37.08200 183.58700 1.000 29.44539 369 TYR A C 1
ATOM 2713 O O . TYR A 1 369 ? 3.19600 38.20100 183.09700 1.000 32.54984 369 TYR A O 1
ATOM 2722 N N . ILE A 1 370 ? 2.52800 36.53700 184.45300 1.000 28.05259 370 ILE A N 1
ATOM 2723 C CA . ILE A 1 370 ? 1.38700 37.31000 184.91900 1.000 27.55755 370 ILE A CA 1
ATOM 2724 C C . ILE A 1 370 ? 1.82900 38.41700 185.87000 1.000 27.49490 370 ILE A C 1
ATOM 2725 O O . ILE A 1 370 ? 1.09200 39.38700 186.07900 1.000 30.88047 370 ILE A O 1
ATOM 2730 N N . GLN A 1 371 ? 3.03900 38.31400 186.42500 1.000 28.98823 371 GLN A N 1
ATOM 2731 C CA . GLN A 1 371 ? 3.62000 39.42900 187.16600 1.000 28.38419 371 GLN A CA 1
ATOM 2732 C C . GLN A 1 371 ? 3.59500 40.70800 186.33200 1.000 31.44110 371 GLN A C 1
ATOM 2733 O O . GLN A 1 371 ? 3.13100 41.75600 186.79600 1.000 31.79816 371 GLN A O 1
ATOM 2739 N N . GLN A 1 372 ? 4.07300 40.63100 185.08400 1.000 27.19821 372 GLN A N 1
ATOM 2740 C CA . GLN A 1 372 ? 4.01200 41.78200 184.18600 1.000 27.92401 372 GLN A CA 1
ATOM 2741 C C . GLN A 1 372 ? 2.59400 42.03800 183.69300 1.000 29.87872 372 GLN A C 1
ATOM 2742 O O . GLN A 1 372 ? 2.20200 43.19400 183.50500 1.000 29.31035 372 GLN A O 1
ATOM 2748 N N . LEU A 1 373 ? 1.81100 40.98100 183.47300 1.000 30.92477 373 LEU A N 1
ATOM 2749 C CA . LEU A 1 373 ? 0.44500 41.17400 183.00200 1.000 26.91203 373 LEU A CA 1
ATOM 2750 C C . LEU A 1 373 ? -0.37900 41.97100 184.00600 1.000 28.33949 373 LEU A C 1
ATOM 2751 O O . LEU A 1 373 ? -1.14300 42.86200 183.62100 1.000 29.71746 373 LEU A O 1
ATOM 2756 N N . ARG A 1 374 ? -0.21300 41.69500 185.30000 1.000 27.75982 374 ARG A N 1
ATOM 2757 C CA . ARG A 1 374 ? -1.03800 42.37700 186.29300 1.000 29.69831 374 ARG A CA 1
ATOM 2758 C C . ARG A 1 374 ? -0.56700 43.80800 186.55400 1.000 32.01949 374 ARG A C 1
ATOM 2759 O O . ARG A 1 374 ? -1.38000 44.73900 186.56500 1.000 34.90937 374 ARG A O 1
ATOM 2767 N N . GLU A 1 375 ? 0.73300 44.01400 186.77500 1.000 29.38932 375 GLU A N 1
ATOM 2768 C CA . GLU A 1 375 ? 1.21400 45.32700 187.17900 1.000 30.65874 375 GLU A CA 1
ATOM 2769 C C . GLU A 1 375 ? 2.26900 45.92100 186.25500 1.000 29.72562 375 GLU A C 1
ATOM 2770 O O . GLU A 1 375 ? 2.71300 47.04800 186.49800 1.000 27.94487 375 GLU A O 1
ATOM 2776 N N . GLY A 1 376 ? 2.68000 45.21300 185.20500 1.000 32.63356 376 GLY A N 1
ATOM 2777 C CA . GLY A 1 376 ? 3.68600 45.71100 184.28600 1.000 29.11267 376 GLY A CA 1
ATOM 2778 C C . GLY A 1 376 ? 3.10000 46.58900 183.20100 1.000 26.64628 376 GLY A C 1
ATOM 2779 O O . GLY A 1 376 ? 2.06500 47.23600 183.38400 1.000 33.49270 376 GLY A O 1
ATOM 2780 N N . VAL A 1 377 ? 3.77000 46.61700 182.05000 1.000 31.74091 377 VAL A N 1
ATOM 2781 C CA . VAL A 1 377 ? 3.34600 47.49400 180.96400 1.000 30.63196 377 VAL A CA 1
ATOM 2782 C C . VAL A 1 377 ? 2.02200 46.99500 180.39600 1.000 26.82255 377 VAL A C 1
ATOM 2783 O O . VAL A 1 377 ? 1.87900 45.81800 180.04400 1.000 22.86872 377 VAL A O 1
ATOM 2787 N N . HIS A 1 378 ? 1.03600 47.88800 180.32900 1.000 28.63919 378 HIS A N 1
ATOM 2788 C CA . HIS A 1 378 ? -0.30300 47.56000 179.83300 1.000 26.55497 378 HIS A CA 1
ATOM 2789 C C . HIS A 1 378 ? -0.29600 47.65800 178.31600 1.000 26.76922 378 HIS A C 1
ATOM 2790 O O . HIS A 1 378 ? -0.67700 48.67400 177.73700 1.000 24.42489 378 HIS A O 1
ATOM 2797 N N . ASN A 1 379 ? 0.12300 46.57200 177.66000 1.000 25.59510 379 ASN A N 1
ATOM 2798 C CA . ASN A 1 379 ? 0.18300 46.52200 176.20400 1.000 27.04873 379 ASN A CA 1
ATOM 2799 C C . ASN A 1 379 ? -0.52300 45.28400 175.65800 1.000 27.49472 379 ASN A C 1
ATOM 2800 O O . ASN A 1 379 ? -0.13200 44.75000 174.61600 1.000 26.51886 379 ASN A O 1
ATOM 2805 N N . PHE A 1 380 ? -1.58000 44.83100 176.32800 1.000 27.03093 380 PHE A N 1
ATOM 2806 C CA . PHE A 1 380 ? -2.15900 43.53100 176.01600 1.000 26.96219 380 PHE A CA 1
ATOM 2807 C C . PHE A 1 380 ? -3.61500 43.49100 176.46000 1.000 27.78422 380 PHE A C 1
ATOM 2808 O O . PHE A 1 380 ? -4.08800 44.35100 177.20600 1.000 26.66601 380 PHE A O 1
ATOM 2816 N N . PHE A 1 381 ? -4.31000 42.45300 175.99900 1.000 28.57342 381 PHE A N 1
ATOM 2817 C CA . PHE A 1 381 ? -5.59900 42.03500 176.53200 1.000 24.37798 381 PHE A CA 1
ATOM 2818 C C . PHE A 1 381 ? -5.62400 40.51300 176.51800 1.000 26.68826 381 PHE A C 1
ATOM 2819 O O . PHE A 1 381 ? -4.97500 39.88100 175.68000 1.000 28.93580 381 PHE A O 1
ATOM 2827 N N . VAL A 1 382 ? -6.35900 39.92600 177.45900 1.000 27.06230 382 VAL A N 1
ATOM 2828 C CA . VAL A 1 382 ? -6.32900 38.48200 177.67200 1.000 26.41503 382 VAL A CA 1
ATOM 2829 C C . VAL A 1 382 ? -7.59600 37.85800 177.10800 1.000 24.69663 382 VAL A C 1
ATOM 2830 O O . VAL A 1 382 ? -8.65000 38.49300 177.02200 1.000 24.60803 382 VAL A O 1
ATOM 2834 N N . THR A 1 383 ? -7.48300 36.59800 176.70000 1.000 27.34785 383 THR A N 1
ATOM 2835 C CA . THR A 1 383 ? -8.62800 35.78400 176.30700 1.000 25.75565 383 THR A CA 1
ATOM 2836 C C . THR A 1 383 ? -8.49700 34.44800 177.03300 1.000 25.11644 383 THR A C 1
ATOM 2837 O O . THR A 1 383 ? -7.72800 33.57900 176.61300 1.000 26.73802 383 THR A O 1
ATOM 2841 N N . PHE A 1 384 ? -9.21800 34.30200 178.14000 1.000 25.46477 384 PHE A N 1
ATOM 2842 C CA . PHE A 1 384 ? -9.22400 33.03900 178.86100 1.000 21.67537 384 PHE A CA 1
ATOM 2843 C C . PHE A 1 384 ? -10.07500 32.02500 178.11000 1.000 22.62044 384 PHE A C 1
ATOM 2844 O O . PHE A 1 384 ? -11.11000 32.36800 177.53500 1.000 24.35054 384 PHE A O 1
ATOM 2852 N N . ILE A 1 385 ? -9.63300 30.77200 178.10400 1.000 21.40183 385 ILE A N 1
ATOM 2853 C CA . ILE A 1 385 ? -10.44500 29.66100 177.62300 1.000 22.76666 385 ILE A CA 1
ATOM 2854 C C . ILE A 1 385 ? -10.69000 28.74000 178.81100 1.000 25.13960 385 ILE A C 1
ATOM 2855 O O . ILE A 1 385 ? -9.74100 28.20000 179.39300 1.000 23.93150 385 ILE A O 1
ATOM 2860 N N . GLU A 1 386 ? -11.95600 28.58100 179.18300 1.000 26.79702 386 GLU A N 1
ATOM 2861 C CA . GLU A 1 386 ? -12.34900 27.81900 180.35800 1.000 27.95177 386 GLU A CA 1
ATOM 2862 C C . GLU A 1 386 ? -13.02200 26.51800 179.94400 1.000 27.45747 386 GLU A C 1
ATOM 2863 O O . GLU A 1 386 ? -13.80100 26.49200 178.99000 1.000 29.95108 386 GLU A O 1
ATOM 2869 N N . VAL A 1 387 ? -12.71900 25.44000 180.66400 1.000 32.44569 387 VAL A N 1
ATOM 2870 C CA . VAL A 1 387 ? -13.34800 24.14000 180.44300 1.000 34.14644 387 VAL A CA 1
ATOM 2871 C C . VAL A 1 387 ? -13.95700 23.68000 181.76000 1.000 27.87302 387 VAL A C 1
ATOM 2872 O O . VAL A 1 387 ? -13.24500 23.53500 182.76000 1.000 26.36559 387 VAL A O 1
ATOM 2876 N N . LEU A 1 388 ? -15.26500 23.43200 181.75700 1.000 27.14044 388 LEU A N 1
ATOM 2877 C CA . LEU A 1 388 ? -15.96900 23.20400 183.01400 1.000 31.02361 388 LEU A CA 1
ATOM 2878 C C . LEU A 1 388 ? -15.71100 21.80700 183.57100 1.000 30.90376 388 LEU A C 1
ATOM 2879 O O . LEU A 1 388 ? -15.40700 21.65600 184.76000 1.000 29.76888 388 LEU A O 1
ATOM 2884 N N . ARG A 1 389 ? -15.83700 20.77400 182.74100 1.000 29.10207 389 ARG A N 1
ATOM 2885 C CA . ARG A 1 389 ? -15.60600 19.41600 183.21500 1.000 29.86197 389 ARG A CA 1
ATOM 2886 C C . ARG A 1 389 ? -14.11700 19.19000 183.44700 1.000 29.81364 389 ARG A C 1
ATOM 2887 O O . ARG A 1 389 ? -13.28500 19.56200 182.61500 1.000 32.58639 389 ARG A O 1
ATOM 2895 N N . ASP A 1 390 ? -13.78000 18.57800 184.58000 1.000 31.18514 390 ASP A N 1
ATOM 2896 C CA . ASP A 1 390 ? -12.39100 18.55000 185.02000 1.000 29.49457 390 ASP A CA 1
ATOM 2897 C C . ASP A 1 390 ? -11.65100 17.28700 184.60300 1.000 31.74912 390 ASP A C 1
ATOM 2898 O O . ASP A 1 390 ? -10.46600 17.35300 184.25600 1.000 34.11188 390 ASP A O 1
ATOM 2903 N N . ARG A 1 391 ? -12.31600 16.13900 184.64500 1.000 32.13356 391 ARG A N 1
ATOM 2904 C CA . ARG A 1 391 ? -11.64500 14.86000 184.47300 1.000 30.36494 391 ARG A CA 1
ATOM 2905 C C . ARG A 1 391 ? -12.65400 13.85700 183.94200 1.000 33.27787 391 ARG A C 1
ATOM 2906 O O . ARG A 1 391 ? -13.86500 14.10800 183.97000 1.000 25.62001 391 ARG A O 1
ATOM 2914 N N . PRO A 1 392 ? -12.18300 12.72100 183.42900 1.000 35.06159 392 PRO A N 1
ATOM 2915 C CA . PRO A 1 392 ? -13.10900 11.66600 183.02600 1.000 36.14232 392 PRO A CA 1
ATOM 2916 C C . PRO A 1 392 ? -13.98300 11.24300 184.18400 1.000 37.26805 392 PRO A C 1
ATOM 2917 O O . PRO A 1 392 ? -13.56200 11.28700 185.35700 1.000 39.19220 392 PRO A O 1
ATOM 2921 N N . PRO A 1 393 ? -15.21700 10.81800 183.90900 1.000 43.18626 393 PRO A N 1
ATOM 2922 C CA . PRO A 1 393 ? -16.15300 10.50100 184.99600 1.000 39.74618 393 PRO A CA 1
ATOM 2923 C C . PRO A 1 393 ? -15.69700 9.29900 185.81100 1.000 42.73683 393 PRO A C 1
ATOM 2924 O O . PRO A 1 393 ? -15.17600 8.31900 185.27300 1.000 47.86135 393 PRO A O 1
ATOM 2928 N N . GLY A 1 394 ? -15.90900 9.38400 187.12200 1.000 42.92072 394 GLY A N 1
ATOM 2929 C CA . GLY A 1 394 ? -15.47100 8.35300 188.03800 1.000 38.95867 394 GLY A CA 1
ATOM 2930 C C . GLY A 1 394 ? -14.08300 8.54000 188.61000 1.000 42.43660 394 GLY A C 1
ATOM 2931 O O . GLY A 1 394 ? -13.59700 7.64600 189.31200 1.000 41.23241 394 GLY A O 1
ATOM 2932 N N . HIS A 1 395 ? -13.42300 9.66400 188.33100 1.000 38.14632 395 HIS A N 1
ATOM 2933 C CA . HIS A 1 395 ? -12.09600 9.93700 188.86400 1.000 37.37449 395 HIS A CA 1
ATOM 2934 C C . HIS A 1 395 ? -12.07500 11.10800 189.83500 1.000 34.90324 395 HIS A C 1
ATOM 2935 O O . HIS A 1 395 ? -10.99900 11.46900 190.32200 1.000 33.56606 395 HIS A O 1
ATOM 2942 N N . ASP A 1 396 ? -13.22500 11.70600 190.13100 1.000 32.41983 396 ASP A N 1
ATOM 2943 C CA . ASP A 1 396 ? -13.27700 12.92000 190.93000 1.000 34.91890 396 ASP A CA 1
ATOM 2944 C C . ASP A 1 396 ? -13.33200 12.59600 192.42000 1.000 34.11811 396 ASP A C 1
ATOM 2945 O O . ASP A 1 396 ? -14.02000 11.66200 192.84500 1.000 33.27964 396 ASP A O 1
ATOM 2950 N N . TRP A 1 397 ? -12.60100 13.37900 193.21000 1.000 29.62646 397 TRP A N 1
ATOM 2951 C CA . TRP A 1 397 ? -12.56300 13.21700 194.65700 1.000 30.00861 397 TRP A CA 1
ATOM 2952 C C . TRP A 1 397 ? -12.09100 14.52900 195.26500 1.000 34.28905 397 TRP A C 1
ATOM 2953 O O . TRP A 1 397 ? -11.48900 15.36400 194.58600 1.000 35.72589 397 TRP A O 1
ATOM 2964 N N . GLU A 1 398 ? -12.37200 14.70400 196.55400 1.000 32.60778 398 GLU A N 1
ATOM 2965 C CA . GLU A 1 398 ? -12.07600 15.95700 197.23700 1.000 33.15385 398 GLU A CA 1
ATOM 2966 C C . GLU A 1 398 ? -10.69200 15.90900 197.87700 1.000 37.18565 398 GLU A C 1
ATOM 2967 O O . GLU A 1 398 ? -10.34900 14.94200 198.56700 1.000 36.34688 398 GLU A O 1
ATOM 2973 N N . LEU A 1 399 ? -9.90100 16.95700 197.64100 1.000 36.79786 399 LEU A N 1
ATOM 2974 C CA . LEU A 1 399 ? -8.60900 17.12000 198.29900 1.000 34.48092 399 LEU A CA 1
ATOM 2975 C C . LEU A 1 399 ? -8.75100 17.78400 199.66100 1.000 34.20977 399 LEU A C 1
ATOM 2976 O O . LEU A 1 399 ? -8.09200 17.37800 200.62200 1.000 41.96771 399 LEU A O 1
ATOM 2981 N N . GLU A 1 400 ? -9.59300 18.81100 199.74700 1.000 40.55109 400 GLU A N 1
ATOM 2982 C CA . GLU A 1 400 ? -9.97400 19.48400 200.98100 1.000 38.76190 400 GLU A CA 1
ATOM 2983 C C . GLU A 1 400 ? -11.49200 19.41900 201.08900 1.000 34.10795 400 GLU A C 1
ATOM 2984 O O . GLU A 1 400 ? -12.15100 19.03900 200.11300 1.000 33.05486 400 GLU A O 1
ATOM 2990 N N . PRO A 1 401 ? -12.09100 19.75200 202.24700 1.000 36.57937 401 PRO A N 1
ATOM 2991 C CA . PRO A 1 401 ? -13.55500 19.68200 202.35600 1.000 38.73961 401 PRO A CA 1
ATOM 2992 C C . PRO A 1 401 ? -14.28400 20.47700 201.28300 1.000 37.96625 401 PRO A C 1
ATOM 2993 O O . PRO A 1 401 ? -14.15400 21.70200 201.20800 1.000 33.59079 401 PRO A O 1
ATOM 2997 N N . GLY A 1 402 ? -15.04000 19.77700 200.43600 1.000 35.58433 402 GLY A N 1
ATOM 2998 C CA . GLY A 1 402 ? -15.88700 20.40300 199.44400 1.000 36.63480 402 GLY A CA 1
ATOM 2999 C C . GLY A 1 402 ? -15.20000 20.89600 198.18800 1.000 36.00882 402 GLY A C 1
ATOM 3000 O O . GLY A 1 402 ? -15.89300 21.33400 197.26100 1.000 39.40603 402 GLY A O 1
ATOM 3001 N N . VAL A 1 403 ? -13.87200 20.84100 198.11200 1.000 34.97306 403 VAL A N 1
ATOM 3002 C CA . VAL A 1 403 ? -13.12500 21.36300 196.97100 1.000 37.60694 403 VAL A CA 1
ATOM 3003 C C . VAL A 1 403 ? -12.31900 20.23200 196.34500 1.000 34.52963 403 VAL A C 1
ATOM 3004 O O . VAL A 1 403 ? -11.64200 19.47900 197.05300 1.000 34.54217 403 VAL A O 1
ATOM 3008 N N . THR A 1 404 ? -12.38100 20.12700 195.02000 1.000 35.63772 404 THR A N 1
ATOM 3009 C CA . THR A 1 404 ? -11.66000 19.11400 194.26700 1.000 31.97491 404 THR A CA 1
ATOM 3010 C C . THR A 1 404 ? -10.40000 19.71300 193.65400 1.000 32.50793 404 THR A C 1
ATOM 3011 O O . THR A 1 404 ? -10.10900 20.90300 193.79500 1.000 30.88525 404 THR A O 1
ATOM 3015 N N . CYS A 1 405 ? -9.64400 18.86500 192.95300 1.000 35.96750 405 CYS A N 1
ATOM 3016 C CA . CYS A 1 405 ? -8.47800 19.34600 192.21900 1.000 30.05327 405 CYS A CA 1
ATOM 3017 C C . CYS A 1 405 ? -8.89100 20.28900 191.09400 1.000 28.91010 405 CYS A C 1
ATOM 3018 O O . CYS A 1 405 ? -8.19900 21.27300 190.80900 1.000 27.59706 405 CYS A O 1
ATOM 3021 N N . GLY A 1 406 ? -10.03200 20.01500 190.45600 1.000 28.23999 406 GLY A N 1
ATOM 3022 C CA . GLY A 1 406 ? -10.50300 20.88000 189.39100 1.000 28.69079 406 GLY A CA 1
ATOM 3023 C C . GLY A 1 406 ? -11.01300 22.22100 189.87700 1.000 28.17513 406 GLY A C 1
ATOM 3024 O O . GLY A 1 406 ? -10.95200 23.21000 189.14200 1.000 28.58263 406 GLY A O 1
ATOM 3025 N N . ASP A 1 407 ? -11.52800 22.27800 191.11100 1.000 29.44381 407 ASP A N 1
ATOM 3026 C CA . ASP A 1 407 ? -12.02000 23.54800 191.64100 1.000 28.33691 407 ASP A CA 1
ATOM 3027 C C . ASP A 1 407 ? -10.89900 24.57000 191.76200 1.000 23.62177 407 ASP A C 1
ATOM 3028 O O . ASP A 1 407 ? -11.12900 25.77100 191.58700 1.000 25.71906 407 ASP A O 1
ATOM 3033 N N . TYR A 1 408 ? -9.68300 24.11400 192.06300 1.000 26.58000 408 TYR A N 1
ATOM 3034 C CA . TYR A 1 408 ? -8.53800 25.01500 192.09900 1.000 28.20794 408 TYR A CA 1
ATOM 3035 C C . TYR A 1 408 ? -8.26900 25.61100 190.72500 1.000 25.39556 408 TYR A C 1
ATOM 3036 O O . TYR A 1 408 ? -8.06800 26.82300 190.59200 1.000 23.69685 408 TYR A O 1
ATOM 3045 N N . LEU A 1 409 ? -8.25300 24.76700 189.68900 1.000 23.21917 409 LEU A N 1
ATOM 3046 C CA . LEU A 1 409 ? -8.08500 25.26700 188.32800 1.000 23.52056 409 LEU A CA 1
ATOM 3047 C C . LEU A 1 409 ? -9.15000 26.30200 187.99300 1.000 24.73113 409 LEU A C 1
ATOM 3048 O O . LEU A 1 409 ? -8.85000 27.34500 187.39900 1.000 25.52034 409 LEU A O 1
ATOM 3053 N N . PHE A 1 410 ? -10.40100 26.03300 188.37200 1.000 26.67558 410 PHE A N 1
ATOM 3054 C CA . PHE A 1 410 ? -11.46100 27.01500 188.17800 1.000 20.32841 410 PHE A CA 1
ATOM 3055 C C . PHE A 1 410 ? -11.17100 28.29100 188.95800 1.000 22.38742 410 PHE A C 1
ATOM 3056 O O . PHE A 1 410 ? -11.36400 29.40000 188.44700 1.000 24.21446 410 PHE A O 1
ATOM 3064 N N . GLY A 1 411 ? -10.68400 28.15100 190.19200 1.000 24.33561 411 GLY A N 1
ATOM 3065 C CA . GLY A 1 411 ? -10.44200 29.31900 191.02400 1.000 24.86675 411 GLY A CA 1
ATOM 3066 C C . GLY A 1 411 ? -9.30400 30.19000 190.52600 1.000 23.20242 411 GLY A C 1
ATOM 3067 O O . GLY A 1 411 ? -9.35800 31.41600 190.65200 1.000 25.98962 411 GLY A O 1
ATOM 3068 N N . MET A 1 412 ? -8.25300 29.57700 189.96800 1.000 25.40563 412 MET A N 1
ATOM 3069 C CA . MET A 1 412 ? -7.12900 30.36900 189.47000 1.000 23.17138 412 MET A CA 1
ATOM 3070 C C . MET A 1 412 ? -7.56200 31.26400 188.31700 1.000 24.47585 412 MET A C 1
ATOM 3071 O O . MET A 1 412 ? -7.17500 32.43700 188.25000 1.000 25.32004 412 MET A O 1
ATOM 3076 N N . LEU A 1 413 ? -8.35800 30.71900 187.39000 1.000 24.19703 413 LEU A N 1
ATOM 3077 C CA . LEU A 1 413 ? -8.84200 31.50900 186.26400 1.000 21.79388 413 LEU A CA 1
ATOM 3078 C C . LEU A 1 413 ? -9.68700 32.68000 186.74400 1.000 24.17302 413 LEU A C 1
ATOM 3079 O O . LEU A 1 413 ? -9.51800 33.81100 186.27500 1.000 25.98424 413 LEU A O 1
ATOM 3084 N N . GLN A 1 414 ? -10.59900 32.42900 187.68500 1.000 23.25539 414 GLN A N 1
ATOM 3085 C CA . GLN A 1 414 ? -11.47000 33.49500 188.16300 1.000 24.45466 414 GLN A CA 1
ATOM 3086 C C . GLN A 1 414 ? -10.70600 34.52100 188.98400 1.000 23.53717 414 GLN A C 1
ATOM 3087 O O . GLN A 1 414 ? -11.03200 35.71100 188.94300 1.000 25.90068 414 GLN A O 1
ATOM 3093 N N . GLY A 1 415 ? -9.69800 34.08100 189.73800 1.000 23.88137 415 GLY A N 1
ATOM 3094 C CA . GLY A 1 415 ? -8.89500 35.02500 190.49300 1.000 26.44262 415 GLY A CA 1
ATOM 3095 C C . GLY A 1 415 ? -7.98700 35.84700 189.60000 1.000 25.61503 415 GLY A C 1
ATOM 3096 O O . GLY A 1 415 ? -7.78700 37.04200 189.83400 1.000 25.00165 415 GLY A O 1
ATOM 3097 N N . THR A 1 416 ? -7.42400 35.22000 188.56400 1.000 26.35259 416 THR A N 1
ATOM 3098 C CA . THR A 1 416 ? -6.57900 35.94900 187.62400 1.000 22.29452 416 THR A CA 1
ATOM 3099 C C . THR A 1 416 ? -7.40100 36.93000 186.80000 1.000 22.44406 416 THR A C 1
ATOM 3100 O O . THR A 1 416 ? -7.00600 38.08700 186.61700 1.000 25.17200 416 THR A O 1
ATOM 3104 N N . ARG A 1 417 ? -8.55200 36.48000 186.29300 1.000 22.57024 417 ARG A N 1
ATOM 3105 C CA . ARG A 1 417 ? -9.46700 37.38100 185.60100 1.000 22.03387 417 ARG A CA 1
ATOM 3106 C C . ARG A 1 417 ? -9.82000 38.57700 186.47600 1.000 25.03663 417 ARG A C 1
ATOM 3107 O O . ARG A 1 417 ? -9.88200 39.71400 185.99300 1.000 29.07098 417 ARG A O 1
ATOM 3115 N N . SER A 1 418 ? -10.02800 38.34100 187.77400 1.000 25.76076 418 SER A N 1
ATOM 3116 C CA . SER A 1 418 ? -10.37900 39.41500 188.69400 1.000 23.96105 418 SER A CA 1
ATOM 3117 C C . SER A 1 418 ? -9.17400 40.28400 189.04100 1.000 27.02921 418 SER A C 1
ATOM 3118 O O . SER A 1 418 ? -9.28700 41.51400 189.08300 1.000 28.62349 418 SER A O 1
ATOM 3121 N N . ALA A 1 419 ? -8.01400 39.66800 189.28800 1.000 25.86957 419 ALA A N 1
ATOM 3122 C CA . ALA A 1 419 ? -6.82000 40.44700 189.60500 1.000 27.47490 419 ALA A CA 1
ATOM 3123 C C . ALA A 1 419 ? -6.35700 41.28900 188.42000 1.000 32.69064 419 ALA A C 1
ATOM 3124 O O . ALA A 1 419 ? -5.75300 42.35000 188.61700 1.000 31.38661 419 ALA A O 1
ATOM 3126 N N . LEU A 1 420 ? -6.62200 40.84300 187.18900 1.000 27.77456 420 LEU A N 1
ATOM 3127 C CA . LEU A 1 420 ? -6.22200 41.62500 186.02200 1.000 27.91112 420 LEU A CA 1
ATOM 3128 C C . LEU A 1 420 ? -7.15200 42.81200 185.80600 1.000 29.24704 420 LEU A C 1
ATOM 3129 O O . LEU A 1 420 ? -6.69300 43.94200 185.61300 1.000 32.23858 420 LEU A O 1
ATOM 3134 N N . TYR A 1 421 ? -8.46300 42.57200 185.83700 1.000 30.92848 421 TYR A N 1
ATOM 3135 C CA . TYR A 1 421 ? -9.41900 43.64900 185.60900 1.000 30.45440 421 TYR A CA 1
ATOM 3136 C C . TYR A 1 421 ? -9.35100 44.71300 186.70000 1.000 32.14241 421 TYR A C 1
ATOM 3137 O O . TYR A 1 421 ? -9.64300 45.88500 186.43500 1.000 33.42166 421 TYR A O 1
ATOM 3146 N N . SER A 1 422 ? -8.97100 44.33000 187.92400 1.000 33.85549 422 SER A N 1
ATOM 3147 C CA . SER A 1 422 ? -8.86300 45.29700 189.01300 1.000 30.09154 422 SER A CA 1
ATOM 3148 C C . SER A 1 422 ? -7.78600 46.33700 188.75600 1.000 35.72163 422 SER A C 1
ATOM 3149 O O . SER A 1 422 ? -7.78800 47.38900 189.40300 1.000 37.62676 422 SER A O 1
ATOM 3152 N N . ASN A 1 423 ? -6.85500 46.06000 187.84500 1.000 36.14259 423 ASN A N 1
ATOM 3153 C CA . ASN A 1 423 ? -5.83600 47.02200 187.45500 1.000 35.06729 423 ASN A CA 1
ATOM 3154 C C . ASN A 1 423 ? -6.03300 47.49500 186.01700 1.000 33.94863 423 ASN A C 1
ATOM 3155 O O . ASN A 1 423 ? -5.06600 47.83700 185.33300 1.000 34.15489 423 ASN A O 1
ATOM 3160 N N . ASP A 1 424 ? -7.28600 47.50000 185.55000 1.000 33.95014 424 ASP A N 1
ATOM 3161 C CA . ASP A 1 424 ? -7.67200 48.03600 184.24300 1.000 36.55671 424 ASP A CA 1
ATOM 3162 C C . ASP A 1 424 ? -7.13000 47.21100 183.08000 1.000 34.71061 424 ASP A C 1
ATOM 3163 O O . ASP A 1 424 ? -6.84900 47.75600 182.01200 1.000 36.39232 424 ASP A O 1
ATOM 3168 N N . ARG A 1 425 ? -6.97900 45.90300 183.25400 1.000 32.12075 425 ARG A N 1
ATOM 3169 C CA . ARG A 1 425 ? -6.53200 45.02400 182.17800 1.000 28.91919 425 ARG A CA 1
ATOM 3170 C C . ARG A 1 425 ? -7.72000 44.18600 181.72200 1.000 29.86287 425 ARG A C 1
ATOM 3171 O O . ARG A 1 425 ? -8.22800 43.35100 182.47900 1.000 30.73909 425 ARG A O 1
ATOM 3179 N N . GLU A 1 426 ? -8.15200 44.40800 180.48300 1.000 34.64194 426 GLU A N 1
ATOM 3180 C CA . GLU A 1 426 ? -9.37200 43.81700 179.95800 1.000 29.02589 426 GLU A CA 1
ATOM 3181 C C . GLU A 1 426 ? -9.14900 42.36000 179.55700 1.000 29.21126 426 GLU A C 1
ATOM 3182 O O . GLU A 1 426 ? -8.01500 41.89300 179.40900 1.000 29.49814 426 GLU A O 1
ATOM 3188 N N . SER A 1 427 ? -10.25500 41.63700 179.38200 1.000 29.37085 427 SER A N 1
ATOM 3189 C CA . SER A 1 427 ? -10.16600 40.21900 179.05800 1.000 27.42345 427 SER A CA 1
ATOM 3190 C C . SER A 1 427 ? -11.47200 39.72200 178.45400 1.000 24.22942 427 SER A C 1
ATOM 3191 O O . SER A 1 427 ? -12.54700 40.26300 178.72100 1.000 29.14056 427 SER A O 1
ATOM 3194 N N . ILE A 1 428 ? -11.35200 38.68000 177.63300 1.000 25.37504 428 ILE A N 1
ATOM 3195 C CA . ILE A 1 428 ? -12.47900 37.92000 177.10700 1.000 24.41208 428 ILE A CA 1
ATOM 3196 C C . ILE A 1 428 ? -12.43500 36.53400 177.73100 1.000 24.71159 428 ILE A C 1
ATOM 3197 O O . ILE A 1 428 ? -11.35700 35.98100 177.98400 1.000 23.11127 428 ILE A O 1
ATOM 3202 N N . SER A 1 429 ? -13.61100 35.96400 177.97700 1.000 23.88365 429 SER A N 1
ATOM 3203 C CA . SER A 1 429 ? -13.72300 34.60700 178.49500 1.000 22.65125 429 SER A CA 1
ATOM 3204 C C . SER A 1 429 ? -14.52800 33.77300 177.51200 1.000 24.19922 429 SER A C 1
ATOM 3205 O O . SER A 1 429 ? -15.67800 34.10600 177.20500 1.000 30.57841 429 SER A O 1
ATOM 3208 N N . VAL A 1 430 ? -13.91700 32.70500 177.01100 1.000 20.32207 430 VAL A N 1
ATOM 3209 C CA . VAL A 1 430 ? -14.58500 31.71800 176.17200 1.000 23.53982 430 VAL A CA 1
ATOM 3210 C C . VAL A 1 430 ? -14.64400 30.41500 176.95500 1.000 28.99240 430 VAL A C 1
ATOM 3211 O O . VAL A 1 430 ? -13.61800 29.94000 177.45600 1.000 29.87202 430 VAL A O 1
ATOM 3215 N N . THR A 1 431 ? -15.83800 29.84300 177.07000 1.000 30.12922 431 THR A N 1
ATOM 3216 C CA . THR A 1 431 ? -16.07400 28.69200 177.92900 1.000 31.14136 431 THR A CA 1
ATOM 3217 C C . THR A 1 431 ? -16.67000 27.55200 177.12000 1.000 30.06721 431 THR A C 1
ATOM 3218 O O . THR A 1 431 ? -17.63700 27.75200 176.37800 1.000 32.28737 431 THR A O 1
ATOM 3222 N N . VAL A 1 432 ? -16.09700 26.36000 177.26600 1.000 28.95809 432 VAL A N 1
ATOM 3223 C CA . VAL A 1 432 ? -16.68900 25.14000 176.73600 1.000 32.81723 432 VAL A CA 1
ATOM 3224 C C . VAL A 1 432 ? -16.95300 24.19200 177.89800 1.000 33.49091 432 VAL A C 1
ATOM 3225 O O . VAL A 1 432 ? -16.26500 24.22800 178.92400 1.000 31.28190 432 VAL A O 1
ATOM 3229 N N . GLU A 1 433 ? -17.94400 23.33500 177.77600 1.000 30.22706 433 GLU A N 1
ATOM 3230 C CA . GLU A 1 433 ? -18.25500 22.36800 178.84500 1.000 33.69967 433 GLU A CA 1
ATOM 3231 C C . GLU A 1 433 ? -17.18900 21.27200 178.91700 1.000 34.61733 433 GLU A C 1
ATOM 3232 O O . GLU A 1 433 ? -16.79500 20.92300 180.02500 1.000 34.27555 433 GLU A O 1
ATOM 3238 N N . GLU A 1 434 ? -16.79500 20.72300 177.78000 1.000 31.92798 434 GLU A N 1
ATOM 3239 C CA . GLU A 1 434 ? -15.76800 19.66500 177.74600 1.000 32.21168 434 GLU A CA 1
ATOM 3240 C C . GLU A 1 434 ? -14.98100 19.73500 176.44400 1.000 32.81913 434 GLU A C 1
ATOM 3241 O O . GLU A 1 434 ? -15.56000 20.10200 175.42900 1.000 35.64214 434 GLU A O 1
ATOM 3247 N N . VAL A 1 435 ? -13.72900 19.29800 176.47100 1.000 33.33680 435 VAL A N 1
ATOM 3248 C CA . VAL A 1 435 ? -12.86800 19.35700 175.26300 1.000 28.98791 435 VAL A CA 1
ATOM 3249 C C . VAL A 1 435 ? -13.24800 18.14500 174.44600 1.000 30.93260 435 VAL A C 1
ATOM 3250 O O . VAL A 1 435 ? -12.71100 17.06600 174.67600 1.000 25.68335 435 VAL A O 1
ATOM 3254 N N . THR A 1 436 ? -14.14500 18.37500 173.50600 1.000 32.44526 436 THR A N 1
ATOM 3255 C CA . THR A 1 436 ? -14.71000 17.27200 172.71900 1.000 27.26607 436 THR A CA 1
ATOM 3256 C C . THR A 1 436 ? -14.43900 17.54600 171.26000 1.000 28.88939 436 THR A C 1
ATOM 3257 O O . THR A 1 436 ? -14.13300 18.67600 170.91900 1.000 30.38220 436 THR A O 1
ATOM 3261 N N . PRO A 1 437 ? -14.43800 16.50300 170.42500 1.000 30.19415 437 PRO A N 1
ATOM 3262 C CA . PRO A 1 437 ? -14.32600 16.70500 169.00000 1.000 27.87505 437 PRO A CA 1
ATOM 3263 C C . PRO A 1 437 ? -15.29600 17.79000 168.53500 1.000 28.22781 437 PRO A C 1
ATOM 3264 O O . PRO A 1 437 ? -14.88600 18.63600 167.80600 1.000 29.45372 437 PRO A O 1
ATOM 3268 N N . ARG A 1 438 ? -16.52700 17.74700 169.02700 1.000 28.75151 438 ARG A N 1
ATOM 3269 C CA . ARG A 1 438 ? -17.51400 18.73900 168.61500 1.000 29.56335 438 ARG A CA 1
ATOM 3270 C C . ARG A 1 438 ? -17.13600 20.14000 169.08200 1.000 28.29083 438 ARG A C 1
ATOM 3271 O O . ARG A 1 438 ? -17.29600 21.11300 168.33400 1.000 30.06209 438 ARG A O 1
ATOM 3279 N N . ALA A 1 439 ? -16.63500 20.26700 170.31300 1.000 28.55332 439 ALA A N 1
ATOM 3280 C CA . ALA A 1 439 ? -16.30100 21.58500 170.84400 1.000 27.15945 439 ALA A CA 1
ATOM 3281 C C . ALA A 1 439 ? -15.04800 22.15100 170.18600 1.000 28.87614 439 ALA A C 1
ATOM 3282 O O . ALA A 1 439 ? -14.98700 23.35000 169.88300 1.000 26.54406 439 ALA A O 1
ATOM 3284 N N . VAL A 1 440 ? -14.03600 21.30800 169.95800 1.000 26.22367 440 VAL A N 1
ATOM 3285 C CA . VAL A 1 440 ? -12.81000 21.77700 169.32000 1.000 26.85700 440 VAL A CA 1
ATOM 3286 C C . VAL A 1 440 ? -13.09200 22.23100 167.89300 1.000 28.33975 440 VAL A C 1
ATOM 3287 O O . VAL A 1 440 ? -12.60300 23.27900 167.45500 1.000 28.76675 440 VAL A O 1
ATOM 3291 N N . GLY A 1 441 ? -13.89100 21.46100 167.14700 1.000 27.42251 441 GLY A N 1
ATOM 3292 C CA . GLY A 1 441 ? -14.30900 21.90700 165.82900 1.000 28.27494 441 GLY A CA 1
ATOM 3293 C C . GLY A 1 441 ? -15.06400 23.22000 165.86500 1.000 29.99350 441 GLY A C 1
ATOM 3294 O O . GLY A 1 441 ? -14.95300 24.03100 164.94200 1.000 31.06676 441 GLY A O 1
ATOM 3295 N N . ALA A 1 442 ? -15.82800 23.45600 166.93500 1.000 29.61638 442 ALA A N 1
ATOM 3296 C CA . ALA A 1 442 ? -16.53800 24.72300 167.08500 1.000 31.07335 442 ALA A CA 1
ATOM 3297 C C . ALA A 1 442 ? -15.57800 25.86500 167.39500 1.000 28.27265 442 ALA A C 1
ATOM 3298 O O . ALA A 1 442 ? -15.77000 26.99300 166.92700 1.000 26.04227 442 ALA A O 1
ATOM 3300 N N . LEU A 1 443 ? -14.54100 25.59000 168.18800 1.000 26.66849 443 LEU A N 1
ATOM 3301 C CA . LEU A 1 443 ? -13.55900 26.61700 168.50800 1.000 26.61292 443 LEU A CA 1
ATOM 3302 C C . LEU A 1 443 ? -12.70900 26.97500 167.29700 1.000 27.05100 443 LEU A C 1
ATOM 3303 O O . LEU A 1 443 ? -12.32100 28.13800 167.14000 1.000 27.46667 443 LEU A O 1
ATOM 3308 N N . VAL A 1 444 ? -12.40600 26.00200 166.43500 1.000 27.35582 444 VAL A N 1
ATOM 3309 C CA . VAL A 1 444 ? -11.67700 26.30900 165.20500 1.000 28.03287 444 VAL A CA 1
ATOM 3310 C C . VAL A 1 444 ? -12.52800 27.18600 164.29600 1.000 30.11950 444 VAL A C 1
ATOM 3311 O O . VAL A 1 444 ? -12.05600 28.19100 163.75000 1.000 26.52325 444 VAL A O 1
ATOM 3315 N N . ALA A 1 445 ? -13.80200 26.81800 164.12900 1.000 28.00554 445 ALA A N 1
ATOM 3316 C CA . ALA A 1 445 ? -14.70000 27.59800 163.28900 1.000 25.95684 445 ALA A CA 1
ATOM 3317 C C . ALA A 1 445 ? -14.94200 28.98800 163.86000 1.000 28.00061 445 ALA A C 1
ATOM 3318 O O . ALA A 1 445 ? -15.07100 29.95200 163.09900 1.000 34.91542 445 ALA A O 1
ATOM 3320 N N . LEU A 1 446 ? -15.00200 29.11100 165.18800 1.000 28.34689 446 LEU A N 1
ATOM 3321 C CA . LEU A 1 446 ? -15.25800 30.40700 165.81000 1.000 29.12688 446 LEU A CA 1
ATOM 3322 C C . LEU A 1 446 ? -14.15400 31.40600 165.48100 1.000 29.16457 446 LEU A C 1
ATOM 3323 O O . LEU A 1 446 ? -14.42700 32.54200 165.07600 1.000 27.58418 446 LEU A O 1
ATOM 3328 N N . TYR A 1 447 ? -12.89600 30.99900 165.65100 1.000 29.79311 447 TYR A N 1
ATOM 3329 C CA . TYR A 1 447 ? -11.78500 31.91300 165.42200 1.000 26.29979 447 TYR A CA 1
ATOM 3330 C C . TYR A 1 447 ? -11.50800 32.12300 163.94100 1.000 27.28951 447 TYR A C 1
ATOM 3331 O O . TYR A 1 447 ? -10.97000 33.16900 163.56300 1.000 31.29720 447 TYR A O 1
ATOM 3340 N N . GLU A 1 448 ? -11.85900 31.15300 163.09400 1.000 27.75024 448 GLU A N 1
ATOM 3341 C CA . GLU A 1 448 ? -11.70200 31.34800 161.65600 1.000 28.38568 448 GLU A CA 1
ATOM 3342 C C . GLU A 1 448 ? -12.62000 32.45400 161.14800 1.000 26.60109 448 GLU A C 1
ATOM 3343 O O . GLU A 1 448 ? -12.20600 33.28600 160.33200 1.000 23.17926 448 GLU A O 1
ATOM 3349 N N . ARG A 1 449 ? -13.86500 32.49100 161.63000 1.000 32.62839 449 ARG A N 1
ATOM 3350 C CA . ARG A 1 449 ? -14.78000 33.54500 161.20300 1.000 32.11783 449 ARG A CA 1
ATOM 3351 C C . ARG A 1 449 ? -14.43600 34.87900 161.85400 1.000 28.58513 449 ARG A C 1
ATOM 3352 O O . ARG A 1 449 ? -14.53300 35.93100 161.21100 1.000 28.49251 449 ARG A O 1
ATOM 3360 N N . ALA A 1 450 ? -14.03100 34.85600 163.12800 1.000 26.22065 450 ALA A N 1
ATOM 3361 C CA . ALA A 1 450 ? -13.69600 36.09700 163.81900 1.000 28.83165 450 ALA A CA 1
ATOM 3362 C C . ALA A 1 450 ? -12.52700 36.80200 163.14700 1.000 26.57037 450 ALA A C 1
ATOM 3363 O O . ALA A 1 450 ? -12.50300 38.03700 163.06600 1.000 22.95144 450 ALA A O 1
ATOM 3365 N N . VAL A 1 451 ? -11.54900 36.03700 162.65700 1.000 26.09623 451 VAL A N 1
ATOM 3366 C CA . VAL A 1 451 ? -10.45500 36.63700 161.90100 1.000 26.00665 451 VAL A CA 1
ATOM 3367 C C . VAL A 1 451 ? -10.96600 37.21200 160.58300 1.000 23.00362 451 VAL A C 1
ATOM 3368 O O . VAL A 1 451 ? -10.60300 38.32900 160.19500 1.000 23.07171 451 VAL A O 1
ATOM 3372 N N . GLY A 1 452 ? -11.82700 36.47000 159.88300 1.000 26.23159 452 GLY A N 1
ATOM 3373 C CA . GLY A 1 452 ? -12.35500 36.96100 158.62000 1.000 23.88146 452 GLY A CA 1
ATOM 3374 C C . GLY A 1 452 ? -13.17700 38.22500 158.77700 1.000 24.59357 452 GLY A C 1
ATOM 3375 O O . GLY A 1 452 ? -13.09700 39.13600 157.95100 1.000 28.34622 452 GLY A O 1
ATOM 3376 N N . ILE A 1 453 ? -13.97600 38.30100 159.84200 1.000 25.08666 453 ILE A N 1
ATOM 3377 C CA . ILE A 1 453 ? -14.76500 39.50200 160.09100 1.000 25.39029 453 ILE A CA 1
ATOM 3378 C C . ILE A 1 453 ? -13.85900 40.66700 160.46900 1.000 25.27580 453 ILE A C 1
ATOM 3379 O O . ILE A 1 453 ? -14.08800 41.81000 160.05200 1.000 29.66611 453 ILE A O 1
ATOM 3384 N N . TYR A 1 454 ? -12.80600 40.39700 161.24500 1.000 25.92509 454 TYR A N 1
ATOM 3385 C CA . TYR A 1 454 ? -11.91500 41.46900 161.67800 1.000 26.52181 454 TYR A CA 1
ATOM 3386 C C . TYR A 1 454 ? -11.17000 42.08200 160.49900 1.000 27.12276 454 TYR A C 1
ATOM 3387 O O . TYR A 1 454 ? -10.95500 43.29900 160.45800 1.000 29.06631 454 TYR A O 1
ATOM 3396 N N . ALA A 1 455 ? -10.77100 41.25700 159.53000 1.000 26.26883 455 ALA A N 1
ATOM 3397 C CA . ALA A 1 455 ? -10.09200 41.78800 158.35400 1.000 25.23761 455 ALA A CA 1
ATOM 3398 C C . ALA A 1 455 ? -11.00100 42.70700 157.55100 1.000 31.00460 455 ALA A C 1
ATOM 3399 O O . ALA A 1 455 ? -10.51600 43.63700 156.89900 1.000 33.88616 455 ALA A O 1
ATOM 3401 N N . SER A 1 456 ? -12.31600 42.46800 157.58600 1.000 29.25438 456 SER A N 1
ATOM 3402 C CA . SER A 1 456 ? -13.24900 43.37200 156.91700 1.000 30.45198 456 SER A CA 1
ATOM 3403 C C . SER A 1 456 ? -13.36300 44.70100 157.64900 1.000 32.24680 456 SER A C 1
ATOM 3404 O O . SER A 1 456 ? -13.54400 45.74600 157.01200 1.000 37.72835 456 SER A O 1
ATOM 3407 N N . LEU A 1 457 ? -13.27400 44.68000 158.98000 1.000 30.03613 457 LEU A N 1
ATOM 3408 C CA . LEU A 1 457 ? -13.34500 45.91500 159.75100 1.000 30.79965 457 LEU A CA 1
ATOM 3409 C C . LEU A 1 457 ? -12.13900 46.80500 159.47400 1.000 33.97751 457 LEU A C 1
ATOM 3410 O O . LEU A 1 457 ? -12.27200 48.03100 159.38600 1.000 34.60398 457 LEU A O 1
ATOM 3415 N N . VAL A 1 458 ? -10.95100 46.20400 159.33500 1.000 32.07221 458 VAL A N 1
ATOM 3416 C CA . VAL A 1 458 ? -9.74300 46.96100 159.02700 1.000 30.36609 458 VAL A CA 1
ATOM 3417 C C . VAL A 1 458 ? -9.44900 46.99900 157.53500 1.000 33.14188 458 VAL A C 1
ATOM 3418 O O . VAL A 1 458 ? -8.42800 47.57300 157.13100 1.000 41.77526 458 VAL A O 1
ATOM 3422 N N . ASN A 1 459 ? -10.30000 46.38600 156.70600 1.000 34.95543 459 ASN A N 1
ATOM 3423 C CA . ASN A 1 459 ? -10.26700 46.54900 155.24800 1.000 37.14103 459 ASN A CA 1
ATOM 3424 C C . ASN A 1 459 ? -8.99200 45.96300 154.63000 1.000 38.85827 459 ASN A C 1
ATOM 3425 O O . ASN A 1 459 ? -8.28500 46.62800 153.87300 1.000 38.37923 459 ASN A O 1
ATOM 3430 N N . ILE A 1 460 ? -8.70300 44.69800 154.95000 1.000 33.18870 460 ILE A N 1
ATOM 3431 C CA . ILE A 1 460 ? -7.55300 44.00800 154.38100 1.000 32.61816 460 ILE A CA 1
ATOM 3432 C C . ILE A 1 460 ? -7.97900 42.63600 153.88000 1.000 32.50668 460 ILE A C 1
ATOM 3433 O O . ILE A 1 460 ? -9.00600 42.08600 154.28500 1.000 32.52846 460 ILE A O 1
ATOM 3438 N N . ASN A 1 461 ? -7.16200 42.08400 152.99000 1.000 30.30030 461 ASN A N 1
ATOM 3439 C CA . ASN A 1 461 ? -7.36100 40.72400 152.51100 1.000 31.65335 461 ASN A CA 1
ATOM 3440 C C . ASN A 1 461 ? -6.70000 39.76100 153.49000 1.000 31.75298 461 ASN A C 1
ATOM 3441 O O . ASN A 1 461 ? -5.48800 39.82900 153.71900 1.000 33.24673 461 ASN A O 1
ATOM 3446 N N . ALA A 1 462 ? -7.49800 38.87200 154.07200 1.000 31.59950 462 ALA A N 1
ATOM 3447 C CA . ALA A 1 462 ? -7.04000 37.98400 155.12900 1.000 28.25842 462 ALA A CA 1
ATOM 3448 C C . ALA A 1 462 ? -6.50000 36.65900 154.61400 1.000 31.67369 462 ALA A C 1
ATOM 3449 O O . ALA A 1 462 ? -6.07100 35.82900 155.42200 1.000 31.04209 462 ALA A O 1
ATOM 3451 N N . TYR A 1 463 ? -6.50200 36.43600 153.30300 1.000 32.51191 463 TYR A N 1
ATOM 3452 C CA . TYR A 1 463 ? -6.32300 35.09300 152.78000 1.000 31.04801 463 TYR A CA 1
ATOM 3453 C C . TYR A 1 463 ? -5.08700 34.92300 151.90900 1.000 34.16173 463 TYR A C 1
ATOM 3454 O O . TYR A 1 463 ? -4.83000 33.80600 151.44600 1.000 33.51530 463 TYR A O 1
ATOM 3463 N N . HIS A 1 464 ? -4.30200 35.97500 151.69600 1.000 35.41387 464 HIS A N 1
ATOM 3464 C CA . HIS A 1 464 ? -3.03000 35.86000 151.00000 1.000 35.98226 464 HIS A CA 1
ATOM 3465 C C . HIS A 1 464 ? -1.88200 36.03000 151.98700 1.000 36.30176 464 HIS A C 1
ATOM 3466 O O . HIS A 1 464 ? -2.07800 36.36100 153.15800 1.000 38.35846 464 HIS A O 1
ATOM 3473 N N . GLN A 1 465 ? -0.66900 35.77100 151.50300 1.000 37.64312 465 GLN A N 1
ATOM 3474 C CA . GLN A 1 465 ? 0.54000 35.77500 152.32600 1.000 35.55770 465 GLN A CA 1
ATOM 3475 C C . GLN A 1 465 ? 1.65100 36.51900 151.59600 1.000 40.83308 465 GLN A C 1
ATOM 3476 O O . GLN A 1 465 ? 2.63900 35.91200 151.16500 1.000 47.97385 465 GLN A O 1
ATOM 3482 N N . PRO A 1 466 ? 1.52800 37.84200 151.44200 1.000 39.73963 466 PRO A N 1
ATOM 3483 C CA . PRO A 1 466 ? 2.57900 38.58500 150.73300 1.000 37.12787 466 PRO A CA 1
ATOM 3484 C C . PRO A 1 466 ? 3.84000 38.78300 151.54800 1.000 34.02153 466 PRO A C 1
ATOM 3485 O O . PRO A 1 466 ? 4.90600 38.98700 150.95700 1.000 38.08783 466 PRO A O 1
ATOM 3489 N N . GLY A 1 467 ? 3.75800 38.71700 152.87800 1.000 33.36410 467 GLY A N 1
ATOM 3490 C CA . GLY A 1 467 ? 4.90900 39.00400 153.71200 1.000 33.93130 467 GLY A CA 1
ATOM 3491 C C . GLY A 1 467 ? 5.92700 37.88700 153.77400 1.000 35.88572 467 GLY A C 1
ATOM 3492 O O . GLY A 1 467 ? 7.08000 38.14000 154.14400 1.000 35.94322 467 GLY A O 1
ATOM 3493 N N . VAL A 1 468 ? 5.53000 36.65600 153.42800 1.000 37.71831 468 VAL A N 1
ATOM 3494 C CA . VAL A 1 468 ? 6.46400 35.53100 153.44100 1.000 36.02311 468 VAL A CA 1
ATOM 3495 C C . VAL A 1 468 ? 7.33400 35.47000 152.19800 1.000 38.40791 468 VAL A C 1
ATOM 3496 O O . VAL A 1 468 ? 8.27300 34.66700 152.15500 1.000 37.53666 468 VAL A O 1
ATOM 3500 N N . GLU A 1 469 ? 7.06000 36.30200 151.19100 1.000 37.76285 469 GLU A N 1
ATOM 3501 C CA . GLU A 1 469 ? 7.80700 36.21900 149.94000 1.000 37.52523 469 GLU A CA 1
ATOM 3502 C C . GLU A 1 469 ? 9.21100 36.78700 150.08600 1.000 37.23708 469 GLU A C 1
ATOM 3503 O O . GLU A 1 469 ? 10.15500 36.28700 149.46300 1.000 42.03886 469 GLU A O 1
ATOM 3509 N N . ALA A 1 470 ? 9.37100 37.83400 150.89900 1.000 37.99983 470 ALA A N 1
ATOM 3510 C CA . ALA A 1 470 ? 10.67300 38.48300 151.01500 1.000 34.60038 470 ALA A CA 1
ATOM 3511 C C . ALA A 1 470 ? 11.70600 37.54500 151.62900 1.000 37.63569 470 ALA A C 1
ATOM 3512 O O . ALA A 1 470 ? 12.85300 37.48000 151.16500 1.000 34.48143 470 ALA A O 1
ATOM 3514 N N . GLY A 1 471 ? 11.31900 36.80700 152.67500 1.000 36.23509 471 GLY A N 1
ATOM 3515 C CA . GLY A 1 471 ? 12.21300 35.81300 153.24600 1.000 31.99309 471 GLY A CA 1
ATOM 3516 C C . GLY A 1 471 ? 12.44200 34.62300 152.34100 1.000 35.17880 471 GLY A C 1
ATOM 3517 O O . GLY A 1 471 ? 13.47800 33.95700 152.44900 1.000 35.76809 471 GLY A O 1
ATOM 3518 N N . LYS A 1 472 ? 11.49300 34.34300 151.44700 1.000 38.15832 472 LYS A N 1
ATOM 3519 C CA . LYS A 1 472 ? 11.64600 33.22800 150.51600 1.000 37.87695 472 LYS A CA 1
ATOM 3520 C C . LYS A 1 472 ? 12.74100 33.50600 149.49200 1.000 38.75016 472 LYS A C 1
ATOM 3521 O O . LYS A 1 472 ? 13.52700 32.61200 149.15000 1.000 38.40088 472 LYS A O 1
ATOM 3527 N N . LYS A 1 473 ? 12.81200 34.74100 148.99400 1.000 35.92677 473 LYS A N 1
ATOM 3528 C CA . LYS A 1 473 ? 13.83600 35.08900 148.01600 1.000 35.84834 473 LYS A CA 1
ATOM 3529 C C . LYS A 1 473 ? 15.19800 35.27700 148.67000 1.000 40.04696 473 LYS A C 1
ATOM 3530 O O . LYS A 1 473 ? 16.21800 34.85400 148.11400 1.000 40.88320 473 LYS A O 1
ATOM 3536 N N . ALA A 1 474 ? 15.23500 35.92100 149.83900 1.000 41.81192 474 ALA A N 1
ATOM 3537 C CA . ALA A 1 474 ? 16.50800 36.14200 150.51700 1.000 40.42630 474 ALA A CA 1
ATOM 3538 C C . ALA A 1 474 ? 17.15900 34.82500 150.91800 1.000 36.26018 474 ALA A C 1
ATOM 3539 O O . ALA A 1 474 ? 18.39100 34.71600 150.91700 1.000 32.44222 474 ALA A O 1
ATOM 3541 N N . ALA A 1 475 ? 16.35200 33.81500 151.25300 1.000 36.07535 475 ALA A N 1
ATOM 3542 C CA . ALA A 1 475 ? 16.90000 32.50600 151.59100 1.000 31.38183 475 ALA A CA 1
ATOM 3543 C C . ALA A 1 475 ? 17.42700 31.79200 150.35300 1.000 34.29454 475 ALA A C 1
ATOM 3544 O O . ALA A 1 475 ? 18.42700 31.06900 150.42500 1.000 35.00473 475 ALA A O 1
ATOM 3546 N N . GLY A 1 476 ? 16.76500 31.97700 149.20900 1.000 32.69469 476 GLY A N 1
ATOM 3547 C CA . GLY A 1 476 ? 17.26100 31.38800 147.97700 1.000 32.03569 476 GLY A CA 1
ATOM 3548 C C . GLY A 1 476 ? 18.54000 32.03400 147.48400 1.000 35.38976 476 GLY A C 1
ATOM 3549 O O . GLY A 1 476 ? 19.37500 31.36900 146.86400 1.000 38.65083 476 GLY A O 1
ATOM 3550 N N . GLU A 1 477 ? 18.71600 33.33000 147.75400 1.000 34.06591 477 GLU A N 1
ATOM 3551 C CA . GLU A 1 477 ? 19.94400 34.01200 147.36000 1.000 34.56748 477 GLU A CA 1
ATOM 3552 C C . GLU A 1 477 ? 21.12600 33.58800 148.22300 1.000 38.00839 477 GLU A C 1
ATOM 3553 O O . GLU A 1 477 ? 22.26800 33.59200 147.74800 1.000 39.84925 477 GLU A O 1
ATOM 3559 N N . VAL A 1 478 ? 20.87900 33.21900 149.48400 1.000 37.56892 478 VAL A N 1
ATOM 3560 C CA . VAL A 1 478 ? 21.95700 32.71100 150.32700 1.000 34.64583 478 VAL A CA 1
ATOM 3561 C C . VAL A 1 478 ? 22.45500 31.37200 149.79800 1.000 39.98274 478 VAL A C 1
ATOM 3562 O O . VAL A 1 478 ? 23.66300 31.16900 149.62100 1.000 40.78928 478 VAL A O 1
ATOM 3566 N N . LEU A 1 479 ? 21.53300 30.44100 149.53100 1.000 36.13495 479 LEU A N 1
ATOM 3567 C CA . LEU A 1 479 ? 21.92300 29.15600 148.95600 1.000 41.10235 479 LEU A CA 1
ATOM 3568 C C . LEU A 1 479 ? 22.60900 29.33900 147.60800 1.000 42.73954 479 LEU A C 1
ATOM 3569 O O . LEU A 1 479 ? 23.53900 28.59600 147.27100 1.000 42.50503 479 LEU A O 1
ATOM 3574 N N . ALA A 1 480 ? 22.16100 30.32300 146.82100 1.000 41.41058 480 ALA A N 1
ATOM 3575 C CA . ALA A 1 480 ? 22.83500 30.62500 145.56300 1.000 41.13112 480 ALA A CA 1
ATOM 3576 C C . ALA A 1 480 ? 24.22200 31.20100 145.81000 1.000 41.34744 480 ALA A C 1
ATOM 3577 O O . ALA A 1 480 ? 25.16100 30.92700 145.05400 1.000 39.97015 480 ALA A O 1
ATOM 3579 N N . LEU A 1 481 ? 24.37000 32.00200 146.86400 1.000 41.16585 481 LEU A N 1
ATOM 3580 C CA . LEU A 1 481 ? 25.68000 32.54800 147.18700 1.000 42.41383 481 LEU A CA 1
ATOM 3581 C C . LEU A 1 481 ? 26.63200 31.46600 147.68100 1.000 41.42362 481 LEU A C 1
ATOM 3582 O O . LEU A 1 481 ? 27.83300 31.52500 147.39800 1.000 40.90826 481 LEU A O 1
ATOM 3587 N N . GLN A 1 482 ? 26.11600 30.46700 148.40100 1.000 39.89574 482 GLN A N 1
ATOM 3588 C CA . GLN A 1 482 ? 26.97500 29.41300 148.93300 1.000 41.68703 482 GLN A CA 1
ATOM 3589 C C . GLN A 1 482 ? 27.64000 28.61800 147.81400 1.000 42.11054 482 GLN A C 1
ATOM 3590 O O . GLN A 1 482 ? 28.80800 28.23200 147.92600 1.000 51.14686 482 GLN A O 1
ATOM 3596 N N . LYS A 1 483 ? 26.91400 28.36900 146.72000 1.000 46.19679 483 LYS A N 1
ATOM 3597 C CA . LYS A 1 483 ? 27.47800 27.59300 145.62100 1.000 44.53846 483 LYS A CA 1
ATOM 3598 C C . LYS A 1 483 ? 28.55100 28.37300 144.87300 1.000 43.28021 483 LYS A C 1
ATOM 3599 O O . LYS A 1 483 ? 29.52500 27.78200 144.39300 1.000 44.89830 483 LYS A O 1
ATOM 3605 N N . ARG A 1 484 ? 28.38700 29.69100 144.75500 1.000 44.60358 484 ARG A N 1
ATOM 3606 C CA . ARG A 1 484 ? 29.45700 30.51500 144.20000 1.000 43.40080 484 ARG A CA 1
ATOM 3607 C C . ARG A 1 484 ? 30.69200 30.48300 145.09100 1.000 50.09883 484 ARG A C 1
ATOM 3608 O O . ARG A 1 484 ? 31.82700 30.50200 144.59600 1.000 48.71104 484 ARG A O 1
ATOM 3616 N N . VAL A 1 485 ? 30.49000 30.43800 146.41000 1.000 46.61517 485 VAL A N 1
ATOM 3617 C CA . VAL A 1 485 ? 31.61600 30.32100 147.33300 1.000 44.98957 485 VAL A CA 1
ATOM 3618 C C . VAL A 1 485 ? 32.34400 29.00300 147.10600 1.000 48.68028 485 VAL A C 1
ATOM 3619 O O . VAL A 1 485 ? 33.57000 28.96900 146.95000 1.000 52.34108 485 VAL A O 1
ATOM 3623 N N . LEU A 1 486 ? 31.59500 27.89800 147.07600 1.000 44.73088 486 LEU A N 1
ATOM 3624 C CA . LEU A 1 486 ? 32.19600 26.60800 146.75400 1.000 49.23705 486 LEU A CA 1
ATOM 3625 C C . LEU A 1 486 ? 32.81500 26.60900 145.36300 1.000 55.15189 486 LEU A C 1
ATOM 3626 O O . LEU A 1 486 ? 33.80600 25.90900 145.12500 1.000 57.30077 486 LEU A O 1
ATOM 3631 N N . THR A 1 487 ? 32.21600 27.30900 144.41600 1.000 48.62476 487 THR A N 1
ATOM 3632 C CA . THR A 1 487 ? 32.76400 27.26700 143.04800 1.000 52.75880 487 THR A CA 1
ATOM 3633 C C . THR A 1 487 ? 34.10000 28.00300 143.07200 1.000 53.41865 487 THR A C 1
ATOM 3634 O O . THR A 1 487 ? 35.07600 27.46300 142.56500 1.000 57.33305 487 THR A O 1
ATOM 3638 N N . VAL A 1 488 ? 34.12400 29.18200 143.67300 1.000 53.93313 488 VAL A N 1
ATOM 3639 C CA . VAL A 1 488 ? 35.35700 30.00700 143.76400 1.000 55.54629 488 VAL A CA 1
ATOM 3640 C C . VAL A 1 488 ? 36.42100 29.29500 144.60400 1.000 60.15922 488 VAL A C 1
ATOM 3641 O O . VAL A 1 488 ? 37.60100 29.47300 144.31100 1.000 62.72989 488 VAL A O 1
ATOM 3645 N N . LEU A 1 489 ? 36.01900 28.59200 145.65700 1.000 59.05587 489 LEU A N 1
ATOM 3646 C CA . LEU A 1 489 ? 36.96900 27.83900 146.51500 1.000 59.49019 489 LEU A CA 1
ATOM 3647 C C . LEU A 1 489 ? 37.58800 26.60300 145.84800 1.000 68.29453 489 LEU A C 1
ATOM 3648 O O . LEU A 1 489 ? 38.74800 26.33100 146.13100 1.000 76.87862 489 LEU A O 1
ATOM 3653 N N . ASN A 1 490 ? 36.84300 25.84100 145.05100 1.000 68.94476 490 ASN A N 1
ATOM 3654 C CA . ASN A 1 490 ? 37.40100 24.57300 144.50600 1.000 76.89506 490 ASN A CA 1
ATOM 3655 C C . ASN A 1 490 ? 38.55100 24.87200 143.54000 1.000 82.58385 490 ASN A C 1
ATOM 3656 O O . ASN A 1 490 ? 39.39400 23.99200 143.31400 1.000 88.01664 490 ASN A O 1
ATOM 3661 N N . GLU A 1 491 ? 38.65700 26.09500 143.05700 1.000 74.44753 491 GLU A N 1
ATOM 3662 C CA . GLU A 1 491 ? 39.95500 26.55000 142.51200 1.000 78.29769 491 GLU A CA 1
ATOM 3663 C C . GLU A 1 491 ? 41.11100 26.19900 143.46400 1.000 87.36893 491 GLU A C 1
ATOM 3664 O O . GLU A 1 491 ? 42.09700 25.61900 142.98100 1.000 92.97886 491 GLU A O 1
ATOM 3670 N N . ALA A 1 492 ? 41.00900 26.51500 144.75900 1.000 84.50215 492 ALA A N 1
ATOM 3671 C CA . ALA A 1 492 ? 42.06800 26.11700 145.71700 1.000 85.03425 492 ALA A CA 1
ATOM 3672 C C . ALA A 1 492 ? 42.18600 24.59000 145.73600 1.000 92.57757 492 ALA A C 1
ATOM 3673 O O . ALA A 1 492 ? 43.31400 24.08900 145.77200 1.000 87.17950 492 ALA A O 1
ATOM 3675 N N . SER A 1 493 ? 41.05600 23.88200 145.71900 1.000 112.60169 493 SER A N 1
ATOM 3676 C CA . SER A 1 493 ? 41.06300 22.39800 145.66300 1.000 103.79551 493 SER A CA 1
ATOM 3677 C C . SER A 1 493 ? 41.65900 21.88300 144.35600 1.000 116.05391 493 SER A C 1
ATOM 3678 O O . SER A 1 493 ? 42.41600 20.90800 144.41400 1.000 135.11840 493 SER A O 1
ATOM 3681 N N . CYS A 1 494 ? 41.32000 22.48100 143.21800 1.000 101.02801 494 CYS A N 1
ATOM 3682 C CA . CYS A 1 494 ? 41.80400 21.88200 141.94700 1.000 102.78304 494 CYS A CA 1
ATOM 3683 C C . CYS A 1 494 ? 42.32000 22.91600 140.94600 1.000 98.14693 494 CYS A C 1
ATOM 3684 O O . CYS A 1 494 ? 41.65400 23.10000 139.91400 1.000 98.67302 494 CYS A O 1
ATOM 3687 N N . LYS A 1 495 ? 43.42000 23.59400 141.24800 1.000 96.34683 495 LYS A N 1
ATOM 3688 C CA . LYS A 1 495 ? 44.13100 24.46900 140.28200 1.000 95.55384 495 LYS A CA 1
ATOM 3689 C C . LYS A 1 495 ? 45.53800 24.61500 140.84300 1.000 103.66424 495 LYS A C 1
ATOM 3690 O O . LYS A 1 495 ? 45.65700 24.65900 142.08100 1.000 104.42980 495 LYS A O 1
ATOM 3696 N N . ASP A 1 496 ? 46.53700 24.61500 139.96000 1.000 121.10386 496 ASP A N 1
ATOM 3697 C CA . ASP A 1 496 ? 47.91300 24.33300 140.42400 1.000 122.62219 496 ASP A CA 1
ATOM 3698 C C . ASP A 1 496 ? 48.37100 25.55900 141.18500 1.000 130.45363 496 ASP A C 1
ATOM 3699 O O . ASP A 1 496 ? 49.22400 25.40700 142.07400 1.000 131.24516 496 ASP A O 1
ATOM 3704 N N . PRO A 1 497 ? 47.81100 26.75600 140.92100 1.000 104.02112 497 PRO A N 1
ATOM 3705 C CA . PRO A 1 497 ? 48.15700 27.90200 141.72900 1.000 94.56240 497 PRO A CA 1
ATOM 3706 C C . PRO A 1 497 ? 47.26700 27.72100 142.96400 1.000 89.44063 497 PRO A C 1
ATOM 3707 O O . PRO A 1 497 ? 46.47500 28.58800 143.23200 1.000 86.52064 497 PRO A O 1
ATOM 3711 N N . ALA A 1 498 ? 47.44700 26.60800 143.69000 1.000 88.96543 498 ALA A N 1
ATOM 3712 C CA . ALA A 1 498 ? 46.66200 26.36300 144.92000 1.000 81.70424 498 ALA A CA 1
ATOM 3713 C C . ALA A 1 498 ? 47.03700 27.45500 145.91100 1.000 80.50396 498 ALA A C 1
ATOM 3714 O O . ALA A 1 498 ? 48.23700 27.60500 146.18500 1.000 80.08347 498 ALA A O 1
ATOM 3716 N N . GLU A 1 499 ? 46.04300 28.16100 146.44500 1.000 77.38908 499 GLU A N 1
ATOM 3717 C CA . GLU A 1 499 ? 46.31800 29.32900 147.30900 1.000 70.80974 499 GLU A CA 1
ATOM 3718 C C . GLU A 1 499 ? 45.09600 29.56100 148.18900 1.000 75.51777 499 GLU A C 1
ATOM 3719 O O . GLU A 1 499 ? 44.01800 29.08000 147.83500 1.000 73.08850 499 GLU A O 1
ATOM 3725 N N . PRO A 1 500 ? 45.21700 30.26700 149.36000 1.000 75.31580 500 PRO A N 1
ATOM 3726 C CA . PRO A 1 500 ? 44.12700 30.52900 150.28200 1.000 71.45235 500 PRO A CA 1
ATOM 3727 C C . PRO A 1 500 ? 43.48700 31.89100 150.01400 1.000 68.54935 500 PRO A C 1
ATOM 3728 O O . PRO A 1 500 ? 44.20200 32.85500 149.93100 1.000 69.09729 500 PRO A O 1
ATOM 3732 N N . LEU A 1 501 ? 42.16100 31.92300 149.92200 1.000 66.12946 501 LEU A N 1
ATOM 3733 C CA . LEU A 1 501 ? 41.45900 33.18000 149.59000 1.000 65.99779 501 LEU A CA 1
ATOM 3734 C C . LEU A 1 501 ? 41.02200 33.90200 150.86500 1.000 64.94123 501 LEU A C 1
ATOM 3735 O O . LEU A 1 501 ? 40.40200 33.27300 151.72000 1.000 62.11542 501 LEU A O 1
ATOM 3740 N N . THR A 1 502 ? 41.34200 35.19100 150.95100 1.000 71.69491 502 THR A N 1
ATOM 3741 C CA . THR A 1 502 ? 40.80400 36.05500 151.99000 1.000 62.36808 502 THR A CA 1
ATOM 3742 C C . THR A 1 502 ? 39.32100 36.31300 151.73900 1.000 62.00310 502 THR A C 1
ATOM 3743 O O . THR A 1 502 ? 38.79100 36.04500 150.65800 1.000 74.04440 502 THR A O 1
ATOM 3747 N N . LEU A 1 503 ? 38.64600 36.84000 152.76400 1.000 62.02305 503 LEU A N 1
ATOM 3748 C CA . LEU A 1 503 ? 37.21300 37.09300 152.64400 1.000 56.46635 503 LEU A CA 1
ATOM 3749 C C . LEU A 1 503 ? 36.91800 38.05800 151.50300 1.000 59.39612 503 LEU A C 1
ATOM 3750 O O . LEU A 1 503 ? 36.01600 37.82100 150.69200 1.000 55.15414 503 LEU A O 1
ATOM 3755 N N . GLU A 1 504 ? 37.67700 39.15300 151.42000 1.000 59.78238 504 GLU A N 1
ATOM 3756 C CA . GLU A 1 504 ? 37.53900 40.06100 150.28900 1.000 56.08228 504 GLU A CA 1
ATOM 3757 C C . GLU A 1 504 ? 37.88700 39.38100 148.97000 1.000 60.35697 504 GLU A C 1
ATOM 3758 O O . GLU A 1 504 ? 37.40400 39.80900 147.91600 1.000 58.61064 504 GLU A O 1
ATOM 3764 N N . GLN A 1 505 ? 38.69600 38.31900 149.00800 1.000 61.28814 505 GLN A N 1
ATOM 3765 C CA . GLN A 1 505 ? 39.06600 37.61400 147.78700 1.000 61.03814 505 GLN A CA 1
ATOM 3766 C C . GLN A 1 505 ? 38.01600 36.59300 147.36800 1.000 58.57152 505 GLN A C 1
ATOM 3767 O O . GLN A 1 505 ? 37.85600 36.33800 146.16900 1.000 58.93036 505 GLN A O 1
ATOM 3773 N N . ILE A 1 506 ? 37.30600 35.98900 148.32500 1.000 58.98394 506 ILE A N 1
ATOM 3774 C CA . ILE A 1 506 ? 36.18700 35.12200 147.96600 1.000 58.95438 506 ILE A CA 1
ATOM 3775 C C . ILE A 1 506 ? 35.07000 35.94500 147.34000 1.000 59.76477 506 ILE A C 1
ATOM 3776 O O . ILE A 1 506 ? 34.47200 35.54500 146.33400 1.000 57.35483 506 ILE A O 1
ATOM 3781 N N . ALA A 1 507 ? 34.93800 37.17700 147.82300 1.000 60.37062 507 ALA A N 1
ATOM 3782 C CA . ALA A 1 507 ? 33.79200 38.04700 147.49800 1.000 56.16904 507 ALA A CA 1
ATOM 3783 C C . ALA A 1 507 ? 33.92700 38.58200 146.07900 1.000 60.60084 507 ALA A C 1
ATOM 3784 O O . ALA A 1 507 ? 32.97100 38.42800 145.31100 1.000 62.90141 507 ALA A O 1
ATOM 3786 N N . ASP A 1 508 ? 35.06400 39.19100 145.75500 1.000 60.76274 508 ASP A N 1
ATOM 3787 C CA . ASP A 1 508 ? 35.28100 39.78300 144.41300 1.000 63.85957 508 ASP A CA 1
ATOM 3788 C C . ASP A 1 508 ? 35.25600 38.70000 143.33000 1.000 61.74363 508 ASP A C 1
ATOM 3789 O O . ASP A 1 508 ? 34.68300 38.95500 142.27100 1.000 63.78063 508 ASP A O 1
ATOM 3794 N N . ARG A 1 509 ? 35.82000 37.52600 143.60200 1.000 60.93152 509 ARG A N 1
ATOM 3795 C CA . ARG A 1 509 ? 35.78700 36.41100 142.62200 1.000 59.01390 509 ARG A CA 1
ATOM 3796 C C . ARG A 1 509 ? 34.38300 35.82200 142.46500 1.000 59.78341 509 ARG A C 1
ATOM 3797 O O . ARG A 1 509 ? 34.08600 35.33400 141.37500 1.000 59.06003 509 ARG A O 1
ATOM 3805 N N . CYS A 1 510 ? 33.57100 35.83300 143.52400 1.000 62.26814 510 CYS A N 1
ATOM 3806 C CA . CYS A 1 510 ? 32.15600 35.50500 143.40900 1.000 60.69644 510 CYS A CA 1
ATOM 3807 C C . CYS A 1 510 ? 31.37700 36.57700 142.65900 1.000 61.97016 510 CYS A C 1
ATOM 3808 O O . CYS A 1 510 ? 30.19600 36.36300 142.36600 1.000 61.85934 510 CYS A O 1
ATOM 3811 N N . HIS A 1 511 ? 32.00400 37.71800 142.35700 1.000 60.23117 511 HIS A N 1
ATOM 3812 C CA . HIS A 1 511 ? 31.33200 38.87300 141.75900 1.000 63.53873 511 HIS A CA 1
ATOM 3813 C C . HIS A 1 511 ? 30.17500 39.36200 142.62700 1.000 60.79283 511 HIS A C 1
ATOM 3814 O O . HIS A 1 511 ? 29.22300 39.97100 142.13000 1.000 61.35822 511 HIS A O 1
ATOM 3821 N N . CYS A 1 512 ? 30.25800 39.08700 143.92900 1.000 58.97596 512 CYS A N 1
ATOM 3822 C CA . CYS A 1 512 ? 29.30400 39.56900 144.92700 1.000 54.35617 512 CYS A CA 1
ATOM 3823 C C . CYS A 1 512 ? 30.08500 40.26900 146.03300 1.000 51.69102 512 CYS A C 1
ATOM 3824 O O . CYS A 1 512 ? 30.18800 39.76300 147.15700 1.000 50.96242 512 CYS A O 1
ATOM 3827 N N . PRO A 1 513 ? 30.65700 41.44200 145.74400 1.000 55.78532 513 PRO A N 1
ATOM 3828 C CA . PRO A 1 513 ? 31.52900 42.07600 146.74600 1.000 53.10163 513 PRO A CA 1
ATOM 3829 C C . PRO A 1 513 ? 30.78100 42.58000 147.96800 1.000 53.20043 513 PRO A C 1
ATOM 3830 O O . PRO A 1 513 ? 31.28200 42.44200 149.09200 1.000 54.35016 513 PRO A O 1
ATOM 3834 N N . GLU A 1 514 ? 29.58300 43.12600 147.77500 1.000 51.40924 514 GLU A N 1
ATOM 3835 C CA . GLU A 1 514 ? 28.81800 43.71200 148.90100 1.000 51.69287 514 GLU A CA 1
ATOM 3836 C C . GLU A 1 514 ? 28.24600 42.61100 149.80100 1.000 47.59457 514 GLU A C 1
ATOM 3837 O O . GLU A 1 514 ? 27.77200 42.94900 150.88700 1.000 45.80875 514 GLU A O 1
ATOM 3843 N N . ASP A 1 515 ? 28.36700 41.35100 149.40300 1.000 43.65479 515 ASP A N 1
ATOM 3844 C CA . ASP A 1 515 ? 27.79900 40.20900 150.16100 1.000 43.88102 515 ASP A CA 1
ATOM 3845 C C . ASP A 1 515 ? 28.87500 39.62600 151.06600 1.000 41.61332 515 ASP A C 1
ATOM 3846 O O . ASP A 1 515 ? 28.71800 38.49800 151.49100 1.000 41.09084 515 ASP A O 1
ATOM 3851 N N . ILE A 1 516 ? 29.95500 40.36900 151.27900 1.000 43.82480 516 ILE A N 1
ATOM 3852 C CA . ILE A 1 516 ? 31.08100 39.93200 152.14600 1.000 42.24099 516 ILE A CA 1
ATOM 3853 C C . ILE A 1 516 ? 30.54400 39.34600 153.45400 1.000 43.05022 516 ILE A C 1
ATOM 3854 O O . ILE A 1 516 ? 31.04900 38.29900 153.86400 1.000 40.27029 516 ILE A O 1
ATOM 3859 N N . GLU A 1 517 ? 29.57600 40.01600 154.08900 1.000 40.53920 517 GLU A N 1
ATOM 3860 C CA . GLU A 1 517 ? 29.13100 39.51600 155.38700 1.000 35.34003 517 GLU A CA 1
ATOM 3861 C C . GLU A 1 517 ? 28.50700 38.13400 155.25700 1.000 35.87855 517 GLU A C 1
ATOM 3862 O O . GLU A 1 517 ? 28.79900 37.23100 156.05100 1.000 38.53348 517 GLU A O 1
ATOM 3868 N N . MET A 1 518 ? 27.63900 37.95300 154.26000 1.000 33.32986 518 MET A N 1
ATOM 3869 C CA . MET A 1 518 ? 26.99200 36.66200 154.07500 1.000 34.66642 518 MET A CA 1
ATOM 3870 C C . MET A 1 518 ? 28.00200 35.58500 153.70900 1.000 33.97870 518 MET A C 1
ATOM 3871 O O . MET A 1 518 ? 27.83100 34.42100 154.08700 1.000 32.49396 518 MET A O 1
ATOM 3876 N N . ILE A 1 519 ? 29.06100 35.95100 152.98400 1.000 36.20720 519 ILE A N 1
ATOM 3877 C CA . ILE A 1 519 ? 30.11500 34.99100 152.66800 1.000 33.41711 519 ILE A CA 1
ATOM 3878 C C . ILE A 1 519 ? 30.81400 34.53700 153.94100 1.000 36.09927 519 ILE A C 1
ATOM 3879 O O . ILE A 1 519 ? 31.11100 33.34800 154.11600 1.000 34.01889 519 ILE A O 1
ATOM 3884 N N . TYR A 1 520 ? 31.07400 35.47500 154.85600 1.000 36.38824 520 TYR A N 1
ATOM 3885 C CA . TYR A 1 520 ? 31.67000 35.11900 156.14000 1.000 37.78621 520 TYR A CA 1
ATOM 3886 C C . TYR A 1 520 ? 30.78600 34.13900 156.90500 1.000 35.77297 520 TYR A C 1
ATOM 3887 O O . TYR A 1 520 ? 31.27000 33.13100 157.43000 1.000 37.76091 520 TYR A O 1
ATOM 3896 N N . LYS A 1 521 ? 29.48000 34.41200 156.97400 1.000 34.51166 521 LYS A N 1
ATOM 3897 C CA . LYS A 1 521 ? 28.59400 33.49300 157.68100 1.000 30.57799 521 LYS A CA 1
ATOM 3898 C C . LYS A 1 521 ? 28.46700 32.15900 156.95600 1.000 32.02987 521 LYS A C 1
ATOM 3899 O O . LYS A 1 521 ? 28.26000 31.12500 157.60100 1.000 33.08739 521 LYS A O 1
ATOM 3905 N N . ILE A 1 522 ? 28.59300 32.15600 155.62700 1.000 33.64243 522 ILE A N 1
ATOM 3906 C CA . ILE A 1 522 ? 28.47800 30.90700 154.88000 1.000 34.74200 522 ILE A CA 1
ATOM 3907 C C . ILE A 1 522 ? 29.65800 29.99200 155.18300 1.000 37.26726 522 ILE A C 1
ATOM 3908 O O . ILE A 1 522 ? 29.48200 28.80300 155.47800 1.000 38.20004 522 ILE A O 1
ATOM 3913 N N . ILE A 1 523 ? 30.87800 30.52900 155.11100 1.000 32.78233 523 ILE A N 1
ATOM 3914 C CA . ILE A 1 523 ? 32.04600 29.70300 155.39200 1.000 33.69231 523 ILE A CA 1
ATOM 3915 C C . ILE A 1 523 ? 32.14900 29.39800 156.88100 1.000 37.53823 523 ILE A C 1
ATOM 3916 O O . ILE A 1 523 ? 32.73000 28.37800 157.26700 1.000 41.53906 523 ILE A O 1
ATOM 3921 N N . GLN A 1 524 ? 31.60100 30.26400 157.74200 1.000 34.83894 524 GLN A N 1
ATOM 3922 C CA . GLN A 1 524 ? 31.58500 29.96300 159.17300 1.000 33.97220 524 GLN A CA 1
ATOM 3923 C C . GLN A 1 524 ? 30.71800 28.74600 159.45900 1.000 36.41773 524 GLN A C 1
ATOM 3924 O O . GLN A 1 524 ? 31.02500 27.94700 160.35100 1.000 40.46354 524 GLN A O 1
ATOM 3930 N N . HIS A 1 525 ? 29.63700 28.57800 158.69600 1.000 35.00864 525 HIS A N 1
ATOM 3931 C CA . HIS A 1 525 ? 28.76000 27.42900 158.87000 1.000 36.37653 525 HIS A CA 1
ATOM 3932 C C . HIS A 1 525 ? 29.37100 26.16400 158.27900 1.000 35.06814 525 HIS A C 1
ATOM 3933 O O . HIS A 1 525 ? 29.25600 25.08400 158.86800 1.000 31.68431 525 HIS A O 1
ATOM 3940 N N . MET A 1 526 ? 30.02600 26.27800 157.12300 1.000 33.81407 526 MET A N 1
ATOM 3941 C CA . MET A 1 526 ? 30.61800 25.10100 156.49700 1.000 38.56168 526 MET A CA 1
ATOM 3942 C C . MET A 1 526 ? 31.85500 24.62200 157.24600 1.000 44.36299 526 MET A C 1
ATOM 3943 O O . MET A 1 526 ? 32.11800 23.41400 157.28900 1.000 47.00487 526 MET A O 1
ATOM 3948 N N . ALA A 1 527 ? 32.62300 25.53900 157.84100 1.000 44.19436 527 ALA A N 1
ATOM 3949 C CA . ALA A 1 527 ? 33.78800 25.12200 158.61500 1.000 41.10044 527 ALA A CA 1
ATOM 3950 C C . ALA A 1 527 ? 33.38300 24.33700 159.85600 1.000 36.73328 527 ALA A C 1
ATOM 3951 O O . ALA A 1 527 ? 34.10100 23.41900 160.26800 1.000 43.01599 527 ALA A O 1
ATOM 3953 N N . ALA A 1 528 ? 32.24200 24.67000 160.45700 1.000 39.07483 528 ALA A N 1
ATOM 3954 C CA . ALA A 1 528 ? 31.77300 23.94700 161.63200 1.000 40.85793 528 ALA A CA 1
ATOM 3955 C C . ALA A 1 528 ? 31.16600 22.58900 161.29800 1.000 42.34358 528 ALA A C 1
ATOM 3956 O O . ALA A 1 528 ? 30.85900 21.82400 162.21900 1.000 45.32210 528 ALA A O 1
ATOM 3958 N N . ASN A 1 529 ? 30.98500 22.26800 160.01700 1.000 42.88820 529 ASN A N 1
ATOM 3959 C CA . ASN A 1 529 ? 30.40500 20.99600 159.60300 1.000 43.73528 529 ASN A CA 1
ATOM 3960 C C . ASN A 1 529 ? 31.35000 20.21200 158.69500 1.000 49.11462 529 ASN A C 1
ATOM 3961 O O . ASN A 1 529 ? 30.90700 19.40800 157.87300 1.000 47.26113 529 ASN A O 1
ATOM 3966 N N . ASP A 1 530 ? 32.65700 20.44600 158.84200 1.000 47.13711 530 ASP A N 1
ATOM 3967 C CA . ASP A 1 530 ? 33.69500 19.68900 158.13900 1.000 49.96025 530 ASP A CA 1
ATOM 3968 C C . ASP A 1 530 ? 33.51100 19.76000 156.62000 1.000 58.10688 530 ASP A C 1
ATOM 3969 O O . ASP A 1 530 ? 33.58500 18.75400 155.90900 1.000 55.71823 530 ASP A O 1
ATOM 3974 N N . ARG A 1 531 ? 33.26900 20.97700 156.12300 1.000 52.67510 531 ARG A N 1
ATOM 3975 C CA . ARG A 1 531 ? 33.13400 21.22300 154.69400 1.000 46.90728 531 ARG A CA 1
ATOM 3976 C C . ARG A 1 531 ? 33.98200 22.39200 154.20700 1.000 51.42675 531 ARG A C 1
ATOM 3977 O O . ARG A 1 531 ? 33.94400 22.70700 153.01300 1.000 59.42816 531 ARG A O 1
ATOM 3985 N N . ALA A 1 532 ? 34.73800 23.04000 155.08900 1.000 50.02911 532 ALA A N 1
ATOM 3986 C CA . ALA A 1 532 ? 35.69400 24.06900 154.70000 1.000 49.67601 532 ALA A CA 1
ATOM 3987 C C . ALA A 1 532 ? 36.75800 24.15000 155.78500 1.000 47.73757 532 ALA A C 1
ATOM 3988 O O . ALA A 1 532 ? 36.53700 23.73000 156.92400 1.000 49.77738 532 ALA A O 1
ATOM 3990 N N . LEU A 1 533 ? 37.91900 24.68700 155.42000 1.000 44.47186 533 LEU A N 1
ATOM 3991 C CA . LEU A 1 533 ? 39.06400 24.75400 156.32100 1.000 50.07402 533 LEU A CA 1
ATOM 3992 C C . LEU A 1 533 ? 39.45100 26.20400 156.57300 1.000 51.36297 533 LEU A C 1
ATOM 3993 O O . LEU A 1 533 ? 39.53000 27.00400 155.63400 1.000 52.33233 533 LEU A O 1
ATOM 3998 N N . ILE A 1 534 ? 39.69600 26.53300 157.83900 1.000 54.84007 534 ILE A N 1
ATOM 3999 C CA . ILE A 1 534 ? 40.12500 27.87100 158.22900 1.000 57.40734 534 ILE A CA 1
ATOM 4000 C C . ILE A 1 534 ? 41.45100 27.80800 158.98200 1.000 55.33834 534 ILE A C 1
ATOM 4001 O O . ILE A 1 534 ? 42.41000 28.49700 158.63000 1.000 47.36678 534 ILE A O 1
ATOM 4006 N N . LEU B 1 20 ? 27.42700 48.27800 156.91800 1.000 35.59326 20 LEU B N 1
ATOM 4007 C CA . LEU B 1 20 ? 26.84800 47.23600 157.75800 1.000 41.17343 20 LEU B CA 1
ATOM 4008 C C . LEU B 1 20 ? 27.87000 46.15300 158.06800 1.000 44.78534 20 LEU B C 1
ATOM 4009 O O . LEU B 1 20 ? 27.90300 45.61500 159.17600 1.000 42.35495 20 LEU B O 1
ATOM 4014 N N . TRP B 1 21 ? 28.70000 45.82400 157.07800 1.000 45.20418 21 TRP B N 1
ATOM 4015 C CA . TRP B 1 21 ? 29.79400 44.89300 157.33100 1.000 43.95047 21 TRP B CA 1
ATOM 4016 C C . TRP B 1 21 ? 30.80400 45.49100 158.30100 1.000 40.66265 21 TRP B C 1
ATOM 4017 O O . TRP B 1 21 ? 31.30700 44.79200 159.18800 1.000 41.27784 21 TRP B O 1
ATOM 4028 N N . ASP B 1 22 ? 31.09900 46.78600 158.16500 1.000 40.00364 22 ASP B N 1
ATOM 4029 C CA . ASP B 1 22 ? 32.01000 47.42900 159.10600 1.000 40.37428 22 ASP B CA 1
ATOM 4030 C C . ASP B 1 22 ? 31.41200 47.47200 160.50400 1.000 41.00411 22 ASP B C 1
ATOM 4031 O O . ASP B 1 22 ? 32.12700 47.29800 161.49800 1.000 44.44118 22 ASP B O 1
ATOM 4036 N N . ARG B 1 23 ? 30.10100 47.70200 160.60000 1.000 41.58695 23 ARG B N 1
ATOM 4037 C CA . ARG B 1 23 ? 29.44000 47.68000 161.89900 1.000 39.59617 23 ARG B CA 1
ATOM 4038 C C . ARG B 1 23 ? 29.41400 46.27500 162.48500 1.000 38.30825 23 ARG B C 1
ATOM 4039 O O . ARG B 1 23 ? 29.53200 46.11000 163.70400 1.000 41.70391 23 ARG B O 1
ATOM 4047 N N . TYR B 1 24 ? 29.27900 45.25200 161.63700 1.000 38.32147 24 TYR B N 1
ATOM 4048 C CA . TYR B 1 24 ? 29.28500 43.88000 162.13300 1.000 38.57377 24 TYR B CA 1
ATOM 4049 C C . TYR B 1 24 ? 30.66400 43.49000 162.65600 1.000 38.76999 24 TYR B C 1
ATOM 4050 O O . TYR B 1 24 ? 30.77300 42.81200 163.68300 1.000 36.22810 24 TYR B O 1
ATOM 4059 N N . VAL B 1 25 ? 31.72800 43.92100 161.97300 1.000 38.85157 25 VAL B N 1
ATOM 4060 C CA . VAL B 1 25 ? 33.08300 43.59800 162.41600 1.000 40.90934 25 VAL B CA 1
ATOM 4061 C C . VAL B 1 25 ? 33.42500 44.34900 163.69800 1.000 41.00140 25 VAL B C 1
ATOM 4062 O O . VAL B 1 25 ? 34.11500 43.82400 164.58000 1.000 43.94609 25 VAL B O 1
ATOM 4066 N N . GLU B 1 26 ? 32.94200 45.58500 163.82700 1.000 40.28809 26 GLU B N 1
ATOM 4067 C CA . GLU B 1 26 ? 33.28100 46.40600 164.98500 1.000 43.02574 26 GLU B CA 1
ATOM 4068 C C . GLU B 1 26 ? 32.62400 45.90000 166.26700 1.000 45.32257 26 GLU B C 1
ATOM 4069 O O . GLU B 1 26 ? 33.23400 45.96900 167.34200 1.000 42.04365 26 GLU B O 1
ATOM 4075 N N . TRP B 1 27 ? 31.40100 45.37800 166.18100 1.000 42.44168 27 TRP B N 1
ATOM 4076 C CA . TRP B 1 27 ? 30.60600 45.07800 167.36500 1.000 39.78258 27 TRP B CA 1
ATOM 4077 C C . TRP B 1 27 ? 30.55400 43.59900 167.72700 1.000 36.59355 27 TRP B C 1
ATOM 4078 O O . TRP B 1 27 ? 30.05800 43.27100 168.81000 1.000 39.07453 27 TRP B O 1
ATOM 4089 N N . LEU B 1 28 ? 31.03800 42.70600 166.86700 1.000 35.47815 28 LEU B N 1
ATOM 4090 C CA . LEU B 1 28 ? 30.95100 41.27800 167.15500 1.000 33.80113 28 LEU B CA 1
ATOM 4091 C C . LEU B 1 28 ? 31.69700 40.94300 168.44200 1.000 37.02118 28 LEU B C 1
ATOM 4092 O O . LEU B 1 28 ? 32.78900 41.45600 168.69800 1.000 36.15079 28 LEU B O 1
ATOM 4097 N N . TYR B 1 29 ? 31.02300 40.15400 169.26800 1.000 37.53527 29 TYR B N 1
ATOM 4098 C CA . TYR B 1 29 ? 31.55800 39.59100 170.51800 1.000 38.99951 29 TYR B CA 1
ATOM 4099 C C . TYR B 1 29 ? 31.72800 38.10100 170.34000 1.000 41.59013 29 TYR B C 1
ATOM 4100 O O . TYR B 1 29 ? 30.77000 37.44000 169.96500 1.000 41.34064 29 TYR B O 1
ATOM 4109 N N . GLN B 1 30 ? 32.91900 37.61300 170.62500 1.000 46.38414 30 GLN B N 1
ATOM 4110 C CA . GLN B 1 30 ? 33.16600 36.16500 170.61300 1.000 48.60124 30 GLN B CA 1
ATOM 4111 C C . GLN B 1 30 ? 33.72200 35.79700 171.97700 1.000 52.50056 30 GLN B C 1
ATOM 4112 O O . GLN B 1 30 ? 34.46500 36.58600 172.54400 1.000 53.86037 30 GLN B O 1
ATOM 4118 N N . HIS B 1 31 ? 33.26300 34.69100 172.52300 1.000 66.15626 31 HIS B N 1
ATOM 4119 C CA . HIS B 1 31 ? 33.83800 34.17700 173.78100 1.000 65.34119 31 HIS B CA 1
ATOM 4120 C C . HIS B 1 31 ? 34.48100 32.86400 173.37600 1.000 75.86478 31 HIS B C 1
ATOM 4121 O O . HIS B 1 31 ? 33.75200 31.90100 173.10800 1.000 68.63451 31 HIS B O 1
ATOM 4128 N N . LYS B 1 32 ? 35.80100 32.91600 173.21300 1.000 89.20812 32 LYS B N 1
ATOM 4129 C CA . LYS B 1 32 ? 36.58100 31.87100 172.55200 1.000 81.44181 32 LYS B CA 1
ATOM 4130 C C . LYS B 1 32 ? 36.36700 30.50800 173.20400 1.000 76.75152 32 LYS B C 1
ATOM 4131 O O . LYS B 1 32 ? 36.10900 29.51500 172.51400 1.000 66.09089 32 LYS B O 1
ATOM 4137 N N . GLN B 1 33 ? 36.47400 30.44100 174.53500 1.000 71.34473 33 GLN B N 1
ATOM 4138 C CA . GLN B 1 33 ? 36.36900 29.15400 175.21900 1.000 71.95885 33 GLN B CA 1
ATOM 4139 C C . GLN B 1 33 ? 34.99400 28.52800 175.01900 1.000 63.49725 33 GLN B C 1
ATOM 4140 O O . GLN B 1 33 ? 34.88100 27.31800 174.79100 1.000 70.50177 33 GLN B O 1
ATOM 4146 N N . LEU B 1 34 ? 33.93700 29.33500 175.09800 1.000 60.82839 34 LEU B N 1
ATOM 4147 C CA . LEU B 1 34 ? 32.58700 28.82000 174.91500 1.000 55.60127 34 LEU B CA 1
ATOM 4148 C C . LEU B 1 34 ? 32.22000 28.67800 173.44500 1.000 50.96936 34 LEU B C 1
ATOM 4149 O O . LEU B 1 34 ? 31.45400 27.77800 173.08600 1.000 50.13560 34 LEU B O 1
ATOM 4154 N N . GLY B 1 35 ? 32.75100 29.54100 172.58600 1.000 50.08263 35 GLY B N 1
ATOM 4155 C CA . GLY B 1 35 ? 32.32300 29.55800 171.20300 1.000 44.79049 35 GLY B CA 1
ATOM 4156 C C . GLY B 1 35 ? 31.00900 30.27000 170.99100 1.000 44.46104 35 GLY B C 1
ATOM 4157 O O . GLY B 1 35 ? 30.26900 29.93600 170.05900 1.000 43.51002 35 GLY B O 1
ATOM 4158 N N . LEU B 1 36 ? 30.69100 31.24000 171.84100 1.000 46.61921 36 LEU B N 1
ATOM 4159 C CA . LEU B 1 36 ? 29.43400 31.96700 171.78200 1.000 39.90046 36 LEU B CA 1
ATOM 4160 C C . LEU B 1 36 ? 29.68200 33.34400 171.18100 1.000 40.09423 36 LEU B C 1
ATOM 4161 O O . LEU B 1 36 ? 30.61800 34.04100 171.58400 1.000 43.51765 36 LEU B O 1
ATOM 4166 N N . PHE B 1 37 ? 28.85000 33.73000 170.21700 1.000 35.69910 37 PHE B N 1
ATOM 4167 C CA . PHE B 1 37 ? 28.95200 35.02400 169.56100 1.000 36.69198 37 PHE B CA 1
ATOM 4168 C C . PHE B 1 37 ? 27.68800 35.83000 169.82100 1.000 35.13232 37 PHE B C 1
ATOM 4169 O O . PHE B 1 37 ? 26.59500 35.27200 169.95000 1.000 32.52638 37 PHE B O 1
ATOM 4177 N N . VAL B 1 38 ? 27.84600 37.15000 169.90200 1.000 37.68569 38 VAL B N 1
ATOM 4178 C CA . VAL B 1 38 ? 26.71900 38.07100 170.01900 1.000 35.43571 38 VAL B CA 1
ATOM 4179 C C . VAL B 1 38 ? 26.87700 39.15100 168.95800 1.000 37.71346 38 VAL B C 1
ATOM 4180 O O . VAL B 1 38 ? 27.90400 39.84000 168.91600 1.000 37.81359 38 VAL B O 1
ATOM 4184 N N . ASP B 1 39 ? 25.86100 39.30000 168.10900 1.000 37.83306 39 ASP B N 1
ATOM 4185 C CA . ASP B 1 39 ? 25.85400 40.27000 167.01700 1.000 33.60319 39 ASP B CA 1
ATOM 4186 C C . ASP B 1 39 ? 24.66300 41.20700 167.19300 1.000 35.12039 39 ASP B C 1
ATOM 4187 O O . ASP B 1 39 ? 23.50900 40.78100 167.06600 1.000 33.34777 39 ASP B O 1
ATOM 4192 N N . VAL B 1 40 ? 24.94500 42.48000 167.48100 1.000 37.32194 40 VAL B N 1
ATOM 4193 C CA . VAL B 1 40 ? 23.90800 43.49800 167.62800 1.000 34.78827 40 VAL B CA 1
ATOM 4194 C C . VAL B 1 40 ? 24.10800 44.58500 166.58000 1.000 39.21629 40 VAL B C 1
ATOM 4195 O O . VAL B 1 40 ? 23.75300 45.74800 166.80300 1.000 45.56557 40 VAL B O 1
ATOM 4199 N N . SER B 1 41 ? 24.68400 44.21800 165.43300 1.000 35.06003 41 SER B N 1
ATOM 4200 C CA . SER B 1 41 ? 24.87800 45.19800 164.36900 1.000 37.90797 41 SER B CA 1
ATOM 4201 C C . SER B 1 41 ? 23.55200 45.64200 163.76500 1.000 39.06283 41 SER B C 1
ATOM 4202 O O . SER B 1 41 ? 23.41200 46.80400 163.36800 1.000 39.46184 41 SER B O 1
ATOM 4205 N N . ARG B 1 42 ? 22.57200 44.74300 163.69200 1.000 38.04591 42 ARG B N 1
ATOM 4206 C CA . ARG B 1 42 ? 21.26000 45.07800 163.15500 1.000 35.93833 42 ARG B CA 1
ATOM 4207 C C . ARG B 1 42 ? 20.37700 45.80600 164.16100 1.000 33.62766 42 ARG B C 1
ATOM 4208 O O . ARG B 1 42 ? 19.18400 45.99300 163.90200 1.000 30.86989 42 ARG B O 1
ATOM 4216 N N . MET B 1 43 ? 20.93000 46.20200 165.30200 1.000 33.35237 43 MET B N 1
ATOM 4217 C CA . MET B 1 43 ? 20.27600 47.14500 166.19400 1.000 38.96269 43 MET B CA 1
ATOM 4218 C C . MET B 1 43 ? 20.76300 48.54600 165.84900 1.000 41.94079 43 MET B C 1
ATOM 4219 O O . MET B 1 43 ? 21.97200 48.79000 165.78500 1.000 45.25526 43 MET B O 1
ATOM 4224 N N . GLY B 1 44 ? 19.82600 49.45600 165.60700 1.000 37.23581 44 GLY B N 1
ATOM 4225 C CA . GLY B 1 44 ? 20.19700 50.76600 165.11500 1.000 40.23905 44 GLY B CA 1
ATOM 4226 C C . GLY B 1 44 ? 20.43900 51.83100 166.16500 1.000 47.74538 44 GLY B C 1
ATOM 4227 O O . GLY B 1 44 ? 20.09100 52.99400 165.93900 1.000 49.48864 44 GLY B O 1
ATOM 4228 N N . PHE B 1 45 ? 21.04000 51.47500 167.30200 1.000 48.29759 45 PHE B N 1
ATOM 4229 C CA . PHE B 1 45 ? 21.31700 52.47600 168.32600 1.000 43.88654 45 PHE B CA 1
ATOM 4230 C C . PHE B 1 45 ? 22.47900 53.36800 167.90700 1.000 53.32023 45 PHE B C 1
ATOM 4231 O O . PHE B 1 45 ? 23.47100 52.90500 167.33800 1.000 54.39733 45 PHE B O 1
ATOM 4239 N N . THR B 1 46 ? 22.34700 54.65800 168.19500 1.000 54.64994 46 THR B N 1
ATOM 4240 C CA . THR B 1 46 ? 23.31400 55.65000 167.76100 1.000 55.21439 46 THR B CA 1
ATOM 4241 C C . THR B 1 46 ? 24.44500 55.78700 168.77700 1.000 62.77349 46 THR B C 1
ATOM 4242 O O . THR B 1 46 ? 24.41600 55.21200 169.86800 1.000 56.29791 46 THR B O 1
ATOM 4246 N N . ASP B 1 47 ? 25.46300 56.56500 168.39900 1.000 66.01127 47 ASP B N 1
ATOM 4247 C CA . ASP B 1 47 ? 26.58200 56.79300 169.30500 1.000 61.54053 47 ASP B CA 1
ATOM 4248 C C . ASP B 1 47 ? 26.18800 57.71400 170.45100 1.000 63.50930 47 ASP B C 1
ATOM 4249 O O . ASP B 1 47 ? 26.79000 57.65300 171.52900 1.000 64.73509 47 ASP B O 1
ATOM 4254 N N . ASP B 1 48 ? 25.18900 58.57300 170.23700 1.000 65.43093 48 ASP B N 1
ATOM 4255 C CA . ASP B 1 48 ? 24.62300 59.34300 171.33900 1.000 69.34645 48 ASP B CA 1
ATOM 4256 C C . ASP B 1 48 ? 24.03500 58.41800 172.39500 1.000 66.72427 48 ASP B C 1
ATOM 4257 O O . ASP B 1 48 ? 24.14500 58.68200 173.59900 1.000 63.56812 48 ASP B O 1
ATOM 4262 N N . PHE B 1 49 ? 23.40800 57.32500 171.96000 1.000 61.46333 49 PHE B N 1
ATOM 4263 C CA . PHE B 1 49 ? 22.86400 56.35100 172.89900 1.000 55.17982 49 PHE B CA 1
ATOM 4264 C C . PHE B 1 49 ? 23.97400 55.71300 173.72700 1.000 54.62762 49 PHE B C 1
ATOM 4265 O O . PHE B 1 49 ? 23.86000 55.59200 174.95000 1.000 53.99807 49 PHE B O 1
ATOM 4273 N N . LEU B 1 50 ? 25.06700 55.31200 173.07500 1.000 55.55997 50 LEU B N 1
ATOM 4274 C CA . LEU B 1 50 ? 26.17500 54.70000 173.80400 1.000 53.06433 50 LEU B CA 1
ATOM 4275 C C . LEU B 1 50 ? 26.82700 55.69100 174.76000 1.000 60.70981 50 LEU B C 1
ATOM 4276 O O . LEU B 1 50 ? 27.22800 55.31900 175.86900 1.000 54.60231 50 LEU B O 1
ATOM 4281 N N . LEU B 1 51 ? 26.93500 56.95900 174.35100 1.000 62.83827 51 LEU B N 1
ATOM 4282 C CA . LEU B 1 51 ? 27.54300 57.96900 175.21100 1.000 57.44176 51 LEU B CA 1
ATOM 4283 C C . LEU B 1 51 ? 26.64900 58.30300 176.39900 1.000 59.83124 51 LEU B C 1
ATOM 4284 O O . LEU B 1 51 ? 27.14200 58.52600 177.51100 1.000 62.83627 51 LEU B O 1
ATOM 4289 N N . GLN B 1 52 ? 25.33100 58.34100 176.18800 1.000 62.59465 52 GLN B N 1
ATOM 4290 C CA . GLN B 1 52 ? 24.41700 58.70500 177.26400 1.000 59.95645 52 GLN B CA 1
ATOM 4291 C C . GLN B 1 52 ? 24.19600 57.55900 178.24400 1.000 56.46187 52 GLN B C 1
ATOM 4292 O O . GLN B 1 52 ? 24.00100 57.80300 179.44000 1.000 55.53630 52 GLN B O 1
ATOM 4298 N N . MET B 1 53 ? 24.22400 56.31300 177.76600 1.000 57.80544 53 MET B N 1
ATOM 4299 C CA . MET B 1 53 ? 23.98200 55.15400 178.61800 1.000 54.55969 53 MET B CA 1
ATOM 4300 C C . MET B 1 53 ? 25.20800 54.72300 179.40900 1.000 50.65641 53 MET B C 1
ATOM 4301 O O . MET B 1 53 ? 25.08600 53.85200 180.27600 1.000 50.36659 53 MET B O 1
ATOM 4306 N N . GLU B 1 54 ? 26.37600 55.30200 179.13200 1.000 54.13958 54 GLU B N 1
ATOM 4307 C CA . GLU B 1 54 ? 27.58800 54.89100 179.83600 1.000 52.05705 54 GLU B CA 1
ATOM 4308 C C . GLU B 1 54 ? 27.53600 55.16400 181.33700 1.000 52.81159 54 GLU B C 1
ATOM 4309 O O . GLU B 1 54 ? 27.95300 54.27900 182.10500 1.000 49.63982 54 GLU B O 1
ATOM 4315 N N . PRO B 1 55 ? 27.06300 56.32100 181.82700 1.000 53.91106 55 PRO B N 1
ATOM 4316 C CA . PRO B 1 55 ? 26.92000 56.46200 183.28700 1.000 53.67566 55 PRO B CA 1
ATOM 4317 C C . PRO B 1 55 ? 25.95400 55.45800 183.89400 1.000 48.36665 55 PRO B C 1
ATOM 4318 O O . PRO B 1 55 ? 26.22700 54.91800 184.97200 1.000 50.56861 55 PRO B O 1
ATOM 4322 N N . LEU B 1 56 ? 24.83000 55.18600 183.22900 1.000 49.22054 56 LEU B N 1
ATOM 4323 C CA . LEU B 1 56 ? 23.88500 54.20700 183.75700 1.000 54.94056 56 LEU B CA 1
ATOM 4324 C C . LEU B 1 56 ? 24.47100 52.80200 183.73500 1.000 55.88654 56 LEU B C 1
ATOM 4325 O O . LEU B 1 56 ? 24.23600 52.01300 184.65800 1.000 55.34700 56 LEU B O 1
ATOM 4330 N N . MET B 1 57 ? 25.23500 52.47100 182.69100 1.000 66.23633 57 MET B N 1
ATOM 4331 C CA . MET B 1 57 ? 25.81200 51.13400 182.59000 1.000 67.35388 57 MET B CA 1
ATOM 4332 C C . MET B 1 57 ? 26.83900 50.88300 183.68800 1.000 69.94156 57 MET B C 1
ATOM 4333 O O . MET B 1 57 ? 26.86100 49.80200 184.28800 1.000 68.43122 57 MET B O 1
ATOM 4338 N N . GLN B 1 58 ? 27.70500 51.86300 183.96200 1.000 52.08782 58 GLN B N 1
ATOM 4339 C CA . GLN B 1 58 ? 28.70700 51.67000 185.00400 1.000 48.12237 58 GLN B CA 1
ATOM 4340 C C . GLN B 1 58 ? 28.06700 51.54900 186.38100 1.000 47.75726 58 GLN B C 1
ATOM 4341 O O . GLN B 1 58 ? 28.60600 50.85800 187.25300 1.000 44.45349 58 GLN B O 1
ATOM 4347 N N . ARG B 1 59 ? 26.92300 52.20300 186.59600 1.000 48.17065 59 ARG B N 1
ATOM 4348 C CA . ARG B 1 59 ? 26.21300 52.04100 187.85900 1.000 44.77941 59 ARG B CA 1
ATOM 4349 C C . AR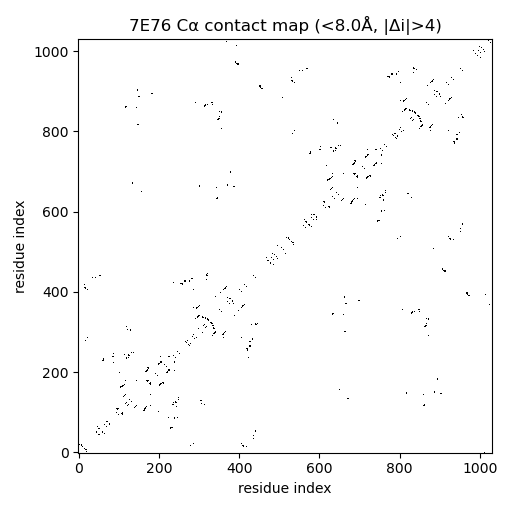G B 1 59 ? 25.68100 50.62100 188.01300 1.000 43.13026 59 ARG B C 1
ATOM 4350 O O . ARG B 1 59 ? 25.64500 50.08700 189.12800 1.000 41.05569 59 ARG B O 1
ATOM 4358 N N . ALA B 1 60 ? 25.27900 49.99300 186.90400 1.000 43.55554 60 ALA B N 1
ATOM 4359 C CA . ALA B 1 60 ? 24.81000 48.61200 186.94800 1.000 42.34528 60 ALA B CA 1
ATOM 4360 C C . ALA B 1 60 ? 25.94200 47.65200 187.29500 1.000 44.69389 60 ALA B C 1
ATOM 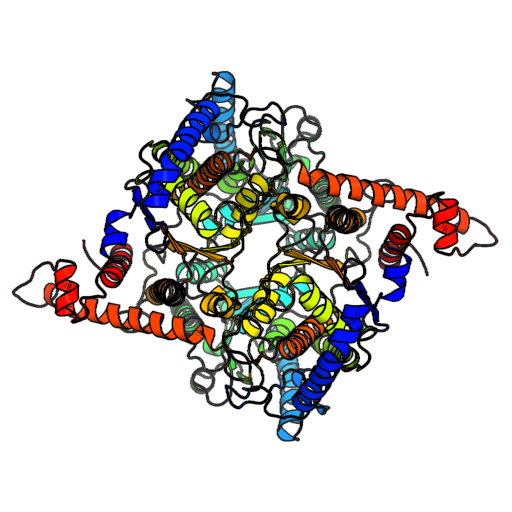4361 O O . ALA B 1 60 ? 25.72400 46.65500 187.99500 1.000 43.93286 60 ALA B O 1
ATOM 4363 N N . PHE B 1 61 ? 27.15600 47.92700 186.80700 1.000 44.12544 61 PHE B N 1
ATOM 4364 C CA . PHE B 1 61 ? 28.28600 47.05300 187.10500 1.000 41.93382 61 PHE B CA 1
ATOM 4365 C C . PHE B 1 61 ? 28.64900 47.10300 188.58300 1.000 39.54781 61 PHE B C 1
ATOM 4366 O O . PHE B 1 61 ? 29.00200 46.07600 189.17400 1.000 43.80755 61 PHE B O 1
ATOM 4374 N N . VAL B 1 62 ? 28.57300 48.28500 189.19600 1.000 39.71272 62 VAL B N 1
ATOM 4375 C CA . VAL B 1 62 ? 28.84900 48.39800 190.62400 1.000 41.09527 62 VAL B CA 1
ATOM 4376 C C . VAL B 1 62 ? 27.77100 47.68500 191.42900 1.000 39.54191 62 VAL B C 1
ATOM 4377 O O . VAL B 1 62 ? 28.06600 46.91400 192.35000 1.000 43.70483 62 VAL B O 1
ATOM 4381 N N . ALA B 1 63 ? 26.50200 47.92900 191.08600 1.000 38.46228 63 ALA B N 1
ATOM 4382 C CA . ALA B 1 63 ? 25.40100 47.27700 191.78700 1.000 41.38081 63 ALA B CA 1
ATOM 4383 C C . ALA B 1 63 ? 25.47000 45.76400 191.64000 1.000 41.84053 63 ALA B C 1
ATOM 4384 O O . ALA B 1 63 ? 25.12800 45.02500 192.57000 1.000 43.37960 63 ALA B O 1
ATOM 4386 N N . MET B 1 64 ? 25.90500 45.28400 190.47400 1.000 40.76061 64 MET B N 1
ATOM 4387 C CA . MET B 1 64 ? 26.04400 43.84600 190.28200 1.000 37.90055 64 MET B CA 1
ATOM 4388 C C . MET B 1 64 ? 27.17100 43.27800 191.13700 1.000 39.19539 64 MET B C 1
ATOM 4389 O O . MET B 1 64 ? 27.06300 42.15200 191.63700 1.000 36.49693 64 MET B O 1
ATOM 4394 N N . GLY B 1 65 ? 28.24700 44.04400 191.33000 1.000 42.63005 65 GLY B N 1
ATOM 4395 C CA . GLY B 1 65 ? 29.31600 43.59100 192.20300 1.000 39.60308 65 GLY B CA 1
ATOM 4396 C C . GLY B 1 65 ? 28.88600 43.52100 193.65600 1.000 39.53169 65 GLY B C 1
ATOM 4397 O O . GLY B 1 65 ? 29.19100 42.55300 194.35700 1.000 39.54714 65 GLY B O 1
ATOM 4398 N N . GLU B 1 66 ? 28.17000 44.54600 194.12700 1.000 41.01630 66 GLU B N 1
ATOM 4399 C CA . GLU B 1 66 ? 27.63700 44.51700 195.48600 1.000 42.40614 66 GLU B CA 1
ATOM 4400 C C . GLU B 1 66 ? 26.65400 43.36900 195.66500 1.000 41.37388 66 GLU B C 1
ATOM 4401 O O . GLU B 1 66 ? 26.60500 42.74000 196.72900 1.000 43.76702 66 GLU B O 1
ATOM 4407 N N . LEU B 1 67 ? 25.86400 43.08200 194.63000 1.000 40.77427 67 LEU B N 1
ATOM 4408 C CA . LEU B 1 67 ? 24.94200 41.95400 194.68700 1.000 38.28369 67 LEU B CA 1
ATOM 4409 C C . LEU B 1 67 ? 25.69600 40.64200 194.87900 1.000 38.46670 67 LEU B C 1
ATOM 4410 O O . LEU B 1 67 ? 25.31600 39.81100 195.71200 1.000 40.43288 67 LEU B O 1
ATOM 4415 N N . GLU B 1 68 ? 26.77500 40.44000 194.11700 1.000 39.00667 68 GLU B N 1
ATOM 4416 C CA . GLU B 1 68 ? 27.54200 39.20300 194.23300 1.000 40.17345 68 GLU B CA 1
ATOM 4417 C C . GLU B 1 68 ? 28.25900 39.10600 195.57300 1.000 38.70282 68 GLU B C 1
ATOM 4418 O O . GLU B 1 68 ? 28.48500 37.99700 196.07000 1.000 41.66062 68 GLU B O 1
ATOM 4424 N N . LYS B 1 69 ? 28.62100 40.24300 196.16900 1.000 41.99437 69 LYS B N 1
ATOM 4425 C CA . LYS B 1 69 ? 29.31900 40.24400 197.45000 1.000 40.77651 69 LYS B CA 1
ATOM 4426 C C . LYS B 1 69 ? 28.39300 39.98200 198.63200 1.000 39.42205 69 LYS B C 1
ATOM 4427 O O . LYS B 1 69 ? 28.88500 39.72000 199.73600 1.000 40.40689 69 LYS B O 1
ATOM 4433 N N . GLY B 1 70 ? 27.07900 40.04400 198.43500 1.000 38.14357 70 GLY B N 1
ATOM 4434 C CA . GLY B 1 70 ? 26.15100 39.66800 199.48200 1.000 39.31978 70 GLY B CA 1
ATOM 4435 C C . GLY B 1 70 ? 25.23800 40.78000 199.95500 1.000 45.31706 70 GLY B C 1
ATOM 4436 O O . GLY B 1 70 ? 24.51900 40.60800 200.94400 1.000 37.67325 70 GLY B O 1
ATOM 4437 N N . ALA B 1 71 ? 25.25300 41.91900 199.26300 1.000 46.10120 71 ALA B N 1
ATOM 4438 C CA . ALA B 1 71 ? 24.38300 43.03000 199.62300 1.000 43.77915 71 ALA B CA 1
ATOM 4439 C C . ALA B 1 71 ? 22.92000 42.60100 199.55700 1.000 39.04827 71 ALA B C 1
ATOM 4440 O O . ALA B 1 71 ? 22.56200 41.61600 198.90800 1.000 41.80859 71 ALA B O 1
ATOM 4442 N N . ILE B 1 72 ? 22.00300 43.38000 200.12700 1.000 42.52965 72 ILE B N 1
ATOM 4443 C CA . ILE B 1 72 ? 20.54000 43.06000 200.02500 1.000 47.03602 72 ILE B CA 1
ATOM 4444 C C . ILE B 1 72 ? 19.94700 43.53600 198.69200 1.000 49.71119 72 ILE B C 1
ATOM 4445 O O . ILE B 1 72 ? 19.31400 44.59800 198.67700 1.000 49.47816 72 ILE B O 1
ATOM 4450 N N . ALA B 1 73 ? 20.16200 42.77300 197.61900 1.000 60.94089 73 ALA B N 1
ATOM 4451 C CA . ALA B 1 73 ? 19.68900 43.12200 196.25800 1.000 61.42680 73 ALA B CA 1
ATOM 4452 C C . ALA B 1 73 ? 18.16900 43.08100 196.14600 1.000 62.64880 73 ALA B C 1
ATOM 4453 O O . ALA B 1 73 ? 17.64800 43.81700 195.30900 1.000 59.57181 73 ALA B O 1
ATOM 4455 N N . ASN B 1 74 ? 17.51300 42.15900 196.83900 1.000 48.01152 74 ASN B N 1
ATOM 4456 C CA . ASN B 1 74 ? 16.03700 42.20600 196.86800 1.000 46.00485 74 ASN B CA 1
ATOM 4457 C C . ASN B 1 74 ? 15.70200 43.04900 198.08600 1.000 46.35202 74 ASN B C 1
ATOM 4458 O O . ASN B 1 74 ? 15.61600 42.48600 199.16600 1.000 45.63364 74 ASN B O 1
ATOM 4463 N N . PRO B 1 75 ? 15.50000 44.36900 197.94100 1.000 46.94590 75 PRO B N 1
ATOM 4464 C CA . PRO B 1 75 ? 15.28600 45.23300 199.08600 1.000 46.96152 75 PRO B CA 1
ATOM 4465 C C . PRO B 1 75 ? 13.88500 45.04300 199.66300 1.000 44.91131 75 PRO B C 1
ATOM 4466 O O . PRO B 1 75 ? 13.71000 45.13600 200.84900 1.000 47.38237 75 PRO B O 1
ATOM 4470 N N . ASP B 1 76 ? 12.94700 44.75600 198.77100 1.000 46.88856 76 ASP B N 1
ATOM 4471 C CA . ASP B 1 76 ? 11.50300 44.62200 199.08200 1.000 48.81796 76 ASP B CA 1
ATOM 4472 C C . ASP B 1 76 ? 11.24100 43.38200 199.94500 1.000 46.60062 76 ASP B C 1
ATOM 4473 O O . ASP B 1 76 ? 10.26600 43.39900 200.69600 1.000 52.50467 76 ASP B O 1
ATOM 4478 N N . GLU B 1 77 ? 12.10000 42.37000 199.86400 1.000 44.15227 77 GLU B N 1
ATOM 4479 C CA . GLU B 1 77 ? 11.94800 41.22200 200.74800 1.000 45.58704 77 GLU B CA 1
ATOM 4480 C C . GLU B 1 77 ? 13.08300 41.07200 201.75000 1.000 46.24933 77 GLU B C 1
ATOM 4481 O O . GLU B 1 77 ? 13.03600 40.15600 202.57800 1.000 44.80271 77 GLU B O 1
ATOM 4487 N N . GLY B 1 78 ? 14.08800 41.93900 201.70100 1.000 46.38847 78 GLY B N 1
ATOM 4488 C CA . GLY B 1 78 ? 15.22000 41.84800 202.60700 1.000 40.08336 78 GLY B CA 1
ATOM 4489 C C . GLY B 1 78 ? 16.04700 40.58400 202.48100 1.000 46.58686 78 GLY B C 1
ATOM 4490 O O . GLY B 1 78 ? 16.49400 40.03800 203.49900 1.000 50.46187 78 GLY B O 1
ATOM 4491 N N . ARG B 1 79 ? 16.28000 40.11200 201.25900 1.000 47.29475 79 ARG B N 1
ATOM 4492 C CA . ARG B 1 79 ? 17.01200 38.87700 201.01900 1.000 44.34155 79 ARG B CA 1
ATOM 4493 C C . ARG B 1 79 ? 18.26400 39.15200 200.19600 1.000 45.48641 79 ARG B C 1
ATOM 4494 O O . ARG B 1 79 ? 18.49100 40.26000 199.70500 1.000 43.82788 79 ARG B O 1
ATOM 4502 N N . MET B 1 80 ? 19.08100 38.11700 200.04600 1.000 41.46650 80 MET B N 1
ATOM 4503 C CA . MET B 1 80 ? 20.22800 38.15300 199.15600 1.000 40.91710 80 MET B CA 1
ATOM 4504 C C . MET B 1 80 ? 19.86800 37.49400 197.83200 1.000 36.07306 80 MET B C 1
ATOM 4505 O O . MET B 1 80 ? 18.99100 36.62900 197.76500 1.000 37.70201 80 MET B O 1
ATOM 4510 N N . VAL B 1 81 ? 20.54200 37.92500 196.77400 1.000 35.51484 81 VAL B N 1
ATOM 4511 C CA . VAL B 1 81 ? 20.41900 37.31400 195.45700 1.000 34.38698 81 VAL B CA 1
ATOM 4512 C C . VAL B 1 81 ? 21.75300 36.65500 195.15800 1.000 32.38424 81 VAL B C 1
ATOM 4513 O O . VAL B 1 81 ? 22.76800 37.33900 194.97600 1.000 37.74435 81 VAL B O 1
ATOM 4517 N N . GLY B 1 82 ? 21.76100 35.32800 195.12000 1.000 30.38799 82 GLY B N 1
ATOM 4518 C CA . GLY B 1 82 ? 23.01100 34.61900 194.97000 1.000 34.76821 82 GLY B CA 1
ATOM 4519 C C . GLY B 1 82 ? 22.96600 33.45200 194.01300 1.000 37.46567 82 GLY B C 1
ATOM 4520 O O . GLY B 1 82 ? 23.64800 32.44700 194.23300 1.000 36.59579 82 GLY B O 1
ATOM 4521 N N . HIS B 1 83 ? 22.17700 33.55900 192.94200 1.000 32.46324 83 HIS B N 1
ATOM 4522 C CA . HIS B 1 83 ? 22.23000 32.51600 191.92900 1.000 34.51387 83 HIS B CA 1
ATOM 4523 C C . HIS B 1 83 ? 23.58200 32.48400 191.22900 1.000 37.21733 83 HIS B C 1
ATOM 4524 O O . HIS B 1 83 ? 23.91000 31.48000 190.59000 1.000 45.35850 83 HIS B O 1
ATOM 4531 N N . TYR B 1 84 ? 24.38000 33.54900 191.35200 1.000 36.92388 84 TYR B N 1
ATOM 4532 C CA . TYR B 1 84 ? 25.74300 33.51600 190.83900 1.000 35.34327 84 TYR B CA 1
ATOM 4533 C C . TYR B 1 84 ? 26.66300 32.67500 191.71200 1.000 35.91150 84 TYR B C 1
ATOM 4534 O O . TYR B 1 84 ? 27.72100 32.24500 191.24000 1.000 36.42348 84 TYR B O 1
ATOM 4543 N N . TRP B 1 85 ? 26.28900 32.43600 192.96900 1.000 36.93992 85 TRP B N 1
ATOM 4544 C CA . TRP B 1 85 ? 27.05100 31.52700 193.81300 1.000 36.39870 85 TRP B CA 1
ATOM 4545 C C . TRP B 1 85 ? 26.79900 30.06600 193.46400 1.000 37.50744 85 TRP B C 1
ATOM 4546 O O . TRP B 1 85 ? 27.61800 29.20900 193.81400 1.000 36.79975 85 TRP B O 1
ATOM 4557 N N . LEU B 1 86 ? 25.69100 29.76300 192.77800 1.000 34.68158 86 LEU B N 1
ATOM 4558 C CA . LEU B 1 86 ? 25.40300 28.37900 192.41400 1.000 37.51085 86 LEU B CA 1
ATOM 4559 C C . LEU B 1 86 ? 26.46800 27.80700 191.49100 1.000 36.27864 86 LEU B C 1
ATOM 4560 O O . LEU B 1 86 ? 26.71100 26.59500 191.49700 1.000 31.34227 86 LEU B O 1
ATOM 4565 N N . ARG B 1 87 ? 27.10500 28.65800 190.69100 1.000 33.82100 87 ARG B N 1
ATOM 4566 C CA . ARG B 1 87 ? 28.10400 28.22700 189.72800 1.000 36.59165 87 ARG B CA 1
ATOM 4567 C C . ARG B 1 87 ? 29.51700 28.61900 190.13500 1.000 35.29284 87 ARG B C 1
ATOM 4568 O O . ARG B 1 87 ? 30.47500 28.21100 189.46900 1.000 34.88598 87 ARG B O 1
ATOM 4576 N N . ASP B 1 88 ? 29.66200 29.41000 191.19700 1.000 39.90114 88 ASP B N 1
ATOM 4577 C CA . ASP B 1 88 ? 30.96700 29.75100 191.76000 1.000 40.17299 88 ASP B CA 1
ATOM 4578 C C . ASP B 1 88 ? 30.81200 29.84200 193.26900 1.000 42.74117 88 ASP B C 1
ATOM 4579 O O . ASP B 1 88 ? 30.63000 30.93200 193.82600 1.000 42.27175 88 ASP B O 1
ATOM 4584 N N . PRO B 1 89 ? 30.87600 28.70700 193.96900 1.000 45.93213 89 PRO B N 1
ATOM 4585 C CA . PRO B 1 89 ? 30.70200 28.73900 195.43000 1.000 42.34222 89 PRO B CA 1
ATOM 4586 C C . PRO B 1 89 ? 31.77300 29.53600 196.14900 1.000 47.58184 89 PRO B C 1
ATOM 4587 O O . PRO B 1 89 ? 31.52400 30.00300 197.26600 1.000 51.66795 89 PRO B O 1
ATOM 4591 N N . GLY B 1 90 ? 32.94800 29.72200 195.54400 1.000 49.91188 90 GLY B N 1
ATOM 4592 C CA . GLY B 1 90 ? 34.00900 30.45200 196.21900 1.000 53.57752 90 GLY B CA 1
ATOM 4593 C C . GLY B 1 90 ? 33.62700 31.87900 196.56100 1.000 57.03691 90 GLY B C 1
ATOM 4594 O O . GLY B 1 90 ? 34.00900 32.39700 197.61200 1.000 54.71545 90 GLY B O 1
ATOM 4595 N N . LEU B 1 91 ? 32.86400 32.53500 195.68300 1.000 74.56897 91 LEU B N 1
ATOM 4596 C CA . LEU B 1 91 ? 32.43000 33.90500 195.91600 1.000 72.46424 91 LEU B CA 1
ATOM 4597 C C . LEU B 1 91 ? 31.16000 33.99200 196.76000 1.000 67.15911 91 LEU B C 1
ATOM 4598 O O . LEU B 1 91 ? 30.45100 35.00100 196.68700 1.000 63.87547 91 LEU B O 1
ATOM 4603 N N . ALA B 1 92 ? 30.85800 32.96000 197.55400 1.000 56.31009 92 ALA B N 1
ATOM 4604 C CA . ALA B 1 92 ? 29.81300 33.07400 198.55500 1.000 55.36549 92 ALA B CA 1
ATOM 4605 C C . ALA B 1 92 ? 30.32400 33.88500 199.74400 1.000 51.41907 92 ALA B C 1
ATOM 4606 O O . ALA B 1 92 ? 31.49800 33.79300 200.11000 1.000 53.74264 92 ALA B O 1
ATOM 4608 N N . PRO B 1 93 ? 29.45700 34.68500 200.36900 1.000 50.55981 93 PRO B N 1
ATOM 4609 C CA . PRO B 1 93 ? 29.92500 35.59300 201.43200 1.000 53.41971 93 PRO B CA 1
ATOM 4610 C C . PRO B 1 93 ? 30.47400 34.89000 202.66900 1.000 52.60412 93 PRO B C 1
ATOM 4611 O O . PRO B 1 93 ? 31.23400 35.51400 203.42000 1.000 49.12959 93 PRO B O 1
ATOM 4615 N N . ASN B 1 94 ? 30.11500 33.63100 202.91400 1.000 54.31520 94 ASN B N 1
ATOM 4616 C CA . ASN B 1 94 ? 30.62200 32.89400 204.06400 1.000 50.73729 94 ASN B CA 1
ATOM 4617 C C . ASN B 1 94 ? 30.92000 31.45700 203.65500 1.000 51.02718 94 ASN B C 1
ATOM 4618 O O . ASN B 1 94 ? 30.48700 30.98400 202.60000 1.000 49.81446 94 ASN B O 1
ATOM 4623 N N . SER B 1 95 ? 31.66800 30.75800 204.51500 1.000 46.88137 95 SER B N 1
ATOM 4624 C CA . SER B 1 95 ? 32.05300 29.38100 204.22800 1.000 47.86324 95 SER B CA 1
ATOM 4625 C C . SER B 1 95 ? 30.89100 28.40600 204.36200 1.000 46.20526 95 SER B C 1
ATOM 4626 O O . SER B 1 95 ? 30.93200 27.33000 203.75600 1.000 45.15993 95 SER B O 1
ATOM 4629 N N . PHE B 1 96 ? 29.86400 28.74800 205.14200 1.000 45.44993 96 PHE B N 1
ATOM 4630 C CA . PHE B 1 96 ? 28.72400 27.84900 205.29100 1.000 47.46118 96 PHE B CA 1
ATOM 4631 C C . PHE B 1 96 ? 27.91300 27.77300 204.00400 1.000 46.84372 96 PHE B C 1
ATOM 4632 O O . PHE B 1 96 ? 27.52900 26.68200 203.56500 1.000 47.65300 96 PHE B O 1
ATOM 4640 N N . LEU B 1 97 ? 27.63200 28.92600 203.38900 1.000 47.63994 97 LEU B N 1
ATOM 4641 C CA . LEU B 1 97 ? 26.92100 28.92400 202.11400 1.000 41.80272 97 LEU B CA 1
ATOM 4642 C C . LEU B 1 97 ? 27.73900 28.23600 201.03200 1.000 42.71108 97 LEU B C 1
ATOM 4643 O O . LEU B 1 97 ? 27.19300 27.48800 200.21200 1.000 41.10916 97 LEU B O 1
ATOM 4648 N N . ARG B 1 98 ? 29.05200 28.47300 201.01500 1.000 42.24018 98 ARG B N 1
ATOM 4649 C CA . ARG B 1 98 ? 29.90800 27.79500 200.04900 1.000 41.30144 98 ARG B CA 1
ATOM 4650 C C . ARG B 1 98 ? 29.84600 26.28500 200.22500 1.000 42.80621 98 ARG B C 1
ATOM 4651 O O . ARG B 1 98 ? 29.77100 25.53800 199.24100 1.000 37.83418 98 ARG B O 1
ATOM 4659 N N . THR B 1 99 ? 29.87400 25.81900 201.47600 1.000 46.97829 99 THR B N 1
ATOM 4660 C CA . THR B 1 99 ? 29.84200 24.38600 201.74800 1.000 46.98836 99 THR B CA 1
ATOM 4661 C C . THR B 1 99 ? 28.52100 23.76600 201.31300 1.000 41.98840 99 THR B C 1
ATOM 4662 O O . THR B 1 99 ? 28.50500 22.69800 200.69000 1.000 42.85522 99 THR B O 1
ATOM 4666 N N . LYS B 1 100 ? 27.40200 24.42700 201.62100 1.000 43.92292 100 LYS B N 1
ATOM 4667 C CA . LYS B 1 100 ? 26.09600 23.85300 201.31200 1.000 46.32375 100 LYS B CA 1
ATOM 4668 C C . LYS B 1 100 ? 25.84200 23.79700 199.80900 1.000 39.23578 100 LYS B C 1
ATOM 4669 O O . LYS B 1 100 ? 25.10600 22.92100 199.34000 1.000 37.92041 100 LYS B O 1
ATOM 4675 N N . ILE B 1 101 ? 26.44500 24.70600 199.04000 1.000 38.88771 101 ILE B N 1
ATOM 4676 C CA . ILE B 1 101 ? 26.29800 24.66800 197.58600 1.000 38.94117 101 ILE B CA 1
ATOM 4677 C C . ILE B 1 101 ? 27.05300 23.47700 197.00800 1.000 39.58168 101 ILE B C 1
ATOM 4678 O O . ILE B 1 101 ? 26.52900 22.73900 196.16500 1.000 40.49785 101 ILE B O 1
ATOM 4683 N N . GLU B 1 102 ? 28.29800 23.27500 197.44800 1.000 39.08131 102 GLU B N 1
ATOM 4684 C CA . GLU B 1 102 ? 29.11300 22.19400 196.90500 1.000 40.16444 102 GLU B CA 1
ATOM 4685 C C . GLU B 1 102 ? 28.66200 20.82600 197.39800 1.000 37.56506 102 GLU B C 1
ATOM 4686 O O . GLU B 1 102 ? 28.78800 19.83900 196.66500 1.000 38.47958 102 GLU B O 1
ATOM 4692 N N . LYS B 1 103 ? 28.15100 20.73800 198.62900 1.000 36.31977 103 LYS B N 1
ATOM 4693 C CA . LYS B 1 103 ? 27.64700 19.45700 199.11100 1.000 36.32672 103 LYS B CA 1
ATOM 4694 C C . LYS B 1 103 ? 26.42400 19.01300 198.32300 1.000 34.90493 103 LYS B C 1
ATOM 4695 O O . LYS B 1 103 ? 26.21100 17.81000 198.13600 1.000 34.89319 103 LYS B O 1
ATOM 4701 N N . THR B 1 104 ? 25.61900 19.96800 197.84500 1.000 34.71641 104 THR B N 1
ATOM 4702 C CA . THR B 1 104 ? 24.44500 19.63000 197.04500 1.000 32.47510 104 THR B CA 1
ATOM 4703 C C . THR B 1 104 ? 24.84100 19.04800 195.69300 1.000 32.28225 104 THR B C 1
ATOM 4704 O O . THR B 1 104 ? 24.25900 18.05300 195.24900 1.000 32.48819 104 THR B O 1
ATOM 4708 N N . VAL B 1 105 ? 25.82600 19.65500 195.02200 1.000 33.89033 105 VAL B N 1
ATOM 4709 C CA . VAL B 1 105 ? 26.26300 19.15300 193.72000 1.000 32.58956 105 VAL B CA 1
ATOM 4710 C C . VAL B 1 105 ? 26.82500 17.74400 193.85200 1.000 35.02520 105 VAL B C 1
ATOM 4711 O O . VAL B 1 105 ? 26.53300 16.86600 193.03000 1.000 33.10211 105 VAL B O 1
ATOM 4715 N N . ASP B 1 106 ? 27.65100 17.50900 194.87800 1.000 34.87549 106 ASP B N 1
ATOM 4716 C CA . ASP B 1 106 ? 28.12900 16.15600 195.14600 1.000 35.68447 106 ASP B CA 1
ATOM 4717 C C . ASP B 1 106 ? 26.97000 15.22000 195.45400 1.000 36.74278 106 ASP B C 1
ATOM 4718 O O . ASP B 1 106 ? 26.95300 14.06700 195.00500 1.000 37.43101 106 ASP B O 1
ATOM 4723 N N . HIS B 1 107 ? 25.99400 15.70000 196.22600 1.000 34.70751 107 HIS B N 1
ATOM 4724 C CA . HIS B 1 107 ? 24.83600 14.88100 196.55700 1.000 33.81263 107 HIS B CA 1
ATOM 4725 C C . HIS B 1 107 ? 24.04600 14.51500 195.30400 1.000 36.14334 107 HIS B C 1
ATOM 4726 O O . HIS B 1 107 ? 23.60800 13.36800 195.15000 1.000 34.15664 107 HIS B O 1
ATOM 4733 N N . ILE B 1 108 ? 23.87700 15.47300 194.38600 1.000 31.88571 108 ILE B N 1
ATOM 4734 C CA . ILE B 1 108 ? 23.10600 15.22500 193.17000 1.000 32.26239 108 ILE B CA 1
ATOM 4735 C C . ILE B 1 108 ? 23.82300 14.22800 192.26900 1.000 34.87068 108 ILE B C 1
ATOM 4736 O O . ILE B 1 108 ? 23.20400 13.30900 191.71900 1.000 32.42055 108 ILE B O 1
ATOM 4741 N N . LEU B 1 109 ? 25.13900 14.38900 192.11000 1.000 35.72594 109 LEU B N 1
ATOM 4742 C CA . LEU B 1 109 ? 25.90500 13.49200 191.25100 1.000 36.40607 109 LEU B CA 1
ATOM 4743 C C . LEU B 1 109 ? 25.86800 12.05700 191.77000 1.000 36.48310 109 LEU B C 1
ATOM 4744 O O . LEU B 1 109 ? 25.58600 11.12100 191.01300 1.000 39.16683 109 LEU B O 1
ATOM 4749 N N . ALA B 1 110 ? 26.13900 11.86200 193.06400 1.000 34.58766 110 ALA B N 1
ATOM 4750 C CA . ALA B 1 110 ? 26.16600 10.50700 193.61100 1.000 36.28926 110 ALA B CA 1
ATOM 4751 C C . ALA B 1 110 ? 24.78900 9.85300 193.55300 1.000 39.30837 110 ALA B C 1
ATOM 4752 O O . ALA B 1 110 ? 24.67600 8.64700 193.30100 1.000 38.60795 110 ALA B O 1
ATOM 4754 N N . PHE B 1 111 ? 23.72900 10.63100 193.78500 1.000 35.53132 111 PHE B N 1
ATOM 4755 C CA . PHE B 1 111 ? 22.38600 10.06000 193.74700 1.000 34.44875 111 PHE B CA 1
ATOM 4756 C C . PHE B 1 111 ? 21.95600 9.74800 192.31900 1.000 36.83175 111 PHE B C 1
ATOM 4757 O O . PHE B 1 111 ? 21.27600 8.74300 192.07800 1.000 38.15154 111 PHE B O 1
ATOM 4765 N N . SER B 1 112 ? 22.33900 10.59300 191.35900 1.000 31.52035 112 SER B N 1
ATOM 4766 C CA . SER B 1 112 ? 21.96600 10.33400 189.97200 1.000 36.75118 112 SER B CA 1
ATOM 4767 C C . SER B 1 112 ? 22.73900 9.14700 189.40500 1.000 38.38072 112 SER B C 1
ATOM 4768 O O . SER B 1 112 ? 22.17200 8.32100 188.68000 1.000 38.49950 112 SER B O 1
ATOM 4771 N N . GLN B 1 113 ? 24.03000 9.03500 189.72800 1.000 38.62675 113 GLN B N 1
ATOM 4772 C CA . GLN B 1 113 ? 24.80800 7.89500 189.25300 1.000 37.90780 113 GLN B CA 1
ATOM 4773 C C . GLN B 1 113 ? 24.28200 6.58800 189.83300 1.000 40.08329 113 GLN B C 1
ATOM 4774 O O . GLN B 1 113 ? 24.24500 5.56500 189.13900 1.000 40.90019 113 GLN B O 1
ATOM 4780 N N . ASP B 1 114 ? 23.86500 6.60200 191.10200 1.000 40.70280 114 ASP B N 1
ATOM 4781 C CA . ASP B 1 114 ? 23.29300 5.40400 191.70500 1.000 42.82276 114 ASP B CA 1
ATOM 4782 C C . ASP B 1 114 ? 21.90900 5.08700 191.15900 1.000 40.30133 114 ASP B C 1
ATOM 4783 O O . ASP B 1 114 ? 21.49500 3.92400 191.19600 1.000 40.71362 114 ASP B O 1
ATOM 4788 N N . ILE B 1 115 ? 21.18800 6.09000 190.65800 1.000 39.42220 115 ILE B N 1
ATOM 4789 C CA . ILE B 1 115 ? 19.89400 5.84300 190.03300 1.000 38.57326 115 ILE B CA 1
ATOM 4790 C C . ILE B 1 115 ? 20.07300 5.28600 188.62700 1.000 38.92416 115 ILE B C 1
ATOM 4791 O O . ILE B 1 115 ? 19.37700 4.34600 188.22600 1.000 41.85654 115 ILE B O 1
ATOM 4796 N N . VAL B 1 116 ? 21.01200 5.84600 187.86300 1.000 40.83395 116 VAL B N 1
ATOM 4797 C CA . VAL B 1 116 ? 21.21200 5.40600 186.48600 1.000 39.45215 116 VAL B CA 1
ATOM 4798 C C . VAL B 1 116 ? 21.81400 4.00700 186.44800 1.000 43.90815 116 VAL B C 1
ATOM 4799 O O . VAL B 1 116 ? 21.42200 3.17100 185.62500 1.000 43.88566 116 VAL B O 1
ATOM 4803 N N . SER B 1 117 ? 22.77600 3.72800 187.33100 1.000 40.05604 117 SER B N 1
ATOM 4804 C CA . SER B 1 117 ? 23.43000 2.42500 187.31200 1.000 44.64626 117 SER B CA 1
ATOM 4805 C C . SER B 1 117 ? 22.53400 1.32100 187.85500 1.000 46.76613 117 SER B C 1
ATOM 4806 O O . SER B 1 117 ? 22.82600 0.14000 187.63500 1.000 48.26526 117 SER B O 1
ATOM 4809 N N . GLY B 1 118 ? 21.45300 1.67500 188.54300 1.000 43.99143 118 GLY B N 1
ATOM 4810 C CA . GLY B 1 118 ? 20.57600 0.69800 189.14700 1.000 45.56746 118 GLY B CA 1
ATOM 4811 C C . GLY B 1 118 ? 20.93400 0.29300 190.55800 1.000 44.95804 118 GLY B C 1
ATOM 4812 O O . GLY B 1 118 ? 20.35500 -0.67300 191.06800 1.000 40.65586 118 GLY B O 1
ATOM 4813 N N . LYS B 1 119 ? 21.87100 0.99100 191.20800 1.000 43.39211 119 LYS B N 1
ATOM 4814 C CA . LYS B 1 119 ? 22.21200 0.64200 192.58400 1.000 44.90646 119 LYS B CA 1
ATOM 4815 C C . LYS B 1 119 ? 21.08600 0.99500 193.54700 1.000 44.12410 119 LYS B C 1
ATOM 4816 O O . LYS B 1 119 ? 20.96600 0.37500 194.61000 1.000 46.32999 119 LYS B O 1
ATOM 4822 N N . ILE B 1 120 ? 20.26400 1.98000 193.20200 1.000 43.35967 120 ILE B N 1
ATOM 4823 C CA . ILE B 1 120 ? 19.04400 2.29600 193.93100 1.000 42.02270 120 ILE B CA 1
ATOM 4824 C C . ILE B 1 120 ? 17.88100 1.86100 193.04900 1.000 39.95605 120 ILE B C 1
ATOM 4825 O O . ILE B 1 120 ? 17.67100 2.41200 191.96100 1.000 39.15339 120 ILE B O 1
ATOM 4830 N N . LYS B 1 121 ? 17.13500 0.86800 193.51300 1.000 38.24023 121 LYS B N 1
ATOM 4831 C CA . LYS B 1 121 ? 16.09400 0.20400 192.74900 1.000 38.16032 121 LYS B CA 1
ATOM 4832 C C . LYS B 1 121 ? 14.71000 0.59900 193.24100 1.000 35.45045 121 LYS B C 1
ATOM 4833 O O . LYS B 1 121 ? 14.54600 1.04000 194.38200 1.000 35.54220 121 LYS B O 1
ATOM 4839 N N . PRO B 1 122 ? 13.68900 0.46200 192.40100 1.000 38.41359 122 PRO B N 1
ATOM 4840 C CA . PRO B 1 122 ? 12.31600 0.45700 192.90400 1.000 34.32175 122 PRO B CA 1
ATOM 4841 C C . PRO B 1 122 ? 12.08100 -0.78900 193.73700 1.000 41.24810 122 PRO B C 1
ATOM 4842 O O . PRO B 1 122 ? 12.81600 -1.77700 193.59400 1.000 41.18715 122 PRO B O 1
ATOM 4846 N N . PRO B 1 123 ? 11.08300 -0.78000 194.62900 1.000 40.76086 123 PRO B N 1
ATOM 4847 C CA . PRO B 1 123 ? 10.82500 -1.98800 195.43400 1.000 39.37962 123 PRO B CA 1
ATOM 4848 C C . PRO B 1 123 ? 10.65300 -3.24000 194.58900 1.000 44.37361 123 PRO B C 1
ATOM 4849 O O . PRO B 1 123 ? 11.25700 -4.27700 194.89000 1.000 51.40429 123 PRO B O 1
ATOM 4853 N N . SER B 1 124 ? 9.85900 -3.16600 193.52200 1.000 42.10530 124 SER B N 1
ATOM 4854 C CA . SER B 1 124 ? 9.70800 -4.27600 192.58900 1.000 45.27755 124 SER B CA 1
ATOM 4855 C C . SER B 1 124 ? 9.26300 -3.72300 191.24500 1.000 52.89959 124 SER B C 1
ATOM 4856 O O . SER B 1 124 ? 8.26300 -3.00300 191.17000 1.000 53.91059 124 SER B O 1
ATOM 4859 N N . SER B 1 125 ? 10.00400 -4.05800 190.19200 1.000 56.00488 125 SER B N 1
ATOM 4860 C CA . SER B 1 125 ? 9.68600 -3.58300 188.85400 1.000 60.44384 125 SER B CA 1
ATOM 4861 C C . SER B 1 125 ? 10.12300 -4.63300 187.84300 1.000 64.00451 125 SER B C 1
ATOM 4862 O O . SER B 1 125 ? 10.84500 -5.57800 188.16900 1.000 63.56149 125 SER B O 1
ATOM 4865 N N . GLN B 1 126 ? 9.67200 -4.45300 186.60000 1.000 70.05037 126 GLN B N 1
ATOM 4866 C CA . GLN B 1 126 ? 10.03100 -5.39400 185.54300 1.000 81.53172 126 GLN B CA 1
ATOM 4867 C C . GLN B 1 126 ? 11.48300 -5.22000 185.11300 1.000 81.32158 126 GLN B C 1
ATOM 4868 O O . GLN B 1 126 ? 12.19600 -6.20800 184.90100 1.000 74.46282 126 GLN B O 1
ATOM 4874 N N . ALA B 1 127 ? 11.93900 -3.97400 184.98100 1.000 69.08456 127 ALA B N 1
ATOM 4875 C CA . ALA B 1 127 ? 13.30200 -3.71200 184.54100 1.000 63.22228 127 ALA B CA 1
ATOM 4876 C C . ALA B 1 127 ? 14.32600 -3.87600 185.65400 1.000 66.24884 127 ALA B C 1
ATOM 4877 O O . ALA B 1 127 ? 15.51400 -4.05100 185.36200 1.000 65.16335 127 ALA B O 1
ATOM 4879 N N . GLY B 1 128 ? 13.89700 -3.83200 186.91400 1.000 71.54711 128 GLY B N 1
ATOM 4880 C CA . GLY B 1 128 ? 14.82000 -3.84400 188.02900 1.000 67.74871 128 GLY B CA 1
ATOM 4881 C C . GLY B 1 128 ? 15.52400 -2.53100 188.27600 1.000 58.69995 128 GLY B C 1
ATOM 4882 O O . GLY B 1 128 ? 16.42800 -2.47600 189.11700 1.000 52.67398 128 GLY B O 1
ATOM 4883 N N . ARG B 1 129 ? 15.14100 -1.47300 187.56700 1.000 50.64703 129 ARG B N 1
ATOM 4884 C CA . ARG B 1 129 ? 15.76900 -0.17100 187.70900 1.000 48.59513 129 ARG B CA 1
ATOM 4885 C C . ARG B 1 129 ? 14.71300 0.89500 187.46600 1.000 42.03410 129 ARG B C 1
ATOM 4886 O O . ARG B 1 129 ? 13.68300 0.63900 186.83700 1.000 46.81722 129 ARG B O 1
ATOM 4894 N N . PHE B 1 130 ? 14.96800 2.09300 187.98200 1.000 37.52224 130 PHE B N 1
ATOM 4895 C CA . PHE B 1 130 ? 14.09200 3.21800 187.68500 1.000 36.43075 130 PHE B CA 1
ATOM 4896 C C . PHE B 1 130 ? 14.21400 3.57700 186.21200 1.000 39.17113 130 PHE B C 1
ATOM 4897 O O . PHE B 1 130 ? 15.32300 3.67000 185.67500 1.000 38.44301 130 PHE B O 1
ATOM 4905 N N . THR B 1 131 ? 13.07400 3.77300 185.55200 1.000 36.00471 131 THR B N 1
ATOM 4906 C CA . THR B 1 131 ? 13.05900 4.06000 184.12700 1.000 37.02567 131 THR B CA 1
ATOM 4907 C C . THR B 1 131 ? 12.35700 5.35900 183.75900 1.000 34.86643 131 THR B C 1
ATOM 4908 O O . THR B 1 131 ? 12.54000 5.83600 182.63300 1.000 34.23255 131 THR B O 1
ATOM 4912 N N . GLN B 1 132 ? 11.57100 5.94700 184.65800 1.000 32.20398 132 GLN B N 1
ATOM 4913 C CA . GLN B 1 132 ? 10.79800 7.13700 184.34000 1.000 35.01622 132 GLN B CA 1
ATOM 4914 C C . GLN B 1 132 ? 10.92900 8.15200 185.46700 1.000 32.75932 132 GLN B C 1
ATOM 4915 O O . GLN B 1 132 ? 11.10800 7.79000 186.63300 1.000 32.76964 132 GLN B O 1
ATOM 4921 N N . ILE B 1 133 ? 10.83500 9.42800 185.09900 1.000 29.62556 133 ILE B N 1
ATOM 4922 C CA . ILE B 1 133 ? 10.88700 10.54700 186.03300 1.000 27.51075 133 ILE B CA 1
ATOM 4923 C C . ILE B 1 133 ? 9.58100 11.31600 185.92600 1.000 28.90775 133 ILE B C 1
ATOM 4924 O O . ILE B 1 133 ? 9.17400 11.70700 184.82600 1.000 26.61350 133 ILE B O 1
ATOM 4929 N N . LEU B 1 134 ? 8.93700 11.54100 187.06300 1.000 28.56297 134 LEU B N 1
ATOM 4930 C CA . LEU B 1 134 ? 7.72800 12.35100 18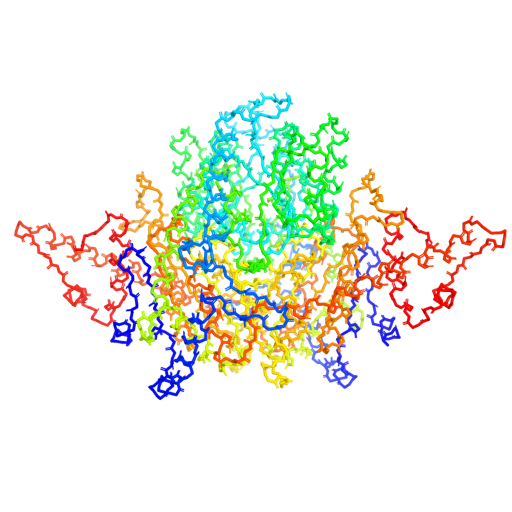7.14700 1.000 23.50587 134 LEU B CA 1
ATOM 4931 C C . LEU B 1 134 ? 8.07300 13.57200 187.99200 1.000 24.61764 134 LEU B C 1
ATOM 4932 O O . LEU B 1 134 ? 8.12700 13.49100 189.22100 1.000 28.97024 134 LEU B O 1
ATOM 4937 N N . SER B 1 135 ? 8.33100 14.69700 187.33200 1.000 24.60416 135 SER B N 1
ATOM 4938 C CA . SER B 1 135 ? 8.74200 15.91500 188.01700 1.000 23.64898 135 SER B CA 1
ATOM 4939 C C . SER B 1 135 ? 7.51700 16.77900 188.27200 1.000 23.01457 135 SER B C 1
ATOM 4940 O O . SER B 1 135 ? 6.83100 17.18500 187.32900 1.000 25.66770 135 SER B O 1
ATOM 4943 N N . ILE B 1 136 ? 7.23800 17.05100 189.54000 1.000 28.10889 136 ILE B N 1
ATOM 4944 C CA . ILE B 1 136 ? 6.07100 17.82700 189.94200 1.000 23.86322 136 ILE B CA 1
ATOM 4945 C C . ILE B 1 136 ? 6.57200 19.18100 190.42500 1.000 26.21434 136 ILE B C 1
ATOM 4946 O O . ILE B 1 136 ? 7.14500 19.29400 191.51300 1.000 26.37817 136 ILE B O 1
ATOM 4951 N N . GLY B 1 137 ? 6.36200 20.21200 189.61400 1.000 25.77462 137 GLY B N 1
ATOM 4952 C CA . GLY B 1 137 ? 6.82200 21.54500 189.95100 1.000 25.95962 137 GLY B CA 1
ATOM 4953 C C . GLY B 1 137 ? 6.13100 22.57100 189.08800 1.000 28.33054 137 GLY B C 1
ATOM 4954 O O . GLY B 1 137 ? 5.55000 22.24600 188.05000 1.000 33.48954 137 GLY B O 1
ATOM 4955 N N . ILE B 1 138 ? 6.20700 23.82300 189.52500 1.000 30.09778 138 ILE B N 1
ATOM 4956 C CA . ILE B 1 138 ? 5.48600 24.90900 188.88200 1.000 28.41514 138 ILE B CA 1
ATOM 4957 C C . ILE B 1 138 ? 6.42700 26.09600 188.72700 1.000 31.00277 138 ILE B C 1
ATOM 4958 O O . ILE B 1 138 ? 7.34900 26.29200 189.52500 1.000 32.94622 138 ILE B O 1
ATOM 4963 N N . GLY B 1 139 ? 6.20500 26.87700 187.67400 1.000 32.13866 139 GLY B N 1
ATOM 4964 C CA . GLY B 1 139 ? 7.00900 28.07600 187.46300 1.000 32.59417 139 GLY B CA 1
ATOM 4965 C C . GLY B 1 139 ? 8.44000 27.72700 187.10700 1.000 32.50689 139 GLY B C 1
ATOM 4966 O O . GLY B 1 139 ? 8.70400 26.94600 186.18500 1.000 34.60725 139 GLY B O 1
ATOM 4967 N N . GLY B 1 140 ? 9.38500 28.31900 187.84100 1.000 34.45898 140 GLY B N 1
ATOM 4968 C CA . GLY B 1 140 ? 10.78600 27.99500 187.64500 1.000 33.61328 140 GLY B CA 1
ATOM 4969 C C . GLY B 1 140 ? 11.12600 26.56000 187.97800 1.000 33.91722 140 GLY B C 1
ATOM 4970 O O . GLY B 1 140 ? 12.14600 26.04500 187.50700 1.000 33.54251 140 GLY B O 1
ATOM 4971 N N . SER B 1 141 ? 10.29100 25.89900 188.78200 1.000 32.93900 141 SER B N 1
ATOM 4972 C CA . SER B 1 141 ? 10.49200 24.49700 189.11600 1.000 31.32547 141 SER B CA 1
ATOM 4973 C C . SER B 1 141 ? 10.19800 23.56300 187.95000 1.000 26.62368 141 SER B C 1
ATOM 4974 O O . SER B 1 141 ? 10.52400 22.37500 188.03700 1.000 28.87107 141 SER B O 1
ATOM 4977 N N . SER B 1 142 ? 9.60100 24.05700 186.87500 1.000 31.61127 142 SER B N 1
ATOM 4978 C CA . SER B 1 142 ? 9.31400 23.21700 185.71500 1.000 31.33478 142 SER B CA 1
ATOM 4979 C C . SER B 1 142 ? 9.85700 23.79000 184.41200 1.000 29.65752 142 SER B C 1
ATOM 4980 O O . SER B 1 142 ? 10.40300 23.03500 183.60600 1.000 29.61173 142 SER B O 1
ATOM 4983 N N . LEU B 1 143 ? 9.72700 25.10300 184.18700 1.000 30.91190 143 LEU B N 1
ATOM 4984 C CA . LEU B 1 143 ? 10.16600 25.69200 182.92100 1.000 30.36397 143 LEU B CA 1
ATOM 4985 C C . LEU B 1 143 ? 11.64100 25.41400 182.65700 1.000 30.85101 143 LEU B C 1
ATOM 4986 O O . LEU B 1 143 ? 12.02900 25.08500 181.53000 1.000 29.70375 143 LEU B O 1
ATOM 4991 N N . GLY B 1 144 ? 12.47600 25.54100 183.68100 1.000 30.97214 144 GLY B N 1
ATOM 4992 C CA . GLY B 1 144 ? 13.88500 25.26200 183.55800 1.000 23.53642 144 GLY B CA 1
ATOM 4993 C C . GLY B 1 144 ? 14.17600 23.81200 183.22800 1.000 26.51830 144 GLY B C 1
ATOM 4994 O O . GLY B 1 144 ? 14.82400 23.50300 182.22400 1.000 31.13002 144 GLY B O 1
ATOM 4995 N N . PRO B 1 145 ? 13.73000 22.88900 184.08600 1.000 27.31648 145 PRO B N 1
ATOM 4996 C CA . PRO B 1 145 ? 13.92000 21.46400 183.77200 1.000 26.71854 145 PRO B CA 1
ATOM 4997 C C . PRO B 1 145 ? 13.30700 21.03900 182.44700 1.000 26.74292 145 PRO B C 1
ATOM 4998 O O . PRO B 1 145 ? 13.85600 20.15100 181.78200 1.000 27.84788 145 PRO B O 1
ATOM 5002 N N . GLN B 1 146 ? 12.19000 21.64700 182.03300 1.000 26.54081 146 GLN B N 1
ATOM 5003 C CA . GLN B 1 146 ? 11.63000 21.33200 180.72200 1.000 25.24393 146 GLN B CA 1
ATOM 5004 C C . GLN B 1 146 ? 12.52400 21.84200 179.59900 1.000 25.45074 146 GLN B C 1
ATOM 5005 O O . GLN B 1 146 ? 12.71000 21.15500 178.58800 1.000 28.31147 146 GLN B O 1
ATOM 5011 N N . PHE B 1 147 ? 13.08500 23.04400 179.75300 1.000 27.48597 147 PHE B N 1
ATOM 5012 C CA . PHE B 1 147 ? 13.95000 23.58800 178.71100 1.000 22.55567 147 PHE B CA 1
ATOM 5013 C C . PHE B 1 147 ? 15.25800 22.81600 178.61300 1.000 23.61375 147 PHE B C 1
ATOM 5014 O O . PHE B 1 147 ? 15.72900 22.52000 177.50900 1.000 26.33866 147 PHE B O 1
ATOM 5022 N N . VAL B 1 148 ? 15.86200 22.48600 179.75500 1.000 24.53373 148 VAL B N 1
ATOM 5023 C CA . VAL B 1 148 ? 17.14600 21.79300 179.74000 1.000 24.18195 148 VAL B CA 1
ATOM 5024 C C . VAL B 1 148 ? 16.98100 20.36500 179.23200 1.000 25.35339 148 VAL B C 1
ATOM 5025 O O . VAL B 1 148 ? 17.85200 19.83700 178.53000 1.000 26.38815 148 VAL B O 1
ATOM 5029 N N . SER B 1 149 ? 15.85500 19.72500 179.55600 1.000 31.15237 149 SER B N 1
ATOM 5030 C CA . SER B 1 149 ? 15.63400 18.35200 179.11100 1.000 27.81340 149 SER B CA 1
ATOM 5031 C C . SER B 1 149 ? 15.57500 18.27100 177.59200 1.000 26.69920 149 SER B C 1
ATOM 5032 O O . SER B 1 149 ? 16.29800 17.48300 176.97200 1.000 26.15299 149 SER B O 1
ATOM 5035 N N . GLU B 1 150 ? 14.72300 19.09100 176.97100 1.000 25.46917 150 GLU B N 1
ATOM 5036 C CA . GLU B 1 150 ? 14.57300 19.04600 175.52100 1.000 25.80549 150 GLU B CA 1
ATOM 5037 C C . GLU B 1 150 ? 15.83900 19.47200 174.78500 1.000 25.04081 150 GLU B C 1
ATOM 5038 O O . GLU B 1 150 ? 15.99900 19.13100 173.60800 1.000 27.40862 150 GLU B O 1
ATOM 5044 N N . ALA B 1 151 ? 16.74900 20.18900 175.44500 1.000 24.31460 151 ALA B N 1
ATOM 5045 C CA . ALA B 1 151 ? 17.94400 20.69300 174.77900 1.000 24.64470 151 ALA B CA 1
ATOM 5046 C C . ALA B 1 151 ? 19.17000 19.80500 174.95400 1.000 27.70157 151 ALA B C 1
ATOM 5047 O O . ALA B 1 151 ? 20.07100 19.85300 174.10900 1.000 27.01885 151 ALA B O 1
ATOM 5049 N N . LEU B 1 152 ? 19.23100 18.99500 176.01100 1.000 27.82449 152 LEU B N 1
ATOM 5050 C CA . LEU B 1 152 ? 20.44100 18.24500 176.31900 1.000 24.38250 152 LEU B CA 1
ATOM 5051 C C . LEU B 1 152 ? 20.23200 16.75700 176.55400 1.000 24.55844 152 LEU B C 1
ATOM 5052 O O . LEU B 1 152 ? 21.22400 16.02200 176.58400 1.000 28.28625 152 LEU B O 1
ATOM 5057 N N . ALA B 1 153 ? 19.00100 16.28600 176.71600 1.000 23.98704 153 ALA B N 1
ATOM 5058 C CA . ALA B 1 153 ? 18.79800 14.87100 176.99200 1.000 29.75936 153 ALA B CA 1
ATOM 5059 C C . ALA B 1 153 ? 19.17600 14.03700 175.77100 1.000 33.21690 153 ALA B C 1
ATOM 5060 O O . ALA B 1 153 ? 18.91400 14.44500 174.63700 1.000 32.66757 153 ALA B O 1
ATOM 5062 N N . PRO B 1 154 ? 19.80700 12.88100 175.96900 1.000 36.47601 154 PRO B N 1
ATOM 5063 C CA . PRO B 1 154 ? 20.12700 12.00400 174.83600 1.000 32.58429 154 PRO B CA 1
ATOM 5064 C C . PRO B 1 154 ? 18.86400 11.51400 174.14200 1.000 41.72405 154 PRO B C 1
ATOM 5065 O O . PRO B 1 154 ? 17.74900 11.61400 174.66200 1.000 42.12733 154 PRO B O 1
ATOM 5069 N N . ASP B 1 155 ? 19.05400 10.97700 172.93300 1.000 47.82006 155 ASP B N 1
ATOM 5070 C CA . ASP B 1 155 ? 17.92700 10.44200 172.17500 1.000 42.48152 155 ASP B CA 1
ATOM 5071 C C . ASP B 1 155 ? 17.21600 9.34500 172.95800 1.000 43.00650 155 ASP B C 1
ATOM 5072 O O . ASP B 1 155 ? 15.98500 9.34100 173.06800 1.000 41.93499 155 ASP B O 1
ATOM 5077 N N . ASN B 1 156 ? 17.98000 8.40900 173.52300 1.000 41.62100 156 ASN B N 1
ATOM 5078 C CA . ASN B 1 156 ? 17.44600 7.36300 174.39400 1.000 43.33981 156 ASN B CA 1
ATOM 5079 C C . ASN B 1 156 ? 18.09900 7.51400 175.76300 1.000 44.67917 156 ASN B C 1
ATOM 5080 O O . ASN B 1 156 ? 19.18800 6.97200 176.00900 1.000 38.42372 156 ASN B O 1
ATOM 5085 N N . PRO B 1 157 ? 17.47200 8.25000 176.67800 1.000 41.79083 157 PRO B N 1
ATOM 5086 C CA . PRO B 1 157 ? 18.09900 8.53900 177.97400 1.000 35.42853 157 PRO B CA 1
ATOM 5087 C C . PRO B 1 157 ? 18.00500 7.34700 178.90800 1.000 36.22037 157 PRO B C 1
ATOM 5088 O O . PRO B 1 157 ? 17.20800 6.42500 178.67400 1.000 36.04543 157 PRO B O 1
ATOM 5092 N N . PRO B 1 158 ? 18.80400 7.32300 179.97900 1.000 36.32505 158 PRO B N 1
ATOM 5093 C CA . PRO B 1 158 ? 18.63300 6.26400 180.98800 1.000 31.32231 158 PRO B CA 1
ATOM 5094 C C . PRO B 1 158 ? 17.25600 6.27100 181.62800 1.000 36.60148 158 PRO B C 1
ATOM 5095 O O . PRO B 1 158 ? 16.76900 5.21400 182.04900 1.000 37.19320 158 PRO B O 1
ATOM 5099 N N . LEU B 1 159 ? 16.62100 7.44000 181.72400 1.000 33.13963 159 LEU B N 1
ATOM 5100 C CA . LEU B 1 159 ? 15.27200 7.57600 182.25400 1.000 31.53212 159 LEU B CA 1
ATOM 5101 C C . LEU B 1 159 ? 14.53200 8.63000 181.44500 1.000 32.98733 159 LEU B C 1
ATOM 5102 O O . LEU B 1 159 ? 15.03400 9.74500 181.27400 1.000 29.62872 159 LEU B O 1
ATOM 5107 N N . LYS B 1 160 ? 13.35100 8.27700 180.94500 1.000 32.33432 160 LYS B N 1
ATOM 5108 C CA . LYS B 1 160 ? 12.47800 9.26100 180.32500 1.000 29.28480 160 LYS B CA 1
ATOM 5109 C C . LYS B 1 160 ? 11.81800 10.11400 181.40400 1.000 30.73806 160 LYS B C 1
ATOM 5110 O O . LYS B 1 160 ? 11.72200 9.71600 182.56800 1.000 35.63352 160 LYS B O 1
ATOM 5116 N N . ILE B 1 161 ? 11.37700 11.31100 181.01500 1.000 28.06954 161 ILE B N 1
ATOM 5117 C CA . ILE B 1 161 ? 10.92000 12.31000 181.97400 1.000 27.63644 161 ILE B CA 1
ATOM 5118 C C . ILE B 1 161 ? 9.54500 12.83100 181.57200 1.000 28.22943 161 ILE B C 1
ATOM 5119 O O . ILE B 1 161 ? 9.24800 13.00200 180.38400 1.000 26.44298 161 ILE B O 1
ATOM 5124 N N . ARG B 1 162 ? 8.69800 13.05600 182.57300 1.000 27.64219 162 ARG B N 1
ATOM 5125 C CA . ARG B 1 162 ? 7.38400 13.65700 182.40400 1.000 24.42563 162 ARG B CA 1
ATOM 5126 C C . ARG B 1 162 ? 7.22800 14.76000 183.43800 1.000 26.43088 162 ARG B C 1
ATOM 5127 O O . ARG B 1 162 ? 7.83400 14.71100 184.51400 1.000 24.44646 162 ARG B O 1
ATOM 5135 N N . PHE B 1 163 ? 6.40700 15.75300 183.11800 1.000 20.23895 163 PHE B N 1
ATOM 5136 C CA . PHE B 1 163 ? 6.27700 16.92900 183.96300 1.000 23.54809 163 PHE B CA 1
ATOM 5137 C C . PHE B 1 163 ? 4.82000 17.14700 184.33000 1.000 23.03318 163 PHE B C 1
ATOM 5138 O O . PHE B 1 163 ? 3.96000 17.23100 183.44800 1.000 25.05066 163 PHE B O 1
ATOM 5146 N N . ILE B 1 164 ? 4.54200 17.24100 185.62400 1.000 21.73651 164 ILE B N 1
ATOM 5147 C CA . ILE B 1 164 ? 3.25000 17.71200 186.10600 1.000 22.95466 164 ILE B CA 1
ATOM 5148 C C . ILE B 1 164 ? 3.44600 19.15300 186.55700 1.000 25.27671 164 ILE B C 1
ATOM 5149 O O . ILE B 1 164 ? 4.14700 19.42000 187.53800 1.000 28.27935 164 ILE B O 1
ATOM 5154 N N . ASP B 1 165 ? 2.83600 20.09500 185.83200 1.000 25.34883 165 ASP B N 1
ATOM 5155 C CA . ASP B 1 165 ? 3.07000 21.51600 186.06800 1.000 24.00740 165 ASP B CA 1
ATOM 5156 C C . ASP B 1 165 ? 1.77600 22.31600 186.11900 1.000 27.98815 165 ASP B C 1
ATOM 5157 O O . ASP B 1 165 ? 1.74200 23.47300 185.68300 1.000 29.46715 165 ASP B O 1
ATOM 5162 N N . ASN B 1 166 ? 0.70500 21.73000 186.63200 1.000 25.14301 166 ASN B N 1
ATOM 5163 C CA . ASN B 1 166 ? -0.58900 22.39300 186.59500 1.000 22.58566 166 ASN B CA 1
ATOM 5164 C C . ASN B 1 166 ? -1.50200 21.67800 187.57500 1.000 28.33039 166 ASN B C 1
ATOM 5165 O O . ASN B 1 166 ? -1.17000 20.61500 188.10300 1.000 28.78168 166 ASN B O 1
ATOM 5170 N N . THR B 1 167 ? -2.66000 22.28000 187.82000 1.000 24.88302 167 THR B N 1
ATOM 5171 C CA . THR B 1 167 ? -3.67800 21.67000 188.65800 1.000 27.35799 167 THR B CA 1
ATOM 5172 C C . THR B 1 167 ? -4.82100 21.09100 187.83800 1.000 27.15403 167 THR B C 1
ATOM 5173 O O . THR B 1 167 ? -5.89900 20.83700 188.38500 1.000 26.73325 167 THR B O 1
ATOM 5177 N N . ASP B 1 168 ? -4.61100 20.88800 186.54600 1.000 26.20555 168 ASP B N 1
ATOM 5178 C CA . ASP B 1 168 ? -5.59800 20.27900 185.66500 1.000 23.97209 168 ASP B CA 1
ATOM 5179 C C . ASP B 1 168 ? -5.70600 18.79500 185.98700 1.000 25.79096 168 ASP B C 1
ATOM 5180 O O . ASP B 1 168 ? -4.72600 18.06200 185.79700 1.000 28.70534 168 ASP B O 1
ATOM 5185 N N . PRO B 1 169 ? -6.84500 18.31100 186.48800 1.000 28.71350 169 PRO B N 1
ATOM 5186 C CA . PRO B 1 169 ? -6.94000 16.87500 186.79500 1.000 31.09857 169 PRO B CA 1
ATOM 5187 C C . PRO B 1 169 ? -6.92000 15.99900 185.55400 1.000 28.13298 169 PRO B C 1
ATOM 5188 O O . PRO B 1 169 ? -6.44300 14.86000 185.62600 1.000 27.64890 169 PRO B O 1
ATOM 5192 N N . ALA B 1 170 ? -7.40900 16.49300 184.41400 1.000 28.40229 170 ALA B N 1
ATOM 5193 C CA . ALA B 1 170 ? -7.38500 15.68700 183.19700 1.000 26.69501 170 ALA B CA 1
ATOM 5194 C C . ALA B 1 170 ? -5.95800 15.42900 182.73200 1.000 26.08958 170 ALA B C 1
ATOM 5195 O O . ALA B 1 170 ? -5.64600 14.33400 182.24800 1.000 28.64498 170 ALA B O 1
ATOM 5197 N N . GLY B 1 171 ? -5.07500 16.41900 182.87500 1.000 26.98053 171 GLY B N 1
ATOM 5198 C CA . GLY B 1 171 ? -3.69900 16.23400 182.44000 1.000 24.45431 171 GLY B CA 1
ATOM 5199 C C . GLY B 1 171 ? -2.92600 15.28000 183.33000 1.000 27.16316 171 GLY B C 1
ATOM 5200 O O . GLY B 1 171 ? -2.14100 14.46200 182.84100 1.000 31.65815 171 GLY B O 1
ATOM 5201 N N . ILE B 1 172 ? -3.13200 15.37300 184.64600 1.000 26.00033 172 ILE B N 1
ATOM 5202 C CA . ILE B 1 172 ? -2.47100 14.45400 185.56600 1.000 26.18433 172 ILE B CA 1
ATOM 5203 C C . ILE B 1 172 ? -2.96900 13.03000 185.34700 1.000 30.05388 172 ILE B C 1
ATOM 5204 O O . ILE B 1 172 ? -2.17300 12.08400 185.28300 1.000 31.16709 172 ILE B O 1
ATOM 5209 N N . ASP B 1 173 ? -4.28900 12.84900 185.22700 1.000 28.08314 173 ASP B N 1
ATOM 5210 C CA . ASP B 1 173 ? -4.81300 11.52600 184.90100 1.000 29.81902 173 ASP B CA 1
ATOM 5211 C C . ASP B 1 173 ? -4.30200 11.04400 183.54800 1.000 31.09475 173 ASP B C 1
ATOM 5212 O O . ASP B 1 173 ? -4.09600 9.83900 183.35700 1.000 32.24636 173 ASP B O 1
ATOM 5217 N N . HIS B 1 174 ? -4.07400 11.96600 182.61100 1.000 28.17960 174 HIS B N 1
ATOM 5218 C CA . HIS B 1 174 ? -3.54000 11.59500 181.30500 1.000 31.16678 174 HIS B CA 1
ATOM 5219 C C . HIS B 1 174 ? -2.12000 11.04500 181.42500 1.000 32.44415 174 HIS B C 1
ATOM 5220 O O . HIS B 1 174 ? -1.79800 10.00100 180.84500 1.000 30.43310 174 HIS B O 1
ATOM 5227 N N . GLN B 1 175 ? -1.25700 11.73500 182.17600 1.000 31.23218 175 GLN B N 1
ATOM 5228 C CA . GLN B 1 175 ? 0.11600 11.27200 182.36500 1.000 29.74125 175 GLN B CA 1
ATOM 5229 C C . GLN B 1 175 ? 0.15700 9.93800 183.10000 1.000 31.53347 175 GLN B C 1
ATOM 5230 O O . GLN B 1 175 ? 1.00900 9.08800 182.81100 1.000 32.24896 175 GLN B O 1
ATOM 5236 N N . ILE B 1 176 ? -0.75300 9.74200 184.05800 1.000 31.83704 176 ILE B N 1
ATOM 5237 C CA . ILE B 1 176 ? -0.81100 8.48200 184.79600 1.000 30.83103 176 ILE B CA 1
ATOM 5238 C C . ILE B 1 176 ? -1.28300 7.35100 183.89100 1.000 31.85117 176 ILE B C 1
ATOM 5239 O O . ILE B 1 176 ? -0.78900 6.22100 183.97500 1.000 33.76802 176 ILE B O 1
ATOM 5244 N N . ALA B 1 177 ? -2.24300 7.63600 183.00700 1.000 34.87793 177 ALA B N 1
ATOM 5245 C CA . ALA B 1 177 ? -2.74700 6.60400 182.10600 1.000 31.29036 177 ALA B CA 1
ATOM 5246 C C . ALA B 1 177 ? -1.69700 6.20700 181.07700 1.000 33.87903 177 ALA B C 1
ATOM 5247 O O . ALA B 1 177 ? -1.56900 5.02500 180.73700 1.000 35.64861 177 ALA B O 1
ATOM 5249 N N . GLN B 1 178 ? -0.93700 7.17900 180.56700 1.000 33.68960 178 GLN B N 1
ATOM 5250 C CA . GLN B 1 178 ? 0.13200 6.85500 179.62900 1.000 33.49720 178 GLN B CA 1
ATOM 5251 C C . GLN B 1 178 ? 1.25900 6.10100 180.32000 1.000 34.91460 178 GLN B C 1
ATOM 5252 O O . GLN B 1 178 ? 1.85600 5.19000 179.73300 1.000 36.32306 178 GLN B O 1
ATOM 5258 N N . LEU B 1 179 ? 1.56500 6.47100 181.56600 1.000 36.25895 179 LEU B N 1
ATOM 5259 C CA . LEU B 1 179 ? 2.60100 5.77300 182.31800 1.000 33.61257 179 LEU B CA 1
ATOM 5260 C C . LEU B 1 179 ? 2.25700 4.30100 182.50200 1.000 37.21996 179 LEU B C 1
ATOM 5261 O O . LEU B 1 179 ? 3.15500 3.45100 182.51500 1.000 36.13794 179 LEU B O 1
ATOM 5266 N N . GLY B 1 180 ? 0.97000 3.98700 182.63900 1.000 37.07368 180 GLY B N 1
ATOM 5267 C CA . GLY B 1 180 ? 0.50000 2.61700 182.69900 1.000 37.45093 180 GLY B CA 1
ATOM 5268 C C . GLY B 1 180 ? 1.15700 1.76600 183.76300 1.000 42.75317 180 GLY B C 1
ATOM 5269 O O . GLY B 1 180 ? 1.00800 2.02100 184.96200 1.000 45.76161 180 GLY B O 1
ATOM 5270 N N . GLU B 1 181 ? 1.89600 0.74800 183.32700 1.000 50.80506 181 GLU B N 1
ATOM 5271 C CA . GLU B 1 181 ? 2.51900 -0.20200 184.23600 1.000 48.46112 181 GLU B CA 1
ATOM 5272 C C . GLU B 1 181 ? 3.89100 0.24800 184.71800 1.000 44.41102 181 GLU B C 1
ATOM 5273 O O . GLU B 1 181 ? 4.36600 -0.25200 185.74400 1.000 41.28572 181 GLU B O 1
ATOM 5279 N N . GLU B 1 182 ? 4.53400 1.17900 184.01300 1.000 46.14916 182 GLU B N 1
ATOM 5280 C CA . GLU B 1 182 ? 5.84500 1.67800 184.41100 1.000 44.52788 182 GLU B CA 1
ATOM 5281 C C . GLU B 1 182 ? 5.78400 2.63800 185.59200 1.000 39.31987 182 GLU B C 1
ATOM 5282 O O . GLU B 1 182 ? 6.81500 3.21200 185.95900 1.000 39.63658 182 GLU B O 1
ATOM 5288 N N . LEU B 1 183 ? 4.60800 2.83100 186.18900 1.000 36.23310 183 LEU B N 1
ATOM 5289 C CA . LEU B 1 183 ? 4.54000 3.58000 187.43700 1.000 35.30725 183 LEU B CA 1
ATOM 5290 C C . LEU B 1 183 ? 5.31400 2.87100 188.54200 1.000 35.93670 183 LEU B C 1
ATOM 5291 O O . LEU B 1 183 ? 5.80700 3.52000 189.47100 1.000 35.45446 183 LEU B O 1
ATOM 5296 N N . LYS B 1 184 ? 5.44300 1.54200 188.44700 1.000 36.42229 184 LYS B N 1
ATOM 5297 C CA . LYS B 1 184 ? 6.21500 0.77200 189.41800 1.000 37.43937 184 LYS B CA 1
ATOM 5298 C C . LYS B 1 184 ? 7.70100 1.09500 189.37400 1.000 38.70711 184 LYS B C 1
ATOM 5299 O O . LYS B 1 184 ? 8.41900 0.78000 190.32800 1.000 39.80616 184 LYS B O 1
ATOM 5305 N N . SER B 1 185 ? 8.18100 1.69700 188.28600 1.000 40.81346 185 SER B N 1
ATOM 5306 C CA . SER B 1 185 ? 9.58500 2.05800 188.13500 1.000 39.97270 185 SER B CA 1
ATOM 5307 C C . SER B 1 185 ? 9.74600 3.54500 187.83300 1.000 33.83292 185 SER B C 1
ATOM 5308 O O . SER B 1 185 ? 10.66900 3.94600 187.12300 1.000 34.33179 185 SER B O 1
ATOM 5311 N N . THR B 1 186 ? 8.85500 4.36900 188.37800 1.000 34.38697 186 THR B N 1
ATOM 5312 C CA . THR B 1 186 ? 8.88500 5.81400 188.19400 1.000 32.07827 186 THR B CA 1
ATOM 5313 C C . THR B 1 186 ? 9.50600 6.47600 189.41900 1.000 30.77555 186 THR B C 1
ATOM 5314 O O . THR B 1 186 ? 9.14700 6.15100 190.55500 1.000 28.63938 186 THR B O 1
ATOM 5318 N N . LEU B 1 187 ? 10.44200 7.39400 189.18100 1.000 26.94085 187 LEU B N 1
ATOM 5319 C CA . LEU B 1 187 ? 11.04500 8.21300 190.22700 1.000 27.03297 187 LEU B CA 1
ATOM 5320 C C . LEU B 1 187 ? 10.31200 9.54900 190.26400 1.000 28.19484 187 LEU B C 1
ATOM 5321 O O . LEU B 1 187 ? 10.45700 10.36800 189.35000 1.000 29.98390 187 LEU B O 1
ATOM 5326 N N . VAL B 1 188 ? 9.52700 9.77300 191.31200 1.000 26.83601 188 VAL B N 1
ATOM 5327 C CA . VAL B 1 188 ? 8.71600 10.98200 191.42200 1.000 27.33430 188 VAL B CA 1
ATOM 5328 C C . VAL B 1 188 ? 9.51800 12.04800 192.15800 1.000 27.25468 188 VAL B C 1
ATOM 5329 O O . VAL B 1 188 ? 9.97100 11.82800 193.28600 1.000 29.68671 188 VAL B O 1
ATOM 5333 N N . ILE B 1 189 ? 9.69700 13.20400 191.52300 1.000 23.89902 189 ILE B N 1
ATOM 5334 C CA . ILE B 1 189 ? 10.40500 14.33400 192.11500 1.000 25.90465 189 ILE B CA 1
ATOM 5335 C C . ILE B 1 189 ? 9.39100 15.42800 192.41300 1.000 27.21351 189 ILE B C 1
ATOM 5336 O O . ILE B 1 189 ? 8.63000 15.83900 191.52600 1.000 27.82727 189 ILE B O 1
ATOM 5341 N N . VAL B 1 190 ? 9.37600 15.88800 193.66300 1.000 25.61072 190 VAL B N 1
ATOM 5342 C CA . VAL B 1 190 ? 8.47700 16.94000 194.12200 1.000 25.26833 190 VAL B CA 1
ATOM 5343 C C . VAL B 1 190 ? 9.31500 18.17300 194.41500 1.000 26.07000 190 VAL B C 1
ATOM 5344 O O . VAL B 1 190 ? 10.19800 18.13900 195.28000 1.000 27.99133 190 VAL B O 1
ATOM 5348 N N . ILE B 1 191 ? 9.03200 19.26400 193.71100 1.000 23.61566 191 ILE B N 1
ATOM 5349 C CA . ILE B 1 191 ? 9.81300 20.49100 193.81700 1.000 28.49281 191 ILE B CA 1
ATOM 5350 C C . ILE B 1 191 ? 8.89500 21.60700 194.29500 1.000 34.35201 191 ILE B C 1
ATOM 5351 O O . ILE B 1 191 ? 7.95000 21.98800 193.59300 1.000 32.27508 191 ILE B O 1
ATOM 5356 N N . SER B 1 192 ? 9.17700 22.12800 195.48500 1.000 35.66390 192 SER B N 1
ATOM 5357 C CA . SER B 1 192 ? 8.45700 23.26400 196.03900 1.000 36.46468 192 SER B CA 1
ATOM 5358 C C . SER B 1 192 ? 9.30200 23.84400 197.16100 1.000 36.29215 192 SER B C 1
ATOM 5359 O O . SER B 1 192 ? 9.99500 23.11200 197.86700 1.000 36.91283 192 SER B O 1
ATOM 5362 N N . LYS B 1 193 ? 9.24800 25.16700 197.31400 1.000 40.26543 193 LYS B N 1
ATOM 5363 C CA . LYS B 1 193 ? 10.06500 25.81500 198.33500 1.000 42.07069 193 LYS B CA 1
ATOM 5364 C C . LYS B 1 193 ? 9.58200 25.44900 199.73500 1.000 44.23136 193 LYS B C 1
ATOM 5365 O O . LYS B 1 193 ? 10.33400 24.89100 200.54100 1.000 38.92561 193 LYS B O 1
ATOM 5371 N N . SER B 1 194 ? 8.31900 25.74000 200.03500 1.000 46.34794 194 SER B N 1
ATOM 5372 C CA . SER B 1 194 ? 7.73800 25.47200 201.34300 1.000 42.42761 194 SER B CA 1
ATOM 5373 C C . SER B 1 194 ? 6.74900 24.31700 201.33500 1.000 42.51143 194 SER B C 1
ATOM 5374 O O . SER B 1 194 ? 6.20200 23.98000 202.39100 1.000 43.78107 194 SER B O 1
ATOM 5377 N N . GLY B 1 195 ? 6.50400 23.70500 200.17800 1.000 38.92605 195 GLY B N 1
ATOM 5378 C CA . GLY B 1 195 ? 5.49500 22.67400 200.06200 1.000 34.39785 195 GLY B CA 1
ATOM 5379 C C . GLY B 1 195 ? 4.06400 23.16200 200.14300 1.000 45.34064 195 GLY B C 1
ATOM 5380 O O . GLY B 1 195 ? 3.14700 22.33300 200.16800 1.000 44.47898 195 GLY B O 1
ATOM 5381 N N . GLY B 1 196 ? 3.83700 24.47200 200.18700 1.000 41.58611 196 GLY B N 1
ATOM 5382 C CA . GLY B 1 196 ? 2.50500 25.03100 200.23300 1.000 36.60249 196 GLY B CA 1
ATOM 5383 C C . GLY B 1 196 ? 1.98300 25.56400 198.91700 1.000 41.48145 196 GLY B C 1
ATOM 5384 O O . GLY B 1 196 ? 0.92700 26.20700 198.90800 1.000 38.10332 196 GLY B O 1
ATOM 5385 N N . THR B 1 197 ? 2.68300 25.32900 197.81000 1.000 41.50570 197 THR B N 1
ATOM 5386 C CA . THR B 1 197 ? 2.19800 25.76900 196.50300 1.000 33.76820 197 THR B CA 1
ATOM 5387 C C . THR B 1 197 ? 0.97200 24.95300 196.12200 1.000 33.49959 197 THR B C 1
ATOM 5388 O O . THR B 1 197 ? 1.06000 23.72000 196.05900 1.000 34.52354 197 THR B O 1
ATOM 5392 N N . PRO B 1 198 ? -0.17600 25.58400 195.85900 1.000 39.62872 198 PRO B N 1
ATOM 5393 C CA . PRO B 1 198 ? -1.40000 24.79900 195.61700 1.000 35.16373 198 PRO B CA 1
ATOM 5394 C C . PRO B 1 198 ? -1.30200 23.86400 194.42300 1.000 34.77118 198 PRO B C 1
ATOM 5395 O O . PRO B 1 198 ? -1.74800 22.71300 194.51200 1.000 35.97796 198 PRO B O 1
ATOM 5399 N N . GLU B 1 199 ? -0.72800 24.31800 193.30700 1.000 32.11997 199 GLU B N 1
ATOM 5400 C CA . GLU B 1 199 ? -0.60200 23.44900 192.14200 1.000 28.91163 199 GLU B CA 1
ATOM 5401 C C . GLU B 1 199 ? 0.27600 22.24000 192.45300 1.000 34.46518 199 GLU B C 1
ATOM 5402 O O . GLU B 1 199 ? -0.10200 21.09400 192.17500 1.000 28.81271 199 GLU B O 1
ATOM 5408 N N . THR B 1 200 ? 1.45000 22.47900 193.05100 1.000 32.73921 200 THR B N 1
ATOM 5409 C CA . THR B 1 200 ? 2.35500 21.38500 193.38800 1.000 27.07870 200 THR B CA 1
ATOM 5410 C C . THR B 1 200 ? 1.74900 20.46300 194.44000 1.000 30.41257 200 THR B C 1
ATOM 5411 O O . THR B 1 200 ? 1.95000 19.24300 194.39200 1.000 27.25418 200 THR B O 1
ATOM 5415 N N . ARG B 1 201 ? 0.99500 21.02100 195.39000 1.000 29.77193 201 ARG B N 1
ATOM 5416 C CA . ARG B 1 201 ? 0.37700 20.19100 196.41700 1.000 28.88703 201 ARG B CA 1
ATOM 5417 C C . ARG B 1 201 ? -0.69200 19.27800 195.82400 1.000 31.22610 201 ARG B C 1
ATOM 5418 O O . ARG B 1 201 ? -0.72900 18.07800 196.12100 1.000 31.28218 201 ARG B O 1
ATOM 5426 N N . ASN B 1 202 ? -1.57200 19.82400 194.98100 1.000 31.23407 202 ASN B N 1
ATOM 5427 C CA . ASN B 1 202 ? -2.62100 19.00100 194.38700 1.000 27.97166 202 ASN B CA 1
ATOM 5428 C C . ASN B 1 202 ? -2.03300 17.91900 193.49000 1.000 30.33014 202 ASN B C 1
ATOM 5429 O O . ASN B 1 202 ? -2.53500 16.78900 193.45900 1.000 33.03319 202 ASN B O 1
ATOM 5434 N N . GLY B 1 203 ? -0.96600 18.24300 192.75500 1.000 30.34602 203 GLY B N 1
ATOM 5435 C CA . GLY B 1 203 ? -0.33100 17.24100 191.91400 1.000 25.54407 203 GLY B CA 1
ATOM 5436 C C . GLY B 1 203 ? 0.29300 16.11700 192.71800 1.000 27.54241 203 GLY B C 1
ATOM 5437 O O . GLY B 1 203 ? 0.28300 14.95800 192.29700 1.000 25.46819 203 GLY B O 1
ATOM 5438 N N . LEU B 1 204 ? 0.84500 16.44200 193.88900 1.000 27.33968 204 LEU B N 1
ATOM 5439 C CA . LEU B 1 204 ? 1.39700 15.40800 194.75500 1.000 26.13638 204 LEU B CA 1
ATOM 5440 C C . LEU B 1 204 ? 0.29600 14.51100 195.31100 1.000 29.37300 204 LEU B C 1
ATOM 5441 O O . LEU B 1 204 ? 0.46700 13.28900 195.39200 1.000 28.52814 204 LEU B O 1
ATOM 5446 N N . LEU B 1 205 ? -0.84100 15.09800 195.69300 1.000 27.97537 205 LEU B N 1
ATOM 5447 C CA . LEU B 1 205 ? -1.94500 14.29600 196.21100 1.000 28.01408 205 LEU B CA 1
ATOM 5448 C C . LEU B 1 205 ? -2.51900 13.38200 195.13400 1.000 30.69695 205 LEU B C 1
ATOM 5449 O O . LEU B 1 205 ? -2.87000 12.22900 195.41300 1.000 30.59095 205 LEU B O 1
ATOM 5454 N N . GLU B 1 206 ? -2.62500 13.87600 193.89900 1.000 27.55734 206 GLU B N 1
ATOM 5455 C CA . GLU B 1 206 ? -3.14300 13.04300 192.81900 1.000 25.21132 206 GLU B CA 1
ATOM 5456 C C . GLU B 1 206 ? -2.18800 11.90000 192.49400 1.000 28.35376 206 GLU B C 1
ATOM 5457 O O . GLU B 1 206 ? -2.62900 10.77800 192.21600 1.000 29.89171 206 GLU B O 1
ATOM 5463 N N . VAL B 1 207 ? -0.87700 12.16000 192.53200 1.000 26.36392 207 VAL B N 1
ATOM 5464 C CA . VAL B 1 207 ? 0.09300 11.11300 192.22300 1.000 25.38593 207 VAL B CA 1
ATOM 5465 C C . VAL B 1 207 ? 0.10000 10.05100 193.31400 1.000 28.12791 207 VAL B C 1
ATOM 5466 O O . VAL B 1 207 ? 0.16000 8.84800 193.03000 1.000 30.15018 207 VAL B O 1
ATOM 5470 N N . GLN B 1 208 ? 0.02900 10.47800 194.57900 1.000 29.82148 208 GLN B N 1
ATOM 5471 C CA . GLN B 1 208 ? -0.01900 9.52800 195.68400 1.000 26.76778 208 GLN B CA 1
ATOM 5472 C C . GLN B 1 208 ? -1.27300 8.66500 195.63100 1.000 29.80028 208 GLN B C 1
ATOM 5473 O O . GLN B 1 208 ? -1.22800 7.48500 195.99700 1.000 34.66130 208 GLN B O 1
ATOM 5479 N N . LYS B 1 209 ? -2.39700 9.22700 195.18100 1.000 25.79967 209 LYS B N 1
ATOM 5480 C CA . LYS B 1 209 ? -3.59000 8.40800 194.99000 1.000 31.79526 209 LYS B CA 1
ATOM 5481 C C . LYS B 1 209 ? -3.35800 7.34600 193.92200 1.000 33.53182 209 LYS B C 1
ATOM 5482 O O . LYS B 1 209 ? -3.76500 6.19000 194.08600 1.000 37.44715 209 LYS B O 1
ATOM 5488 N N . ALA B 1 210 ? -2.69700 7.71400 192.82300 1.000 32.36429 210 ALA B N 1
ATOM 5489 C CA . ALA B 1 210 ? -2.40600 6.72900 191.78700 1.000 32.34934 210 ALA B CA 1
ATOM 5490 C C . ALA B 1 210 ? -1.44900 5.65700 192.29700 1.000 32.17152 210 ALA B C 1
ATOM 5491 O O . ALA B 1 210 ? -1.60600 4.47400 191.97100 1.000 32.36229 210 ALA B O 1
ATOM 5493 N N . PHE B 1 211 ? -0.45400 6.04900 193.10100 1.000 31.23205 211 PHE B N 1
ATOM 5494 C CA . PHE B 1 211 ? 0.47400 5.06900 193.66200 1.000 31.29304 211 PHE B CA 1
ATOM 5495 C C . PHE B 1 211 ? -0.24300 4.09600 194.58600 1.000 33.12921 211 PHE B C 1
ATOM 5496 O O . PHE B 1 211 ? 0.02300 2.88900 194.55800 1.000 34.14894 211 PHE B O 1
ATOM 5504 N N . ARG B 1 212 ? -1.15600 4.60100 195.41600 1.000 36.32895 212 ARG B N 1
ATOM 5505 C CA . ARG B 1 212 ? -1.87000 3.72900 196.34200 1.000 33.72194 212 ARG B CA 1
ATOM 5506 C C . ARG B 1 212 ? -2.88600 2.85200 195.61800 1.000 32.77292 212 ARG B C 1
ATOM 5507 O O . ARG B 1 212 ? -3.20300 1.75500 196.09000 1.000 39.32803 212 ARG B O 1
ATOM 5515 N N . ASP B 1 213 ? -3.39900 3.30400 194.47100 1.000 37.74588 213 ASP B N 1
ATOM 5516 C CA . ASP B 1 213 ? -4.33700 2.47800 193.71600 1.000 39.63544 213 ASP B CA 1
ATOM 5517 C C . ASP B 1 213 ? -3.63500 1.32100 193.01700 1.000 36.67142 213 ASP B C 1
ATOM 5518 O O . ASP B 1 213 ? -4.24300 0.26400 192.80900 1.000 36.80677 213 ASP B O 1
ATOM 5523 N N . ALA B 1 214 ? -2.37000 1.49900 192.64700 1.000 32.27486 214 ALA B N 1
ATOM 5524 C CA . ALA B 1 214 ? -1.57500 0.44600 192.03000 1.000 33.51616 214 ALA B CA 1
ATOM 5525 C C . ALA B 1 214 ? -0.86700 -0.43500 193.05000 1.000 35.81615 214 ALA B C 1
ATOM 5526 O O . ALA B 1 214 ? -0.10900 -1.32800 192.65500 1.000 31.31910 214 ALA B O 1
ATOM 5528 N N . GLY B 1 215 ? -1.08800 -0.20100 194.34300 1.000 32.16050 215 GLY B N 1
ATOM 5529 C CA . GLY B 1 215 ? -0.42900 -0.97500 195.37600 1.000 31.30268 215 GLY B CA 1
ATOM 5530 C C . GLY B 1 215 ? 1.02100 -0.61900 195.61900 1.000 34.43492 215 GLY B C 1
ATOM 5531 O O . GLY B 1 215 ? 1.78100 -1.46200 196.10400 1.000 38.73283 215 GLY B O 1
ATOM 5532 N N . LEU B 1 216 ? 1.42800 0.60800 195.30800 1.000 30.68002 216 LEU B N 1
ATOM 5533 C CA . LEU B 1 216 ? 2.80800 1.04400 195.45900 1.000 34.09468 216 LEU B CA 1
ATOM 5534 C C . LEU B 1 216 ? 2.95700 1.94100 196.68300 1.000 37.81314 216 LEU B C 1
ATOM 5535 O O . LEU B 1 216 ? 2.00100 2.58500 197.12500 1.000 38.44529 216 LEU B O 1
ATOM 5540 N N . ASP B 1 217 ? 4.17400 1.98400 197.22200 1.000 40.60691 217 ASP B N 1
ATOM 5541 C CA . ASP B 1 217 ? 4.51300 2.87100 198.32800 1.000 42.31479 217 ASP B CA 1
ATOM 5542 C C . ASP B 1 217 ? 5.29700 4.05900 197.78400 1.000 40.48313 217 ASP B C 1
ATOM 5543 O O . ASP B 1 217 ? 6.40900 3.89600 197.26900 1.000 35.61987 217 ASP B O 1
ATOM 5548 N N . PHE B 1 218 ? 4.71600 5.25400 197.91200 1.000 33.78910 218 PHE B N 1
ATOM 5549 C CA . PHE B 1 218 ? 5.33300 6.45000 197.35000 1.000 35.18433 218 PHE B CA 1
ATOM 5550 C C . PHE B 1 218 ? 6.67300 6.77100 198.00100 1.000 36.82534 218 PHE B C 1
ATOM 5551 O O . PHE B 1 218 ? 7.53100 7.39400 197.36600 1.000 35.94589 218 PHE B O 1
ATOM 5559 N N . SER B 1 219 ? 6.87700 6.35400 199.25100 1.000 36.66724 219 SER B N 1
ATOM 5560 C CA . SER B 1 219 ? 8.09700 6.72300 199.96100 1.000 34.46353 219 SER B CA 1
ATOM 5561 C C . SER B 1 219 ? 9.34000 6.14200 199.30100 1.000 36.06205 219 SER B C 1
ATOM 5562 O O . SER B 1 219 ? 10.40300 6.77100 199.31800 1.000 37.03480 219 SER B O 1
ATOM 5565 N N . LYS B 1 220 ? 9.23600 4.95500 198.71300 1.000 36.28360 220 LYS B N 1
ATOM 5566 C CA . LYS B 1 220 ? 10.40000 4.30900 198.12100 1.000 38.77477 220 LYS B CA 1
ATOM 5567 C C . LYS B 1 220 ? 10.63600 4.71300 196.66900 1.000 37.66611 220 LYS B C 1
ATOM 5568 O O . LYS B 1 220 ? 11.58200 4.21600 196.04700 1.000 35.88340 220 LYS B O 1
ATOM 5574 N N . GLN B 1 221 ? 9.80200 5.59600 196.11600 1.000 37.09490 221 GLN B N 1
ATOM 5575 C CA . GLN B 1 221 ? 9.99000 6.09700 194.76100 1.000 32.41378 221 GLN B CA 1
ATOM 5576 C C . GLN B 1 221 ? 9.89100 7.61700 194.68500 1.000 29.13329 221 GLN B C 1
ATOM 5577 O O . GLN B 1 221 ? 9.80100 8.16100 193.57900 1.000 29.95037 221 GLN B O 1
ATOM 5583 N N . GLY B 1 222 ? 9.91100 8.31100 195.81400 1.000 29.15028 222 GLY B N 1
ATOM 5584 C CA . GLY B 1 222 ? 9.71400 9.75300 195.84400 1.000 29.93896 222 GLY B CA 1
ATOM 5585 C C . GLY B 1 222 ? 10.93900 10.48600 196.35700 1.000 31.40238 222 GLY B C 1
ATOM 5586 O O . GLY B 1 222 ? 11.60500 10.02300 197.28500 1.000 30.61654 222 GLY B O 1
ATOM 5587 N N . VAL B 1 223 ? 11.22500 11.63500 195.74500 1.000 27.48237 223 VAL B N 1
ATOM 5588 C CA . VAL B 1 223 ? 12.31300 12.52000 196.14600 1.000 28.25764 223 VAL B CA 1
ATOM 5589 C C . VAL B 1 223 ? 11.75000 13.92900 196.26800 1.000 27.43052 223 VAL B C 1
ATOM 5590 O O . VAL B 1 223 ? 10.92700 14.34800 195.44800 1.000 26.63671 223 VAL B O 1
ATOM 5594 N N . ALA B 1 224 ? 12.19300 14.66200 197.28800 1.000 28.17560 224 ALA B N 1
ATOM 5595 C CA . ALA B 1 224 ? 11.70400 16.00700 197.55600 1.000 28.92074 224 ALA B CA 1
ATOM 5596 C C . ALA B 1 224 ? 12.82700 17.01700 197.37500 1.000 26.89981 224 ALA B C 1
ATOM 5597 O O . ALA B 1 224 ? 13.94000 16.81100 197.86900 1.000 26.71329 224 ALA B O 1
ATOM 5599 N N . ILE B 1 225 ? 12.53600 18.10300 196.67100 1.000 25.42291 225 ILE B N 1
ATOM 5600 C CA . ILE B 1 225 ? 13.44600 19.23700 196.55300 1.000 30.01753 225 ILE B CA 1
ATOM 5601 C C . ILE B 1 225 ? 12.76300 20.40500 197.25500 1.000 29.42208 225 ILE B C 1
ATOM 5602 O O . ILE B 1 225 ? 11.81900 20.99900 196.72400 1.000 27.96786 225 ILE B O 1
ATOM 5607 N N . THR B 1 226 ? 13.23000 20.73400 198.45800 1.000 32.81846 226 THR B N 1
ATOM 5608 C CA . THR B 1 226 ? 12.51700 21.65200 199.33300 1.000 31.42401 226 THR B CA 1
ATOM 5609 C C . THR B 1 226 ? 13.49800 22.50800 200.11600 1.000 33.26118 226 THR B C 1
ATOM 5610 O O . THR B 1 226 ? 14.68800 22.20300 200.21200 1.000 34.19612 226 THR B O 1
ATOM 5614 N N . GLN B 1 227 ? 12.97100 23.58300 200.69000 1.000 32.78498 227 GLN B N 1
ATOM 5615 C CA . GLN B 1 227 ? 13.71900 24.33900 201.67900 1.000 38.93189 227 GLN B CA 1
ATOM 5616 C C . GLN B 1 227 ? 13.75200 23.56600 202.99200 1.000 38.86082 227 GLN B C 1
ATOM 5617 O O . GLN B 1 227 ? 12.78100 22.90000 203.36000 1.000 39.44763 227 GLN B O 1
ATOM 5623 N N . GLU B 1 228 ? 14.88000 23.65100 203.69400 1.000 41.58236 228 GLU B N 1
ATOM 5624 C CA . GLU B 1 228 ? 15.09400 22.81200 204.86600 1.000 45.45595 228 GLU B CA 1
ATOM 5625 C C . GLU B 1 228 ? 14.09200 23.14200 205.96700 1.000 46.54678 228 GLU B C 1
ATOM 5626 O O . GLU B 1 228 ? 13.80000 24.31000 206.24200 1.000 44.96724 228 GLU B O 1
ATOM 5632 N N . ASN B 1 229 ? 13.56200 22.08900 206.59300 1.000 47.83443 229 ASN B N 1
ATOM 5633 C CA . ASN B 1 229 ? 12.61800 22.19800 207.70500 1.000 43.31058 229 ASN B CA 1
ATOM 5634 C C . ASN B 1 229 ? 11.33100 22.91300 207.30500 1.000 40.84132 229 ASN B C 1
ATOM 5635 O O . ASN B 1 229 ? 10.71800 23.61400 208.11300 1.000 49.66285 229 ASN B O 1
ATOM 5640 N N . SER B 1 230 ? 10.90500 22.73800 206.06100 1.000 37.00683 230 SER B N 1
ATOM 5641 C CA . SER B 1 230 ? 9.58600 23.18000 205.65600 1.000 36.24634 230 SER B CA 1
ATOM 5642 C C . SER B 1 230 ? 8.59700 22.03200 205.84200 1.000 35.51784 230 SER B C 1
ATOM 5643 O O . SER B 1 230 ? 8.94300 20.95300 206.33200 1.000 35.93854 230 SER B O 1
ATOM 5646 N N . LEU B 1 231 ? 7.34300 22.26200 205.44900 1.000 28.00797 231 LEU B N 1
ATOM 5647 C CA . LEU B 1 231 ? 6.32900 21.22400 205.60100 1.000 27.39262 231 LEU B CA 1
ATOM 5648 C C . LEU B 1 231 ? 6.67000 19.99500 204.76900 1.000 30.92454 231 LEU B C 1
ATOM 5649 O O . LEU B 1 231 ? 6.53800 18.86100 205.24100 1.000 33.50824 231 LEU B O 1
ATOM 5654 N N . LEU B 1 232 ? 7.12400 20.20100 203.53300 1.000 32.76247 232 LEU B N 1
ATOM 5655 C CA . LEU B 1 232 ? 7.47600 19.08800 202.65800 1.000 33.69263 232 LEU B CA 1
ATOM 5656 C C . LEU B 1 232 ? 8.78700 18.42600 203.06600 1.000 33.29984 232 LEU B C 1
ATOM 5657 O O . LEU B 1 232 ? 8.94300 17.21100 202.88900 1.000 30.97450 232 LEU B O 1
ATOM 5662 N N . ASP B 1 233 ? 9.73200 19.19600 203.61500 1.000 31.46701 233 ASP B N 1
ATOM 5663 C CA . ASP B 1 233 ? 10.98800 18.60600 204.07200 1.000 32.63949 233 ASP B CA 1
ATOM 5664 C C . ASP B 1 233 ? 10.77000 17.73000 205.29800 1.000 31.57154 233 ASP B C 1
ATOM 5665 O O . ASP B 1 233 ? 11.35600 16.64700 205.40700 1.000 33.35833 233 ASP B O 1
ATOM 5670 N N . ASN B 1 234 ? 9.93300 18.18300 206.23300 1.000 34.02325 234 ASN B N 1
ATOM 5671 C CA . ASN B 1 234 ? 9.64800 17.37300 207.41300 1.000 32.13757 234 ASN B CA 1
ATOM 5672 C C . ASN B 1 234 ? 8.84600 16.13000 207.04600 1.000 32.34298 234 ASN B C 1
ATOM 5673 O O . ASN B 1 234 ? 9.05100 15.05900 207.63000 1.000 31.36740 234 ASN B O 1
ATOM 5678 N N . THR B 1 235 ? 7.93400 16.25000 206.07800 1.000 28.47711 235 THR B N 1
ATOM 5679 C CA . THR B 1 235 ? 7.09700 15.11600 205.69700 1.000 28.29823 235 THR B CA 1
ATOM 5680 C C . THR B 1 235 ? 7.92700 14.01600 205.04700 1.000 31.59916 235 THR B C 1
ATOM 5681 O O . THR B 1 235 ? 7.80200 12.83700 205.40100 1.000 29.13288 235 THR B O 1
ATOM 5685 N N . ALA B 1 236 ? 8.78500 14.38700 204.09300 1.000 30.59229 236 ALA B N 1
ATOM 5686 C CA . ALA B 1 236 ? 9.61300 13.40500 203.40300 1.000 28.48513 236 ALA B CA 1
ATOM 5687 C C . ALA B 1 236 ? 10.63200 12.76100 204.33400 1.000 29.64695 236 ALA B C 1
ATOM 5688 O O . ALA B 1 236 ? 10.97100 11.58600 204.15900 1.000 32.74673 236 ALA B O 1
ATOM 5690 N N . ARG B 1 237 ? 11.13800 13.50500 205.32000 1.000 30.20522 237 ARG B N 1
ATOM 5691 C CA . ARG B 1 237 ? 12.09700 12.92100 206.25300 1.000 31.35294 237 ARG B CA 1
ATOM 5692 C C . ARG B 1 237 ? 11.41400 11.95000 207.20800 1.000 31.98607 237 ARG B C 1
ATOM 5693 O O . ARG B 1 237 ? 11.98800 10.91400 207.56600 1.000 37.74668 237 ARG B O 1
ATOM 5701 N N . ILE B 1 238 ? 10.18500 12.25900 207.62000 1.000 31.57601 238 ILE B N 1
ATOM 5702 C CA . ILE B 1 238 ? 9.47300 11.40000 208.56000 1.000 32.21108 238 ILE B CA 1
ATOM 5703 C C . ILE B 1 238 ? 8.86000 10.20000 207.84800 1.000 32.04645 238 ILE B C 1
ATOM 5704 O O . ILE B 1 238 ? 8.89400 9.07800 208.36300 1.000 32.90201 238 ILE B O 1
ATOM 5709 N N . GLU B 1 239 ? 8.29400 10.40800 206.65700 1.000 32.15368 239 GLU B N 1
ATOM 5710 C CA . GLU B 1 239 ? 7.74600 9.29000 205.89700 1.000 33.57213 239 GLU B CA 1
ATOM 5711 C C . GLU B 1 239 ? 8.83500 8.42900 205.26800 1.000 32.05583 239 GLU B C 1
ATOM 5712 O O . GLU B 1 239 ? 8.54100 7.32300 204.80300 1.000 34.38164 239 GLU B O 1
ATOM 5718 N N . GLY B 1 240 ? 10.07600 8.91100 205.23100 1.000 33.02395 240 GLY B N 1
ATOM 5719 C CA . GLY B 1 240 ? 11.18200 8.13300 204.70600 1.000 32.18475 240 GLY B CA 1
ATOM 5720 C C . GLY B 1 240 ? 11.23400 8.04400 203.19300 1.000 35.73006 240 GLY B C 1
ATOM 5721 O O . GLY B 1 240 ? 11.32000 6.94500 202.63600 1.000 38.09213 240 GLY B O 1
ATOM 5722 N N . TRP B 1 241 ? 11.18100 9.18800 202.51500 1.000 34.82814 241 TRP B N 1
ATOM 5723 C CA . TRP B 1 241 ? 11.32100 9.19400 201.06700 1.000 35.34447 241 TRP B CA 1
ATOM 5724 C C . TRP B 1 241 ? 12.73700 8.77400 200.67100 1.000 39.32254 241 TRP B C 1
ATOM 5725 O O . TRP B 1 241 ? 13.61800 8.57800 201.51400 1.000 41.89513 241 TRP B O 1
ATOM 5736 N N . LEU B 1 242 ? 12.95000 8.63200 199.36000 1.000 35.31796 242 LEU B N 1
ATOM 5737 C CA . LEU B 1 242 ? 14.25200 8.19100 198.86700 1.000 35.86510 242 LEU B CA 1
ATOM 5738 C C . LEU B 1 242 ? 15.35500 9.15900 199.27400 1.000 36.25739 242 LEU B C 1
ATOM 5739 O O . LEU B 1 242 ? 16.39600 8.74700 199.79700 1.000 38.97422 242 LEU B O 1
ATOM 5744 N N . ASP B 1 243 ? 15.14700 10.45200 199.04400 1.000 35.97298 243 ASP B N 1
ATOM 5745 C CA . ASP B 1 243 ? 16.18000 11.43200 199.34500 1.000 37.27692 243 ASP B CA 1
ATOM 5746 C C . ASP B 1 243 ? 15.56300 12.82300 199.33100 1.000 30.99387 243 ASP B C 1
ATOM 5747 O O . ASP B 1 243 ? 14.45000 13.02800 198.84100 1.000 32.14033 243 ASP B O 1
ATOM 5752 N N . ARG B 1 244 ? 16.30800 13.77900 199.88000 1.000 30.80249 244 ARG B N 1
ATOM 5753 C CA . ARG B 1 244 ? 15.88300 15.16900 199.95600 1.000 32.12315 244 ARG B CA 1
ATOM 5754 C C . ARG B 1 244 ? 17.02400 16.06900 199.50300 1.000 35.27828 244 ARG B C 1
ATOM 5755 O O . ARG B 1 244 ? 18.19500 15.78700 199.77700 1.000 34.27608 244 ARG B O 1
ATOM 5763 N N . PHE B 1 245 ? 16.67600 17.15100 198.80800 1.000 30.87177 245 PHE B N 1
ATOM 5764 C CA . PHE B 1 245 ? 17.66600 18.08500 198.29900 1.000 33.34550 245 PHE B CA 1
ATOM 5765 C C . PHE B 1 245 ? 17.27300 19.51100 198.66300 1.000 33.55111 245 PHE B C 1
ATOM 5766 O O . PHE B 1 245 ? 16.08800 19.86600 198.61800 1.000 30.30224 245 PHE B O 1
ATOM 5774 N N . PRO B 1 246 ? 18.24100 20.34900 199.01600 1.000 34.15700 246 PRO B N 1
ATOM 5775 C CA . PRO B 1 246 ? 17.91900 21.67600 199.54500 1.000 36.11311 246 PRO B CA 1
ATOM 5776 C C . PRO B 1 246 ? 17.53300 22.67000 198.46300 1.000 38.02632 246 PRO B C 1
ATOM 5777 O O . PRO B 1 246 ? 17.96600 22.58600 197.31100 1.000 34.66902 246 PRO B O 1
ATOM 5781 N N . MET B 1 247 ? 16.70200 23.62800 198.86800 1.000 39.80202 247 MET B N 1
ATOM 5782 C CA . MET B 1 247 ? 16.32400 24.77600 198.05200 1.000 33.82451 247 MET B CA 1
ATOM 5783 C C . MET B 1 247 ? 16.46000 26.01000 198.93100 1.000 38.89594 247 MET B C 1
ATOM 5784 O O . MET B 1 247 ? 15.78400 26.11400 199.95900 1.000 44.93958 247 MET B O 1
ATOM 5789 N N . PHE B 1 248 ? 17.34300 26.92600 198.54600 1.000 42.14911 248 PHE B N 1
ATOM 5790 C CA . PHE B 1 248 ? 17.72900 28.02500 199.42100 1.000 42.71879 248 PHE B CA 1
ATOM 5791 C C . PHE B 1 248 ? 16.89300 29.27000 199.15900 1.000 42.64361 248 PHE B C 1
ATOM 5792 O O . PHE B 1 248 ? 16.42400 29.50700 198.04300 1.000 43.50206 248 PHE B O 1
ATOM 5800 N N . ASP B 1 249 ? 16.72000 30.07600 200.21100 1.000 45.44656 249 ASP B N 1
ATOM 5801 C CA . ASP B 1 249 ? 15.86100 31.25200 200.13300 1.000 45.10479 249 ASP B CA 1
ATOM 5802 C C . ASP B 1 249 ? 16.47700 32.38100 199.31900 1.000 45.60730 249 ASP B C 1
ATOM 5803 O O . ASP B 1 249 ? 15.74600 33.27200 198.87100 1.000 50.90584 249 ASP B O 1
ATOM 5808 N N . TRP B 1 250 ? 17.79500 32.37500 199.12500 1.000 44.75769 250 TRP B N 1
ATOM 5809 C CA . TRP B 1 250 ? 18.46900 33.39500 198.33800 1.000 36.26346 250 TRP B CA 1
ATOM 5810 C C . TRP B 1 250 ? 18.53400 33.04000 196.85900 1.000 36.01111 250 TRP B C 1
ATOM 5811 O O . TRP B 1 250 ? 19.36700 33.59300 196.13400 1.000 35.35961 250 TRP B O 1
ATOM 5822 N N . VAL B 1 251 ? 17.67800 32.12900 196.40100 1.000 36.93108 251 VAL B N 1
ATOM 5823 C CA . VAL B 1 251 ? 17.59500 31.74100 194.99800 1.000 36.96079 251 VAL B CA 1
ATOM 5824 C C . VAL B 1 251 ? 16.14000 31.87700 194.57400 1.000 36.92752 251 VAL B C 1
ATOM 5825 O O . VAL B 1 251 ? 15.27700 31.13600 195.06000 1.000 35.03392 251 VAL B O 1
ATOM 5829 N N . GLY B 1 252 ? 15.86400 32.81600 193.67500 1.000 30.42419 252 GLY B N 1
ATOM 5830 C CA . GLY B 1 252 ? 14.52900 32.93900 193.13600 1.000 31.16487 252 GLY B CA 1
ATOM 5831 C C . GLY B 1 252 ? 14.17100 31.77600 192.23000 1.000 33.17547 252 GLY B C 1
ATOM 5832 O O . GLY B 1 252 ? 15.02600 31.05000 191.72200 1.000 35.31732 252 GLY B O 1
ATOM 5833 N N . GLY B 1 253 ? 12.86400 31.60300 192.02600 1.000 37.40539 253 GLY B N 1
ATOM 5834 C CA . GLY B 1 253 ? 12.39300 30.50700 191.19500 1.000 29.86840 253 GLY B CA 1
ATOM 5835 C C . GLY B 1 253 ? 12.89300 30.58800 189.76400 1.000 34.72675 253 GLY B C 1
ATOM 5836 O O . GLY B 1 253 ? 13.28200 29.57500 189.17700 1.000 34.72733 253 GLY B O 1
ATOM 5837 N N . ARG B 1 254 ? 12.90000 31.79100 189.18500 1.000 37.16660 254 ARG B N 1
ATOM 5838 C CA . ARG B 1 254 ? 13.28400 31.95600 187.78700 1.000 35.16263 254 ARG B CA 1
ATOM 5839 C C . ARG B 1 254 ? 14.79100 31.93400 187.57200 1.000 36.85751 254 ARG B C 1
ATOM 5840 O O . ARG B 1 254 ? 15.23600 31.88600 186.42000 1.000 33.39511 254 ARG B O 1
ATOM 5848 N N . THR B 1 255 ? 15.58100 31.96100 188.63900 1.000 37.14754 255 THR B N 1
ATOM 5849 C CA . THR B 1 255 ? 17.03100 31.85700 188.55600 1.000 32.80171 255 THR B CA 1
ATOM 5850 C C . THR B 1 255 ? 17.52800 30.67800 189.38300 1.000 32.61719 255 THR B C 1
ATOM 5851 O O . THR B 1 255 ? 18.54200 30.76300 190.07900 1.000 31.14727 255 THR B O 1
ATOM 5855 N N . SER B 1 256 ? 16.80900 29.55700 189.31700 1.000 30.67868 256 SER B N 1
ATOM 5856 C CA . SER B 1 256 ? 17.13700 28.37000 190.09500 1.000 32.21731 256 SER B CA 1
ATOM 5857 C C . SER B 1 256 ? 17.55700 27.19700 189.21700 1.000 26.99482 256 SER B C 1
ATOM 5858 O O . SER B 1 256 ? 17.63600 26.06300 189.70100 1.000 26.80493 256 SER B O 1
ATOM 5861 N N . GLU B 1 257 ? 17.85000 27.45100 187.93900 1.000 28.77141 257 GLU B N 1
ATOM 5862 C CA . GLU B 1 257 ? 18.11400 26.36000 187.00800 1.000 32.01550 257 GLU B CA 1
ATOM 5863 C C . GLU B 1 257 ? 19.38500 25.60200 187.37000 1.000 31.09701 257 GLU B C 1
ATOM 5864 O O . GLU B 1 257 ? 19.41700 24.36700 187.30200 1.000 27.89938 257 GLU B O 1
ATOM 5870 N N . LEU B 1 258 ? 20.44000 26.31400 187.76000 1.000 31.53682 258 LEU B N 1
ATOM 5871 C CA . LEU B 1 258 ? 21.69700 25.68600 188.13500 1.000 31.71232 258 LEU B CA 1
ATOM 5872 C C . LEU B 1 258 ? 21.76500 25.33600 189.62000 1.000 28.08641 258 LEU B C 1
ATOM 5873 O O . LEU B 1 258 ? 22.85900 25.09400 190.14200 1.000 30.70911 258 LEU B O 1
ATOM 5878 N N . SER B 1 259 ? 20.63000 25.30200 190.30800 1.000 28.50622 259 SER B N 1
ATOM 5879 C CA . SER B 1 259 ? 20.56100 24.77600 191.66000 1.000 27.58416 259 SER B CA 1
ATOM 5880 C C . SER B 1 259 ? 20.03200 23.34500 191.60500 1.000 28.69746 259 SER B C 1
ATOM 5881 O O . SER B 1 259 ? 19.94200 22.73300 190.53700 1.000 27.52502 259 SER B O 1
ATOM 5884 N N . ALA B 1 260 ? 19.65800 22.80300 192.76600 1.000 31.84039 260 ALA B N 1
ATOM 5885 C CA . ALA B 1 260 ? 19.12300 21.44700 192.80500 1.000 26.48193 260 ALA B CA 1
ATOM 5886 C C . ALA B 1 260 ? 17.85200 21.30400 191.98000 1.000 29.53858 260 ALA B C 1
ATOM 5887 O O . ALA B 1 260 ? 17.52200 20.18800 191.56500 1.000 29.80382 260 ALA B O 1
ATOM 5889 N N . VAL B 1 261 ? 17.14400 22.40900 191.72400 1.000 32.76035 261 VAL B N 1
ATOM 5890 C CA . VAL B 1 261 ? 15.88400 22.35200 190.98500 1.000 26.10249 261 VAL B CA 1
ATOM 5891 C C . VAL B 1 261 ? 16.11000 21.81000 189.58100 1.000 30.55225 261 VAL B C 1
ATOM 5892 O O . VAL B 1 261 ? 15.37500 20.93600 189.10600 1.000 32.94122 261 VAL B O 1
ATOM 5896 N N . GLY B 1 262 ? 17.11800 22.33300 188.89000 1.000 31.56135 262 GLY B N 1
ATOM 5897 C CA . GLY B 1 262 ? 17.39600 21.91700 187.53100 1.000 28.68281 262 GLY B CA 1
ATOM 5898 C C . GLY B 1 262 ? 18.48000 20.86600 187.41500 1.000 28.10959 262 GLY B C 1
ATOM 5899 O O . GLY B 1 262 ? 18.47300 20.07300 186.47000 1.000 28.73711 262 GLY B O 1
ATOM 5900 N N . LEU B 1 263 ? 19.41400 20.84000 188.37100 1.000 27.99266 263 LEU B N 1
ATOM 5901 C CA . LEU B 1 263 ? 20.54100 19.91400 188.27300 1.000 30.23451 263 LEU B CA 1
ATOM 5902 C C . LEU B 1 263 ? 20.10300 18.46800 188.47100 1.000 28.96331 263 LEU B C 1
ATOM 5903 O O . LEU B 1 263 ? 20.61800 17.56500 187.80000 1.000 26.56838 263 LEU B O 1
ATOM 5908 N N . LEU B 1 264 ? 19.16300 18.22300 189.39300 1.000 27.64881 264 LEU B N 1
ATOM 5909 C CA . LEU B 1 264 ? 18.76000 16.83700 189.65300 1.000 26.50429 264 LEU B CA 1
ATOM 5910 C C . LEU B 1 264 ? 18.02200 16.22800 188.46800 1.000 31.15618 264 LEU B C 1
ATOM 5911 O O . LEU B 1 264 ? 18.46600 15.17900 187.96200 1.000 30.27231 264 LEU B O 1
ATOM 5916 N N . PRO B 1 265 ? 16.91900 16.80400 187.96100 1.000 32.16635 265 PRO B N 1
ATOM 5917 C CA . PRO B 1 265 ? 16.25200 16.17800 186.80700 1.000 27.16373 265 PRO B CA 1
ATOM 5918 C C . PRO B 1 265 ? 17.14600 16.05800 185.58800 1.000 30.14348 265 PRO B C 1
ATOM 5919 O O . PRO B 1 265 ? 16.95200 15.14400 184.77800 1.000 39.64042 265 PRO B O 1
ATOM 5923 N N . ALA B 1 266 ? 18.12300 16.95200 185.42900 1.000 30.58610 266 ALA B N 1
ATOM 5924 C CA . ALA B 1 266 ? 19.03200 16.84700 184.29200 1.000 26.42772 266 ALA B CA 1
ATOM 5925 C C . ALA B 1 266 ? 20.01000 15.69400 184.48100 1.000 27.68296 266 ALA B C 1
ATOM 5926 O O . ALA B 1 266 ? 20.16000 14.84200 183.59700 1.000 28.48603 266 ALA B O 1
ATOM 5928 N N . ALA B 1 267 ? 20.68300 15.64800 185.63500 1.000 26.62060 267 ALA B N 1
ATOM 5929 C CA . ALA B 1 267 ? 21.63800 14.57500 185.89000 1.000 27.70749 267 ALA B CA 1
ATOM 5930 C C . ALA B 1 267 ? 20.96000 13.21200 185.89900 1.000 29.00518 267 ALA B C 1
ATOM 5931 O O . ALA B 1 267 ? 21.58600 12.20800 185.54100 1.000 28.54816 267 ALA B O 1
ATOM 5933 N N . LEU B 1 268 ? 19.68200 13.15500 186.28700 1.000 29.66503 268 LEU B N 1
ATOM 5934 C CA . LEU B 1 268 ? 18.94700 11.89600 186.24900 1.000 30.95260 268 LEU B CA 1
ATOM 5935 C C . LEU B 1 268 ? 18.71200 11.39600 184.82700 1.000 32.06624 268 LEU B C 1
ATOM 5936 O O . LEU B 1 268 ? 18.36100 10.22500 184.64400 1.000 29.62060 268 LEU B O 1
ATOM 5941 N N . GLN B 1 269 ? 18.88400 12.24900 183.81900 1.000 33.15874 269 GLN B N 1
ATOM 5942 C CA . GLN B 1 269 ? 18.78200 11.83300 182.42800 1.000 33.23213 269 GLN B CA 1
ATOM 5943 C C . GLN B 1 269 ? 20.14200 11.68700 181.75900 1.000 29.09056 269 GLN B C 1
ATOM 5944 O O . GLN B 1 269 ? 20.22600 11.73400 180.52900 1.000 31.27087 269 GLN B O 1
ATOM 5950 N N . GLY B 1 270 ? 21.20300 11.51300 182.54000 1.000 30.22753 270 GLY B N 1
ATOM 5951 C CA . GLY B 1 270 ? 22.51400 11.30800 181.96000 1.000 28.88956 270 GLY B CA 1
ATOM 5952 C C . GLY B 1 270 ? 23.14700 12.54400 181.37000 1.000 29.24100 270 GLY B C 1
ATOM 5953 O O . GLY B 1 270 ? 24.08800 12.42900 180.58300 1.000 30.03773 270 GLY B O 1
ATOM 5954 N N . ILE B 1 271 ? 22.65900 13.72500 181.72600 1.000 29.77450 271 ILE B N 1
ATOM 5955 C CA . ILE B 1 271 ? 23.20500 14.98100 181.22800 1.000 28.57792 271 ILE B CA 1
ATOM 5956 C C . ILE B 1 271 ? 24.36500 15.40400 182.11600 1.000 31.33411 271 ILE B C 1
ATOM 5957 O O . ILE B 1 271 ? 24.29100 15.31200 183.34900 1.000 31.39204 271 ILE B O 1
ATOM 5962 N N . ASP B 1 272 ? 25.44600 15.86600 181.48900 1.000 33.33607 272 ASP B N 1
ATOM 5963 C CA . ASP B 1 272 ? 26.61400 16.34200 182.22100 1.000 31.42879 272 ASP B CA 1
ATOM 5964 C C . ASP B 1 272 ? 26.32900 17.69200 182.86800 1.000 31.17005 272 ASP B C 1
ATOM 5965 O O . ASP B 1 272 ? 26.52800 18.74200 182.24600 1.000 36.06255 272 ASP B O 1
ATOM 5970 N N . VAL B 1 273 ? 25.86600 17.67800 184.11900 1.000 29.46208 273 VAL B N 1
ATOM 5971 C CA . VAL B 1 273 ? 25.55100 18.92800 184.80200 1.000 29.41174 273 VAL B CA 1
ATOM 5972 C C . VAL B 1 273 ? 26.79800 19.65900 185.27600 1.000 34.83630 273 VAL B C 1
ATOM 5973 O O . VAL B 1 273 ? 26.72400 20.85700 185.57800 1.000 36.60489 273 VAL B O 1
ATOM 5977 N N . LYS B 1 274 ? 27.93900 18.97300 185.36600 1.000 41.40960 274 LYS B N 1
ATOM 5978 C CA . LYS B 1 274 ? 29.18100 19.65400 185.71800 1.000 38.42728 274 LYS B CA 1
ATOM 5979 C C . LYS B 1 274 ? 29.58300 20.64400 184.63300 1.000 36.86199 274 LYS B C 1
ATOM 5980 O O . LYS B 1 274 ? 29.93300 21.79400 184.92500 1.000 32.41482 274 LYS B O 1
ATOM 5986 N N . GLU B 1 275 ? 29.52800 20.21600 183.36800 1.000 41.07138 275 GLU B N 1
ATOM 5987 C CA . GLU B 1 275 ? 29.83900 21.12200 182.26900 1.000 42.75011 275 GLU B CA 1
ATOM 5988 C C . GLU B 1 275 ? 28.84100 22.26600 182.19200 1.000 37.99718 275 GLU B C 1
ATOM 5989 O O . GLU B 1 275 ? 29.18600 23.36400 181.74000 1.000 37.11132 275 GLU B O 1
ATOM 5995 N N . MET B 1 276 ? 27.60300 22.03000 182.63100 1.000 33.56485 276 MET B N 1
ATOM 5996 C CA . MET B 1 276 ? 26.60800 23.09400 182.63600 1.000 31.96962 276 MET B CA 1
ATOM 5997 C C . MET B 1 276 ? 27.00200 24.20700 183.59800 1.000 33.72395 276 MET B C 1
ATOM 5998 O O . MET B 1 276 ? 26.85800 25.39200 183.28000 1.000 30.39250 276 MET B O 1
ATOM 6003 N N . LEU B 1 277 ? 27.51100 23.84000 184.77700 1.000 35.74780 277 LEU B N 1
ATOM 6004 C CA . LEU B 1 277 ? 28.00300 24.83500 185.72300 1.000 36.93547 277 LEU B CA 1
ATOM 6005 C C . LEU B 1 277 ? 29.27100 25.51000 185.21800 1.000 34.35433 277 LEU B C 1
ATOM 6006 O O . LEU B 1 277 ? 29.48100 26.70200 185.47500 1.000 31.73422 277 LEU B O 1
ATOM 6011 N N . VAL B 1 278 ? 30.12500 24.76600 184.51100 1.000 32.84360 278 VAL B N 1
ATOM 6012 C CA . VAL B 1 278 ? 31.35700 25.33700 183.97100 1.000 33.11752 278 VAL B CA 1
ATOM 6013 C C . VAL B 1 278 ? 31.03800 26.46900 183.00300 1.000 32.52998 278 VAL B C 1
ATOM 6014 O O . VAL B 1 278 ? 31.57500 27.57800 183.11500 1.000 33.09035 278 VAL B O 1
ATOM 6018 N N . GLY B 1 279 ? 30.14900 26.20900 182.04300 1.000 31.46103 279 GLY B N 1
ATOM 6019 C CA . GLY B 1 279 ? 29.79500 27.23600 181.07800 1.000 30.91901 279 GLY B CA 1
ATOM 6020 C C . GLY B 1 279 ? 29.09400 28.42300 181.70900 1.000 31.35803 279 GLY B C 1
ATOM 6021 O O . GLY B 1 279 ? 29.28500 29.56500 181.28700 1.000 30.79209 279 GLY B O 1
ATOM 6022 N N . ALA B 1 280 ? 28.27100 28.17100 182.72800 1.000 35.30727 280 ALA B N 1
ATOM 6023 C CA . ALA B 1 280 ? 27.62900 29.27600 183.43000 1.000 32.23981 280 ALA B CA 1
ATOM 6024 C C . ALA B 1 280 ? 28.65700 30.12800 184.16500 1.000 30.81543 280 ALA B C 1
ATOM 6025 O O . ALA B 1 280 ? 28.57100 31.36200 184.15600 1.000 30.89670 280 ALA B O 1
ATOM 6027 N N . ALA B 1 281 ? 29.65200 29.49000 184.78600 1.000 31.82848 281 ALA B N 1
ATOM 6028 C CA . ALA B 1 281 ? 30.70800 30.24600 185.45100 1.000 33.09803 281 ALA B CA 1
ATOM 6029 C C . ALA B 1 281 ? 31.58600 30.97700 184.44200 1.000 35.78022 281 ALA B C 1
ATOM 6030 O O . ALA B 1 281 ? 31.94100 32.14200 184.65500 1.000 39.57426 281 ALA B O 1
ATOM 6032 N N . LEU B 1 282 ? 31.95100 30.30900 183.34100 1.000 33.71099 282 LEU B N 1
ATOM 6033 C CA . LEU B 1 282 ? 32.73700 30.97000 182.30200 1.000 34.30563 282 LEU B CA 1
ATOM 6034 C C . LEU B 1 282 ? 32.00500 32.18700 181.75500 1.000 36.81736 282 LEU B C 1
ATOM 6035 O O . LEU B 1 282 ? 32.62300 33.21800 181.46300 1.000 43.64739 282 LEU B O 1
ATOM 6040 N N . MET B 1 283 ? 30.68500 32.08700 181.61400 1.000 36.29514 283 MET B N 1
ATOM 6041 C CA . MET B 1 283 ? 29.91700 33.21200 181.10000 1.000 35.39235 283 MET B CA 1
ATOM 6042 C C . MET B 1 283 ? 29.89200 34.36700 182.09300 1.000 35.64761 283 MET B C 1
ATOM 6043 O O . MET B 1 283 ? 30.03800 35.53100 181.70300 1.000 36.16512 283 MET B O 1
ATOM 6048 N N . ASP B 1 284 ? 29.70800 34.07300 183.38000 1.000 33.85923 284 ASP B N 1
ATOM 6049 C CA . ASP B 1 284 ? 29.61700 35.15600 184.34900 1.000 36.64793 284 ASP B CA 1
ATOM 6050 C C . ASP B 1 284 ? 30.93400 35.89500 184.52700 1.000 38.13266 284 ASP B C 1
ATOM 6051 O O . ASP B 1 284 ? 30.92000 37.04600 184.97200 1.000 37.71787 284 ASP B O 1
ATOM 6056 N N . GLU B 1 285 ? 32.06500 35.27400 184.18500 1.000 39.21508 285 GLU B N 1
ATOM 6057 C CA . GLU B 1 285 ? 33.33500 35.99100 184.24700 1.000 41.63805 285 GLU B CA 1
ATOM 6058 C C . GLU B 1 285 ? 33.38700 37.10500 183.21000 1.000 42.71215 285 GLU B C 1
ATOM 6059 O O . GLU B 1 285 ? 33.88300 38.20200 183.49200 1.000 44.61411 285 GLU B O 1
ATOM 6065 N N . GLU B 1 286 ? 32.86800 36.84800 182.00900 1.000 40.75717 286 GLU B N 1
ATOM 6066 C CA . GLU B 1 286 ? 32.85900 37.86200 180.96300 1.000 43.19770 286 GLU B CA 1
ATOM 6067 C C . GLU B 1 286 ? 31.80200 38.92900 181.20300 1.000 43.91782 286 GLU B C 1
ATOM 6068 O O . GLU B 1 286 ? 32.02300 40.10100 180.87800 1.000 46.14252 286 GLU B O 1
ATOM 6074 N N . THR B 1 287 ? 30.65700 38.55300 181.76800 1.000 41.66203 287 THR B N 1
ATOM 6075 C CA . THR B 1 287 ? 29.61700 39.53300 182.04400 1.000 40.12862 287 THR B CA 1
ATOM 6076 C C . THR B 1 287 ? 29.97000 40.46700 183.19800 1.000 38.43620 287 THR B C 1
ATOM 6077 O O . THR B 1 287 ? 29.15000 41.32500 183.54200 1.000 40.78373 287 THR B O 1
ATOM 6081 N N . ARG B 1 288 ? 31.15200 40.32700 183.80200 1.000 41.46953 288 ARG B N 1
ATOM 6082 C CA . ARG B 1 288 ? 31.64000 41.28500 184.78600 1.000 43.99429 288 ARG B CA 1
ATOM 6083 C C . ARG B 1 288 ? 32.55900 42.33200 184.17700 1.000 42.75453 288 ARG B C 1
ATOM 6084 O O . ARG B 1 288 ? 32.91800 43.29100 184.86900 1.000 43.46741 288 ARG B O 1
ATOM 6092 N N . ASN B 1 289 ? 32.94800 42.17100 182.91300 1.000 42.74784 289 ASN B N 1
ATOM 6093 C CA . ASN B 1 289 ? 33.83300 43.13500 182.27200 1.000 47.07861 289 ASN B CA 1
ATOM 6094 C C . ASN B 1 289 ? 33.19000 44.51300 182.25000 1.000 49.64852 289 ASN B C 1
ATOM 6095 O O . ASN B 1 289 ? 32.02000 44.66000 181.89200 1.000 46.51062 289 ASN B O 1
ATOM 6100 N N . THR B 1 290 ? 33.96300 45.52500 182.64100 1.000 53.48170 290 THR B N 1
ATOM 6101 C CA . THR B 1 290 ? 33.43200 46.87900 182.71700 1.000 53.06622 290 THR B CA 1
ATOM 6102 C C . THR B 1 290 ? 33.31500 47.53600 181.34800 1.000 52.63536 290 THR B C 1
ATOM 6103 O O . THR B 1 290 ? 32.49300 48.44100 181.17200 1.000 52.19606 290 THR B O 1
ATOM 6107 N N . VAL B 1 291 ? 34.11300 47.10200 180.37500 1.000 50.34648 291 VAL B N 1
ATOM 6108 C CA . VAL B 1 291 ? 34.01800 47.64500 179.02400 1.000 46.75692 291 VAL B CA 1
ATOM 6109 C C . VAL B 1 291 ? 32.73700 47.12900 178.37800 1.000 50.17170 291 VAL B C 1
ATOM 6110 O O . VAL B 1 291 ? 32.53800 45.91700 178.23300 1.000 50.17660 291 VAL B O 1
ATOM 6114 N N . VAL B 1 292 ? 31.85900 48.05500 177.98400 1.000 50.00753 292 VAL B N 1
ATOM 6115 C CA . VAL B 1 292 ? 30.52100 47.67600 177.53900 1.000 43.61472 292 VAL B CA 1
ATOM 6116 C C . VAL B 1 292 ? 30.58100 46.92600 176.21300 1.000 49.33547 292 VAL B C 1
ATOM 6117 O O . VAL B 1 292 ? 29.85700 45.94200 176.01100 1.000 45.75793 292 VAL B O 1
ATOM 6121 N N . LYS B 1 293 ? 31.44900 47.36400 175.29400 1.000 51.23231 293 LYS B N 1
ATOM 6122 C CA . LYS B 1 293 ? 31.53200 46.72400 173.98300 1.000 51.05092 293 LYS B CA 1
ATOM 6123 C C . LYS B 1 293 ? 31.99600 45.27600 174.06800 1.000 48.56716 293 LYS B C 1
ATOM 6124 O O . LYS B 1 293 ? 31.82000 44.52400 173.10200 1.000 49.31006 293 LYS B O 1
ATOM 6130 N N . GLU B 1 294 ? 32.59000 44.86700 175.18900 1.000 52.72662 294 GLU B N 1
ATOM 6131 C CA . GLU B 1 294 ? 33.02800 43.48900 175.37200 1.000 60.34326 294 GLU B CA 1
ATOM 6132 C C . GLU B 1 294 ? 32.30100 42.80000 176.51900 1.000 50.45056 294 GLU B C 1
ATOM 6133 O O . GLU B 1 294 ? 32.73000 41.72700 176.96200 1.000 52.75028 294 GLU B O 1
ATOM 6139 N N . ASN B 1 295 ? 31.20800 43.38300 177.00500 1.000 46.44691 295 ASN B N 1
ATOM 6140 C CA . ASN B 1 295 ? 30.36500 42.74100 178.00000 1.000 42.34140 295 ASN B CA 1
ATOM 6141 C C . ASN B 1 295 ? 29.10600 42.24900 177.29800 1.000 41.76380 295 ASN B C 1
ATOM 6142 O O . ASN B 1 295 ? 28.21700 43.05900 176.99100 1.000 41.72985 295 ASN B O 1
ATOM 6147 N N . PRO B 1 296 ? 28.97900 40.95000 177.01500 1.000 40.05687 296 PRO B N 1
ATOM 6148 C CA . PRO B 1 296 ? 27.84200 40.49100 176.20200 1.000 38.04774 296 PRO B CA 1
ATOM 6149 C C . PRO B 1 296 ? 26.49900 40.64200 176.89100 1.000 35.76447 296 PRO B C 1
ATOM 6150 O O . PRO B 1 296 ? 25.47900 40.76500 176.20300 1.000 34.98954 296 PRO B O 1
ATOM 6154 N N . ALA B 1 297 ? 26.45900 40.62400 178.22500 1.000 33.34093 297 ALA B N 1
ATOM 6155 C CA . ALA B 1 297 ? 25.21700 40.94900 178.91800 1.000 33.74611 297 ALA B CA 1
ATOM 6156 C C . ALA B 1 297 ? 24.86300 42.42000 178.75400 1.000 35.50073 297 ALA B C 1
ATOM 6157 O O . ALA B 1 297 ? 23.68000 42.77900 178.76500 1.000 34.84687 297 ALA B O 1
ATOM 6159 N N . ALA B 1 298 ? 25.86900 43.28300 178.60500 1.000 34.75465 298 ALA B N 1
ATOM 6160 C CA . ALA B 1 298 ? 25.60000 44.69100 178.34900 1.000 34.25670 298 ALA B CA 1
ATOM 6161 C C . ALA B 1 298 ? 25.11200 44.91400 176.92500 1.000 37.73523 298 ALA B C 1
ATOM 6162 O O . ALA B 1 298 ? 24.28100 45.79700 176.68800 1.000 35.08002 298 ALA B O 1
ATOM 6164 N N . LEU B 1 299 ? 25.60900 44.12100 175.97300 1.000 37.78913 299 LEU B N 1
ATOM 6165 C CA . LEU B 1 299 ? 25.16700 44.25100 174.58800 1.000 34.52920 299 LEU B CA 1
ATOM 6166 C C . LEU B 1 299 ? 23.69000 43.89700 174.44000 1.000 36.02110 299 LEU B C 1
ATOM 6167 O O . LEU B 1 299 ? 22.97000 44.53500 173.66300 1.000 37.33260 299 LEU B O 1
ATOM 6172 N N . LEU B 1 300 ? 23.21800 42.88400 175.17200 1.000 34.05059 300 LEU B N 1
ATOM 6173 C CA . LEU B 1 300 ? 21.79600 42.55700 175.12300 1.000 33.08117 300 LEU B CA 1
ATOM 6174 C C . LEU B 1 300 ? 20.96900 43.60800 175.85000 1.000 31.61744 300 LEU B C 1
ATOM 6175 O O . LEU B 1 300 ? 19.92500 44.04000 175.34900 1.000 35.39297 300 LEU B O 1
ATOM 6180 N N . ALA B 1 301 ? 21.42900 44.03800 177.02700 1.000 32.86656 301 ALA B N 1
ATOM 6181 C CA . ALA B 1 301 ? 20.68600 45.02000 177.80800 1.000 31.61389 301 ALA B CA 1
ATOM 6182 C C . ALA B 1 301 ? 20.53700 46.33900 177.05800 1.000 32.34943 301 ALA B C 1
ATOM 6183 O O . ALA B 1 301 ? 19.47000 46.96100 177.09200 1.000 36.73686 301 ALA B O 1
ATOM 6185 N N . LEU B 1 302 ? 21.59700 46.78900 176.38400 1.000 32.24316 302 LEU B N 1
ATOM 6186 C CA . LEU B 1 302 ? 21.50400 48.02800 175.61900 1.000 35.66733 302 LEU B CA 1
ATOM 6187 C C . LEU B 1 302 ? 20.53000 47.88000 174.45800 1.000 37.17869 302 LEU B C 1
ATOM 6188 O O . LEU B 1 302 ? 19.69200 48.75800 174.21900 1.000 33.80599 302 LEU B O 1
ATOM 6193 N N . SER B 1 303 ? 20.62600 46.76500 173.73100 1.000 36.95813 303 SER B N 1
ATOM 6194 C CA . SER B 1 303 ? 19.76500 46.54300 172.57600 1.000 35.07002 303 SER B CA 1
ATOM 6195 C C . SER B 1 303 ? 18.30000 46.44800 172.98500 1.000 33.07773 303 SER B C 1
ATOM 6196 O O . SER B 1 303 ? 17.41900 46.95200 172.27800 1.000 37.18444 303 SER B O 1
ATOM 6199 N N . TRP B 1 304 ? 18.01900 45.79700 174.11700 1.000 32.10201 304 TRP B N 1
ATOM 6200 C CA . TRP B 1 304 ? 16.66700 45.81900 174.66800 1.000 32.60408 304 TRP B CA 1
ATOM 6201 C C . TRP B 1 304 ? 16.24100 47.24700 174.98500 1.000 35.23893 304 TRP B C 1
ATOM 6202 O O . TRP B 1 304 ? 15.17100 47.70000 174.56600 1.000 33.80190 304 TRP B O 1
ATOM 6213 N N . TYR B 1 305 ? 17.08200 47.97000 175.73100 1.000 33.18197 305 TYR B N 1
ATOM 6214 C CA . TYR B 1 305 ? 16.77800 49.34600 176.10600 1.000 35.96063 305 TYR B CA 1
ATOM 6215 C C . TYR B 1 305 ? 16.54900 50.21900 174.88000 1.000 35.09163 305 TYR B C 1
ATOM 6216 O O . TYR B 1 305 ? 15.68000 51.09800 174.89200 1.000 36.83737 305 TYR B O 1
ATOM 6225 N N . TRP B 1 306 ? 17.30900 49.98900 173.81300 1.000 35.04842 306 TRP B N 1
ATOM 6226 C CA . TRP B 1 306 ? 17.14500 50.79800 172.61200 1.000 36.59036 306 TRP B CA 1
ATOM 6227 C C . TRP B 1 306 ? 15.82700 50.49000 171.90900 1.000 37.86641 306 TRP B C 1
ATOM 6228 O O . TRP B 1 306 ? 15.01400 51.39200 171.66700 1.000 35.90850 306 TRP B O 1
ATOM 6239 N N . ALA B 1 307 ? 15.59400 49.21600 171.58000 1.000 30.68243 307 ALA B N 1
ATOM 6240 C CA . ALA B 1 307 ? 14.41900 48.85400 170.79300 1.000 32.71897 307 ALA B CA 1
ATOM 6241 C C . ALA B 1 307 ? 13.12600 49.20900 171.51900 1.000 39.28956 307 ALA B C 1
ATOM 6242 O O . ALA B 1 307 ? 12.14700 49.62400 170.88700 1.000 40.30059 307 ALA B O 1
ATOM 6244 N N . THR B 1 308 ? 13.10200 49.05800 172.84100 1.000 36.90099 308 THR B N 1
ATOM 6245 C CA . THR B 1 308 ? 11.91800 49.35700 173.63500 1.000 36.80483 308 THR B CA 1
ATOM 6246 C C . THR B 1 308 ? 11.91300 50.78500 174.16100 1.000 41.25656 308 THR B C 1
ATOM 6247 O O . THR B 1 308 ? 10.94000 51.18500 174.80800 1.000 40.29298 308 THR B O 1
ATOM 6251 N N . ASP B 1 309 ? 12.97500 51.55100 173.90000 1.000 43.60944 309 ASP B N 1
ATOM 6252 C CA . ASP B 1 309 ? 13.10100 52.92800 174.37500 1.000 39.78378 309 ASP B CA 1
ATOM 6253 C C . ASP B 1 309 ? 12.91600 53.00500 175.88900 1.000 37.87880 309 ASP B C 1
ATOM 6254 O O . ASP B 1 309 ? 12.34700 53.95800 176.42300 1.000 37.58318 309 ASP B O 1
ATOM 6259 N N . GLY B 1 310 ? 13.40200 51.97200 176.58500 1.000 39.93699 310 GLY B N 1
ATOM 6260 C CA . GLY B 1 310 ? 13.44000 51.94200 178.03300 1.000 34.26661 310 GLY B CA 1
ATOM 6261 C C . GLY B 1 310 ? 12.14200 51.59900 178.72800 1.000 36.52530 310 GLY B C 1
ATOM 6262 O O . GLY B 1 310 ? 12.16600 51.28200 179.92100 1.000 35.58742 310 GLY B O 1
ATOM 6263 N N . ILE B 1 311 ? 11.01000 51.64100 178.03200 1.000 36.85576 311 ILE B N 1
ATOM 6264 C CA . ILE B 1 311 ? 9.71900 51.49600 178.68800 1.000 38.53714 311 ILE B CA 1
ATOM 6265 C C . ILE B 1 311 ? 8.95800 50.27200 178.17900 1.000 37.15105 311 ILE B C 1
ATOM 6266 O O . ILE B 1 311 ? 7.75400 50.16600 178.38100 1.000 34.57126 311 ILE B O 1
ATOM 6271 N N . GLY B 1 312 ? 9.65400 49.34300 177.53000 1.000 41.89903 312 GLY B N 1
ATOM 6272 C CA . GLY B 1 312 ? 9.02800 48.13500 177.00900 1.000 34.99201 312 GLY B CA 1
ATOM 6273 C C . GLY B 1 312 ? 7.96100 48.34600 175.95200 1.000 34.60392 312 GLY B C 1
ATOM 6274 O O . GLY B 1 312 ? 6.90900 47.69500 176.00300 1.000 33.14103 312 GLY B O 1
ATOM 6275 N N . SER B 1 313 ? 8.20700 49.23300 174.98600 1.000 35.57345 313 SER B N 1
ATOM 6276 C CA . SER B 1 313 ? 7.24900 49.52300 173.92300 1.000 35.87050 313 SER B CA 1
ATOM 6277 C C . SER B 1 313 ? 7.36700 48.57700 172.73300 1.000 35.02494 313 SER B C 1
ATOM 6278 O O . SER B 1 313 ? 6.68600 48.78600 171.72400 1.000 33.02794 313 SER B O 1
ATOM 6281 N N . LYS B 1 314 ? 8.21800 47.55900 172.81700 1.000 34.05538 314 LYS B N 1
ATOM 6282 C CA . LYS B 1 314 ? 8.34500 46.56100 171.76600 1.000 34.15896 314 LYS B CA 1
ATOM 6283 C C . LYS B 1 314 ? 8.55300 45.19700 172.40000 1.000 32.98769 314 LYS B C 1
ATOM 6284 O O . LYS B 1 314 ? 9.24100 45.07900 173.41600 1.000 31.74037 314 L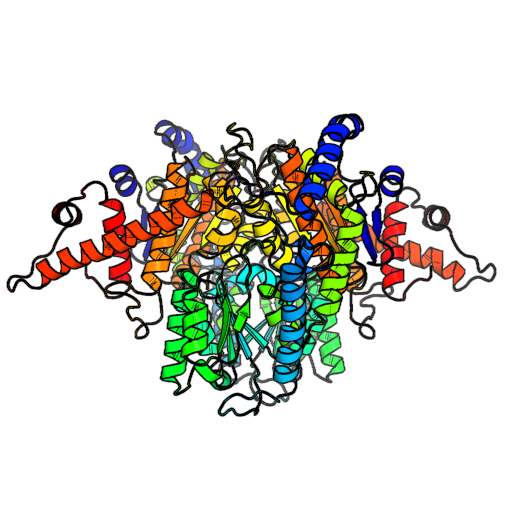YS B O 1
ATOM 6290 N N . ASP B 1 315 ? 7.95000 44.17300 171.80300 1.000 38.04421 315 ASP B N 1
ATOM 6291 C CA . ASP B 1 315 ? 8.12700 42.82200 172.30500 1.000 35.62137 315 ASP B CA 1
ATOM 6292 C C . ASP B 1 315 ? 9.45200 42.24800 171.81500 1.000 34.49013 315 ASP B C 1
ATOM 6293 O O . ASP B 1 315 ? 9.99800 42.65900 170.79000 1.000 35.51235 315 ASP B O 1
ATOM 6298 N N . MET B 1 316 ? 9.96800 41.28400 172.56700 1.000 27.79456 316 MET B N 1
ATOM 6299 C CA . MET B 1 316 ? 11.19500 40.58300 172.20400 1.000 27.43136 316 MET B CA 1
ATOM 6300 C C . MET B 1 316 ? 10.81000 39.22000 171.64200 1.000 27.61843 316 MET B C 1
ATOM 6301 O O . MET B 1 316 ? 10.42500 38.31600 172.38700 1.000 28.44182 316 MET B O 1
ATOM 6306 N N . VAL B 1 317 ? 10.90900 39.07100 170.32700 1.000 26.63059 317 VAL B N 1
ATOM 6307 C CA . VAL B 1 317 ? 10.61900 37.80000 169.67400 1.000 27.92422 317 VAL B CA 1
ATOM 6308 C C . VAL B 1 317 ? 11.89400 36.96500 169.66600 1.000 25.05200 317 VAL B C 1
ATOM 6309 O O . VAL B 1 317 ? 12.91900 37.38500 169.11800 1.000 25.46584 317 VAL B O 1
ATOM 6313 N N . VAL B 1 318 ? 11.83600 35.78900 170.28100 1.000 24.37287 318 VAL B N 1
ATOM 6314 C CA . VAL B 1 318 ? 12.98400 34.89700 170.40900 1.000 22.92904 318 VAL B CA 1
ATOM 6315 C C . VAL B 1 318 ? 12.78200 33.74200 169.43700 1.000 27.10465 318 VAL B C 1
ATOM 6316 O O . VAL B 1 318 ? 11.86700 32.92800 169.60900 1.000 25.88531 318 VAL B O 1
ATOM 6320 N N . LEU B 1 319 ? 13.64100 33.66200 168.41700 1.000 25.44493 319 LEU B N 1
ATOM 6321 C CA . LEU B 1 319 ? 13.54600 32.65000 167.36500 1.000 24.56386 319 LEU B CA 1
ATOM 6322 C C . LEU B 1 319 ? 14.81400 31.80600 167.34300 1.000 28.60055 319 LEU B C 1
ATOM 6323 O O . LEU B 1 319 ? 15.75800 32.10700 166.59400 1.000 32.56686 319 LEU B O 1
ATOM 6328 N N . PRO B 1 320 ? 14.88700 30.74500 168.14800 1.000 25.06900 320 PRO B N 1
ATOM 6329 C CA . PRO B 1 320 ? 16.01700 29.81000 168.03900 1.000 27.25775 320 PRO B CA 1
ATOM 6330 C C . PRO B 1 320 ? 15.79900 28.84000 166.88400 1.000 23.35626 320 PRO B C 1
ATOM 6331 O O . PRO B 1 320 ? 14.74900 28.20100 166.78300 1.000 26.02368 320 PRO B O 1
ATOM 6335 N N . TYR B 1 321 ? 16.79400 28.73200 166.00600 1.000 23.56425 321 TYR B N 1
ATOM 6336 C CA . TYR B 1 321 ? 16.65900 27.91300 164.79900 1.000 25.85341 321 TYR B CA 1
ATOM 6337 C C . TYR B 1 321 ? 17.22900 26.51300 165.02400 1.000 26.53486 321 TYR B C 1
ATOM 6338 O O . TYR B 1 321 ? 18.16700 26.06400 164.36600 1.000 30.87794 321 TYR B O 1
ATOM 6347 N N . LYS B 1 322 ? 16.62000 25.82100 165.98100 1.000 26.81672 322 LYS B N 1
ATOM 6348 C CA . LYS B 1 322 ? 17.00300 24.45600 166.31700 1.000 30.13644 322 LYS B CA 1
ATOM 6349 C C . LYS B 1 322 ? 15.91500 23.83800 167.18600 1.000 27.74070 322 LYS B C 1
ATOM 6350 O O . LYS B 1 322 ? 15.44900 24.46500 168.14400 1.000 25.24909 322 LYS B O 1
ATOM 6356 N N . ASP B 1 323 ? 15.52100 22.60700 166.84800 1.000 30.95007 323 ASP B N 1
ATOM 6357 C CA . ASP B 1 323 ? 14.39500 21.96400 167.51800 1.000 31.87907 323 ASP B CA 1
ATOM 6358 C C . ASP B 1 323 ? 14.66000 21.72400 168.99600 1.000 27.48496 323 ASP B C 1
ATOM 6359 O O . ASP B 1 323 ? 13.72700 21.75900 169.80400 1.000 32.06955 323 ASP B O 1
ATOM 6364 N N . SER B 1 324 ? 15.91000 21.45600 169.36900 1.000 27.31027 324 SER B N 1
ATOM 6365 C CA . SER B 1 324 ? 16.20600 21.20100 170.77000 1.000 27.77877 324 SER B CA 1
ATOM 6366 C C . SER B 1 324 ? 16.01100 22.43600 171.63600 1.000 27.93951 324 SER B C 1
ATOM 6367 O O . SER B 1 324 ? 15.87900 22.30500 172.85500 1.000 30.31403 324 SER B O 1
ATOM 6370 N N . LEU B 1 325 ? 15.97700 23.62800 171.04000 1.000 27.79954 325 LEU B N 1
ATOM 6371 C CA . LEU B 1 325 ? 15.78000 24.86300 171.78700 1.000 26.44195 325 LEU B CA 1
ATOM 6372 C C . LEU B 1 325 ? 14.35200 25.38900 171.68200 1.000 26.91183 325 LEU B C 1
ATOM 6373 O O . LEU B 1 325 ? 14.13200 26.60100 171.79100 1.000 26.97885 325 LEU B O 1
ATOM 6378 N N . LEU B 1 326 ? 13.37100 24.50200 171.48900 1.000 25.48211 326 LEU B N 1
ATOM 6379 C CA . LEU B 1 326 ? 11.99600 24.95800 171.29900 1.000 29.40162 326 LEU B CA 1
ATOM 6380 C C . LEU B 1 326 ? 11.45900 25.65800 172.54300 1.000 27.65510 326 LEU B C 1
ATOM 6381 O O . LEU B 1 326 ? 10.70400 26.63100 172.43300 1.000 26.30494 326 LEU B O 1
ATOM 6386 N N . LEU B 1 327 ? 11.84400 25.19100 173.73200 1.000 27.90976 327 LEU B N 1
ATOM 6387 C CA . LEU B 1 327 ? 11.32400 25.71700 174.98900 1.000 25.40508 327 LEU B CA 1
ATOM 6388 C C . LEU B 1 327 ? 12.16700 26.85400 175.55600 1.000 25.25315 327 LEU B C 1
ATOM 6389 O O . LEU B 1 327 ? 12.10300 27.11700 176.76200 1.000 28.82898 327 LEU B O 1
ATOM 6394 N N . LEU B 1 328 ? 12.95300 27.53200 174.71800 1.000 24.41139 328 LEU B N 1
ATOM 6395 C CA . LEU B 1 328 ? 13.79100 28.61900 175.21000 1.000 22.47897 328 LEU B CA 1
ATOM 6396 C C . LEU B 1 328 ? 12.96300 29.85200 175.55400 1.000 27.29097 328 LEU B C 1
ATOM 6397 O O . LEU B 1 328 ? 13.18700 30.48600 176.59300 1.000 27.60895 328 LEU B O 1
ATOM 6402 N N . SER B 1 329 ? 11.99600 30.20700 174.70500 1.000 24.20391 329 SER B N 1
ATOM 6403 C CA . SER B 1 329 ? 11.23100 31.42700 174.94500 1.000 24.66653 329 SER B CA 1
ATOM 6404 C C . SER B 1 329 ? 10.32100 31.28500 176.16100 1.000 29.96476 329 SER B C 1
ATOM 6405 O O . SER B 1 329 ? 10.11500 32.25400 176.90200 1.000 28.79105 329 SER B O 1
ATOM 6408 N N . ARG B 1 330 ? 9.75700 30.09200 176.38000 1.000 31.21380 330 ARG B N 1
ATOM 6409 C CA . ARG B 1 330 ? 8.93700 29.88700 177.57000 1.000 28.07071 330 ARG B CA 1
ATOM 6410 C C . ARG B 1 330 ? 9.77100 30.02500 178.83500 1.000 28.46166 330 ARG B C 1
ATOM 6411 O O . ARG B 1 330 ? 9.31400 30.59700 179.83000 1.000 30.34274 330 ARG B O 1
ATOM 6419 N N . TYR B 1 331 ? 11.00100 29.51000 178.81500 1.000 27.16835 331 TYR B N 1
ATOM 6420 C CA . TYR B 1 331 ? 11.92200 29.76400 179.91700 1.000 26.10328 331 TYR B CA 1
ATOM 6421 C C . TYR B 1 331 ? 12.24900 31.25000 180.01500 1.000 24.61233 331 TYR B C 1
ATOM 6422 O O . TYR B 1 331 ? 12.20900 31.83500 181.10000 1.000 28.78289 331 TYR B O 1
ATOM 6431 N N . LEU B 1 332 ? 12.55500 31.88700 178.88300 1.000 24.56120 332 LEU B N 1
ATOM 6432 C CA . LEU B 1 332 ? 12.88600 33.30900 178.92000 1.000 26.50473 332 LEU B CA 1
ATOM 6433 C C . LEU B 1 332 ? 11.67700 34.16800 179.26300 1.000 28.90246 332 LEU B C 1
ATOM 6434 O O . LEU B 1 332 ? 11.84300 35.27800 179.78200 1.000 30.28802 332 LEU B O 1
ATOM 6439 N N . GLN B 1 333 ? 10.46300 33.68800 178.97500 1.000 28.90424 333 GLN B N 1
ATOM 6440 C CA . GLN B 1 333 ? 9.27200 34.43600 179.36800 1.000 26.70042 333 GLN B CA 1
ATOM 6441 C C . GLN B 1 333 ? 9.23500 34.64800 180.87300 1.000 24.91703 333 GLN B C 1
ATOM 6442 O O . GLN B 1 333 ? 8.86300 35.72700 181.34800 1.000 27.22306 333 GLN B O 1
ATOM 6448 N N . GLN B 1 334 ? 9.62200 33.63100 181.64000 1.000 30.10815 334 GLN B N 1
ATOM 6449 C CA . GLN B 1 334 ? 9.62100 33.77500 183.09000 1.000 31.46217 334 GLN B CA 1
ATOM 6450 C C . GLN B 1 334 ? 10.77100 34.65500 183.55900 1.000 27.84912 334 GLN B C 1
ATOM 6451 O O . GLN B 1 334 ? 10.57900 35.54300 184.39400 1.000 28.53900 334 GLN B O 1
ATOM 6457 N N . LEU B 1 335 ? 11.96900 34.43700 183.01500 1.000 30.04532 335 LEU B N 1
ATOM 6458 C CA . LEU B 1 335 ? 13.14300 35.16400 183.48500 1.000 27.71633 335 LEU B CA 1
ATOM 6459 C C . LEU B 1 335 ? 13.03300 36.65700 183.18800 1.000 29.15876 335 LEU B C 1
ATOM 6460 O O . LEU B 1 335 ? 13.50300 37.48700 183.97400 1.000 28.55304 335 LEU B O 1
ATOM 6465 N N . VAL B 1 336 ? 12.40600 37.01900 182.07000 1.000 30.27976 336 VAL B N 1
ATOM 6466 C CA . VAL B 1 336 ? 12.33900 38.41600 181.64500 1.000 27.39936 336 VAL B CA 1
ATOM 6467 C C . VAL B 1 336 ? 11.07100 39.09900 182.14800 1.000 27.39957 336 VAL B C 1
ATOM 6468 O O . VAL B 1 336 ? 11.13600 40.14200 182.80400 1.000 26.45928 336 VAL B O 1
ATOM 6472 N N . MET B 1 337 ? 9.90100 38.52300 181.86500 1.000 25.37023 337 MET B N 1
ATOM 6473 C CA . MET B 1 337 ? 8.63500 39.18100 182.17000 1.000 26.02852 337 MET B CA 1
ATOM 6474 C C . MET B 1 337 ? 8.26300 39.15800 183.64800 1.000 30.83942 337 MET B C 1
ATOM 6475 O O . MET B 1 337 ? 7.40800 39.94700 184.06600 1.000 29.22844 337 MET B O 1
ATOM 6480 N N . GLU B 1 338 ? 8.86400 38.28000 184.44600 1.000 31.17714 338 GLU B N 1
ATOM 6481 C CA . GLU B 1 338 ? 8.62200 38.29000 185.88300 1.000 27.50926 338 GLU B CA 1
ATOM 6482 C C . GLU B 1 338 ? 9.62700 39.13700 186.64400 1.000 27.85104 338 GLU B C 1
ATOM 6483 O O . GLU B 1 338 ? 9.27900 39.70700 187.68200 1.000 27.65993 338 GLU B O 1
ATOM 6489 N N . SER B 1 339 ? 10.86600 39.22600 186.15400 1.000 27.18947 339 SER B N 1
ATOM 6490 C CA . SER B 1 339 ? 11.84500 40.13700 186.74300 1.000 28.44099 339 SER B CA 1
ATOM 6491 C C . SER B 1 339 ? 11.53500 41.57900 186.36500 1.000 27.45694 339 SER B C 1
ATOM 6492 O O . SER B 1 339 ? 11.31700 42.43500 187.23000 1.000 28.54208 339 SER B O 1
ATOM 6495 N N . LEU B 1 340 ? 11.20700 41.82400 185.11000 1.000 26.06835 340 LEU B N 1
ATOM 6496 C CA . LEU B 1 340 ? 11.07000 43.23400 184.68600 1.000 24.18879 340 LEU B CA 1
ATOM 6497 C C . LEU B 1 340 ? 9.65700 43.82600 184.68000 1.000 28.35030 340 LEU B C 1
ATOM 6498 O O . LEU B 1 340 ? 9.57400 45.03800 184.59600 1.000 32.89954 340 LEU B O 1
ATOM 6503 N N . GLY B 1 341 ? 8.59000 43.05800 184.79800 1.000 28.21261 341 GLY B N 1
ATOM 6504 C CA . GLY B 1 341 ? 7.26200 43.70100 184.75300 1.000 30.62204 341 GLY B CA 1
ATOM 6505 C C . GLY B 1 341 ? 6.83000 44.26000 186.08500 1.000 32.58725 341 GLY B C 1
ATOM 6506 O O . GLY B 1 341 ? 5.86400 43.76000 186.64900 1.000 30.33675 341 GLY B O 1
ATOM 6507 N N . LYS B 1 342 ? 7.47900 45.33300 186.51300 1.000 34.88607 342 LYS B N 1
ATOM 6508 C CA . LYS B 1 342 ? 7.23100 45.89600 187.85300 1.000 34.81337 342 LYS B CA 1
ATOM 6509 C C . LYS B 1 342 ? 6.50200 47.23400 187.76200 1.000 36.81095 342 LYS B C 1
ATOM 6510 O O . LYS B 1 342 ? 6.82100 47.99400 186.86200 1.000 36.27542 342 LYS B O 1
ATOM 6516 N N . GLU B 1 343 ? 5.54000 47.47200 188.65900 1.000 43.91532 343 GLU B N 1
ATOM 6517 C CA . GLU B 1 343 ? 4.70900 48.70700 188.67000 1.000 42.40165 343 GLU B CA 1
ATOM 6518 C C . GLU B 1 343 ? 5.44800 49.87100 189.29800 1.000 43.74995 343 GLU B C 1
ATOM 6519 O O . GLU B 1 343 ? 5.17800 51.00300 188.91500 1.000 47.26931 343 GLU B O 1
ATOM 6525 N N . PHE B 1 344 ? 6.34300 49.59200 190.23200 1.000 44.53344 344 PHE B N 1
ATOM 6526 C CA . PHE B 1 344 ? 6.96100 50.71400 190.92000 1.000 46.76088 344 PHE B CA 1
ATOM 6527 C C . PHE B 1 344 ? 8.46600 50.71700 190.71500 1.000 45.76441 344 PHE B C 1
ATOM 6528 O O . PHE B 1 344 ? 9.11000 49.66500 190.70700 1.000 43.04556 344 PHE B O 1
ATOM 6536 N N . ASP B 1 345 ? 9.01000 51.91900 190.55300 1.000 49.79835 345 ASP B N 1
ATOM 6537 C CA . ASP B 1 345 ? 10.44300 52.15400 190.54700 1.000 46.76667 345 ASP B CA 1
ATOM 6538 C C . ASP B 1 345 ? 11.03400 51.83000 191.91900 1.000 45.81704 345 ASP B C 1
ATOM 6539 O O . ASP B 1 345 ? 10.32200 51.71700 192.92100 1.000 47.12866 345 ASP B O 1
ATOM 6544 N N . LEU B 1 346 ? 12.36100 51.68700 191.96000 1.000 48.42921 346 LEU B N 1
ATOM 6545 C CA . LEU B 1 346 ? 13.04300 51.48300 193.23400 1.000 50.03737 346 LEU B CA 1
ATOM 6546 C C . LEU B 1 346 ? 12.92000 52.68400 194.16300 1.000 53.62366 346 LEU B C 1
ATOM 6547 O O . LEU B 1 346 ? 13.18600 52.55100 195.36200 1.000 54.82352 346 LEU B O 1
ATOM 6552 N N . ASP B 1 347 ? 12.52400 53.84500 193.64300 1.000 56.93817 347 ASP B N 1
ATOM 6553 C CA . ASP B 1 347 ? 12.34900 55.04900 194.44300 1.000 54.56036 347 ASP B CA 1
ATOM 6554 C C . ASP B 1 347 ? 10.88400 55.33900 194.74700 1.000 54.14980 347 ASP B C 1
ATOM 6555 O O . ASP B 1 347 ? 10.54700 56.46700 195.12100 1.000 67.85762 347 ASP B O 1
ATOM 6560 N N . GLY B 1 348 ? 10.00600 54.34700 194.59600 1.000 55.85390 348 GLY B N 1
ATOM 6561 C CA . GLY B 1 348 ? 8.58900 54.53800 194.81800 1.000 54.45970 348 GLY B CA 1
ATOM 6562 C C . GLY B 1 348 ? 7.81700 55.10400 193.64500 1.000 51.26542 348 GLY B C 1
ATOM 6563 O O . GLY B 1 348 ? 6.57900 55.06600 193.66500 1.000 47.78415 348 GLY B O 1
ATOM 6564 N N . ASN B 1 349 ? 8.49800 55.62900 192.62800 1.000 52.82424 349 ASN B N 1
ATOM 6565 C CA . ASN B 1 349 ? 7.81500 56.16400 191.45700 1.000 52.11137 349 ASN B CA 1
ATOM 6566 C C . ASN B 1 349 ? 7.05700 55.06200 190.72700 1.000 50.63664 349 ASN B C 1
ATOM 6567 O O . ASN B 1 349 ? 7.47300 53.90100 190.70100 1.000 50.33176 349 ASN B O 1
ATOM 6572 N N . ARG B 1 350 ? 5.93200 55.43500 190.12200 1.000 50.24301 350 ARG B N 1
ATOM 6573 C CA . ARG B 1 350 ? 5.11400 54.48400 189.37300 1.000 50.47116 350 ARG B CA 1
ATOM 6574 C C . ARG B 1 350 ? 5.61900 54.43000 187.93800 1.000 56.16156 350 ARG B C 1
ATOM 6575 O O . ARG B 1 350 ? 5.31600 55.30600 187.12400 1.000 52.97679 350 ARG B O 1
ATOM 6583 N N . VAL B 1 351 ? 6.39900 53.40000 187.62900 1.000 69.22046 351 VAL B N 1
ATOM 6584 C CA . VAL B 1 351 ? 6.78200 53.07200 186.26200 1.000 63.86932 351 VAL B CA 1
ATOM 6585 C C . VAL B 1 351 ? 6.28200 51.66100 185.98500 1.000 65.66353 351 VAL B C 1
ATOM 6586 O O . VAL B 1 351 ? 6.65600 50.71600 186.69000 1.000 79.75927 351 VAL B O 1
ATOM 6590 N N . ASN B 1 352 ? 5.41100 51.52000 184.98700 1.000 42.17748 352 ASN B N 1
ATOM 6591 C CA . ASN B 1 352 ? 4.88200 50.20300 184.63200 1.000 39.42139 352 ASN B CA 1
ATOM 6592 C C . ASN B 1 352 ? 5.82900 49.53300 183.63600 1.000 38.91455 352 ASN B C 1
ATOM 6593 O O . ASN B 1 352 ? 5.54200 49.37900 182.44800 1.000 38.78336 352 ASN B O 1
ATOM 6598 N N . GLN B 1 353 ? 6.98800 49.12900 184.15800 1.000 36.68910 353 GLN B N 1
ATOM 6599 C CA . GLN B 1 353 ? 8.03000 48.52600 183.33700 1.000 36.12231 353 GLN B CA 1
ATOM 6600 C C . GLN B 1 353 ? 7.56700 47.20400 182.74500 1.000 30.09065 353 GLN B C 1
ATOM 6601 O O . GLN B 1 353 ? 6.47800 46.72000 183.05900 1.000 30.98025 353 GLN B O 1
ATOM 6607 N N . GLY B 1 354 ? 8.37600 46.62000 181.88100 1.000 27.48931 354 GLY B N 1
ATOM 6608 C CA . GLY B 1 354 ? 8.00400 45.36100 181.27500 1.000 30.87085 354 GLY B CA 1
ATOM 6609 C C . GLY B 1 354 ? 8.76000 45.12500 179.99400 1.000 28.04262 354 GLY B C 1
ATOM 6610 O O . GLY B 1 354 ? 9.37000 46.02600 179.41900 1.000 30.98058 354 GLY B O 1
ATOM 6611 N N . LEU B 1 355 ? 8.70200 43.87300 179.54900 1.000 27.81011 355 LEU B N 1
ATOM 6612 C CA . LEU B 1 355 ? 9.38000 43.47700 178.31900 1.000 28.05139 355 LEU B CA 1
ATOM 6613 C C . LEU B 1 355 ? 8.74800 42.15300 177.87800 1.000 28.99375 355 LEU B C 1
ATOM 6614 O O . LEU B 1 355 ? 9.19400 41.08000 178.28300 1.000 27.83414 355 LEU B O 1
ATOM 6619 N N . THR B 1 356 ? 7.70100 42.25600 177.06200 1.000 30.24492 356 THR B N 1
ATOM 6620 C CA . THR B 1 356 ? 7.00100 41.07100 176.58600 1.000 30.87139 356 THR B CA 1
ATOM 6621 C C . THR B 1 356 ? 7.93700 40.19400 175.76500 1.000 29.10582 356 THR B C 1
ATOM 6622 O O . THR B 1 356 ? 8.74100 40.68700 174.97100 1.000 27.23707 356 THR B O 1
ATOM 6626 N N . VAL B 1 357 ? 7.82800 38.88200 175.96900 1.000 28.80724 357 VAL B N 1
ATOM 6627 C CA . VAL B 1 357 ? 8.65400 37.89500 175.28700 1.000 24.05447 357 VAL B CA 1
ATOM 6628 C C . VAL B 1 357 ? 7.75500 36.79700 174.74100 1.000 29.49271 357 VAL B C 1
ATOM 6629 O O . VAL B 1 357 ? 6.83700 36.33400 175.42800 1.000 30.78533 357 VAL B O 1
ATOM 6633 N N . TYR B 1 358 ? 8.01200 36.38700 173.50100 1.000 28.82215 358 TYR B N 1
ATOM 6634 C CA . TYR B 1 358 ? 7.35400 35.22300 172.92300 1.000 26.08674 358 TYR B CA 1
ATOM 6635 C C . TYR B 1 358 ? 8.17800 34.75600 171.73100 1.000 27.27475 358 TYR B C 1
ATOM 6636 O O . TYR B 1 358 ? 9.13400 35.41300 171.31700 1.000 25.98662 358 TYR B O 1
ATOM 6645 N N . GLY B 1 359 ? 7.79800 33.61300 171.19000 1.000 27.24266 359 GLY B N 1
ATOM 6646 C CA . GLY B 1 359 ? 8.49700 33.00800 170.07200 1.000 24.90014 359 GLY B CA 1
ATOM 6647 C C . GLY B 1 359 ? 8.58800 31.50800 170.25500 1.000 25.37450 359 GLY B C 1
ATOM 6648 O O . GLY B 1 359 ? 8.45600 30.97300 171.35500 1.000 31.18195 359 GLY B O 1
ATOM 6649 N N . ASN B 1 360 ? 8.81300 30.80800 169.14900 1.000 25.25106 360 ASN B N 1
ATOM 6650 C CA . ASN B 1 360 ? 8.90200 29.35700 169.21600 1.000 26.77541 360 ASN B CA 1
ATOM 6651 C C . ASN B 1 360 ? 10.24300 28.88300 168.68000 1.000 26.76586 360 ASN B C 1
ATOM 6652 O O . ASN B 1 360 ? 11.21000 28.75500 169.43600 1.000 24.66563 360 ASN B O 1
ATOM 6657 N N . LYS B 1 361 ? 10.31400 28.62900 167.37700 1.000 27.55666 361 LYS B N 1
ATOM 6658 C CA . LYS B 1 361 ? 11.55300 28.17300 166.77100 1.000 26.60540 361 LYS B CA 1
ATOM 6659 C C . LYS B 1 361 ? 11.48500 28.42700 165.27500 1.000 26.48722 361 LYS B C 1
ATOM 6660 O O . LYS B 1 361 ? 10.40300 28.53100 164.69300 1.000 26.22279 361 LYS B O 1
ATOM 6666 N N . GLY B 1 362 ? 12.66300 28.53600 164.66300 1.000 22.50815 362 GLY B N 1
ATOM 6667 C CA . GLY B 1 362 ? 12.78100 28.58600 163.22600 1.000 23.49869 362 GLY B CA 1
ATOM 6668 C C . GLY B 1 362 ? 13.18800 27.23300 162.67200 1.000 27.04694 362 GLY B C 1
ATOM 6669 O O . GLY B 1 362 ? 13.77400 26.41000 163.37100 1.000 27.31039 362 GLY B O 1
ATOM 6670 N N . SER B 1 363 ? 12.86700 27.00300 161.40000 1.000 26.49764 363 SER B N 1
ATOM 6671 C CA . SER B 1 363 ? 12.17700 27.98000 160.56100 1.000 27.55167 363 SER B CA 1
ATOM 6672 C C . SER B 1 363 ? 10.66200 27.80900 160.63600 1.000 28.82333 363 SER B C 1
ATOM 6673 O O . SER B 1 363 ? 9.92200 28.34100 159.80700 1.000 26.60760 363 SER B O 1
ATOM 6676 N N . THR B 1 364 ? 10.20900 27.06400 161.64700 1.000 26.85734 364 THR B N 1
ATOM 6677 C CA . THR B 1 364 ? 8.78600 26.77200 161.77700 1.000 27.29932 364 THR B CA 1
ATOM 6678 C C . THR B 1 364 ? 7.96300 28.04500 161.93100 1.000 27.66580 364 THR B C 1
ATOM 6679 O O . THR B 1 364 ? 6.86900 28.15500 161.36800 1.000 29.47458 364 THR B O 1
ATOM 6683 N N . ASP B 1 365 ? 8.47200 29.02800 162.67500 1.000 29.07980 365 ASP B N 1
ATOM 6684 C CA . ASP B 1 365 ? 7.70500 30.25600 162.85600 1.000 29.21804 365 ASP B CA 1
ATOM 6685 C C . ASP B 1 365 ? 7.64100 31.09900 161.59100 1.000 31.51299 365 ASP B C 1
ATOM 6686 O O . ASP B 1 365 ? 6.83900 32.03900 161.53000 1.000 32.68142 365 ASP B O 1
ATOM 6691 N N . GLN B 1 366 ? 8.44500 30.77600 160.57700 1.000 30.05096 366 GLN B N 1
ATOM 6692 C CA . GLN B 1 366 ? 8.36600 31.51000 159.31900 1.000 29.44249 366 GLN B CA 1
ATOM 6693 C C . GLN B 1 366 ? 7.00100 31.33600 158.67000 1.000 32.93514 366 GLN B C 1
ATOM 6694 O O . GLN B 1 366 ? 6.44300 32.28600 158.11200 1.000 33.56832 366 GLN B O 1
ATOM 6700 N N . HIS B 1 367 ? 6.45500 30.12600 158.73100 1.000 31.66956 367 HIS B N 1
ATOM 6701 C CA . HIS B 1 367 ? 5.12700 29.82400 158.22400 1.000 33.27290 367 HIS B CA 1
ATOM 6702 C C . HIS B 1 367 ? 4.03800 30.04600 159.26500 1.000 38.28926 367 HIS B C 1
ATOM 6703 O O . HIS B 1 367 ? 2.94800 29.48100 159.14000 1.000 41.52853 367 HIS B O 1
ATOM 6710 N N . ALA B 1 368 ? 4.30900 30.84700 160.29300 1.000 54.17227 368 ALA B N 1
ATOM 6711 C CA . ALA B 1 368 ? 3.31000 31.14500 161.31200 1.000 47.16227 368 ALA B CA 1
ATOM 6712 C C . ALA B 1 368 ? 3.00100 32.63300 161.39600 1.000 48.55352 368 ALA B C 1
ATOM 6713 O O . ALA B 1 368 ? 1.86400 33.03700 161.13400 1.000 52.97461 368 ALA B O 1
ATOM 6715 N N . TYR B 1 369 ? 3.98000 33.46700 161.74400 1.000 35.29320 369 TYR B N 1
ATOM 6716 C CA . TYR B 1 369 ? 3.69400 34.87800 161.96000 1.000 31.07376 369 TYR B CA 1
ATOM 6717 C C . TYR B 1 369 ? 4.79000 35.80000 161.44300 1.000 29.86030 369 TYR B C 1
ATOM 6718 O O . TYR B 1 369 ? 4.74700 37.00500 161.72500 1.000 30.63569 369 TYR B O 1
ATOM 6727 N N . ILE B 1 370 ? 5.76700 35.28300 160.69800 1.000 26.61046 370 ILE B N 1
ATOM 6728 C CA . ILE B 1 370 ? 6.74400 36.15800 160.07200 1.000 28.12616 370 ILE B CA 1
ATOM 6729 C C . ILE B 1 370 ? 6.08300 37.06100 159.03300 1.000 29.88404 370 ILE B C 1
ATOM 6730 O O . ILE B 1 370 ? 6.62200 38.12600 158.70500 1.000 29.08443 370 ILE B O 1
ATOM 6735 N N . GLN B 1 371 ? 4.92100 36.66100 158.50700 1.000 27.99951 371 GLN B N 1
ATOM 6736 C CA . GLN B 1 371 ? 4.10600 37.57100 157.70800 1.000 30.97643 371 GLN B CA 1
ATOM 6737 C C . GLN B 1 371 ? 3.92400 38.90500 158.42100 1.000 29.85513 371 GLN B C 1
ATOM 6738 O O . GLN B 1 371 ? 4.21500 39.96900 157.86300 1.000 27.44525 371 GLN B O 1
ATOM 6744 N N . GLN B 1 372 ? 3.45900 38.86400 159.67100 1.000 29.14999 372 GLN B N 1
ATOM 6745 C CA . GLN B 1 372 ? 3.26800 40.09800 160.42500 1.000 29.16838 372 GLN B CA 1
ATOM 6746 C C . GLN B 1 372 ? 4.59900 40.70500 160.85200 1.000 29.22443 372 GLN B C 1
ATOM 6747 O O . GLN B 1 372 ? 4.72200 41.93300 160.93100 1.000 26.74858 372 GLN B O 1
ATOM 6753 N N . LEU B 1 373 ? 5.60400 39.87200 161.12000 1.000 29.23798 373 LEU B N 1
ATOM 6754 C CA . LEU B 1 373 ? 6.91800 40.40300 161.46600 1.000 27.10261 373 LEU B CA 1
ATOM 6755 C C . LEU B 1 373 ? 7.54300 41.14600 160.28900 1.000 26.85012 373 LEU B C 1
ATOM 6756 O O . LEU B 1 373 ? 8.19300 42.18200 160.47600 1.000 29.60467 373 LEU B O 1
ATOM 6761 N N . ARG B 1 374 ? 7.35200 40.64500 159.06600 1.000 30.13603 374 ARG B N 1
ATOM 6762 C CA . ARG B 1 374 ? 7.99400 41.26600 157.91100 1.000 27.17126 374 ARG B CA 1
ATOM 6763 C C . ARG B 1 374 ? 7.32900 42.59000 157.54500 1.000 27.49967 374 ARG B C 1
ATOM 6764 O O . ARG B 1 374 ? 8.01300 43.59400 157.32100 1.000 28.48901 374 ARG B O 1
ATOM 6772 N N . GLU B 1 375 ? 5.99400 42.62200 157.49800 1.000 26.87680 375 GLU B N 1
ATOM 6773 C CA . GLU B 1 375 ? 5.29100 43.77800 156.96300 1.000 29.79161 375 GLU B CA 1
ATOM 6774 C C . GLU B 1 375 ? 4.10600 44.25100 157.79800 1.000 31.45032 375 GLU B C 1
ATOM 6775 O O . GLU B 1 375 ? 3.44400 45.21500 157.39800 1.000 34.06032 375 GLU B O 1
ATOM 6781 N N . GLY B 1 376 ? 3.82500 43.62500 158.93500 1.000 32.70067 376 GLY B N 1
ATOM 6782 C CA . GLY B 1 376 ? 2.73900 44.03400 159.80800 1.000 28.37610 376 GLY B CA 1
ATOM 6783 C C . GLY B 1 376 ? 3.15000 45.08800 160.81700 1.000 29.39033 376 GLY B C 1
ATOM 6784 O O . GLY B 1 376 ? 4.01600 45.92900 160.55400 1.000 29.84826 376 GLY B O 1
ATOM 6785 N N . VAL B 1 377 ? 2.51800 45.03600 161.99600 1.000 30.85006 377 VAL B N 1
ATOM 6786 C CA . VAL B 1 377 ? 2.75800 46.03800 163.03300 1.000 27.56834 377 VAL B CA 1
ATOM 6787 C C . VAL B 1 377 ? 4.20700 45.98400 163.48900 1.000 28.57478 377 VAL B C 1
ATOM 6788 O O . VAL B 1 377 ? 4.72000 44.92200 163.86600 1.000 24.56571 377 VAL B O 1
ATOM 6792 N N . HIS B 1 378 ? 4.86600 47.14500 163.48700 1.000 28.47215 378 HIS B N 1
ATOM 6793 C CA . HIS B 1 378 ? 6.26500 47.26000 163.89900 1.000 28.12706 378 HIS B CA 1
ATOM 6794 C C . HIS B 1 378 ? 6.30500 47.53700 165.39900 1.000 27.57123 378 HIS B C 1
ATOM 6795 O O . HIS B 1 378 ? 6.54200 48.65700 165.85700 1.000 29.57022 378 HIS B O 1
ATOM 6802 N N . ASN B 1 379 ? 6.07300 46.48000 166.17900 1.000 27.67129 379 ASN B N 1
ATOM 6803 C CA . ASN B 1 379 ? 6.00200 46.58500 167.63200 1.000 29.03602 379 ASN B CA 1
ATOM 6804 C C . ASN B 1 379 ? 6.90700 45.56300 168.31100 1.000 28.90027 379 ASN B C 1
ATOM 6805 O O . ASN B 1 379 ? 6.57000 45.04600 169.38000 1.000 29.31718 379 ASN B O 1
ATOM 6810 N N . PHE B 1 380 ? 8.05700 45.26100 167.71400 1.000 28.81381 380 PHE B N 1
ATOM 6811 C CA . PHE B 1 380 ? 8.83700 44.11500 168.16000 1.000 29.62741 380 PHE B CA 1
ATOM 6812 C C . PHE B 1 380 ? 10.29000 44.27100 167.73100 1.000 27.62813 380 PHE B C 1
ATOM 6813 O O . PHE B 1 380 ? 10.64000 45.13700 166.92500 1.000 28.83093 380 PHE B O 1
ATOM 6821 N N . PHE B 1 381 ? 11.12600 43.38700 168.27200 1.000 28.07465 381 PHE B N 1
ATOM 6822 C CA . PHE B 1 381 ? 12.46800 43.14000 167.76800 1.000 28.99694 381 PHE B CA 1
ATOM 6823 C C . PHE B 1 381 ? 12.78200 41.66600 167.98700 1.000 28.34719 381 PHE B C 1
ATOM 6824 O O . PHE B 1 381 ? 12.23700 41.03100 168.89400 1.000 25.14098 381 PHE B O 1
ATOM 6832 N N . VAL B 1 382 ? 13.65500 41.12300 167.14300 1.000 28.74551 382 VAL B N 1
ATOM 6833 C CA . VAL B 1 382 ? 13.91200 39.68700 167.10300 1.000 28.19677 382 VAL B CA 1
ATOM 6834 C C . VAL B 1 382 ? 15.28000 39.39000 167.71000 1.000 26.32288 382 VAL B C 1
ATOM 6835 O O . VAL B 1 382 ? 16.20700 40.20300 167.64000 1.000 28.88848 382 VAL B O 1
ATOM 6839 N N . THR B 1 383 ? 15.39100 38.21700 168.33500 1.000 25.58061 383 THR B N 1
ATOM 6840 C CA . THR B 1 383 ? 16.66400 37.67400 168.80300 1.000 27.50058 383 THR B CA 1
ATOM 6841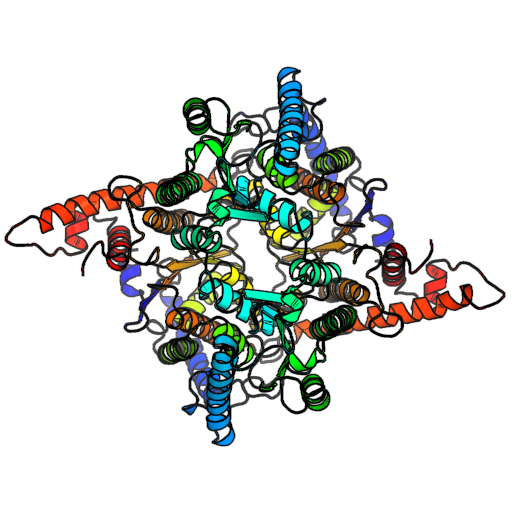 C C . THR B 1 383 ? 16.83200 36.28400 168.20100 1.000 28.57854 383 THR B C 1
ATOM 6842 O O . THR B 1 383 ? 16.14300 35.34100 168.60700 1.000 27.87956 383 THR B O 1
ATOM 6846 N N . PHE B 1 384 ? 17.73500 36.15800 167.23000 1.000 32.81841 384 PHE B N 1
ATOM 6847 C CA . PHE B 1 384 ? 18.00100 34.88200 166.57800 1.000 29.24758 384 PHE B CA 1
ATOM 6848 C C . PHE B 1 384 ? 19.03600 34.09600 167.37600 1.000 30.11759 384 PHE B C 1
ATOM 6849 O O . PHE B 1 384 ? 20.06500 34.64700 167.78100 1.000 31.41520 384 PHE B O 1
ATOM 6857 N N . ILE B 1 385 ? 18.76100 32.81400 167.60700 1.000 32.50981 385 ILE B N 1
ATOM 6858 C CA . ILE B 1 385 ? 19.73300 31.89200 168.18800 1.000 33.32918 385 ILE B CA 1
ATOM 6859 C C . ILE B 1 385 ? 20.14000 30.92200 167.08700 1.000 28.64522 385 ILE B C 1
ATOM 6860 O O . ILE B 1 385 ? 19.32600 30.11900 166.61300 1.000 24.09733 385 ILE B O 1
ATOM 6865 N N . GLU B 1 386 ? 21.39800 31.01000 166.67100 1.000 31.50836 386 GLU B N 1
ATOM 6866 C CA . GLU B 1 386 ? 21.94100 30.20700 165.58700 1.000 32.16569 386 GLU B CA 1
ATOM 6867 C C . GLU B 1 386 ? 22.89500 29.17000 166.16000 1.000 32.32638 386 GLU B C 1
ATOM 6868 O O . GLU B 1 386 ? 23.65200 29.45800 167.09200 1.000 31.54012 386 GLU B O 1
ATOM 6874 N N . VAL B 1 387 ? 22.84400 27.95700 165.61800 1.000 37.39260 387 VAL B N 1
ATOM 6875 C CA . VAL B 1 387 ? 23.72500 26.87500 166.03500 1.000 37.37215 387 VAL B CA 1
ATOM 6876 C C . VAL B 1 387 ? 24.50000 26.40500 164.81300 1.000 34.37934 387 VAL B C 1
ATOM 6877 O O . VAL B 1 387 ? 23.90200 26.06900 163.78600 1.000 35.89974 387 VAL B O 1
ATOM 6881 N N . LEU B 1 388 ? 25.82800 26.39300 164.92100 1.000 35.88258 388 LEU B N 1
ATOM 6882 C CA . LEU B 1 388 ? 26.66400 26.04700 163.77600 1.000 40.29956 388 LEU B CA 1
ATOM 6883 C C . LEU B 1 388 ? 26.62500 24.54800 163.49500 1.000 42.38944 388 LEU B C 1
ATOM 6884 O O . LEU B 1 388 ? 26.31800 24.12200 162.37600 1.000 42.07061 388 LEU B O 1
ATOM 6889 N N . ARG B 1 389 ? 26.94700 23.72800 164.49900 1.000 44.58347 389 ARG B N 1
ATOM 6890 C CA . ARG B 1 389 ? 26.83000 22.28000 164.35500 1.000 43.54363 389 ARG B CA 1
ATOM 6891 C C . ARG B 1 389 ? 25.36900 21.90500 164.16900 1.000 44.47947 389 ARG B C 1
ATOM 6892 O O . ARG B 1 389 ? 24.56100 22.06800 165.08800 1.000 42.72537 389 ARG B O 1
ATOM 6900 N N . ASP B 1 390 ? 25.01300 21.40200 162.99300 1.000 39.57007 390 ASP B N 1
ATOM 6901 C CA . ASP B 1 390 ? 23.61900 21.12500 162.69000 1.000 48.76444 390 ASP B CA 1
ATOM 6902 C C . ASP B 1 390 ? 23.26800 19.65000 162.79300 1.000 42.41845 390 ASP B C 1
ATOM 6903 O O . ASP B 1 390 ? 22.09500 19.29500 162.64700 1.000 49.51800 390 ASP B O 1
ATOM 6908 N N . ARG B 1 391 ? 24.24700 18.78500 163.06100 1.000 40.50916 391 ARG B N 1
ATOM 6909 C CA . ARG B 1 391 ? 24.00200 17.35900 162.95900 1.000 36.78117 391 ARG B CA 1
ATOM 6910 C C . ARG B 1 391 ? 25.03800 16.60400 163.76900 1.000 39.60422 391 ARG B C 1
ATOM 6911 O O . ARG B 1 391 ? 26.19700 17.04200 163.82400 1.000 43.32261 391 ARG B O 1
ATOM 6919 N N . PRO B 1 392 ? 24.67400 15.49900 164.41100 1.000 40.09933 392 PRO B N 1
ATOM 6920 C CA . PRO B 1 392 ? 25.67700 14.65200 165.06300 1.000 40.34930 392 PRO B CA 1
ATOM 6921 C C . PRO B 1 392 ? 26.70000 14.16400 164.05600 1.000 45.93986 392 PRO B C 1
ATOM 6922 O O . PRO B 1 392 ? 26.35000 13.84900 162.90800 1.000 45.64407 392 PRO B O 1
ATOM 6926 N N . PRO B 1 393 ? 27.97300 14.09800 164.44300 1.000 49.69739 393 PRO B N 1
ATOM 6927 C CA . PRO B 1 393 ? 29.01800 13.68800 163.49500 1.000 46.45753 393 PRO B CA 1
ATOM 6928 C C . PRO B 1 393 ? 28.74600 12.30500 162.91700 1.000 43.10877 393 PRO B C 1
ATOM 6929 O O . PRO B 1 393 ? 28.33400 11.38500 163.62500 1.000 45.76542 393 PRO B O 1
ATOM 6933 N N . GLY B 1 394 ? 28.97400 12.17300 161.61100 1.000 45.37763 394 GLY B N 1
ATOM 6934 C CA . GLY B 1 394 ? 28.71800 10.93600 160.90500 1.000 44.11511 394 GLY B CA 1
ATOM 6935 C C . GLY B 1 394 ? 27.35200 10.82700 160.26200 1.000 52.10706 394 GLY B C 1
ATOM 6936 O O . GLY B 1 394 ? 27.09000 9.83500 159.56900 1.000 49.03507 394 GLY B O 1
ATOM 6937 N N . HIS B 1 395 ? 26.47400 11.81200 160.46400 1.000 55.01047 395 HIS B N 1
ATOM 6938 C CA . HIS B 1 395 ? 25.13200 11.79400 159.90100 1.000 45.55734 395 HIS B CA 1
ATOM 6939 C C . HIS B 1 395 ? 24.93200 12.78400 158.76400 1.000 44.62571 395 HIS B C 1
ATOM 6940 O O . HIS B 1 395 ? 23.86300 12.77900 158.14500 1.000 38.43412 395 HIS B O 1
ATOM 6947 N N . ASP B 1 396 ? 25.91900 13.62600 158.47000 1.000 42.42173 396 ASP B N 1
ATOM 6948 C CA . ASP B 1 396 ? 25.73700 14.68300 157.48600 1.000 41.42546 396 ASP B CA 1
ATOM 6949 C C . ASP B 1 396 ? 25.88400 14.12600 156.07600 1.000 46.03378 396 ASP B C 1
ATOM 6950 O O . ASP B 1 396 ? 26.88100 13.47400 155.75400 1.000 50.11451 396 ASP B O 1
ATOM 6955 N N . TRP B 1 397 ? 24.88100 14.38100 155.24100 1.000 44.13091 397 TRP B N 1
ATOM 6956 C CA . TRP B 1 397 ? 24.90900 14.00800 153.83700 1.000 39.20870 397 TRP B CA 1
ATOM 6957 C C . TRP B 1 397 ? 24.22700 15.11000 153.04100 1.000 39.63132 397 TRP B C 1
ATOM 6958 O O . TRP B 1 397 ? 23.49700 15.93700 153.59200 1.000 41.93630 397 TRP B O 1
ATOM 6969 N N . GLU B 1 398 ? 24.47100 15.11700 151.73500 1.000 40.84039 398 GLU B N 1
ATOM 6970 C CA . GLU B 1 398 ? 24.02800 16.20300 150.86800 1.000 43.71658 398 GLU B CA 1
ATOM 6971 C C . GLU B 1 398 ? 22.74200 15.80900 150.15100 1.000 38.61525 398 GLU B C 1
ATOM 6972 O O . GLU B 1 398 ? 22.71400 14.81700 149.41300 1.000 38.13651 398 GLU B O 1
ATOM 6978 N N . LEU B 1 399 ? 21.68200 16.59300 150.37300 1.000 38.63025 399 LEU B N 1
ATOM 6979 C CA . LEU B 1 399 ? 20.39800 16.34900 149.71800 1.000 43.67175 399 LEU B CA 1
ATOM 6980 C C . LEU B 1 399 ? 20.49900 16.56000 148.21300 1.000 40.57482 399 LEU B C 1
ATOM 6981 O O . LEU B 1 399 ? 20.11800 15.68900 147.42400 1.000 41.96362 399 LEU B O 1
ATOM 6986 N N . GLU B 1 400 ? 20.97700 17.72400 147.80200 1.000 38.96770 400 GLU B N 1
ATOM 6987 C CA . GLU B 1 400 ? 21.25200 18.01900 146.40500 1.000 50.84521 400 GLU B CA 1
ATOM 6988 C C . GLU B 1 400 ? 22.74100 18.33100 146.29300 1.000 51.55339 400 GLU B C 1
ATOM 6989 O O . GLU B 1 400 ? 23.40200 18.50700 147.32500 1.000 50.91056 400 GLU B O 1
ATOM 6995 N N . PRO B 1 401 ? 23.32000 18.37700 145.08000 1.000 53.78964 401 PRO B N 1
ATOM 6996 C CA . PRO B 1 401 ? 24.77200 18.59400 144.96900 1.000 55.39895 401 PRO B CA 1
ATOM 6997 C C . PRO B 1 401 ? 25.26500 19.86900 145.64000 1.000 54.93531 401 PRO B C 1
ATOM 6998 O O . PRO B 1 401 ? 24.96700 20.98000 145.19100 1.000 57.70230 401 PRO B O 1
ATOM 7002 N N . GLY B 1 402 ? 26.01800 19.70800 146.72900 1.000 48.77366 402 GLY B N 1
ATOM 7003 C CA . GLY B 1 402 ? 26.68500 20.81100 147.38500 1.000 49.39833 402 GLY B CA 1
ATOM 7004 C C . GLY B 1 402 ? 25.93700 21.46200 148.53100 1.000 51.40322 402 GLY B C 1
ATOM 7005 O O . GLY B 1 402 ? 26.41000 22.48100 149.04700 1.000 49.73944 402 GLY B O 1
ATOM 7006 N N . VAL B 1 403 ? 24.79700 20.91700 148.95300 1.000 46.00877 403 VAL B N 1
ATOM 7007 C CA . VAL B 1 403 ? 24.00000 21.52000 150.01800 1.000 48.39584 403 VAL B CA 1
ATOM 7008 C C . VAL B 1 403 ? 23.37600 20.42200 150.86700 1.000 40.63029 403 VAL B C 1
ATOM 7009 O O . VAL B 1 403 ? 22.67700 19.54700 150.34500 1.000 37.97045 403 VAL B O 1
ATOM 7013 N N . THR B 1 404 ? 23.61900 20.47900 152.17600 1.000 40.74743 404 THR B N 1
ATOM 7014 C CA . THR B 1 404 ? 23.05100 19.53900 153.12500 1.000 39.09173 404 THR B CA 1
ATOM 7015 C C . THR B 1 404 ? 21.76000 20.10900 153.71200 1.000 38.50982 404 THR B C 1
ATOM 7016 O O . THR B 1 404 ? 21.36300 21.24300 153.42900 1.000 38.09681 404 THR B O 1
ATOM 7020 N N . CYS B 1 405 ? 21.08500 19.30600 154.54000 1.000 36.66279 405 CYS B N 1
ATOM 7021 C CA . CYS B 1 405 ? 19.84300 19.76000 155.16100 1.000 32.67027 405 CYS B CA 1
ATOM 7022 C C . CYS B 1 405 ? 20.08000 20.95500 156.07500 1.000 32.20651 405 CYS B C 1
ATOM 7023 O O . CYS B 1 405 ? 19.21600 21.83200 156.19400 1.000 28.77352 405 CYS B O 1
ATOM 7026 N N . GLY B 1 406 ? 21.25000 21.01700 156.71400 1.000 31.46430 406 GLY B N 1
ATOM 7027 C CA . GLY B 1 406 ? 21.57300 22.14700 157.56400 1.000 31.89531 406 GLY B CA 1
ATOM 7028 C C . GLY B 1 406 ? 21.81800 23.43700 156.81400 1.000 31.22652 406 GLY B C 1
ATOM 7029 O O . GLY B 1 406 ? 21.64200 24.51500 157.39000 1.000 33.50326 406 GLY B O 1
ATOM 7030 N N . ASP B 1 407 ? 22.23200 23.35500 155.54600 1.000 32.96651 407 ASP B N 1
ATOM 7031 C CA . ASP B 1 407 ? 22.40800 24.57200 154.76200 1.000 30.03013 407 ASP B CA 1
ATOM 7032 C C . ASP B 1 407 ? 21.08000 25.28800 154.54400 1.000 32.99284 407 ASP B C 1
ATOM 7033 O O . ASP B 1 407 ? 21.04200 26.52400 154.50800 1.000 29.46138 407 ASP B O 1
ATOM 7038 N N . TYR B 1 408 ? 19.98600 24.53500 154.40300 1.000 32.73609 408 TYR B N 1
ATOM 7039 C CA . TYR B 1 408 ? 18.67100 25.15700 154.29900 1.000 31.72035 408 TYR B CA 1
ATOM 7040 C C . TYR B 1 408 ? 18.28100 25.84200 155.60200 1.000 30.22179 408 TYR B C 1
ATOM 7041 O O . TYR B 1 408 ? 17.77100 26.96800 155.58600 1.000 30.80431 408 TYR B O 1
ATOM 7050 N N . LEU B 1 409 ? 18.50500 25.17500 156.73800 1.000 28.45800 409 LEU B N 1
ATOM 7051 C CA . LEU B 1 409 ? 18.24200 25.79700 158.03300 1.000 27.19594 409 LEU B CA 1
ATOM 7052 C C . LEU B 1 409 ? 19.02300 27.09900 158.18200 1.000 27.42722 409 LEU B C 1
ATOM 7053 O O . LEU B 1 409 ? 18.46600 28.13000 158.57300 1.000 30.38551 409 LEU B O 1
ATOM 7058 N N . PHE B 1 410 ? 20.31800 27.06900 157.85900 1.000 26.86494 410 PHE B N 1
ATOM 7059 C CA . PHE B 1 410 ? 21.13600 28.27600 157.94200 1.000 27.43603 410 PHE B CA 1
ATOM 7060 C C . PHE B 1 410 ? 20.62300 29.35600 156.99800 1.000 28.48111 410 PHE B C 1
ATOM 7061 O O . PHE B 1 410 ? 20.56700 30.53600 157.36600 1.000 28.49113 410 PHE B O 1
ATOM 7069 N N . GLY B 1 411 ? 20.23500 28.97000 155.78000 1.000 28.57494 411 GLY B N 1
ATOM 7070 C CA . GLY B 1 411 ? 19.70800 29.93700 154.83300 1.000 25.14692 411 GLY B CA 1
ATOM 7071 C C . GLY B 1 411 ? 18.37700 30.52800 155.25200 1.000 27.34886 411 GLY B C 1
ATOM 7072 O O . GLY B 1 411 ? 18.09600 31.69500 154.96200 1.000 27.82154 411 GLY B O 1
ATOM 7073 N N . MET B 1 412 ? 17.53600 29.74100 155.93000 1.000 27.00685 412 MET B N 1
ATOM 7074 C CA . MET B 1 412 ? 16.27000 30.27500 156.42200 1.000 24.71519 412 MET B CA 1
ATOM 7075 C C . MET B 1 412 ? 16.49900 31.39500 157.43000 1.000 26.44993 412 MET B C 1
ATOM 7076 O O . MET B 1 412 ? 15.80800 32.42100 157.39700 1.000 27.46025 412 MET B O 1
ATOM 7081 N N . LEU B 1 413 ? 17.46800 31.21900 158.33500 1.000 25.36536 413 LEU B N 1
ATOM 7082 C CA . LEU B 1 413 ? 17.73400 32.23800 159.34600 1.000 26.12406 413 LEU B CA 1
ATOM 7083 C C . LEU B 1 413 ? 18.29900 33.50200 158.71100 1.000 27.45185 413 LEU B C 1
ATOM 7084 O O . LEU B 1 413 ? 17.82900 34.61200 158.98900 1.000 26.62042 413 LEU B O 1
ATOM 7089 N N . GLN B 1 414 ? 19.31900 33.35600 157.86300 1.000 25.68006 414 GLN B N 1
ATOM 7090 C CA . GLN B 1 414 ? 19.91000 34.52500 157.22500 1.000 26.29346 414 GLN B CA 1
ATOM 7091 C C . GLN B 1 414 ? 18.91600 35.22600 156.31300 1.000 25.15549 414 GLN B C 1
ATOM 7092 O O . GLN B 1 414 ? 18.95600 36.45500 156.18500 1.000 28.28497 414 GLN B O 1
ATOM 7098 N N . GLY B 1 415 ? 18.02100 34.47100 155.67600 1.000 24.58867 415 GLY B N 1
ATOM 7099 C CA . GLY B 1 415 ? 17.02800 35.09200 154.81700 1.000 28.70093 415 GLY B CA 1
ATOM 7100 C C . GLY B 1 415 ? 15.99500 35.87900 155.60000 1.000 26.28442 415 GLY B C 1
ATOM 7101 O O . GLY B 1 415 ? 15.55300 36.94400 155.16800 1.000 27.70451 415 GLY B O 1
ATOM 7102 N N . THR B 1 416 ? 15.60400 35.37000 156.76600 1.000 27.15763 416 THR B N 1
ATOM 7103 C CA . THR B 1 416 ? 14.64100 36.07700 157.60300 1.000 28.23296 416 THR B CA 1
ATOM 7104 C C . THR B 1 416 ? 15.27100 37.30500 158.24900 1.000 27.42144 416 THR B C 1
ATOM 7105 O O . THR B 1 416 ? 14.66700 38.38200 158.27500 1.000 29.82314 416 THR B O 1
ATOM 7109 N N . ARG B 1 417 ? 16.48500 37.15500 158.78400 1.000 26.40834 417 ARG B N 1
ATOM 7110 C CA . ARG B 1 417 ? 17.18800 38.29000 159.37100 1.000 28.46408 417 ARG B CA 1
ATOM 7111 C C . ARG B 1 417 ? 17.36900 39.40500 158.34900 1.000 30.33104 417 ARG B C 1
ATOM 7112 O O . ARG B 1 417 ? 17.21200 40.58700 158.67300 1.000 27.66654 417 ARG B O 1
ATOM 7120 N N . SER B 1 418 ? 17.66900 39.04300 157.10000 1.000 29.60835 418 SER B N 1
ATOM 7121 C CA . SER B 1 418 ? 17.84000 40.04800 156.05800 1.000 26.20099 418 SER B CA 1
ATOM 7122 C C . SER B 1 418 ? 16.50100 40.65900 155.65800 1.000 29.14148 418 SER B C 1
ATOM 7123 O O . SER B 1 418 ? 16.37100 41.88600 155.56700 1.000 29.59513 418 SER B O 1
ATOM 7126 N N . ALA B 1 419 ? 15.48900 39.81700 155.42600 1.000 29.55400 419 ALA B N 1
ATOM 7127 C CA . ALA B 1 419 ? 14.19000 40.32000 154.98500 1.000 27.67639 419 ALA B CA 1
ATOM 7128 C C . ALA B 1 419 ? 13.51800 41.17400 156.05200 1.000 31.44907 419 ALA B C 1
ATOM 7129 O O . ALA B 1 419 ? 12.72200 42.05900 155.72100 1.000 32.69940 419 ALA B O 1
ATOM 7131 N N . LEU B 1 420 ? 13.81100 40.92400 157.33000 1.000 27.78453 420 LEU B N 1
ATOM 7132 C CA . LEU B 1 420 ? 13.23300 41.74900 158.38400 1.000 28.35360 420 LEU B CA 1
ATOM 7133 C C . LEU B 1 420 ? 13.94600 43.09100 158.49200 1.000 30.87849 420 LEU B C 1
ATOM 7134 O O . LEU B 1 420 ? 13.29300 44.13500 158.60900 1.000 30.44569 420 LEU B O 1
ATOM 7139 N N . TYR B 1 421 ? 15.28100 43.08600 158.44200 1.000 30.44019 421 TYR B N 1
ATOM 7140 C CA . TYR B 1 421 ? 16.02300 44.33600 158.57200 1.000 31.97309 421 TYR B CA 1
ATOM 7141 C C . TYR B 1 421 ? 15.74600 45.28600 157.41200 1.000 31.87681 421 TYR B C 1
ATOM 7142 O O . TYR B 1 421 ? 15.77300 46.50800 157.59800 1.000 31.40521 421 TYR B O 1
ATOM 7151 N N . SER B 1 422 ? 15.46600 44.75100 156.21800 1.000 31.64548 422 SER B N 1
ATOM 7152 C CA . SER B 1 422 ? 15.15000 45.61200 155.08000 1.000 27.61208 422 SER B CA 1
ATOM 7153 C C . SER B 1 422 ? 13.92200 46.46600 155.34700 1.000 31.49909 422 SER B C 1
ATOM 7154 O O . SER B 1 422 ? 13.82700 47.59000 154.84300 1.000 33.16022 422 SER B O 1
ATOM 7157 N N . ASN B 1 423 ? 12.97100 45.95700 156.12900 1.000 30.78674 423 ASN B N 1
ATOM 7158 C CA . ASN B 1 423 ? 11.76400 46.69700 156.46700 1.000 30.62301 423 ASN B CA 1
ATOM 7159 C C . ASN B 1 423 ? 11.86200 47.35600 157.84100 1.000 36.07341 423 ASN B C 1
ATOM 7160 O O . ASN B 1 423 ? 10.83900 47.57100 158.50100 1.000 37.25356 423 ASN B O 1
ATOM 7165 N N . ASP B 1 424 ? 13.08600 47.67100 158.28100 1.000 36.65155 424 ASP B N 1
ATOM 7166 C CA . ASP B 1 424 ? 13.35500 48.41400 159.51600 1.000 34.92823 424 ASP B CA 1
ATOM 7167 C C . ASP B 1 424 ? 12.96800 47.63900 160.77000 1.000 35.95283 424 ASP B C 1
ATOM 7168 O O . ASP B 1 424 ? 12.61800 48.23900 161.78700 1.000 38.15212 424 ASP B O 1
ATOM 7173 N N . ARG B 1 425 ? 13.02300 46.31000 160.71700 1.000 37.84577 425 ARG B N 1
ATOM 7174 C CA . ARG B 1 425 ? 12.75100 45.46100 161.87300 1.000 32.15736 425 ARG B CA 1
ATOM 7175 C C . ARG B 1 425 ? 14.09100 45.00000 162.43400 1.000 31.62212 425 ARG B C 1
ATOM 7176 O O . ARG B 1 425 ? 14.76700 44.16300 161.82800 1.000 29.70266 425 ARG B O 1
ATOM 7184 N N . GLU B 1 426 ? 14.47400 45.54800 163.58500 1.000 31.69737 426 GLU B N 1
ATOM 7185 C CA . GLU B 1 426 ? 15.79500 45.29700 164.13900 1.000 32.98112 426 GLU B CA 1
ATOM 7186 C C . GLU B 1 426 ? 15.87500 43.90200 164.75500 1.000 31.59381 426 GLU B C 1
ATOM 7187 O O . GLU B 1 426 ? 14.86200 43.26700 165.06400 1.000 30.92010 426 GLU B O 1
ATOM 7193 N N . SER B 1 427 ? 17.10600 43.42200 164.93600 1.000 29.47662 427 SER B N 1
ATOM 7194 C CA . SER B 1 427 ? 17.29700 42.06200 165.41800 1.000 29.94719 427 SER B CA 1
ATOM 7195 C C . SER B 1 427 ? 18.64600 41.92600 166.11100 1.000 33.33889 427 SER B C 1
ATOM 7196 O O . SER B 1 427 ? 19.55800 42.73300 165.91200 1.000 35.48634 427 SER B O 1
ATOM 7199 N N . ILE B 1 428 ? 18.74900 40.88100 166.93200 1.000 33.77738 428 ILE B N 1
ATOM 7200 C CA . ILE B 1 428 ? 19.98700 40.45900 167.57500 1.000 30.68123 428 ILE B CA 1
ATOM 7201 C C . ILE B 1 428 ? 20.25800 39.01900 167.15800 1.000 30.36587 428 ILE B C 1
ATOM 7202 O O . ILE B 1 428 ? 19.32900 38.22800 166.96400 1.000 29.85824 428 ILE B O 1
ATOM 7207 N N . SER B 1 429 ? 21.53700 38.67600 167.01800 1.000 32.11896 429 SER B N 1
ATOM 7208 C CA . SER B 1 429 ? 21.95100 37.33100 166.63200 1.000 33.51514 429 SER B CA 1
ATOM 7209 C C . SER B 1 429 ? 22.87800 36.76000 167.69600 1.000 30.29484 429 SER B C 1
ATOM 7210 O O . SER B 1 429 ? 23.94700 37.32100 167.96000 1.000 34.26835 429 SER B O 1
ATOM 7213 N N . VAL B 1 430 ? 22.46800 35.64800 168.30000 1.000 26.08482 430 VAL B N 1
ATOM 7214 C CA . VAL B 1 430 ? 23.29700 34.89200 169.23100 1.000 30.94888 430 VAL B CA 1
ATOM 7215 C C . VAL B 1 430 ? 23.67200 33.58100 168.55500 1.000 33.72217 430 VAL B C 1
ATOM 7216 O O . VAL B 1 430 ? 22.80200 32.87900 168.02500 1.000 31.86040 430 VAL B O 1
ATOM 7220 N N . THR B 1 431 ? 24.96300 33.25800 168.55900 1.000 29.02856 431 THR B N 1
ATOM 7221 C CA . THR B 1 431 ? 25.46800 32.08200 167.86600 1.000 33.65101 431 THR B CA 1
ATOM 7222 C C . THR B 1 431 ? 26.25600 31.21600 168.83400 1.000 35.31632 431 THR B C 1
ATOM 7223 O O . THR B 1 431 ? 27.16600 31.70500 169.51000 1.000 37.95761 431 THR B O 1
ATOM 7227 N N . VAL B 1 432 ? 25.90600 29.93600 168.89800 1.000 32.68686 432 VAL B N 1
ATOM 7228 C CA . VAL B 1 432 ? 26.70400 28.94300 169.60200 1.000 38.53423 432 VAL B CA 1
ATOM 7229 C C . VAL B 1 432 ? 27.19400 27.92600 168.58100 1.000 39.49570 432 VAL B C 1
ATOM 7230 O O . VAL B 1 432 ? 26.58400 27.73900 167.52300 1.000 35.50777 432 VAL B O 1
ATOM 7234 N N . GLU B 1 433 ? 28.32100 27.28200 168.89000 1.000 38.39827 433 GLU B N 1
ATOM 7235 C CA . GLU B 1 433 ? 28.85000 26.28000 167.97200 1.000 39.87711 433 GLU B CA 1
ATOM 7236 C C . GLU B 1 433 ? 28.00800 25.01200 168.00200 1.000 41.12772 433 GLU B C 1
ATOM 7237 O O . GLU B 1 433 ? 27.80100 24.37500 166.96200 1.000 41.63163 433 GLU B O 1
ATOM 7243 N N . GLU B 1 434 ? 27.50600 24.63700 169.17700 1.000 36.85287 434 GLU B N 1
ATOM 7244 C CA . GLU B 1 434 ? 26.71800 23.42300 169.32900 1.000 35.62214 434 GLU B CA 1
ATOM 7245 C C . GLU B 1 434 ? 25.94400 23.50800 170.63600 1.000 36.76826 434 GLU B C 1
ATOM 7246 O O . GLU B 1 434 ? 26.40600 24.11500 171.60600 1.000 37.69405 434 GLU B O 1
ATOM 7252 N N . VAL B 1 435 ? 24.75600 22.90200 170.64700 1.000 35.26196 435 VAL B N 1
ATOM 7253 C CA . VAL B 1 435 ? 23.93200 22.84800 171.85000 1.000 31.35929 435 VAL B CA 1
ATOM 7254 C C . VAL B 1 435 ? 24.47700 21.76500 172.77400 1.000 30.39039 435 VAL B C 1
ATOM 7255 O O . VAL B 1 435 ? 24.02000 20.61600 172.74500 1.000 27.12768 435 VAL B O 1
ATOM 7259 N N . THR B 1 436 ? 25.45900 22.12500 173.59200 1.000 30.97654 436 THR B N 1
ATOM 7260 C CA . THR B 1 436 ? 26.10700 21.23200 174.53800 1.000 27.41049 436 THR B CA 1
ATOM 7261 C C . THR B 1 436 ? 25.79300 21.65000 175.96800 1.000 29.32145 436 THR B C 1
ATOM 7262 O O . THR B 1 436 ? 25.31600 22.76500 176.20700 1.000 29.16975 436 THR B O 1
ATOM 7266 N N . PRO B 1 437 ? 26.01700 20.76100 176.94700 1.000 34.36157 437 PRO B N 1
ATOM 7267 C CA . PRO B 1 437 ? 25.83700 21.15900 178.35500 1.000 28.47441 437 PRO B CA 1
ATOM 7268 C C . PRO B 1 437 ? 26.49900 22.48100 178.70400 1.000 29.75294 437 PRO B C 1
ATOM 7269 O O . PRO B 1 437 ? 25.87900 23.33300 179.35200 1.000 28.27763 437 PRO B O 1
ATOM 7273 N N . ARG B 1 438 ? 27.74800 22.67700 178.27400 1.000 32.25783 438 ARG B N 1
ATOM 7274 C CA . ARG B 1 438 ? 28.45700 23.91500 178.57400 1.000 29.83680 438 ARG B CA 1
ATOM 7275 C C . ARG B 1 438 ? 27.81700 25.12100 177.89200 1.000 29.81941 438 ARG B C 1
ATOM 7276 O O . ARG B 1 438 ? 27.81700 26.22100 178.45600 1.000 32.03975 438 ARG B O 1
ATOM 7284 N N . ALA B 1 439 ? 27.25700 24.94100 176.69300 1.000 30.87335 439 ALA B N 1
ATOM 7285 C CA . ALA B 1 439 ? 26.68100 26.07300 175.97300 1.000 27.45053 439 ALA B CA 1
ATOM 7286 C C . ALA B 1 439 ? 25.34700 26.49900 176.57500 1.000 26.45394 439 ALA B C 1
ATOM 7287 O O . ALA B 1 439 ? 25.04900 27.69700 176.64900 1.000 26.71997 439 ALA B O 1
ATOM 7289 N N . VAL B 1 440 ? 24.53300 25.53200 177.00700 1.000 29.34083 440 VAL B N 1
ATOM 7290 C CA . VAL B 1 440 ? 23.23900 25.84600 177.60800 1.000 26.97921 440 VAL B CA 1
ATOM 7291 C C . VAL B 1 440 ? 23.42300 26.58500 178.92700 1.000 32.53175 440 VAL B C 1
ATOM 7292 O O . VAL B 1 440 ? 22.71800 27.56100 179.21200 1.000 32.22006 440 VAL B O 1
ATOM 7296 N N . GLY B 1 441 ? 24.36000 26.12600 179.75900 1.000 29.04148 441 GLY B N 1
ATOM 7297 C CA . GLY B 1 441 ? 24.63100 26.82400 181.00400 1.000 30.17834 441 GLY B CA 1
ATOM 7298 C C . GLY B 1 441 ? 25.10700 28.24500 180.77900 1.000 31.93856 441 GLY B C 1
ATOM 7299 O O . GLY B 1 441 ? 24.70000 29.16600 181.49100 1.000 30.68874 441 GLY B O 1
ATOM 7300 N N . ALA B 1 442 ? 25.96300 28.44600 179.77500 1.000 30.59459 442 ALA B N 1
ATOM 7301 C CA . ALA B 1 442 ? 26.43300 29.79100 179.46100 1.000 29.84420 442 ALA B CA 1
ATOM 7302 C C . ALA B 1 442 ? 25.30200 30.66100 178.93100 1.000 30.29165 442 ALA B C 1
ATOM 7303 O O . ALA B 1 442 ? 25.19800 31.84100 179.28900 1.000 31.26445 442 ALA B O 1
ATOM 7305 N N . LEU B 1 443 ? 24.44700 30.09900 178.07500 1.000 30.32445 443 LEU B N 1
ATOM 7306 C CA . LEU B 1 443 ? 23.33700 30.87000 177.53100 1.000 31.87999 443 LEU B CA 1
ATOM 7307 C C . LEU B 1 443 ? 22.32500 31.23000 178.61300 1.000 31.74865 443 LEU B C 1
ATOM 7308 O O . LEU B 1 443 ? 21.73200 32.31400 178.56800 1.000 33.93203 443 LEU B O 1
ATOM 7313 N N . VAL B 1 444 ? 22.12400 30.34500 179.59300 1.000 33.63786 444 VAL B N 1
ATOM 7314 C CA . VAL B 1 444 ? 21.26400 30.66100 180.73100 1.000 29.77164 444 VAL B CA 1
ATOM 7315 C C . VAL B 1 444 ? 21.87200 31.78800 181.55700 1.000 31.73664 444 VAL B C 1
ATOM 7316 O O . VAL B 1 444 ? 21.19000 32.75300 181.92200 1.000 30.37688 444 VAL B O 1
ATOM 7320 N N . ALA B 1 445 ? 23.16800 31.68200 181.86200 1.000 33.61378 445 ALA B N 1
ATOM 7321 C CA . ALA B 1 445 ? 23.83500 32.70800 182.65500 1.000 29.75817 445 ALA B CA 1
ATOM 7322 C C . ALA B 1 445 ? 23.91600 34.03500 181.91100 1.000 30.79034 445 ALA B C 1
ATOM 7323 O O . ALA B 1 445 ? 23.97400 35.09400 182.54700 1.000 29.78051 445 ALA B O 1
ATOM 7325 N N . LEU B 1 446 ? 23.92500 34.00500 180.57600 1.000 29.00812 446 LEU B N 1
ATOM 7326 C CA . LEU B 1 446 ? 23.98200 35.25000 179.81600 1.000 28.24170 446 LEU B CA 1
ATOM 7327 C C . LEU B 1 446 ? 22.71700 36.07400 180.02400 1.000 29.87743 446 LEU B C 1
ATOM 7328 O O . LEU B 1 446 ? 22.78600 37.27800 180.30500 1.000 30.91513 446 LEU B O 1
ATOM 7333 N N . TYR B 1 447 ? 21.54900 35.43300 179.91200 1.000 27.84747 447 TYR B N 1
ATOM 7334 C CA . TYR B 1 447 ? 20.27000 36.11800 180.06100 1.000 27.00271 447 TYR B CA 1
ATOM 7335 C C . TYR B 1 447 ? 19.94400 36.47700 181.50600 1.000 30.06354 447 T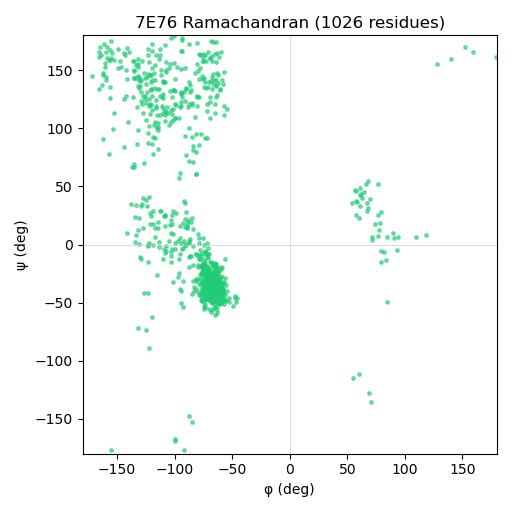YR B C 1
ATOM 7336 O O . TYR B 1 447 ? 19.20300 37.43800 181.73400 1.000 31.54194 447 TYR B O 1
ATOM 7345 N N . GLU B 1 448 ? 20.46400 35.73700 182.48500 1.000 26.80600 448 GLU B N 1
ATOM 7346 C CA . GLU B 1 448 ? 20.25900 36.13800 183.87500 1.000 27.59045 448 GLU B CA 1
ATOM 7347 C C . GLU B 1 448 ? 20.95100 37.46500 184.16400 1.000 28.37221 448 GLU B C 1
ATOM 7348 O O . GLU B 1 448 ? 20.35600 38.37300 184.75700 1.000 29.21127 448 GLU B O 1
ATOM 7354 N N . ARG B 1 449 ? 22.20700 37.60400 183.73600 1.000 28.62900 449 ARG B N 1
ATOM 7355 C CA . ARG B 1 449 ? 22.93000 38.84700 183.98300 1.000 29.58688 449 ARG B CA 1
ATOM 7356 C C . ARG B 1 449 ? 22.36000 39.99400 183.15600 1.000 30.97236 449 ARG B C 1
ATOM 7357 O O . ARG B 1 449 ? 22.27300 41.12800 183.64000 1.000 30.01776 449 ARG B O 1
ATOM 7365 N N . ALA B 1 450 ? 21.96300 39.71900 181.90900 1.000 30.22957 450 ALA B N 1
ATOM 7366 C CA . ALA B 1 450 ? 21.41000 40.76800 181.05600 1.000 28.97353 450 ALA B CA 1
ATOM 7367 C C . ALA B 1 450 ? 20.12900 41.34400 181.64500 1.000 30.68251 450 ALA B C 1
ATOM 7368 O O . ALA B 1 450 ? 19.89800 42.55900 181.58000 1.000 28.73276 450 ALA B O 1
ATOM 7370 N N . VAL B 1 451 ? 19.28300 40.48500 182.22100 1.000 29.46224 451 VAL B N 1
ATOM 7371 C CA . VAL B 1 451 ? 18.05900 40.94800 182.87000 1.000 27.66130 451 VAL B CA 1
ATOM 7372 C C . VAL B 1 451 ? 18.38600 41.75800 184.11800 1.000 31.05422 451 VAL B C 1
ATOM 7373 O O . VAL B 1 451 ? 17.78500 42.81100 184.36900 1.000 28.49943 451 VAL B O 1
ATOM 7377 N N . GLY B 1 452 ? 19.32800 41.27300 184.92800 1.000 28.45291 452 GLY B N 1
ATOM 7378 C CA . GLY B 1 452 ? 19.72200 42.01900 186.11000 1.000 28.75138 452 GLY B CA 1
ATOM 7379 C C . GLY B 1 452 ? 20.32300 43.36700 185.76700 1.000 33.02929 452 GLY B C 1
ATOM 7380 O O . GLY B 1 452 ? 20.05600 44.36600 186.44100 1.000 30.66715 452 GLY B O 1
ATOM 7381 N N . ILE B 1 453 ? 21.13500 43.41400 184.70800 1.000 32.12376 453 ILE B N 1
ATOM 7382 C CA . ILE B 1 453 ? 21.72200 44.67700 184.27700 1.000 32.81991 453 ILE B CA 1
ATOM 7383 C C . ILE B 1 453 ? 20.64100 45.62500 183.76800 1.000 33.79477 453 ILE B C 1
ATOM 7384 O O . ILE B 1 453 ? 20.65500 46.82400 184.07500 1.000 34.45956 453 ILE B O 1
ATOM 7389 N N . TYR B 1 454 ? 19.67900 45.10200 183.00100 1.000 31.32921 454 TYR B N 1
ATOM 7390 C CA . TYR B 1 454 ? 18.60400 45.94100 182.47700 1.000 31.57904 454 TYR B CA 1
ATOM 7391 C C . TYR B 1 454 ? 17.75800 46.52700 183.60000 1.000 32.30517 454 TYR B C 1
ATOM 7392 O O . TYR B 1 454 ? 17.29500 47.67000 183.50600 1.000 33.67261 454 TYR B O 1
ATOM 7401 N N . ALA B 1 455 ? 17.53700 45.75800 184.66900 1.000 30.74040 455 ALA B N 1
ATOM 7402 C CA . ALA B 1 455 ? 16.75600 46.26700 185.79200 1.000 32.62508 455 ALA B CA 1
ATOM 7403 C C . ALA B 1 455 ? 17.44000 47.46000 186.44600 1.000 33.03093 455 ALA B C 1
ATOM 7404 O O . ALA B 1 455 ? 16.77100 48.39000 186.90900 1.000 36.00111 455 ALA B O 1
ATOM 7406 N N . SER B 1 456 ? 18.77300 47.45000 186.50400 1.000 31.48828 456 SER B N 1
ATOM 7407 C CA . SER B 1 456 ? 19.48200 48.60700 187.03700 1.000 32.25484 456 SER B CA 1
ATOM 7408 C C . SER B 1 456 ? 19.29600 49.83000 186.14900 1.000 36.33129 456 SER B C 1
ATOM 7409 O O . SER B 1 456 ? 19.21500 50.95600 186.65800 1.000 36.44593 456 SER B O 1
ATOM 7412 N N . LEU B 1 457 ? 19.21000 49.62700 184.83000 1.000 34.71520 457 LEU B N 1
ATOM 7413 C CA . LEU B 1 457 ? 19.07300 50.74700 183.90200 1.000 35.06361 457 LEU B CA 1
ATOM 7414 C C . LEU B 1 457 ? 17.74700 51.47100 184.09300 1.000 38.02705 457 LEU B C 1
ATOM 7415 O O . LEU B 1 457 ? 17.68100 52.70000 183.97300 1.000 39.27194 457 LEU B O 1
ATOM 7420 N N . VAL B 1 458 ? 16.67700 50.72500 184.37900 1.000 37.23979 458 VAL B N 1
ATOM 7421 C CA . VAL B 1 458 ? 15.36100 51.30700 184.61100 1.000 36.81017 458 VAL B CA 1
ATOM 7422 C C . VAL B 1 458 ? 15.06100 51.49200 186.09100 1.000 40.68932 458 VAL B C 1
ATOM 7423 O O . VAL B 1 458 ? 13.94900 51.91500 186.43900 1.000 44.57601 458 VAL B O 1
ATOM 7427 N N . ASN B 1 459 ? 16.01500 51.17800 186.97200 1.000 36.74318 459 ASN B N 1
ATOM 7428 C CA . ASN B 1 459 ? 15.90500 51.44100 188.41000 1.000 40.33588 459 ASN B CA 1
ATOM 7429 C C . ASN B 1 459 ? 14.71300 50.70500 189.02900 1.000 44.56863 459 ASN B C 1
ATOM 7430 O O . ASN B 1 459 ? 13.90700 51.28300 189.76200 1.000 44.54966 459 ASN B O 1
ATOM 7435 N N . ILE B 1 460 ? 14.60500 49.41100 188.73300 1.000 41.24499 460 ILE B N 1
ATOM 7436 C CA . ILE B 1 460 ? 13.56700 48.57500 189.32000 1.000 35.70406 460 ILE B CA 1
ATOM 7437 C C . ILE B 1 460 ? 14.22300 47.40100 190.03400 1.000 33.14177 460 ILE B C 1
ATOM 7438 O O . ILE B 1 460 ? 15.39100 47.07500 189.81400 1.000 35.38433 460 ILE B O 1
ATOM 7443 N N . ASN B 1 461 ? 13.44400 46.76300 190.90100 1.000 36.20622 461 ASN B N 1
ATOM 7444 C CA . ASN B 1 461 ? 13.87400 45.56400 191.60600 1.000 34.26247 461 ASN B CA 1
ATOM 7445 C C . ASN B 1 461 ? 13.40300 44.33900 190.82900 1.000 33.40311 461 ASN B C 1
ATOM 7446 O O . ASN B 1 461 ? 12.20100 44.17000 190.59500 1.000 35.93195 461 ASN B O 1
ATOM 7451 N N . ALA B 1 462 ? 14.34600 43.47700 190.45100 1.000 30.31688 462 ALA B N 1
ATOM 7452 C CA . ALA B 1 462 ? 14.07100 42.36700 189.55100 1.000 32.50923 462 ALA B CA 1
ATOM 7453 C C . ALA B 1 462 ? 13.96400 41.02200 190.25900 1.000 31.82741 462 ALA B C 1
ATOM 7454 O O . ALA B 1 462 ? 13.89600 39.99000 189.58300 1.000 31.02779 462 ALA B O 1
ATOM 7456 N N . TYR B 1 463 ? 13.92700 41.00000 191.59200 1.000 34.75475 463 TYR B N 1
ATOM 7457 C CA . TYR B 1 463 ? 14.03600 39.74700 192.32800 1.000 33.37457 463 TYR B CA 1
ATOM 7458 C C . TYR B 1 463 ? 12.86100 39.44700 193.25100 1.000 34.51812 463 TYR B C 1
ATOM 7459 O O . TYR B 1 463 ? 12.87700 38.40600 193.92000 1.000 38.65897 463 TYR B O 1
ATOM 7468 N N . HIS B 1 464 ? 11.84600 40.30500 193.30500 1.000 36.40230 464 HIS B N 1
ATOM 7469 C CA . HIS B 1 464 ? 10.61800 40.02800 194.03900 1.000 35.57957 464 HIS B CA 1
ATOM 7470 C C . HIS B 1 464 ? 9.45600 39.88100 193.06300 1.000 32.25621 464 HIS B C 1
ATOM 7471 O O . HIS B 1 464 ? 9.57300 40.18200 191.87400 1.000 33.56366 464 HIS B O 1
ATOM 7478 N N . GLN B 1 465 ? 8.32600 39.38800 193.57300 1.000 35.80474 465 GLN B N 1
ATOM 7479 C CA . GLN B 1 465 ? 7.15400 39.07400 192.74800 1.000 34.06148 465 GLN B CA 1
ATOM 7480 C C . GLN B 1 465 ? 5.89400 39.59000 193.42500 1.000 34.98151 465 GLN B C 1
ATOM 7481 O O . GLN B 1 465 ? 5.03100 38.81000 193.84500 1.000 40.38154 465 GLN B O 1
ATOM 7487 N N . PRO B 1 466 ? 5.74200 40.91100 193.53400 1.000 35.96001 466 PRO B N 1
ATOM 7488 C CA . PRO B 1 466 ? 4.55200 41.43400 194.22000 1.000 33.49278 466 PRO B CA 1
ATOM 7489 C C . PRO B 1 466 ? 3.26700 41.24400 193.43000 1.000 36.47492 466 PRO B C 1
ATOM 7490 O O . PRO B 1 466 ? 2.19600 41.11900 194.03700 1.000 37.31447 466 PRO B O 1
ATOM 7494 N N . GLY B 1 467 ? 3.33900 41.19700 192.09900 1.000 35.85500 467 GLY B N 1
ATOM 7495 C CA . GLY B 1 467 ? 2.14600 41.16500 191.27200 1.000 34.76369 467 GLY B CA 1
ATOM 7496 C C . GLY B 1 467 ? 1.44900 39.82600 191.15900 1.000 36.70224 467 GLY B C 1
ATOM 7497 O O . GLY B 1 467 ? 0.31500 39.78500 190.67500 1.000 41.99746 467 GLY B O 1
ATOM 7498 N N . VAL B 1 468 ? 2.08700 38.73300 191.59300 1.000 37.81075 468 VAL B N 1
ATOM 7499 C CA . VAL B 1 468 ? 1.48700 37.40400 191.46100 1.000 38.47708 468 VAL B CA 1
ATOM 7500 C C . VAL B 1 468 ? 0.59800 37.03100 192.63800 1.000 43.26881 468 VAL B C 1
ATOM 7501 O O . VAL B 1 468 ? -0.12600 36.02600 192.55900 1.000 45.04471 468 VAL B O 1
ATOM 7505 N N . GLU B 1 469 ? 0.62200 37.80400 193.72500 1.000 46.76641 469 GLU B N 1
ATOM 7506 C CA . GLU B 1 469 ? -0.14300 37.44500 194.91400 1.000 50.14024 469 GLU B CA 1
ATOM 7507 C C . GLU B 1 469 ? -1.62800 37.75600 194.77100 1.000 48.28628 469 GLU B C 1
ATOM 7508 O O . GLU B 1 469 ? -2.45700 37.06100 195.36800 1.000 49.21613 469 GLU B O 1
ATOM 7514 N N . ALA B 1 470 ? -1.98800 38.78200 193.99400 1.000 41.61936 470 ALA B N 1
ATOM 7515 C CA . ALA B 1 470 ? -3.39200 39.17100 193.89900 1.000 39.69530 470 ALA B CA 1
ATOM 7516 C C . ALA B 1 470 ? -4.24000 38.08100 193.25600 1.000 37.43749 470 ALA B C 1
ATOM 7517 O O . ALA B 1 470 ? -5.43000 37.94600 193.58500 1.000 37.89899 470 ALA B O 1
ATOM 7519 N N . GLY B 1 471 ? -3.65500 37.29800 192.34400 1.000 38.46760 471 GLY B N 1
ATOM 7520 C CA . GLY B 1 471 ? -4.39500 36.19100 191.76400 1.000 31.30168 471 GLY B CA 1
ATOM 7521 C C . GLY B 1 471 ? -4.53900 35.02500 192.72800 1.000 36.99502 471 GLY B C 1
ATOM 7522 O O . GLY B 1 471 ? -5.60400 34.41300 192.81400 1.000 37.31007 471 GLY B O 1
ATOM 7523 N N . LYS B 1 472 ? -3.47800 34.71300 193.48100 1.000 36.62246 472 LYS B N 1
ATOM 7524 C CA . LYS B 1 472 ? -3.55000 33.62800 194.45700 1.000 41.11478 472 LYS B CA 1
ATOM 7525 C C . LYS B 1 472 ? -4.53600 33.96000 195.56700 1.000 37.44418 472 LYS B C 1
ATOM 7526 O O . LYS B 1 472 ? -5.29000 33.09100 196.01900 1.000 32.03842 472 LYS B O 1
ATOM 7532 N N . LYS B 1 473 ? -4.55200 35.21900 196.01000 1.000 38.64256 473 LYS B N 1
ATOM 7533 C CA . LYS B 1 473 ? -5.48000 35.62400 197.05700 1.000 38.33017 473 LYS B CA 1
ATOM 7534 C C . LYS B 1 473 ? -6.91700 35.61500 196.55400 1.000 37.41920 473 LYS B C 1
ATOM 7535 O O . LYS B 1 473 ? -7.81600 35.12000 197.24200 1.000 29.19706 473 LYS B O 1
ATOM 7541 N N . ALA B 1 474 ? -7.15600 36.15000 195.35300 1.000 35.57628 474 ALA B N 1
ATOM 7542 C CA . ALA B 1 474 ? -8.50700 36.12800 194.80600 1.000 29.85430 474 ALA B CA 1
ATOM 7543 C C . ALA B 1 474 ? -8.96000 34.70800 194.49200 1.000 33.01319 474 ALA B C 1
ATOM 7544 O O . ALA B 1 474 ? -10.15800 34.41300 194.57000 1.000 31.74851 474 ALA B O 1
ATOM 7546 N N . ALA B 1 475 ? -8.02600 33.81600 194.14400 1.000 34.29830 475 ALA B N 1
ATOM 7547 C CA . ALA B 1 475 ? -8.39000 32.42000 193.91700 1.000 29.33989 475 ALA B CA 1
ATOM 7548 C C . ALA B 1 475 ? -8.82700 31.73800 195.20700 1.000 29.87199 475 ALA B C 1
ATOM 7549 O O . ALA B 1 475 ? -9.68600 30.85100 195.17700 1.000 28.79419 475 ALA B O 1
ATOM 7551 N N . GLY B 1 476 ? -8.25000 32.13300 196.34400 1.000 30.48536 476 GLY B N 1
ATOM 7552 C CA . GLY B 1 476 ? -8.70700 31.60100 197.61400 1.000 25.14181 476 GLY B CA 1
ATOM 7553 C C . GLY B 1 476 ? -10.07800 32.11200 198.00600 1.000 33.26220 476 GLY B C 1
ATOM 7554 O O . GLY B 1 476 ? -10.85400 31.39000 198.64100 1.000 34.87909 476 GLY B O 1
ATOM 7555 N N . GLU B 1 477 ? -10.39900 33.35500 197.63700 1.000 32.61748 477 GLU B N 1
ATOM 7556 C CA . GLU B 1 477 ? -11.72200 33.89600 197.93200 1.000 35.38307 477 GLU B CA 1
ATOM 7557 C C . GLU B 1 477 ? -12.81000 33.11800 197.20100 1.000 36.47821 477 GLU B C 1
ATOM 7558 O O . GLU B 1 477 ? -13.89000 32.87900 197.75500 1.000 35.62875 477 GLU B O 1
ATOM 7564 N N . VAL B 1 478 ? -12.53800 32.69600 195.96400 1.000 32.82244 478 VAL B N 1
ATOM 7565 C CA . VAL B 1 478 ? -13.54300 31.96800 195.19500 1.000 33.84570 478 VAL B CA 1
ATOM 7566 C C . VAL B 1 478 ? -13.81900 30.60700 195.82400 1.000 31.82740 478 VAL B C 1
ATOM 7567 O O . VAL B 1 478 ? -14.97700 30.18600 195.93800 1.000 31.60843 478 VAL B O 1
ATOM 7571 N N . LEU B 1 479 ? -12.76900 29.90200 196.25300 1.000 31.11209 479 LEU B N 1
ATOM 7572 C CA . LEU B 1 479 ? -12.96500 28.58600 196.85500 1.000 32.21307 479 LEU B CA 1
ATOM 7573 C C . LEU B 1 479 ? -13.65500 28.69200 198.20900 1.000 32.50844 479 LEU B C 1
ATOM 7574 O O . LEU B 1 479 ? -14.48500 27.84300 198.55500 1.000 32.50818 479 LEU B O 1
ATOM 7579 N N . ALA B 1 480 ? -13.32000 29.72000 198.99200 1.000 33.65465 480 ALA B N 1
ATOM 7580 C CA . ALA B 1 480 ? -14.03600 29.95500 200.24200 1.000 33.67388 480 ALA B CA 1
ATOM 7581 C C . ALA B 1 480 ? -15.49600 30.30000 199.98500 1.000 38.11857 480 ALA B C 1
ATOM 7582 O O . ALA B 1 480 ? -16.36900 29.94500 200.78700 1.000 36.71677 480 ALA B O 1
ATOM 7584 N N . LEU B 1 481 ? -15.78000 30.99100 198.88000 1.000 32.86411 481 LEU B N 1
ATOM 7585 C CA . LEU B 1 481 ? -17.16500 31.25500 198.51400 1.000 31.25909 481 LEU B CA 1
ATOM 7586 C C . LEU B 1 481 ? -17.87100 29.97300 198.09800 1.000 31.96818 481 LEU B C 1
ATOM 7587 O O . LEU B 1 481 ? -19.04800 29.77700 198.42100 1.000 34.84756 481 LEU B O 1
ATOM 7592 N N . GLN B 1 482 ? -17.16400 29.07900 197.39800 1.000 30.01535 482 GLN B N 1
ATOM 7593 C CA . GLN B 1 482 ? -17.77100 27.81100 197.00000 1.000 33.29067 482 GLN B CA 1
ATOM 7594 C C . GLN B 1 482 ? -18.21300 27.00700 198.21600 1.000 32.50475 482 GLN B C 1
ATOM 7595 O O . GLN B 1 482 ? -19.31000 26.43600 198.22800 1.000 33.04569 482 GLN B O 1
ATOM 7601 N N . LYS B 1 483 ? -17.37900 26.96200 199.25600 1.000 32.46667 483 LYS B N 1
ATOM 7602 C CA . LYS B 1 483 ? -17.75300 26.22900 200.45800 1.000 32.11832 483 LYS B CA 1
ATOM 7603 C C . LYS B 1 483 ? -18.90600 26.90200 201.19300 1.000 28.36234 483 LYS B C 1
ATOM 7604 O O . LYS B 1 483 ? -19.69000 26.21900 201.86100 1.000 31.13626 483 LYS B O 1
ATOM 7610 N N . ARG B 1 484 ? -19.03900 28.22600 201.08100 1.000 32.03393 484 ARG B N 1
ATOM 7611 C CA . ARG B 1 484 ? -20.21100 28.88600 201.65100 1.000 27.93676 484 ARG B CA 1
ATOM 7612 C C . ARG B 1 484 ? -21.44700 28.63000 200.80000 1.000 32.24321 484 ARG B C 1
ATOM 7613 O O . ARG B 1 484 ? -22.55400 28.48300 201.33100 1.000 33.24973 484 ARG B O 1
ATOM 7621 N N . VAL B 1 485 ? -21.27700 28.57200 199.47700 1.000 31.41753 485 VAL B N 1
ATOM 7622 C CA . VAL B 1 485 ? -22.38900 28.23700 198.59500 1.000 32.83302 485 VAL B CA 1
ATOM 7623 C C . VAL B 1 485 ? -22.85700 26.80700 198.84700 1.000 32.44217 485 VAL B C 1
ATOM 7624 O O . VAL B 1 485 ? -24.06300 26.53400 198.89800 1.000 29.41802 485 VAL B O 1
ATOM 7628 N N . LEU B 1 486 ? -21.91300 25.87500 199.02500 1.000 32.63801 486 LEU B N 1
ATOM 7629 C CA . LEU B 1 486 ? -22.27800 24.48500 199.28600 1.000 29.75493 486 LEU B CA 1
ATOM 7630 C C . LEU B 1 486 ? -23.03700 24.33300 200.59700 1.000 30.78066 486 LEU B C 1
ATOM 7631 O O . LEU B 1 486 ? -23.91600 23.46900 200.70600 1.000 30.73973 486 LEU B O 1
ATOM 7636 N N . THR B 1 487 ? -22.71200 25.14900 201.60300 1.000 31.87411 487 THR B N 1
ATOM 7637 C CA . THR B 1 487 ? -23.44200 25.07900 202.86500 1.000 30.42495 487 THR B CA 1
ATOM 7638 C C . THR B 1 487 ? -24.89100 25.51800 202.68200 1.000 34.58841 487 THR B C 1
ATOM 7639 O O . THR B 1 487 ? -25.80200 24.93400 203.27900 1.000 38.21094 487 THR B O 1
ATOM 7643 N N . VAL B 1 488 ? -25.12200 26.53200 201.84300 1.000 35.52647 488 VAL B N 1
ATOM 7644 C CA . VAL B 1 488 ? -26.47700 27.01700 201.59700 1.000 31.94883 488 VAL B CA 1
ATOM 7645 C C . VAL B 1 488 ? -27.26900 26.00800 200.77600 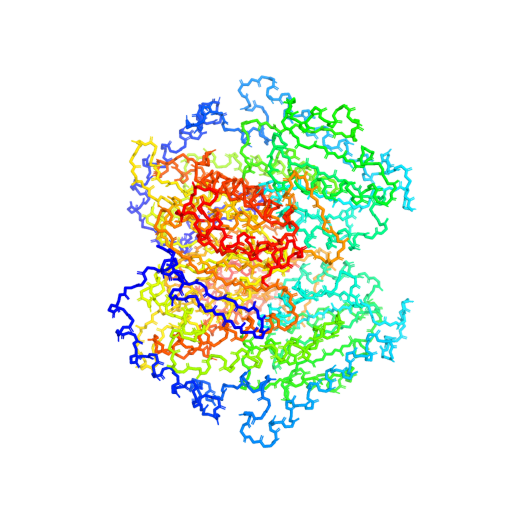1.000 33.54677 488 VAL B C 1
ATOM 7646 O O . VAL B 1 488 ? -28.46400 25.78900 201.01800 1.000 37.52272 488 VAL B O 1
ATOM 7650 N N . LEU B 1 489 ? -26.62300 25.38500 199.78900 1.000 30.94683 489 LEU B N 1
ATOM 7651 C CA . LEU B 1 489 ? -27.31200 24.41000 198.95200 1.000 31.15126 489 LEU B CA 1
ATOM 7652 C C . LEU B 1 489 ? -27.65000 23.14800 199.73400 1.000 31.71674 489 LEU B C 1
ATOM 7653 O O . LEU B 1 489 ? -28.74400 22.59200 199.58300 1.000 32.54166 489 LEU B O 1
ATOM 7658 N N . ASN B 1 490 ? -26.73000 22.68000 200.58100 1.000 31.36914 490 ASN B N 1
ATOM 7659 C CA . ASN B 1 490 ? -27.00700 21.46900 201.34400 1.000 31.95653 490 ASN B CA 1
ATOM 7660 C C . ASN B 1 490 ? -28.10300 21.69200 202.37400 1.000 35.03389 490 ASN B C 1
ATOM 7661 O O . ASN B 1 490 ? -28.85100 20.76000 202.69100 1.000 35.57043 490 ASN B O 1
ATOM 7666 N N . GLU B 1 491 ? -28.22900 22.91300 202.89700 1.000 34.14129 491 GLU B N 1
ATOM 7667 C CA . GLU B 1 491 ? -29.33800 23.19700 203.79800 1.000 37.26964 491 GLU B CA 1
ATOM 7668 C C . GLU B 1 491 ? -30.66400 23.16600 203.05300 1.000 35.39382 491 GLU B C 1
ATOM 7669 O O . GLU B 1 491 ? -31.66100 22.65100 203.57100 1.000 36.47994 491 GLU B O 1
ATOM 7675 N N . ALA B 1 492 ? -30.69200 23.70600 201.83400 1.000 37.39434 492 ALA B N 1
ATOM 7676 C CA . ALA B 1 492 ? -31.92600 23.71000 201.05800 1.000 39.45394 492 ALA B CA 1
ATOM 7677 C C . ALA B 1 492 ? -32.27400 22.31900 200.53600 1.000 38.54330 492 ALA B C 1
ATOM 7678 O O . ALA B 1 492 ? -33.45300 22.02000 200.31700 1.000 42.84762 492 ALA B O 1
ATOM 7680 N N . SER B 1 493 ? -31.27600 21.45300 200.34400 1.000 35.88129 493 SER B N 1
ATOM 7681 C CA . SER B 1 493 ? -31.51500 20.10600 199.84100 1.000 37.02753 493 SER B CA 1
ATOM 7682 C C . SER B 1 493 ? -31.85400 19.10000 200.93100 1.000 39.96424 493 SER B C 1
ATOM 7683 O O . SER B 1 493 ? -32.24100 17.97300 200.60900 1.000 36.46169 493 SER B O 1
ATOM 7686 N N . CYS B 1 494 ? -31.70500 19.46200 202.20400 1.000 36.78242 494 CYS B N 1
ATOM 7687 C CA . CYS B 1 494 ? -32.04700 18.56700 203.30000 1.000 43.45085 494 CYS B CA 1
ATOM 7688 C C . CYS B 1 494 ? -33.30000 19.02300 204.04000 1.000 47.28417 494 CYS B C 1
ATOM 7689 O O . CYS B 1 494 ? -33.49400 18.66500 205.20500 1.000 48.83904 494 CYS B O 1
ATOM 7692 N N . LYS B 1 495 ? -34.14200 19.78000 203.35500 1.000 51.13749 495 LYS B N 1
ATOM 7693 C CA . LYS B 1 495 ? -35.57700 19.90300 203.68200 1.000 57.57970 495 LYS B CA 1
ATOM 7694 C C . LYS B 1 495 ? -36.37300 18.82900 202.92400 1.000 62.25763 495 LYS B C 1
ATOM 7695 O O . LYS B 1 495 ? -36.05200 18.58500 201.75700 1.000 57.41725 495 LYS B O 1
ATOM 7701 N N . ASP B 1 496 ? -37.29400 18.14100 203.61300 1.000 82.68143 496 ASP B N 1
ATOM 7702 C CA . ASP B 1 496 ? -38.22000 17.11800 203.04700 1.000 84.69183 496 ASP B CA 1
ATOM 7703 C C . ASP B 1 496 ? -39.01600 17.79900 201.95300 1.000 95.42913 496 ASP B C 1
ATOM 7704 O O . ASP B 1 496 ? -39.27100 17.15700 200.91800 1.000 96.00768 496 ASP B O 1
ATOM 7709 N N . PRO B 1 497 ? -39.48600 19.04200 202.17600 1.000 84.86652 497 PRO B N 1
ATOM 7710 C CA . PRO B 1 497 ? -40.06800 19.79800 201.08300 1.000 76.55836 497 PRO B CA 1
ATOM 7711 C C . PRO B 1 497 ? -38.81600 20.42500 200.44700 1.000 76.71491 497 PRO B C 1
ATOM 7712 O O . PRO B 1 497 ? -38.43400 21.46900 200.89300 1.000 81.70305 497 PRO B O 1
ATOM 7716 N N . ALA B 1 498 ? -38.20400 19.78200 199.44600 1.000 64.42155 498 ALA B N 1
ATOM 7717 C CA . ALA B 1 498 ? -36.91800 20.26500 198.86700 1.000 62.80583 498 ALA B CA 1
ATOM 7718 C C . ALA B 1 498 ? -37.04000 21.65200 198.23200 1.000 60.98414 498 ALA B C 1
ATOM 7719 O O . ALA B 1 498 ? -38.04200 21.90300 197.55100 1.000 63.55303 498 ALA B O 1
ATOM 7721 N N . GLU B 1 499 ? -35.98400 22.45400 198.32400 1.000 58.51262 499 GLU B N 1
ATOM 7722 C CA . GLU B 1 499 ? -36.10100 23.90200 198.04000 1.000 63.25917 499 GLU B CA 1
ATOM 7723 C C . GLU B 1 499 ? -35.16100 24.36400 196.92900 1.000 53.52110 499 GLU B C 1
ATOM 7724 O O . GLU B 1 499 ? -33.98600 24.58400 197.21500 1.000 49.35270 499 GLU B O 1
ATOM 7730 N N . PRO B 1 500 ? -35.64500 24.57100 195.69000 1.000 47.21590 500 PRO B N 1
ATOM 7731 C CA . PRO B 1 500 ? -34.81100 25.11400 194.63200 1.000 44.40866 500 PRO B CA 1
ATOM 7732 C C . PRO B 1 500 ? -34.48700 26.59100 194.85600 1.000 40.49758 500 PRO B C 1
ATOM 7733 O O . PRO B 1 500 ? -35.36000 27.32800 195.20200 1.000 46.45717 500 PRO B O 1
ATOM 7737 N N . LEU B 1 501 ? -33.23400 26.97300 194.65400 1.000 40.57531 501 LEU B N 1
ATOM 7738 C CA . LEU B 1 501 ? -32.81600 28.35700 194.97200 1.000 40.05376 501 LEU B CA 1
ATOM 7739 C C . LEU B 1 501 ? -32.28400 29.06400 193.73200 1.000 42.33107 501 LEU B C 1
ATOM 7740 O O . LEU B 1 501 ? -31.66000 28.42900 192.87500 1.000 38.25270 501 LEU B O 1
ATOM 7745 N N . THR B 1 502 ? -32.53800 30.35700 193.68100 1.000 42.52160 502 THR B N 1
ATOM 7746 C CA . THR B 1 502 ? -32.07800 31.21800 192.60600 1.000 33.94993 502 THR B CA 1
ATOM 7747 C C . THR B 1 502 ? -30.75000 31.86300 192.98400 1.000 36.29823 502 THR B C 1
ATOM 7748 O O . THR B 1 502 ? -30.32400 31.83600 194.14200 1.000 37.00605 502 THR B O 1
ATOM 7752 N N . LEU B 1 503 ? -30.09200 32.44000 191.97500 1.000 36.91818 503 LEU B N 1
ATOM 7753 C CA . LEU B 1 503 ? -28.79300 33.07100 192.18900 1.000 31.39694 503 LEU B CA 1
ATOM 7754 C C . LEU B 1 503 ? -28.88900 34.22000 193.18100 1.000 32.02213 503 LEU B C 1
ATOM 7755 O O . LEU B 1 503 ? -28.01700 34.37900 194.04400 1.000 31.58882 503 LEU B O 1
ATOM 7760 N N . GLU B 1 504 ? -29.94100 35.03400 193.07800 1.000 33.12310 504 GLU B N 1
ATOM 7761 C CA . GLU B 1 504 ? -30.09700 36.13700 194.01900 1.000 36.54010 504 GLU B CA 1
ATOM 7762 C C . GLU B 1 504 ? -30.33500 35.62300 195.43600 1.000 39.31309 504 GLU B C 1
ATOM 7763 O O . GLU B 1 504 ? -29.79400 36.17800 196.40100 1.000 35.73079 504 GLU B O 1
ATOM 7769 N N . GLN B 1 505 ? -31.11800 34.54700 195.57900 1.000 38.05187 505 GLN B N 1
ATOM 7770 C CA . GLN B 1 505 ? -31.34900 33.96400 196.90100 1.000 37.38360 505 GLN B CA 1
ATOM 7771 C C . GLN B 1 505 ? -30.06300 33.40400 197.49600 1.000 36.30695 505 GLN B C 1
ATOM 7772 O O . GLN B 1 505 ? -29.80300 33.56600 198.69400 1.000 36.60489 505 GLN B O 1
ATOM 7778 N N . ILE B 1 506 ? -29.25400 32.72900 196.67800 1.000 35.19280 506 ILE B N 1
ATOM 7779 C CA . ILE B 1 506 ? -28.02700 32.12200 197.18200 1.000 33.61921 506 ILE B CA 1
ATOM 7780 C C . ILE B 1 506 ? -27.05100 33.19500 197.64400 1.000 37.12144 506 ILE B C 1
ATOM 7781 O O . ILE B 1 506 ? -26.41900 33.06700 198.70000 1.000 37.07896 506 ILE B O 1
ATOM 7786 N N . ALA B 1 507 ? -26.93000 34.28000 196.87500 1.000 36.51102 507 ALA B N 1
ATOM 7787 C CA . ALA B 1 507 ? -26.03700 35.36800 197.25900 1.000 38.96364 507 ALA B CA 1
ATOM 7788 C C . ALA B 1 507 ? -26.49100 36.04800 198.54600 1.000 40.25953 507 ALA B C 1
ATOM 7789 O O . ALA B 1 507 ? -25.65500 36.56300 199.30000 1.000 37.80475 507 ALA B O 1
ATOM 7791 N N . ASP B 1 508 ? -27.79800 36.05100 198.82100 1.000 38.72799 508 ASP B N 1
ATOM 7792 C CA . ASP B 1 508 ? -28.30600 36.69500 200.02900 1.000 37.95097 508 ASP B CA 1
ATOM 7793 C C . ASP B 1 508 ? -28.16600 35.79300 201.25200 1.000 39.05373 508 ASP B C 1
ATOM 7794 O O . ASP B 1 508 ? -27.85100 36.27500 202.34600 1.000 41.54000 508 ASP B O 1
ATOM 7799 N N . ARG B 1 509 ? -28.39600 34.48700 201.09400 1.000 39.82454 509 ARG B N 1
ATOM 7800 C CA . ARG B 1 509 ? -28.18700 33.57000 202.21100 1.000 36.81806 509 ARG B CA 1
ATOM 7801 C C . ARG B 1 509 ? -26.70600 33.40700 202.53200 1.000 42.90452 509 ARG B C 1
ATOM 7802 O O . ARG B 1 509 ? -26.35100 33.10300 203.67700 1.000 46.78807 509 ARG B O 1
ATOM 7810 N N . CYS B 1 510 ? -25.83100 33.59900 201.54600 1.000 38.35028 510 CYS B N 1
ATOM 7811 C CA . CYS B 1 510 ? -24.40500 33.72700 201.81900 1.000 42.89281 510 CYS B CA 1
ATOM 7812 C C . CYS B 1 510 ? -24.04300 35.10600 202.33700 1.000 41.90527 510 CYS B C 1
ATOM 7813 O O . CYS B 1 510 ? -22.87700 35.33700 202.68100 1.000 43.89449 510 CYS B O 1
ATOM 7816 N N . HIS B 1 511 ? -25.01500 36.01600 202.38600 1.000 41.51872 511 HIS B N 1
ATOM 7817 C CA . HIS B 1 511 ? -24.81900 37.37200 202.88500 1.000 41.87738 511 HIS B CA 1
ATOM 7818 C C . HIS B 1 511 ? -23.71300 38.08800 202.11500 1.000 41.30816 511 HIS B C 1
ATOM 7819 O O . HIS B 1 511 ? -22.81600 38.69900 202.69100 1.000 48.58414 511 HIS B O 1
ATOM 7826 N N . CYS B 1 512 ? -23.77800 37.99200 200.79300 1.000 40.41846 512 CYS B N 1
ATOM 7827 C CA . CYS B 1 512 ? -22.85400 38.70300 199.91000 1.000 45.27087 512 CYS B CA 1
ATOM 7828 C C . CYS B 1 512 ? -23.50700 38.84500 198.54200 1.000 47.15665 512 CYS B C 1
ATOM 7829 O O . CYS B 1 512 ? -23.18200 38.12600 197.58900 1.000 44.98588 512 CYS B O 1
ATOM 7832 N N . PRO B 1 513 ? -24.43200 39.79200 198.40300 1.000 48.43463 513 PRO B N 1
ATOM 7833 C CA . PRO B 1 513 ? -25.09900 39.99400 197.10800 1.000 45.34928 513 PRO B CA 1
ATOM 7834 C C . PRO B 1 513 ? -24.18400 40.52400 196.01600 1.000 48.04752 513 PRO B C 1
ATOM 7835 O O . PRO B 1 513 ? -24.48100 40.32300 194.82900 1.000 39.77541 513 PRO B O 1
ATOM 7839 N N . GLU B 1 514 ? -23.09200 41.19900 196.37300 1.000 59.53100 514 GLU B N 1
ATOM 7840 C CA . GLU B 1 514 ? -22.17200 41.71400 195.36800 1.000 59.88450 514 GLU B CA 1
ATOM 7841 C C . GLU B 1 514 ? -21.37500 40.60600 194.69300 1.000 56.02937 514 GLU B C 1
ATOM 7842 O O . GLU B 1 514 ? -20.92700 40.78900 193.55700 1.000 50.41557 514 GLU B O 1
ATOM 7848 N N . ASP B 1 515 ? -21.19500 39.46600 195.35800 1.000 44.32435 515 ASP B N 1
ATOM 7849 C CA . ASP B 1 515 ? -20.45400 38.34400 194.80100 1.000 45.26466 515 ASP B CA 1
ATOM 7850 C C . ASP B 1 515 ? -21.32500 37.43400 193.93500 1.000 39.63528 515 ASP B C 1
ATOM 7851 O O . ASP B 1 515 ? -20.94600 36.28400 193.68400 1.000 35.19959 515 ASP B O 1
ATOM 7856 N N . ILE B 1 516 ? -22.47200 37.92800 193.45900 1.000 37.00443 516 ILE B N 1
ATOM 7857 C CA . ILE B 1 516 ? -23.42200 37.05900 192.76900 1.000 35.07338 516 ILE B CA 1
ATOM 7858 C C . ILE B 1 516 ? -22.83500 36.51800 191.46800 1.000 34.14437 516 ILE B C 1
ATOM 7859 O O . ILE B 1 516 ? -23.14000 35.38700 191.06800 1.000 32.75411 516 ILE B O 1
ATOM 7864 N N . GLU B 1 517 ? -21.97200 37.28900 190.79900 1.000 33.37465 517 GLU B N 1
ATOM 7865 C CA . GLU B 1 517 ? -21.39600 36.82100 189.54200 1.000 29.60889 517 GLU B CA 1
ATOM 7866 C C . GLU B 1 517 ? -20.45500 35.64700 189.76900 1.000 28.64423 517 GLU B C 1
ATOM 7867 O O . GLU B 1 517 ? -20.42600 34.70300 188.97000 1.000 28.18800 517 GLU B O 1
ATOM 7873 N N . MET B 1 518 ? -19.67500 35.68800 190.85000 1.000 32.91162 518 MET B N 1
ATOM 7874 C CA . MET B 1 518 ? -18.79500 34.56900 191.15900 1.000 27.50254 518 MET B CA 1
ATOM 7875 C C . MET B 1 518 ? -19.58700 33.35200 191.61300 1.000 29.66836 518 MET B C 1
ATOM 7876 O O . MET B 1 518 ? -19.13700 32.21500 191.43200 1.000 28.29686 518 MET B O 1
ATOM 7881 N N . ILE B 1 519 ? -20.76400 33.56700 192.20200 1.000 30.51984 519 ILE B N 1
ATOM 7882 C CA . ILE B 1 519 ? -21.59600 32.44300 192.61100 1.000 34.50046 519 ILE B CA 1
ATOM 7883 C C . ILE B 1 519 ? -22.14400 31.71400 191.38900 1.000 33.70486 519 ILE B C 1
ATOM 7884 O O . ILE B 1 519 ? -22.19800 30.47700 191.35700 1.000 30.13092 519 ILE B O 1
ATOM 7889 N N . TYR B 1 520 ? -22.53400 32.46500 190.35700 1.000 29.40652 520 TYR B N 1
ATOM 7890 C CA . TYR B 1 520 ? -23.01100 31.84200 189.12800 1.000 26.62425 520 TYR B CA 1
ATOM 7891 C C . TYR B 1 520 ? -21.94600 30.93900 188.51500 1.000 25.43262 520 TYR B C 1
ATOM 7892 O O . TYR B 1 520 ? -22.24200 29.81400 188.09700 1.000 26.64273 520 TYR B O 1
ATOM 7901 N N . LYS B 1 521 ? -20.69600 31.40600 188.46800 1.000 24.53930 521 LYS B N 1
ATOM 7902 C CA . LYS B 1 521 ? -19.62200 30.59500 187.90200 1.000 24.75208 521 LYS B CA 1
ATOM 7903 C C . LYS B 1 521 ? -19.32000 29.37600 188.77200 1.000 27.72170 521 LYS B C 1
ATOM 7904 O O . LYS B 1 521 ? -19.00100 28.30100 188.25200 1.000 26.81163 521 LYS B O 1
ATOM 7910 N N . ILE B 1 522 ? -19.41100 29.52300 190.09600 1.000 24.60146 522 ILE B N 1
ATOM 7911 C CA . ILE B 1 522 ? -19.20200 28.38400 190.98800 1.000 25.21685 522 ILE B CA 1
ATOM 7912 C C . ILE B 1 522 ? -20.24900 27.31000 190.72800 1.000 26.92401 522 ILE B C 1
ATOM 7913 O O . ILE B 1 522 ? -19.93400 26.11900 190.62800 1.000 25.60739 522 ILE B O 1
ATOM 7918 N N . ILE B 1 523 ? -21.51400 27.71700 190.61900 1.000 24.98491 523 ILE B N 1
ATOM 7919 C CA . ILE B 1 523 ? -22.58000 26.75300 190.37800 1.000 27.03541 523 ILE B CA 1
ATOM 7920 C C . ILE B 1 523 ? -22.46900 26.16800 188.97500 1.000 25.26816 523 ILE B C 1
ATOM 7921 O O . ILE B 1 523 ? -22.71900 24.97400 188.76600 1.000 25.30491 523 ILE B O 1
ATOM 7926 N N . GLN B 1 524 ? -22.08900 26.99200 187.99300 1.000 24.82904 524 GLN B N 1
ATOM 7927 C CA . GLN B 1 524 ? -21.92200 26.48700 186.63400 1.000 24.97166 524 GLN B CA 1
ATOM 7928 C C . GLN B 1 524 ? -20.82900 25.42600 186.57600 1.000 27.36708 524 GLN B C 1
ATOM 7929 O O . GLN B 1 524 ? -21.01200 24.36500 185.97100 1.000 29.51201 524 GLN B O 1
ATOM 7935 N N . HIS B 1 525 ? -19.69400 25.68300 187.22600 1.000 26.27879 525 HIS B N 1
ATOM 7936 C CA . HIS B 1 525 ? -18.61400 24.70500 187.23600 1.000 26.68832 525 HIS B CA 1
ATOM 7937 C C . HIS B 1 525 ? -18.99100 23.44800 188.01400 1.000 30.33719 525 HIS B C 1
ATOM 7938 O O . HIS B 1 525 ? -18.52700 22.35300 187.67700 1.000 28.32783 525 HIS B O 1
ATOM 7945 N N . MET B 1 526 ? -19.82200 23.58100 189.05400 1.000 30.15422 526 MET B N 1
ATOM 7946 C CA . MET B 1 526 ? -20.22500 22.41400 189.83600 1.000 27.59237 526 MET B CA 1
ATOM 7947 C C . MET B 1 526 ? -21.26400 21.58000 189.09800 1.000 30.54799 526 MET B C 1
ATOM 7948 O O . MET B 1 526 ? -21.25500 20.34700 189.19100 1.000 32.91028 526 MET B O 1
ATOM 7953 N N . ALA B 1 527 ? -22.17400 22.23100 188.36800 1.000 28.66882 527 ALA B N 1
ATOM 7954 C CA . ALA B 1 527 ? -23.17600 21.48800 187.61200 1.000 31.69662 527 ALA B CA 1
ATOM 7955 C C . ALA B 1 527 ? -22.53500 20.62900 186.53300 1.000 29.66981 527 ALA B C 1
ATOM 7956 O O . ALA B 1 527 ? -23.02800 19.53500 186.23900 1.000 25.71926 527 ALA B O 1
ATOM 7958 N N . ALA B 1 528 ? -21.43500 21.09900 185.93900 1.000 33.16987 528 ALA B N 1
ATOM 7959 C CA . ALA B 1 528 ? -20.77100 20.33600 184.88900 1.000 31.57622 528 ALA B CA 1
ATOM 7960 C C . ALA B 1 528 ? -20.00400 19.14200 185.43600 1.000 34.24453 528 ALA B C 1
ATOM 7961 O O . ALA B 1 528 ? -19.66000 18.23600 184.66900 1.000 35.33019 528 ALA B O 1
ATOM 7963 N N . ASN B 1 529 ? -19.72300 19.12600 186.74000 1.000 35.08416 529 ASN B N 1
ATOM 7964 C CA . ASN B 1 529 ? -19.00500 18.03600 187.38500 1.000 31.66699 529 ASN B CA 1
ATOM 7965 C C . ASN B 1 529 ? -19.92000 17.19800 188.27100 1.000 39.21939 529 ASN B C 1
ATOM 7966 O O . ASN B 1 529 ? -19.44700 16.55600 189.21600 1.000 41.90447 529 ASN B O 1
ATOM 7971 N N . ASP B 1 530 ? -21.22500 17.20200 187.98000 1.000 37.53769 530 ASP B N 1
ATOM 7972 C CA . ASP B 1 530 ? -22.21100 16.37500 188.67800 1.000 34.18968 530 ASP B CA 1
ATOM 7973 C C . ASP B 1 530 ? -22.22100 16.65500 190.17800 1.000 37.95528 530 ASP B C 1
ATOM 7974 O O . ASP B 1 530 ? -22.40000 15.75000 190.99400 1.000 40.53061 530 ASP B O 1
ATOM 7979 N N . ARG B 1 531 ? -22.02500 17.92200 190.54600 1.000 39.82703 531 ARG B N 1
ATOM 7980 C CA . ARG B 1 531 ? -22.05000 18.34700 191.94000 1.000 34.43490 531 ARG B CA 1
ATOM 7981 C C . ARG B 1 531 ? -23.17000 19.34200 192.21500 1.000 33.07748 531 ARG B C 1
ATOM 7982 O O . ARG B 1 531 ? -23.24800 19.88800 193.32200 1.000 30.94851 531 ARG B O 1
ATOM 7990 N N . ALA B 1 532 ? -24.03100 19.59200 191.23300 1.000 34.35188 532 ALA B N 1
ATOM 7991 C CA . ALA B 1 532 ? -25.18600 20.46200 191.38200 1.000 27.84009 532 ALA B CA 1
ATOM 7992 C C . ALA B 1 532 ? -26.10700 20.21500 190.20000 1.000 33.01523 532 ALA B C 1
ATOM 7993 O O . ALA B 1 532 ? -25.69700 19.66300 189.17400 1.000 28.35805 532 ALA B O 1
ATOM 7995 N N . LEU B 1 533 ? -27.35800 20.63100 190.36100 1.000 35.37926 533 LEU B N 1
ATOM 7996 C CA . LEU B 1 533 ? -28.38000 20.48700 189.34000 1.000 29.91404 533 LEU B CA 1
ATOM 7997 C C . LEU B 1 533 ? -29.00700 21.84500 189.06800 1.000 30.21297 533 LEU B C 1
ATOM 7998 O O . LEU B 1 533 ? -29.12300 22.68100 189.96800 1.000 35.40116 533 LEU B O 1
ATOM 8003 N N . ILE B 1 534 ? -29.41300 22.05300 187.82000 1.000 32.63927 534 ILE B N 1
ATOM 8004 C CA . ILE B 1 534 ? -30.05800 23.29700 187.41600 1.000 30.97778 534 ILE B CA 1
ATOM 8005 C C . ILE B 1 534 ? -31.55900 23.10700 187.23300 1.000 37.27397 534 ILE B C 1
ATOM 8006 O O . ILE B 1 534 ? -32.01000 22.07600 186.73700 1.000 47.18800 534 ILE B O 1
#

Solvent-accessible surface area: 36825 Å² total; per-residue (Å²): 108,69,117,67,9,88,106,24,34,13,101,12,195,120,15,15,1,33,0,8,0,0,19,0,33,9,66,123,82,24,32,132,112,21,73,87,47,1,62,120,0,22,101,53,14,32,80,6,12,147,15,44,101,26,6,79,87,72,52,95,52,6,0,2,1,0,8,10,39,36,43,68,8,71,68,88,144,10,109,65,66,6,67,149,13,14,88,62,1,52,54,9,4,121,41,0,41,72,7,146,45,124,7,88,83,29,170,62,32,112,0,38,15,1,0,2,1,1,15,4,9,12,2,5,1,4,21,0,1,16,64,11,22,26,58,55,93,13,58,2,83,32,61,36,8,13,3,0,1,0,30,9,4,21,60,38,36,38,54,2,45,100,82,7,63,7,0,0,0,0,1,1,5,65,59,8,44,37,47,3,6,101,6,0,13,36,6,0,26,63,15,0,148,103,46,66,24,82,14,14,107,3,0,0,0,0,3,40,131,114,16,97,7,18,57,38,1,148,135,88,41,18,58,32,102,1,28,14,20,54,34,3,23,21,16,13,1,3,1,10,5,0,1,4,0,4,5,9,0,5,47,11,73,2,95,53,0,10,47,0,0,22,39,1,0,94,38,2,71,55,82,83,12,82,102,0,0,0,0,2,0,0,3,0,0,43,71,5,0,98,4,104,2,60,46,4,0,0,0,2,0,4,8,28,26,2,41,43,4,7,33,12,1,7,13,2,0,0,9,4,0,0,1,28,99,17,90,108,53,93,161,52,57,8,0,1,2,0,3,6,17,11,0,0,2,2,13,22,4,0,10,0,1,1,55,12,0,22,72,26,1,0,0,0,0,0,6,9,4,50,3,12,63,106,82,87,60,69,90,24,52,106,16,2,4,0,0,2,25,7,9,0,7,2,3,0,2,13,46,8,1,64,89,38,109,7,32,2,0,9,0,4,5,78,74,28,43,34,83,6,4,0,0,7,3,0,0,1,4,2,0,5,4,0,0,2,25,7,17,38,6,7,2,41,19,44,53,2,36,73,26,19,116,138,18,10,39,111,6,25,58,11,4,90,127,0,38,96,9,35,76,68,39,77,113,117,150,84,71,73,118,25,86,46,126,68,6,1,70,97,7,155,16,69,173,64,20,13,33,0,50,15,2,23,25,6,1,22,19,19,138,52,22,183,188,108,64,112,61,6,88,105,19,49,10,92,8,175,121,23,12,2,24,0,8,0,2,24,0,37,9,74,103,97,23,25,130,130,8,64,92,56,1,63,112,0,23,102,46,7,21,98,9,5,137,16,44,89,23,4,68,88,72,52,92,51,10,0,4,4,1,7,15,50,23,56,81,13,64,68,86,126,19,96,46,55,4,76,124,10,24,94,63,0,29,54,10,4,108,54,0,44,57,15,156,48,113,3,70,86,31,167,62,27,98,1,30,9,0,0,2,1,2,16,2,7,17,3,7,1,4,24,0,1,13,71,9,23,27,57,53,107,27,56,2,126,30,51,38,7,15,4,0,0,0,31,9,4,28,56,40,33,37,55,9,45,114,81,7,63,7,0,0,0,0,1,1,5,98,55,15,45,32,38,5,6,62,0,0,20,53,6,0,54,83,18,1,182,113,48,68,21,55,15,22,96,0,0,0,0,0,2,57,126,105,17,123,10,7,44,49,1,118,133,100,30,19,50,34,85,3,32,24,32,69,12,17,30,42,10,10,6,5,3,11,3,2,1,3,0,3,5,8,0,5,45,11,62,1,102,54,2,21,58,0,0,30,40,0,1,106,50,1,61,53,81,92,8,72,109,0,0,0,0,2,0,0,2,0,0,48,63,10,0,102,5,115,1,62,46,4,0,0,0,1,0,3,6,28,29,2,41,42,3,4,35,5,2,7,4,2,0,0,12,3,0,0,2,29,98,22,83,112,57,101,158,50,65,11,0,0,1,0,3,5,18,11,0,0,0,2,28,49,2,0,10,0,2,1,55,14,0,22,74,27,2,0,0,0,0,0,7,9,8,84,1,18,57,106,85,99,55,61,90,26,56,121,18,0,4,0,1,1,32,8,10,1,16,3,3,0,3,9,42,5,0,68,84,40,104,6,36,1,0,10,0,3,5,88,58,25,45,34,79,10,3,0,0,6,4,0,0,1,6,3,0,4,4,0,0,5,24,9,16,36,7,7,2,41,21,48,64,3,17,74,29,11,80,149,27,6,39,98,4,15,42,3,2,92,93,0,29,95,15,41,93,99,2,81,110,85,148,106,75,56,125,32,74,44,134,74,4,2,88,89,13,157,10,92,138,46,21,17,37,0,51,14,0,20,25,3,0,30,7,14,116,59,20,176,190

Nearest PDB structures (foldseek):
  7e76-assembly1_B  TM=9.986E-01  e=2.442E-87  Triticum aestivum
  3ff1-assembly1_A  TM=8.232E-01  e=1.215E-24  Staphylococcus aureus subsp. aureus COL
  3ifs-assembly3_E  TM=8.481E-01  e=2.816E-23  Bacillus anthracis str. 'Ames Ancestor'
  1c7r-assembly1_A  TM=8.733E-01  e=1.225E-22  Geobacillus stearothermophilus
  1b0z-assembly1_A  TM=8.649E-01  e=1.225E-22  Geobacillus stearothermophilus

InterPro domains:
  IPR001672 Phosphoglucose isomerase (PGI) [MF_00473] (96-545)
  IPR001672 Phosphoglucose isomerase (PGI) [PF00342] (109-452)
  IPR001672 Phosphoglucose isomerase (PGI) [PF00342] (483-543)
  IPR001672 Phosphoglucose isomerase (PGI) [PR00662] (196-215)
  IPR001672 Phosphoglucose isomerase (PGI) [PR00662] (308-326)
  IPR001672 Phosphoglucose isomerase (PGI) [PR00662] (384-405)
  IPR001672 Phosphoglucose isomerase (PGI) [PR00662] (486-504)
  IPR001672 Phosphoglucose isomerase (PGI) [PR00662] (504-518)
  IPR001672 Phosphoglucose isomerase (PGI) [PR00662] (518-531)
  IPR001672 Phosphoglucose isomerase (PGI) [PS51463] (63-551)
  IPR001672 Phosphoglucose isomerase (PGI) [PTHR11469] (75-619)
  IPR018189 Phosphoglucose isomerase, conserved site [PS00174] (518-535)
  IPR035476 Phosphoglucose isomerase, SIS domain 1 [cd05015] (165-331)
  IPR035482 Phosphoglucose isomerase, SIS domain 2 [cd05016] (377-541)
  IPR046348 SIS domain superfamily [SSF53697] (84-545)

Radius of gyration: 28.38 Å; Cα contacts (8 Å, |Δi|>4): 2130; chains: 2; bounding box: 88×66×69 Å

Secondary structure (DSSP, 8-state):
-HHHHHHH-EE-TTT-EEEE-TTS---HHHHHHTHHHHHHHHHHHHHHHTT---BTTTTB---TTTTT-GGGSSSHHHHHHHHHHHHHHHHHHHHHHTTSS--SS-SSSS--EEEEE--THHHHHHHHHHHHH--SS-SSEEEEE-S--HHHHHHHHHHHTTGGGGEEEEEE-SSS--HHHHHHHHHHHHHHHHTT--SGGGEEEEEETTSHHHHHHHHTT-SEEEEE-TTS-GGG-TTSHHHHHHHHTTT--HHHHHHHHHHHHHHHT-S-GGG-HHHHHHHHHHHHHTTTT-SEEEEEE-SGGGTTHHHHHIIIIIIHH--SB-TTS-B------EE---TTGGGGTTHHHHHHS---EEEEEEEE---SSTT---EEETTEEHHHHHHHHHHHHHHHHHTTT--EEEEEESS--HHHHHHHHHHHHHHHHHHHHHTT--SS--TTHHHHHHHHHHHHHHHHHHHHHHHHHHSSSS--PPPHHHHHHHTT-GGGHHHHHHHHHHHHTTTSS--/-HHHHHHH-EEETTTTEEEE-TTS---HHHHHHHHHHHHHHHHHHHHHHHT---BTTTTB---TTTSS-GGGSSSHHHHHHHHHHHHHHHHHHHHHHTTSS--SS-SSSS--EEEEE--THHHHHHHHHHHHH--SS-SSEEEEE-S--HHHHHHHHHHHGGGGGGEEEEEE-SSS--HHHHHHHHHHHHHHHHTT--GGGTEEEEE-TTSHHHHHHHHHT-SEEEE--TTS-GGG-TTSHHHHHHHHTTT--HHHHHHHHHHHHHHTT-S-GGG-HHHHHHHHHHHHHTTTT-SEEEEEESSGGGTTHHHHHHHHHHHHH--SB-TTS-B------EE---TTGGGGTTHHHHHHS---EEEEEEEES--S-TT---EEETTEEHHHHHHHHHHHHHHHHHHTT--EEEEEESS--HHHHHHHHHHHHHHHHHHHHHTT---S--GGGHHHHHHHHHHHHHHHHHHHHHHHHHTSSS-----HHHHHHHTT-GGGHHHHHHHHHHHHTTTS---

Organism: Triticum aestivum (NCBI:txid4565)

Sequence (1030 aa):
LWDRYVEWLYQHKQLGLFVDVSRMGFTDDFLLQMEPLMQRAFVAMGELEKGAIANPDEGRMVGHYWLRDPGLAPNSFLRTKIEKTVDHILAFSQDIVSGKIKPPSSQAGRFTQILSIGIGGSSLGPQFVSEALAPDNPPLKIRFIDNTDPAGIDHQIAQLGEELKSTLVIVISKSGGTPETRNGLLEVQKAFRDAGLDFSKQGVAITQENSLLDNTARIEGWLDRFPMFDWVGGRTSELSAVGLLPAALQGIDVKEMLVGAALMDEETRNTVVKENPAALLALSWYWATDGIGSKDMVVLPYKDSLLLLSRYLQQLVMESLGKEFDLDGNRVNQGLTVYGNKGSTDQHAYIQQLREGVHNFFVTFIEVLRDRPPGHDWELEPGVTCGDYLFGMLQGTRSALYSNDRESISVTVEEVTPRAVGALVALYERAVGIYASLVNINAYHQPGVEAGKKAAGEVLALQKRVLTVLNEASCKDPAEPLTLEQIADRCHCPEDIEMIYKIIQHMAANDRALILWDRYVEWLYQHKQLGLFVDVSRMGFTDDFLLQMEPLMQRAFVAMGELEKGAIANPDEGRMVGHYWLRDPGLAPNSFLRTKIEKTVDHILAFSQDIVSGKIKPPSSQAGRFTQILSIGIGGSSLGPQFVSEALAPDNPPLKIRFIDNTDPAGIDHQIAQLGEELKSTLVIVISKSGGTPETRNGLLEVQKAFRDAGLDFSKQGVAITQENSLLDNTARIEGWLDRFPMFDWVGGRTSELSAVGLLPAALQGIDVKEMLVGAALMDEETRNTVVKENPAALLALSWYWATDGIGSKDMVVLPYKDSLLLLSRYLQQLVMESLGKEFDLDGNRVNQGLTVYGNKGSTDQHAYIQQLREGVHNFFVTFIEVLRDRPPGHDWELEPGVTCGDYLFGMLQGTRSALYSNDRESISVTVEEVTPRAVGALVALYERAVGIYASLVNINAYHQPGVEAGKKAAGEVLALQKRVLTVLNEASCKDPAEPLTLEQIADRCHCPEDIEMIYKIIQHMAANDRALI